Protein 4LCL (pdb70)

B-factor: mean 28.04, std 14.76, range [8.35, 123.68]

InterPro domains:
  IPR001466 Beta-lactamase-related [PF00144] (19-404)
  IPR012338 Beta-lactamase/transpeptidase-like [G3DSA:3.40.710.10] (1-413)
  IPR012338 Beta-lactamase/transpeptidase-like [SSF56601] (18-407)
  IPR050789 Diverse Enzymatic Activities [PTHR43283] (18-407)

Organism: Aspergillus terreus (NCBI:txid33178)

CATH classification: 3.40.710.10

Structure (mmCIF, N/CA/C/O backbone):
data_4LCL
#
_entry.id   4LCL
#
_cell.length_a   43.800
_cell.length_b   76.390
_cell.length_c   113.760
_cell.angle_alpha   90.000
_cell.angle_beta   93.910
_cell.angle_gamma   90.000
#
_symmetry.space_group_name_H-M   'P 1 21 1'
#
loop_
_entity.id
_entity.type
_entity.pdbx_description
1 polymer Transesterase
2 non-polymer 'ISOPROPYL ALCOHOL'
3 water water
#
loop_
_atom_site.group_PDB
_atom_site.id
_atom_site.type_symbol
_atom_site.label_atom_id
_atom_site.label_alt_id
_atom_site.label_comp_id
_atom_site.label_asym_id
_atom_site.label_entity_id
_atom_site.label_seq_id
_atom_site.pdbx_PDB_ins_code
_atom_site.Cartn_x
_atom_site.Cartn_y
_atom_site.Cartn_z
_atom_site.occupancy
_atom_site.B_iso_or_equiv
_atom_site.auth_seq_id
_atom_site.auth_comp_id
_atom_site.auth_asym_id
_atom_site.auth_atom_id
_atom_site.pdbx_PDB_model_num
ATOM 1 N N . HIS A 1 10 ? -8.419 4.409 45.845 1.00 60.60 -10 HIS A N 1
ATOM 2 C CA . HIS A 1 10 ? -8.737 5.111 47.087 1.00 60.31 -10 HIS A CA 1
ATOM 3 C C . HIS A 1 10 ? -10.144 5.772 47.028 1.00 59.72 -10 HIS A C 1
ATOM 4 O O . HIS A 1 10 ? -11.008 5.282 46.296 1.00 59.85 -10 HIS A O 1
ATOM 11 N N . SER A 1 11 ? -10.387 6.842 47.818 1.00 51.92 -9 SER A N 1
ATOM 12 C CA . SER A 1 11 ? -11.677 7.541 47.850 1.00 49.85 -9 SER A CA 1
ATOM 13 C C . SER A 1 11 ? -11.576 8.891 47.143 1.00 49.51 -9 SER A C 1
ATOM 14 O O . SER A 1 11 ? -10.681 9.685 47.444 1.00 47.01 -9 SER A O 1
ATOM 17 N N . SER A 1 12 ? -12.489 9.132 46.182 1.00 45.05 -8 SER A N 1
ATOM 18 C CA . SER A 1 12 ? -12.561 10.354 45.383 1.00 43.31 -8 SER A CA 1
ATOM 19 C C . SER A 1 12 ? -12.638 11.601 46.266 1.00 46.15 -8 SER A C 1
ATOM 20 O O . SER A 1 12 ? -13.429 11.630 47.216 1.00 45.63 -8 SER A O 1
ATOM 23 N N . GLY A 1 13 ? -11.777 12.577 45.969 1.00 41.81 -7 GLY A N 1
ATOM 24 C CA . GLY A 1 13 ? -11.674 13.850 46.678 1.00 41.84 -7 GLY A CA 1
ATOM 25 C C . GLY A 1 13 ? -11.016 13.784 48.048 1.00 45.45 -7 GLY A C 1
ATOM 26 O O . GLY A 1 13 ? -10.909 14.807 48.735 1.00 44.94 -7 GLY A O 1
ATOM 27 N N . LEU A 1 14 ? -10.578 12.582 48.464 1.00 40.95 -6 LEU A N 1
ATOM 28 C CA . LEU A 1 14 ? -9.946 12.363 49.769 1.00 40.00 -6 LEU A CA 1
ATOM 29 C C . LEU A 1 14 ? -8.482 11.954 49.625 1.00 45.49 -6 LEU A C 1
ATOM 30 O O . LEU A 1 14 ? -8.097 11.409 48.593 1.00 44.99 -6 LEU A O 1
ATOM 35 N N . VAL A 1 15 ? -7.664 12.235 50.649 1.00 42.98 -5 VAL A N 1
ATOM 36 C CA . VAL A 1 15 ? -6.231 11.922 50.643 1.00 61.72 -5 VAL A CA 1
ATOM 37 C C . VAL A 1 15 ? -5.974 10.427 50.884 1.00 80.72 -5 VAL A C 1
ATOM 38 O O . VAL A 1 15 ? -6.503 9.851 51.828 1.00 46.30 -5 VAL A O 1
ATOM 42 N N . ALA A 1 31 ? 3.218 2.788 33.025 1.00 37.56 11 ALA A N 1
ATOM 43 C CA . ALA A 1 31 ? 2.667 2.647 31.673 1.00 37.16 11 ALA A CA 1
ATOM 44 C C . ALA A 1 31 ? 2.274 3.997 31.060 1.00 37.79 11 ALA A C 1
ATOM 45 O O . ALA A 1 31 ? 1.612 4.037 30.018 1.00 40.02 11 ALA A O 1
ATOM 47 N N . ASP A 1 32 ? 2.650 5.087 31.731 1.00 29.42 12 ASP A N 1
ATOM 48 C CA . ASP A 1 32 ? 2.350 6.427 31.244 1.00 26.36 12 ASP A CA 1
ATOM 49 C C . ASP A 1 32 ? 3.356 6.756 30.117 1.00 25.49 12 ASP A C 1
ATOM 50 O O . ASP A 1 32 ? 4.562 6.718 30.363 1.00 21.83 12 ASP A O 1
ATOM 55 N N . PRO A 1 33 ? 2.884 7.014 28.879 1.00 23.11 13 PRO A N 1
ATOM 56 C CA . PRO A 1 33 ? 3.821 7.296 27.767 1.00 22.20 13 PRO A CA 1
ATOM 57 C C . PRO A 1 33 ? 4.819 8.391 28.081 1.00 22.77 13 PRO A C 1
ATOM 58 O O . PRO A 1 33 ? 5.999 8.215 27.784 1.00 19.72 13 PRO A O 1
ATOM 62 N N . VAL A 1 34 ? 4.370 9.491 28.715 1.00 18.70 14 VAL A N 1
ATOM 63 C CA . VAL A 1 34 ? 5.296 10.590 29.048 1.00 18.97 14 VAL A CA 1
ATOM 64 C C . VAL A 1 34 ? 6.345 10.148 30.080 1.00 21.01 14 VAL A C 1
ATOM 65 O O . VAL A 1 34 ? 7.539 10.418 29.898 1.00 18.05 14 VAL A O 1
ATOM 69 N N . VAL A 1 35 ? 5.916 9.447 31.138 1.00 19.75 15 VAL A N 1
ATOM 70 C CA . VAL A 1 35 ? 6.875 8.961 32.151 1.00 19.49 15 VAL A CA 1
ATOM 71 C C . VAL A 1 35 ? 7.878 7.988 31.504 1.00 21.05 15 VAL A C 1
ATOM 72 O O . VAL A 1 35 ? 9.079 8.102 31.747 1.00 18.46 15 VAL A O 1
ATOM 76 N N . LEU A 1 36 ? 7.388 7.063 30.657 1.00 17.85 16 LEU A N 1
ATOM 77 C CA . LEU A 1 36 ? 8.263 6.102 29.983 1.00 17.09 16 LEU A CA 1
ATOM 78 C C . LEU A 1 36 ? 9.258 6.811 29.055 1.00 19.35 16 LEU A C 1
ATOM 79 O O . LEU A 1 36 ? 10.453 6.491 29.039 1.00 17.56 16 LEU A O 1
ATOM 84 N N . MET A 1 37 ? 8.772 7.824 28.318 1.00 16.33 17 MET A N 1
ATOM 85 C CA . MET A 1 37 ? 9.628 8.614 27.433 1.00 13.87 17 MET A CA 1
ATOM 86 C C . MET A 1 37 ? 10.743 9.345 28.236 1.00 18.27 17 MET A C 1
ATOM 87 O O . MET A 1 37 ? 11.915 9.350 27.831 1.00 16.02 17 MET A O 1
ATOM 92 N N . GLU A 1 38 ? 10.380 9.947 29.385 1.00 16.46 18 GLU A N 1
ATOM 93 C CA . GLU A 1 38 ? 11.367 10.653 30.201 1.00 15.86 18 GLU A CA 1
ATOM 94 C C . GLU A 1 38 ? 12.420 9.696 30.727 1.00 19.67 18 GLU A C 1
ATOM 95 O O . GLU A 1 38 ? 13.605 10.021 30.686 1.00 19.03 18 GLU A O 1
ATOM 101 N N . THR A 1 39 ? 12.004 8.481 31.115 1.00 17.04 19 THR A N 1
ATOM 102 C CA . THR A 1 39 ? 12.913 7.421 31.559 1.00 16.23 19 THR A CA 1
ATOM 103 C C . THR A 1 39 ? 13.877 7.064 30.423 1.00 18.43 19 THR A C 1
ATOM 104 O O . THR A 1 39 ? 15.077 6.940 30.675 1.00 17.85 19 THR A O 1
ATOM 108 N N . ALA A 1 40 ? 13.371 6.967 29.172 1.00 16.69 20 ALA A N 1
ATOM 109 C CA . ALA A 1 40 ? 14.208 6.667 28.003 1.00 16.62 20 ALA A CA 1
ATOM 110 C C . ALA A 1 40 ? 15.318 7.728 27.829 1.00 17.40 20 ALA A C 1
ATOM 111 O O . ALA A 1 40 ? 16.472 7.360 27.590 1.00 15.77 20 ALA A O 1
ATOM 113 N N . PHE A 1 41 ? 14.981 9.037 27.992 1.00 14.80 21 PHE A N 1
ATOM 114 C CA . PHE A 1 41 ? 15.990 10.091 27.904 1.00 13.64 21 PHE A CA 1
ATOM 115 C C . PHE A 1 41 ? 17.014 9.941 29.018 1.00 15.88 21 PHE A C 1
ATOM 116 O O . PHE A 1 41 ? 18.212 10.041 28.765 1.00 14.66 21 PHE A O 1
ATOM 124 N N . ARG A 1 42 ? 16.539 9.682 30.242 1.00 14.10 22 ARG A N 1
ATOM 125 C CA . ARG A 1 42 ? 17.440 9.532 31.399 1.00 15.83 22 ARG A CA 1
ATOM 126 C C . ARG A 1 42 ? 18.392 8.351 31.222 1.00 19.77 22 ARG A C 1
ATOM 127 O O . ARG A 1 42 ? 19.596 8.478 31.507 1.00 18.39 22 ARG A O 1
ATOM 135 N N . LYS A 1 43 ? 17.871 7.231 30.692 1.00 16.96 23 LYS A N 1
ATOM 136 C CA . LYS A 1 43 ? 18.711 6.046 30.442 1.00 16.76 23 LYS A CA 1
ATOM 137 C C . LYS A 1 43 ? 19.725 6.326 29.339 1.00 17.77 23 LYS A C 1
ATOM 138 O O . LYS A 1 43 ? 20.856 5.858 29.425 1.00 17.40 23 LYS A O 1
ATOM 144 N N . ALA A 1 44 ? 19.339 7.112 28.309 1.00 15.97 24 ALA A N 1
ATOM 145 C CA . ALA A 1 44 ? 20.257 7.443 27.217 1.00 14.81 24 ALA A CA 1
ATOM 146 C C . ALA A 1 44 ? 21.440 8.284 27.737 1.00 15.52 24 ALA A C 1
ATOM 147 O O . ALA A 1 44 ? 22.553 8.124 27.267 1.00 14.94 24 ALA A O 1
ATOM 149 N N . VAL A 1 45 ? 21.187 9.160 28.715 1.00 14.06 25 VAL A N 1
ATOM 150 C CA . VAL A 1 45 ? 22.231 9.964 29.350 1.00 12.75 25 VAL A CA 1
ATOM 151 C C . VAL A 1 45 ? 23.114 9.029 30.215 1.00 16.92 25 VAL A C 1
ATOM 152 O O . VAL A 1 45 ? 24.340 9.012 30.055 1.00 15.73 25 VAL A O 1
ATOM 156 N N . GLU A 1 46 ? 22.485 8.255 31.111 1.00 15.23 26 GLU A N 1
ATOM 157 C CA . GLU A 1 46 ? 23.195 7.334 32.022 1.00 17.20 26 GLU A CA 1
ATOM 158 C C . GLU A 1 46 ? 24.074 6.331 31.280 1.00 22.42 26 GLU A C 1
ATOM 159 O O . GLU A 1 46 ? 25.192 6.060 31.710 1.00 22.96 26 GLU A O 1
ATOM 165 N N . SER A 1 47 ? 23.606 5.833 30.137 1.00 19.66 27 SER A N 1
ATOM 166 C CA . SER A 1 47 ? 24.368 4.864 29.345 1.00 20.65 27 SER A CA 1
ATOM 167 C C . SER A 1 47 ? 25.366 5.531 28.392 1.00 21.52 27 SER A C 1
ATOM 168 O O . SER A 1 47 ? 26.036 4.832 27.632 1.00 21.66 27 SER A O 1
ATOM 171 N N . ARG A 1 48 ? 25.479 6.882 28.448 1.00 16.69 28 ARG A N 1
ATOM 172 C CA . ARG A 1 48 ? 26.417 7.664 27.631 1.00 16.45 28 ARG A CA 1
ATOM 173 C C . ARG A 1 48 ? 26.148 7.556 26.125 1.00 18.32 28 ARG A C 1
ATOM 174 O O . ARG A 1 48 ? 27.069 7.683 25.315 1.00 18.18 28 ARG A O 1
ATOM 182 N N . GLN A 1 49 ? 24.873 7.346 25.753 1.00 15.99 29 GLN A N 1
ATOM 183 C CA . GLN A 1 49 ? 24.465 7.354 24.338 1.00 15.64 29 GLN A CA 1
ATOM 184 C C . GLN A 1 49 ? 24.317 8.826 23.915 1.00 15.67 29 GLN A C 1
ATOM 185 O O . GLN A 1 49 ? 24.488 9.133 22.737 1.00 15.58 29 GLN A O 1
ATOM 191 N N . ILE A 1 50 ? 23.885 9.700 24.838 1.00 11.79 30 ILE A N 1
ATOM 192 C CA . ILE A 1 50 ? 23.750 11.142 24.557 1.00 10.40 30 ILE A CA 1
ATOM 193 C C . ILE A 1 50 ? 24.370 11.951 25.707 1.00 14.07 30 ILE A C 1
ATOM 194 O O . ILE A 1 50 ? 24.348 11.493 26.859 1.00 14.90 30 ILE A O 1
ATOM 199 N N . PRO A 1 51 ? 24.849 13.180 25.462 1.00 12.64 31 PRO A N 1
ATOM 200 C CA . PRO A 1 51 ? 25.359 13.984 26.603 1.00 13.04 31 PRO A CA 1
ATOM 201 C C . PRO A 1 51 ? 24.197 14.542 27.424 1.00 16.31 31 PRO A C 1
ATOM 202 O O . PRO A 1 51 ? 24.258 14.562 28.653 1.00 14.25 31 PRO A O 1
ATOM 206 N N . GLY A 1 52 ? 23.132 14.920 26.735 1.00 12.97 32 GLY A N 1
ATOM 207 C CA . GLY A 1 52 ? 21.941 15.494 27.342 1.00 12.70 32 GLY A CA 1
ATOM 208 C C . GLY A 1 52 ? 20.970 15.942 26.286 1.00 14.99 32 GLY A C 1
ATOM 209 O O . GLY A 1 52 ? 21.237 15.782 25.093 1.00 15.14 32 GLY A O 1
ATOM 210 N N . ALA A 1 53 ? 19.830 16.513 26.719 1.00 10.99 33 ALA A N 1
ATOM 211 C CA . ALA A 1 53 ? 18.806 17.003 25.777 1.00 10.11 33 ALA A CA 1
ATOM 212 C C . ALA A 1 53 ? 17.863 17.919 26.503 1.00 13.63 33 ALA A C 1
ATOM 213 O O . ALA A 1 53 ? 17.687 17.814 27.727 1.00 12.66 33 ALA A O 1
ATOM 215 N N . VAL A 1 54 ? 17.202 18.793 25.745 1.00 10.52 34 VAL A N 1
ATOM 216 C CA . VAL A 1 54 ? 16.107 19.598 26.273 1.00 10.23 34 VAL A CA 1
ATOM 217 C C . VAL A 1 54 ? 14.933 19.322 25.371 1.00 11.09 34 VAL A C 1
ATOM 218 O O . VAL A 1 54 ? 15.088 19.391 24.144 1.00 11.89 34 VAL A O 1
ATOM 222 N N . ILE A 1 55 ? 13.774 19.027 25.951 1.00 10.55 35 ILE A N 1
ATOM 223 C CA . ILE A 1 55 ? 12.570 18.771 25.178 1.00 9.90 35 ILE A CA 1
ATOM 224 C C . ILE A 1 55 ? 11.502 19.732 25.645 1.00 11.90 35 ILE A C 1
ATOM 225 O O . ILE A 1 55 ? 11.407 20.007 26.836 1.00 10.89 35 ILE A O 1
ATOM 230 N N . MET A 1 56 ? 10.759 20.308 24.699 1.00 9.03 36 MET A N 1
ATOM 231 C CA . MET A 1 56 ? 9.718 21.291 25.027 1.00 9.62 36 MET A CA 1
ATOM 232 C C . MET A 1 56 ? 8.515 21.133 24.142 1.00 12.52 36 MET A C 1
ATOM 233 O O . MET A 1 56 ? 8.658 20.853 22.949 1.00 12.05 36 MET A O 1
ATOM 238 N N . ALA A 1 57 ? 7.325 21.356 24.729 1.00 10.90 37 ALA A N 1
ATOM 239 C CA . ALA A 1 57 ? 6.072 21.317 23.974 1.00 11.48 37 ALA A CA 1
ATOM 240 C C . ALA A 1 57 ? 5.195 22.414 24.496 1.00 15.68 37 ALA A C 1
ATOM 241 O O . ALA A 1 57 ? 5.143 22.648 25.719 1.00 13.54 37 ALA A O 1
ATOM 243 N N . ARG A 1 58 ? 4.514 23.092 23.584 1.00 14.22 38 ARG A N 1
ATOM 244 C CA . ARG A 1 58 ? 3.557 24.136 23.948 1.00 15.30 38 ARG A CA 1
ATOM 245 C C . ARG A 1 58 ? 2.355 24.040 23.074 1.00 18.86 38 ARG A C 1
ATOM 246 O O . ARG A 1 58 ? 2.467 23.695 21.900 1.00 18.05 38 ARG A O 1
ATOM 254 N N . ASP A 1 59 ? 1.179 24.348 23.625 1.00 17.24 39 ASP A N 1
ATOM 255 C CA . ASP A 1 59 ? 0.017 24.366 22.782 1.00 18.16 39 ASP A CA 1
ATOM 256 C C . ASP A 1 59 ? -0.385 25.831 22.576 1.00 25.62 39 ASP A C 1
ATOM 257 O O . ASP A 1 59 ? 0.170 26.725 23.223 1.00 24.49 39 ASP A O 1
ATOM 262 N N . ALA A 1 60 ? -1.331 26.062 21.692 1.00 26.11 40 ALA A N 1
ATOM 263 C CA . ALA A 1 60 ? -1.810 27.398 21.369 1.00 30.10 40 ALA A CA 1
ATOM 264 C C . ALA A 1 60 ? -2.498 28.071 22.555 1.00 39.68 40 ALA A C 1
ATOM 265 O O . ALA A 1 60 ? -2.271 29.249 22.766 1.00 41.99 40 ALA A O 1
ATOM 267 N N . SER A 1 61 ? -3.261 27.302 23.366 1.00 38.79 41 SER A N 1
ATOM 268 C CA . SER A 1 61 ? -4.027 27.808 24.516 1.00 39.99 41 SER A CA 1
ATOM 269 C C . SER A 1 61 ? -3.208 28.274 25.702 1.00 43.85 41 SER A C 1
ATOM 270 O O . SER A 1 61 ? -3.722 29.048 26.510 1.00 45.55 41 SER A O 1
ATOM 273 N N . GLY A 1 62 ? -1.979 27.767 25.833 1.00 37.56 42 GLY A N 1
ATOM 274 C CA . GLY A 1 62 ? -1.113 28.049 26.971 1.00 35.41 42 GLY A CA 1
ATOM 275 C C . GLY A 1 62 ? -1.210 27.003 28.061 1.00 36.69 42 GLY A C 1
ATOM 276 O O . GLY A 1 62 ? -0.353 26.954 28.944 1.00 37.47 42 GLY A O 1
ATOM 277 N N . ARG A 1 63 ? -2.246 26.147 28.001 1.00 29.59 43 ARG A N 1
ATOM 278 C CA . ARG A 1 63 ? -2.509 25.078 28.972 1.00 29.66 43 ARG A CA 1
ATOM 279 C C . ARG A 1 63 ? -1.393 24.037 29.003 1.00 31.72 43 ARG A C 1
ATOM 280 O O . ARG A 1 63 ? -1.131 23.465 30.059 1.00 31.16 43 ARG A O 1
ATOM 288 N N . LEU A 1 64 ? -0.777 23.756 27.840 1.00 25.51 44 LEU A N 1
ATOM 289 C CA . LEU A 1 64 ? 0.319 22.792 27.798 1.00 23.54 44 LEU A CA 1
ATOM 290 C C . LEU A 1 64 ? 1.624 23.556 27.803 1.00 23.34 44 LEU A C 1
ATOM 291 O O . LEU A 1 64 ? 1.879 24.335 26.891 1.00 22.26 44 LEU A O 1
ATOM 296 N N . ASN A 1 65 ? 2.411 23.394 28.870 1.00 17.91 45 ASN A N 1
ATOM 297 C CA . ASN A 1 65 ? 3.698 24.070 29.011 1.00 18.26 45 ASN A CA 1
ATOM 298 C C . ASN A 1 65 ? 4.646 23.032 29.581 1.00 22.20 45 ASN A C 1
ATOM 299 O O . ASN A 1 65 ? 4.828 22.934 30.797 1.00 22.71 45 ASN A O 1
ATOM 304 N N . TYR A 1 66 ? 5.207 22.217 28.694 1.00 16.77 46 TYR A N 1
ATOM 305 C CA . TYR A 1 66 ? 6.037 21.093 29.077 1.00 13.36 46 TYR A CA 1
ATOM 306 C C . TYR A 1 66 ? 7.490 21.336 28.697 1.00 15.39 46 TYR A C 1
ATOM 307 O O . TYR A 1 66 ? 7.808 21.528 27.518 1.00 13.85 46 TYR A O 1
ATOM 316 N N . THR A 1 67 ? 8.362 21.338 29.703 1.00 12.16 47 THR A N 1
ATOM 317 C CA . THR A 1 67 ? 9.802 21.501 29.473 1.00 10.95 47 THR A CA 1
ATOM 318 C C . THR A 1 67 ? 10.529 20.489 30.333 1.00 14.24 47 THR A C 1
ATOM 319 O O . THR A 1 67 ? 10.292 20.433 31.541 1.00 14.41 47 THR A O 1
ATOM 323 N N . ARG A 1 68 ? 11.472 19.732 29.752 1.00 13.91 48 ARG A N 1
ATOM 324 C CA . ARG A 1 68 ? 12.291 18.824 30.554 1.00 13.64 48 ARG A CA 1
ATOM 325 C C . ARG A 1 68 ? 13.715 18.905 30.052 1.00 15.61 48 ARG A C 1
ATOM 326 O O . ARG A 1 68 ? 13.948 18.933 28.843 1.00 14.66 48 ARG A O 1
ATOM 334 N N . CYS A 1 69 ? 14.650 18.888 30.979 1.00 12.84 49 CYS A N 1
ATOM 335 C CA . CYS A 1 69 ? 16.091 18.892 30.668 1.00 13.18 49 CYS A CA 1
ATOM 336 C C . CYS A 1 69 ? 16.730 17.625 31.201 1.00 15.89 49 CYS A C 1
ATOM 337 O O . CYS A 1 69 ? 16.440 17.212 32.328 1.00 15.28 49 CYS A O 1
ATOM 340 N N . PHE A 1 70 ? 17.685 17.066 30.444 1.00 11.69 50 PHE A N 1
ATOM 341 C CA . PHE A 1 70 ? 18.375 15.857 30.857 1.00 10.60 50 PHE A CA 1
ATOM 342 C C . PHE A 1 70 ? 19.850 16.038 30.633 1.00 12.67 50 PHE A C 1
ATOM 343 O O . PHE A 1 70 ? 20.243 16.574 29.616 1.00 11.41 50 PHE A O 1
ATOM 351 N N . GLY A 1 71 ? 20.631 15.516 31.559 1.00 12.52 51 GLY A N 1
ATOM 352 C CA . GLY A 1 71 ? 22.082 15.457 31.431 1.00 12.22 51 GLY A CA 1
ATOM 353 C C . GLY A 1 71 ? 22.829 16.766 31.301 1.00 15.09 51 GLY A C 1
ATOM 354 O O . GLY A 1 71 ? 22.453 17.783 31.892 1.00 14.40 51 GLY A O 1
ATOM 355 N N . ALA A 1 72 ? 23.964 16.675 30.590 1.00 11.91 52 ALA A N 1
ATOM 356 C CA . ALA A 1 72 ? 24.976 17.709 30.481 1.00 11.66 52 ALA A CA 1
ATOM 357 C C . ALA A 1 72 ? 25.066 18.426 29.160 1.00 13.69 52 ALA A C 1
ATOM 358 O O . ALA A 1 72 ? 24.683 17.894 28.111 1.00 12.72 52 ALA A O 1
ATOM 360 N N . ARG A 1 73 ? 25.614 19.651 29.219 1.00 11.37 53 ARG A N 1
ATOM 361 C CA . ARG A 1 73 ? 25.755 20.496 28.027 1.00 10.46 53 ARG A CA 1
ATOM 362 C C . ARG A 1 73 ? 27.122 20.254 27.358 1.00 14.05 53 ARG A C 1
ATOM 363 O O . ARG A 1 73 ? 27.497 20.966 26.433 1.00 14.59 53 ARG A O 1
ATOM 371 N N . THR A 1 74 ? 27.847 19.256 27.834 1.00 12.42 54 THR A N 1
ATOM 372 C CA . THR A 1 74 ? 29.189 18.937 27.337 1.00 12.07 54 THR A CA 1
ATOM 373 C C . THR A 1 74 ? 29.602 17.554 27.826 1.00 16.45 54 THR A C 1
ATOM 374 O O . THR A 1 74 ? 28.953 17.012 28.717 1.00 17.51 54 THR A O 1
ATOM 378 N N . VAL A 1 75 ? 30.755 17.039 27.328 1.00 13.43 55 VAL A N 1
ATOM 379 C CA . VAL A 1 75 ? 31.370 15.840 27.880 1.00 15.17 55 VAL A CA 1
ATOM 380 C C . VAL A 1 75 ? 32.696 16.291 28.552 1.00 19.65 55 VAL A C 1
ATOM 381 O O . VAL A 1 75 ? 33.382 15.456 29.151 1.00 18.44 55 VAL A O 1
ATOM 385 N N . ARG A 1 76 ? 33.035 17.603 28.476 1.00 16.00 56 ARG A N 1
ATOM 386 C CA . ARG A 1 76 ? 34.260 18.122 29.125 1.00 17.03 56 ARG A CA 1
ATOM 387 C C . ARG A 1 76 ? 33.994 18.348 30.627 1.00 21.82 56 ARG A C 1
ATOM 388 O O . ARG A 1 76 ? 33.116 19.134 30.990 1.00 21.35 56 ARG A O 1
ATOM 396 N N . ARG A 1 77 ? 34.749 17.675 31.495 1.00 20.50 57 ARG A N 1
ATOM 397 C CA . ARG A 1 77 ? 34.568 17.844 32.932 1.00 22.64 57 ARG A CA 1
ATOM 398 C C . ARG A 1 77 ? 35.126 19.168 33.433 1.00 26.59 57 ARG A C 1
ATOM 399 O O . ARG A 1 77 ? 36.161 19.635 32.949 1.00 25.29 57 ARG A O 1
ATOM 407 N N . ASP A 1 78 ? 34.424 19.801 34.368 1.00 24.19 58 ASP A N 1
ATOM 408 C CA . ASP A 1 78 ? 34.912 21.051 34.936 1.00 26.05 58 ASP A CA 1
ATOM 409 C C . ASP A 1 78 ? 36.037 20.795 35.972 1.00 33.09 58 ASP A C 1
ATOM 410 O O . ASP A 1 78 ? 36.450 19.638 36.168 1.00 30.97 58 ASP A O 1
ATOM 415 N N . GLU A 1 79 ? 36.510 21.862 36.652 1.00 35.22 59 GLU A N 1
ATOM 416 C CA . GLU A 1 79 ? 37.560 21.778 37.686 1.00 36.75 59 GLU A CA 1
ATOM 417 C C . GLU A 1 79 ? 37.258 20.783 38.832 1.00 40.01 59 GLU A C 1
ATOM 418 O O . GLU A 1 79 ? 38.194 20.236 39.430 1.00 38.96 59 GLU A O 1
ATOM 424 N N . ASN A 1 80 ? 35.949 20.541 39.116 1.00 35.16 60 ASN A N 1
ATOM 425 C CA . ASN A 1 80 ? 35.516 19.621 40.171 1.00 34.14 60 ASN A CA 1
ATOM 426 C C . ASN A 1 80 ? 35.185 18.238 39.643 1.00 35.80 60 ASN A C 1
ATOM 427 O O . ASN A 1 80 ? 34.595 17.431 40.370 1.00 34.32 60 ASN A O 1
ATOM 432 N N . ASN A 1 81 ? 35.557 17.951 38.365 1.00 29.91 61 ASN A N 1
ATOM 433 C CA . ASN A 1 81 ? 35.303 16.666 37.715 1.00 28.11 61 ASN A CA 1
ATOM 434 C C . ASN A 1 81 ? 33.790 16.432 37.500 1.00 26.77 61 ASN A C 1
ATOM 435 O O . ASN A 1 81 ? 33.335 15.305 37.320 1.00 26.96 61 ASN A O 1
ATOM 440 N N . GLN A 1 82 ? 33.035 17.521 37.442 1.00 21.92 62 GLN A N 1
ATOM 441 C CA . GLN A 1 82 ? 31.575 17.505 37.214 1.00 19.32 62 GLN A CA 1
ATOM 442 C C . GLN A 1 82 ? 31.254 17.911 35.773 1.00 22.31 62 GLN A C 1
ATOM 443 O O . GLN A 1 82 ? 31.984 18.695 35.152 1.00 20.88 62 GLN A O 1
ATOM 449 N N . LEU A 1 83 ? 30.099 17.479 35.304 1.00 18.26 63 LEU A N 1
ATOM 450 C CA . LEU A 1 83 ? 29.630 17.828 33.976 1.00 16.97 63 LEU A CA 1
ATOM 451 C C . LEU A 1 83 ? 28.526 18.894 34.118 1.00 19.80 63 LEU A C 1
ATOM 452 O O . LEU A 1 83 ? 27.453 18.588 34.683 1.00 17.57 63 LEU A O 1
ATOM 457 N N . PRO A 1 84 ? 28.742 20.153 33.641 1.00 17.29 64 PRO A N 1
ATOM 458 C CA . PRO A 1 84 ? 27.674 21.165 33.790 1.00 17.36 64 PRO A CA 1
ATOM 459 C C . PRO A 1 84 ? 26.371 20.751 33.089 1.00 18.53 64 PRO A C 1
ATOM 460 O O . PRO A 1 84 ? 26.406 20.194 31.991 1.00 16.13 64 PRO A O 1
ATOM 464 N N . PRO A 1 85 ? 25.215 21.004 33.726 1.00 17.06 65 PRO A N 1
ATOM 465 C CA . PRO A 1 85 ? 23.955 20.554 33.136 1.00 16.48 65 PRO A CA 1
ATOM 466 C C . PRO A 1 85 ? 23.512 21.322 31.913 1.00 18.34 65 PRO A C 1
ATOM 467 O O . PRO A 1 85 ? 23.845 22.493 31.711 1.00 16.82 65 PRO A O 1
ATOM 471 N N . LEU A 1 86 ? 22.720 20.633 31.097 1.00 12.80 66 LEU A N 1
ATOM 472 C CA . LEU A 1 86 ? 22.099 21.273 29.948 1.00 10.98 66 LEU A CA 1
ATOM 473 C C . LEU A 1 86 ? 20.750 21.771 30.465 1.00 17.14 66 LEU A C 1
ATOM 474 O O . LEU A 1 86 ? 20.002 21.011 31.086 1.00 18.06 66 LEU A O 1
ATOM 479 N N . GLN A 1 87 ? 20.500 23.069 30.304 1.00 13.51 67 GLN A N 1
ATOM 480 C CA . GLN A 1 87 ? 19.307 23.702 30.857 1.00 12.56 67 GLN A CA 1
ATOM 481 C C . GLN A 1 87 ? 18.474 24.365 29.792 1.00 14.73 67 GLN A C 1
ATOM 482 O O . GLN A 1 87 ? 18.953 24.600 28.690 1.00 13.06 67 GLN A O 1
ATOM 488 N N . VAL A 1 88 ? 17.232 24.762 30.162 1.00 11.18 68 VAL A N 1
ATOM 489 C CA . VAL A 1 88 ? 16.369 25.455 29.197 1.00 12.69 68 VAL A CA 1
ATOM 490 C C . VAL A 1 88 ? 16.990 26.781 28.720 1.00 14.69 68 VAL A C 1
ATOM 491 O O . VAL A 1 88 ? 16.660 27.241 27.631 1.00 14.89 68 VAL A O 1
ATOM 495 N N . ASP A 1 89 ? 17.880 27.397 29.529 1.00 12.20 69 ASP A N 1
ATOM 496 C CA . ASP A 1 89 ? 18.504 28.680 29.159 1.00 11.55 69 ASP A CA 1
ATOM 497 C C . ASP A 1 89 ? 19.961 28.520 28.697 1.00 13.81 69 ASP A C 1
ATOM 498 O O . ASP A 1 89 ? 20.698 29.504 28.624 1.00 13.67 69 ASP A O 1
ATOM 503 N N . THR A 1 90 ? 20.379 27.291 28.377 1.00 11.76 70 THR A N 1
ATOM 504 C CA . THR A 1 90 ? 21.749 27.070 27.932 1.00 10.29 70 THR A CA 1
ATOM 505 C C . THR A 1 90 ? 21.950 27.604 26.522 1.00 12.35 70 THR A C 1
ATOM 506 O O . THR A 1 90 ? 21.270 27.123 25.619 1.00 11.95 70 THR A O 1
ATOM 510 N N . PRO A 1 91 ? 22.986 28.449 26.286 1.00 11.32 71 PRO A N 1
ATOM 511 C CA . PRO A 1 91 ? 23.227 28.901 24.907 1.00 10.59 71 PRO A CA 1
ATOM 512 C C . PRO A 1 91 ? 23.697 27.721 24.054 1.00 14.06 71 PRO A C 1
ATOM 513 O O . PRO A 1 91 ? 24.647 27.015 24.416 1.00 14.45 71 PRO A O 1
ATOM 517 N N . CYS A 1 92 ? 23.057 27.548 22.890 1.00 12.27 72 CYS A N 1
ATOM 518 C CA . CYS A 1 92 ? 23.360 26.470 21.949 1.00 10.31 72 CYS A CA 1
ATOM 519 C C . CYS A 1 92 ? 23.625 27.006 20.566 1.00 14.80 72 CYS A C 1
ATOM 520 O O . CYS A 1 92 ? 23.147 28.069 20.226 1.00 14.11 72 CYS A O 1
ATOM 523 N N . ARG A 1 93 ? 24.336 26.228 19.751 1.00 10.68 73 ARG A N 1
ATOM 524 C CA . ARG A 1 93 ? 24.510 26.562 18.334 1.00 12.26 73 ARG A CA 1
ATOM 525 C C . ARG A 1 93 ? 23.223 26.073 17.641 1.00 14.32 73 ARG A C 1
ATOM 526 O O . ARG A 1 93 ? 22.923 24.875 17.682 1.00 12.97 73 ARG A O 1
ATOM 534 N N . LEU A 1 94 ? 22.460 26.986 17.015 1.00 11.72 74 LEU A N 1
ATOM 535 C CA . LEU A 1 94 ? 21.206 26.552 16.360 1.00 11.85 74 LEU A CA 1
ATOM 536 C C . LEU A 1 94 ? 21.453 25.936 14.987 1.00 13.46 74 LEU A C 1
ATOM 537 O O . LEU A 1 94 ? 20.608 25.210 14.475 1.00 12.34 74 LEU A O 1
ATOM 542 N N . ALA A 1 95 ? 22.596 26.290 14.369 1.00 10.63 75 ALA A N 1
ATOM 543 C CA . ALA A 1 95 ? 22.935 25.830 13.013 1.00 11.69 75 ALA A CA 1
ATOM 544 C C . ALA A 1 95 ? 21.716 26.128 12.098 1.00 14.19 75 ALA A C 1
ATOM 545 O O . ALA A 1 95 ? 21.190 27.243 12.163 1.00 13.28 75 ALA A O 1
ATOM 547 N N . SER A 1 96 ? 21.247 25.172 11.290 1.00 11.06 76 SER A N 1
ATOM 548 C CA . SER A 1 96 ? 20.129 25.392 10.374 1.00 11.21 76 SER A CA 1
ATOM 549 C C . SER A 1 96 ? 18.780 25.731 11.018 1.00 13.99 76 SER A C 1
ATOM 550 O O . SER A 1 96 ? 17.872 26.163 10.319 1.00 13.48 76 SER A O 1
ATOM 553 N N . ALA A 1 97 ? 18.658 25.632 12.367 1.00 10.68 77 ALA A N 1
ATOM 554 C CA . ALA A 1 97 ? 17.401 26.094 12.979 1.00 10.59 77 ALA A CA 1
ATOM 555 C C . ALA A 1 97 ? 17.375 27.631 12.883 1.00 12.84 77 ALA A C 1
ATOM 556 O O . ALA A 1 97 ? 16.338 28.228 13.067 1.00 12.46 77 ALA A O 1
ATOM 558 N N . THR A 1 98 ? 18.504 28.254 12.495 1.00 10.58 78 THR A N 1
ATOM 559 C CA . THR A 1 98 ? 18.533 29.716 12.273 1.00 9.02 78 THR A CA 1
ATOM 560 C C . THR A 1 98 ? 17.655 30.067 11.052 1.00 12.63 78 THR A C 1
ATOM 561 O O . THR A 1 98 ? 17.202 31.207 10.929 1.00 12.35 78 THR A O 1
ATOM 565 N N . LYS A 1 99 ? 17.466 29.107 10.118 1.00 10.00 79 LYS A N 1
ATOM 566 C CA . LYS A 1 99 ? 16.766 29.395 8.871 1.00 10.71 79 LYS A CA 1
ATOM 567 C C . LYS A 1 99 ? 15.347 29.873 9.085 1.00 13.24 79 LYS A C 1
ATOM 568 O O . LYS A 1 99 ? 14.885 30.731 8.334 1.00 13.27 79 LYS A O 1
ATOM 574 N N . LEU A 1 100 ? 14.676 29.359 10.098 1.00 10.57 80 LEU A N 1
ATOM 575 C CA . LEU A 1 100 ? 13.294 29.781 10.370 1.00 10.43 80 LEU A CA 1
ATOM 576 C C . LEU A 1 100 ? 13.323 31.253 10.818 1.00 14.11 80 LEU A C 1
ATOM 577 O O . LEU A 1 100 ? 12.474 32.032 10.392 1.00 13.65 80 LEU A O 1
ATOM 582 N N . LEU A 1 101 ? 14.319 31.637 11.642 1.00 11.45 81 LEU A N 1
ATOM 583 C CA . LEU A 1 101 ? 14.446 33.039 12.116 1.00 11.32 81 LEU A CA 1
ATOM 584 C C . LEU A 1 101 ? 14.640 33.986 10.926 1.00 14.12 81 LEU A C 1
ATOM 585 O O . LEU A 1 101 ? 14.010 35.045 10.876 1.00 13.78 81 LEU A O 1
ATOM 590 N N . THR A 1 102 ? 15.515 33.617 9.989 1.00 14.03 82 THR A N 1
ATOM 591 C CA . THR A 1 102 ? 15.789 34.458 8.813 1.00 14.06 82 THR A CA 1
ATOM 592 C C . THR A 1 102 ? 14.603 34.550 7.889 1.00 16.43 82 THR A C 1
ATOM 593 O O . THR A 1 102 ? 14.365 35.619 7.291 1.00 14.99 82 THR A O 1
ATOM 597 N N . THR A 1 103 ? 13.851 33.435 7.763 1.00 13.78 83 THR A N 1
ATOM 598 C CA . THR A 1 103 ? 12.619 33.432 6.963 1.00 14.74 83 THR A CA 1
ATOM 599 C C . THR A 1 103 ? 11.659 34.471 7.552 1.00 17.16 83 THR A C 1
ATOM 600 O O . THR A 1 103 ? 11.066 35.248 6.801 1.00 16.92 83 THR A O 1
ATOM 604 N N . ILE A 1 104 ? 11.480 34.468 8.905 1.00 11.04 84 ILE A N 1
ATOM 605 C CA . ILE A 1 104 ? 10.568 35.431 9.543 1.00 12.21 84 ILE A CA 1
ATOM 606 C C . ILE A 1 104 ? 11.048 36.876 9.244 1.00 15.92 84 ILE A C 1
ATOM 607 O O . ILE A 1 104 ? 10.253 37.714 8.863 1.00 14.67 84 ILE A O 1
ATOM 612 N N . MET A 1 105 ? 12.351 37.151 9.417 1.00 13.91 85 MET A N 1
ATOM 613 C CA . MET A 1 105 ? 12.904 38.488 9.127 1.00 12.85 85 MET A CA 1
ATOM 614 C C . MET A 1 105 ? 12.644 38.928 7.684 1.00 17.32 85 MET A C 1
ATOM 615 O O . MET A 1 105 ? 12.285 40.086 7.450 1.00 16.73 85 MET A O 1
ATOM 620 N N . ALA A 1 106 ? 12.786 38.001 6.712 1.00 15.07 86 ALA A N 1
ATOM 621 C CA . ALA A 1 106 ? 12.541 38.329 5.296 1.00 15.85 86 ALA A CA 1
ATOM 622 C C . ALA A 1 106 ? 11.046 38.614 5.110 1.00 20.08 86 ALA A C 1
ATOM 623 O O . ALA A 1 106 ? 10.684 39.586 4.433 1.00 21.73 86 ALA A O 1
ATOM 625 N N . LEU A 1 107 ? 10.189 37.828 5.778 1.00 16.46 87 LEU A N 1
ATOM 626 C CA . LEU A 1 107 ? 8.730 38.030 5.697 1.00 16.47 87 LEU A CA 1
ATOM 627 C C . LEU A 1 107 ? 8.245 39.320 6.342 1.00 21.11 87 LEU A C 1
ATOM 628 O O . LEU A 1 107 ? 7.313 39.948 5.821 1.00 20.46 87 LEU A O 1
ATOM 633 N N . GLN A 1 108 ? 8.954 39.792 7.390 1.00 19.11 88 GLN A N 1
ATOM 634 C CA . GLN A 1 108 ? 8.676 41.097 7.997 1.00 18.41 88 GLN A CA 1
ATOM 635 C C . GLN A 1 108 ? 8.990 42.191 6.964 1.00 22.48 88 GLN A C 1
ATOM 636 O O . GLN A 1 108 ? 8.187 43.100 6.802 1.00 22.26 88 GLN A O 1
ATOM 642 N N . CYS A 1 109 ? 10.109 42.065 6.214 1.00 19.04 89 CYS A N 1
ATOM 643 C CA . CYS A 1 109 ? 10.455 43.020 5.139 1.00 20.05 89 CYS A CA 1
ATOM 644 C C . CYS A 1 109 ? 9.355 43.132 4.087 1.00 24.37 89 CYS A C 1
ATOM 645 O O . CYS A 1 109 ? 9.048 44.234 3.613 1.00 24.03 89 CYS A O 1
ATOM 648 N N . MET A 1 110 ? 8.765 41.991 3.729 1.00 22.22 90 MET A N 1
ATOM 649 C CA . MET A 1 110 ? 7.669 41.889 2.772 1.00 24.31 90 MET A CA 1
ATOM 650 C C . MET A 1 110 ? 6.430 42.616 3.339 1.00 27.73 90 MET A C 1
ATOM 651 O O . MET A 1 110 ? 5.801 43.407 2.625 1.00 25.39 90 MET A O 1
ATOM 656 N N . GLU A 1 111 ? 6.096 42.363 4.622 1.00 23.21 91 GLU A N 1
ATOM 657 C CA . GLU A 1 111 ? 4.946 43.003 5.290 1.00 23.84 91 GLU A CA 1
ATOM 658 C C . GLU A 1 111 ? 5.078 44.522 5.330 1.00 28.15 91 GLU A C 1
ATOM 659 O O . GLU A 1 111 ? 4.074 45.236 5.275 1.00 28.08 91 GLU A O 1
ATOM 665 N N . ARG A 1 112 ? 6.321 45.008 5.459 1.00 23.99 92 ARG A N 1
ATOM 666 C CA . ARG A 1 112 ? 6.605 46.441 5.552 1.00 25.00 92 ARG A CA 1
ATOM 667 C C . ARG A 1 112 ? 6.789 47.111 4.194 1.00 28.58 92 ARG A C 1
ATOM 668 O O . ARG A 1 112 ? 7.109 48.293 4.135 1.00 31.10 92 ARG A O 1
ATOM 676 N N . GLY A 1 113 ? 6.567 46.356 3.120 1.00 24.99 93 GLY A N 1
ATOM 677 C CA . GLY A 1 113 ? 6.636 46.858 1.746 1.00 25.71 93 GLY A CA 1
ATOM 678 C C . GLY A 1 113 ? 8.031 47.135 1.238 1.00 28.71 93 GLY A C 1
ATOM 679 O O . GLY A 1 113 ? 8.186 47.851 0.250 1.00 29.97 93 GLY A O 1
ATOM 680 N N . LEU A 1 114 ? 9.053 46.538 1.877 1.00 21.94 94 LEU A N 1
ATOM 681 C CA . LEU A 1 114 ? 10.455 46.699 1.480 1.00 22.42 94 LEU A CA 1
ATOM 682 C C . LEU A 1 114 ? 10.852 45.724 0.352 1.00 26.95 94 LEU A C 1
ATOM 683 O O . LEU A 1 114 ? 11.845 45.942 -0.346 1.00 27.39 94 LEU A O 1
ATOM 688 N N . VAL A 1 115 ? 10.076 44.657 0.181 1.00 23.85 95 VAL A N 1
ATOM 689 C CA . VAL A 1 115 ? 10.344 43.629 -0.830 1.00 24.17 95 VAL A CA 1
ATOM 690 C C . VAL A 1 115 ? 9.045 42.940 -1.220 1.00 27.62 95 VAL A C 1
ATOM 691 O O . VAL A 1 115 ? 8.125 42.835 -0.404 1.00 27.33 95 VAL A O 1
ATOM 695 N N . ASP A 1 116 ? 8.974 42.470 -2.466 1.00 24.93 96 ASP A N 1
ATOM 696 C CA . ASP A 1 116 ? 7.854 41.683 -2.962 1.00 25.08 96 ASP A CA 1
ATOM 697 C C . ASP A 1 116 ? 8.430 40.283 -3.105 1.00 27.05 96 ASP A C 1
ATOM 698 O O . ASP A 1 116 ? 9.548 40.137 -3.603 1.00 26.01 96 ASP A O 1
ATOM 703 N N . LEU A 1 117 ? 7.700 39.258 -2.663 1.00 23.60 97 LEU A N 1
ATOM 704 C CA . LEU A 1 117 ? 8.192 37.870 -2.719 1.00 22.57 97 LEU A CA 1
ATOM 705 C C . LEU A 1 117 ? 8.458 37.374 -4.141 1.00 28.15 97 LEU A C 1
ATOM 706 O O . LEU A 1 117 ? 9.240 36.449 -4.308 1.00 28.10 97 LEU A O 1
ATOM 711 N N . ASP A 1 118 ? 7.789 37.966 -5.154 1.00 25.56 98 ASP A N 1
ATOM 712 C CA . ASP A 1 118 ? 7.899 37.514 -6.539 1.00 27.07 98 ASP A CA 1
ATOM 713 C C . ASP A 1 118 ? 8.673 38.438 -7.487 1.00 32.01 98 ASP A C 1
ATOM 714 O O . ASP A 1 118 ? 8.774 38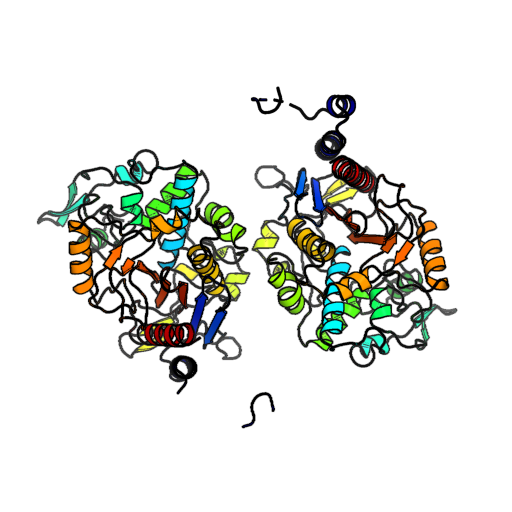.144 -8.672 1.00 32.31 98 ASP A O 1
ATOM 719 N N . GLU A 1 119 ? 9.243 39.528 -6.975 1.00 28.75 99 GLU A N 1
ATOM 720 C CA . GLU A 1 119 ? 10.025 40.417 -7.823 1.00 28.87 99 GLU A CA 1
ATOM 721 C C . GLU A 1 119 ? 11.448 39.863 -7.912 1.00 30.42 99 GLU A C 1
ATOM 722 O O . GLU A 1 119 ? 11.870 39.109 -7.031 1.00 27.12 99 GLU A O 1
ATOM 728 N N . THR A 1 120 ? 12.185 40.239 -8.955 1.00 28.21 100 THR A N 1
ATOM 729 C CA . THR A 1 120 ? 13.571 39.799 -9.088 1.00 26.72 100 THR A CA 1
ATOM 730 C C . THR A 1 120 ? 14.401 40.357 -7.921 1.00 28.96 100 THR A C 1
ATOM 731 O O . THR A 1 120 ? 14.144 41.478 -7.449 1.00 27.72 100 THR A O 1
ATOM 735 N N . VAL A 1 121 ? 15.398 39.588 -7.478 1.00 23.05 101 VAL A N 1
ATOM 736 C CA . VAL A 1 121 ? 16.281 40.034 -6.398 1.00 23.72 101 VAL A CA 1
ATOM 737 C C . VAL A 1 121 ? 17.362 41.015 -6.915 1.00 28.10 101 VAL A C 1
ATOM 738 O O . VAL A 1 121 ? 18.146 41.516 -6.106 1.00 27.60 101 VAL A O 1
ATOM 742 N N . ASP A 1 122 ? 17.416 41.258 -8.255 1.00 25.96 102 ASP A N 1
ATOM 743 C CA . ASP A 1 122 ? 18.395 42.134 -8.911 1.00 25.64 102 ASP A CA 1
ATOM 744 C C . ASP A 1 122 ? 18.607 43.463 -8.171 1.00 28.79 102 ASP A C 1
ATOM 745 O O . ASP A 1 122 ? 19.752 43.870 -7.960 1.00 27.80 102 ASP A O 1
ATOM 750 N N . ARG A 1 123 ? 17.506 44.130 -7.808 1.00 24.99 103 ARG A N 1
ATOM 751 C CA . ARG A 1 123 ? 17.464 45.431 -7.110 1.00 25.94 103 ARG A CA 1
ATOM 752 C C . ARG A 1 123 ? 18.250 45.410 -5.782 1.00 28.04 103 ARG A C 1
ATOM 753 O O . ARG A 1 123 ? 18.927 46.383 -5.479 1.00 30.80 103 ARG A O 1
ATOM 761 N N . LEU A 1 124 ? 18.154 44.331 -5.003 1.00 21.19 104 LEU A N 1
ATOM 762 C CA . LEU A 1 124 ? 18.836 44.279 -3.704 1.00 20.92 104 LEU A CA 1
ATOM 763 C C . LEU A 1 124 ? 20.047 43.353 -3.642 1.00 22.40 104 LEU A C 1
ATOM 764 O O . LEU A 1 124 ? 20.915 43.542 -2.803 1.00 20.64 104 LEU A O 1
ATOM 769 N N . LEU A 1 125 ? 20.100 42.356 -4.523 1.00 20.43 105 LEU A N 1
ATOM 770 C CA . LEU A 1 125 ? 21.196 41.378 -4.578 1.00 18.90 105 LEU A CA 1
ATOM 771 C C . LEU A 1 125 ? 21.806 41.340 -5.991 1.00 22.76 105 LEU A C 1
ATOM 772 O O . LEU A 1 125 ? 21.784 40.295 -6.651 1.00 22.10 105 LEU A O 1
ATOM 777 N N . PRO A 1 126 ? 22.340 42.478 -6.505 1.00 21.11 106 PRO A N 1
ATOM 778 C CA . PRO A 1 126 ? 22.952 42.445 -7.850 1.00 21.28 106 PRO A CA 1
ATOM 779 C C . PRO A 1 126 ? 24.154 41.495 -7.904 1.00 25.91 106 PRO A C 1
ATOM 780 O O . PRO A 1 126 ? 24.469 40.961 -8.961 1.00 25.69 106 PRO A O 1
ATOM 784 N N . ASP A 1 127 ? 24.800 41.274 -6.747 1.00 24.24 107 ASP A N 1
ATOM 785 C CA . ASP A 1 127 ? 25.936 40.360 -6.606 1.00 23.68 107 ASP A CA 1
ATOM 786 C C . ASP A 1 127 ? 25.490 38.913 -6.759 1.00 24.46 107 ASP A C 1
ATOM 787 O O . ASP A 1 127 ? 26.147 38.164 -7.471 1.00 25.86 107 ASP A O 1
ATOM 792 N N . LEU A 1 128 ? 24.319 38.535 -6.190 1.00 19.71 108 LEU A N 1
ATOM 793 C CA . LEU A 1 128 ? 23.806 37.186 -6.408 1.00 19.26 108 LEU A CA 1
ATOM 794 C C . LEU A 1 128 ? 23.352 37.066 -7.860 1.00 21.56 108 LEU A C 1
ATOM 795 O O . LEU A 1 128 ? 23.625 36.045 -8.491 1.00 20.85 108 LEU A O 1
ATOM 800 N N . SER A 1 129 ? 22.646 38.097 -8.385 1.00 20.46 109 SER A N 1
ATOM 801 C CA . SER A 1 129 ? 22.147 38.089 -9.766 1.00 22.62 109 SER A CA 1
ATOM 802 C C . SER A 1 129 ? 23.258 37.959 -10.788 1.00 27.18 109 SER A C 1
ATOM 803 O O . SER A 1 129 ? 23.007 37.463 -11.882 1.00 26.47 109 SER A O 1
ATOM 806 N N . ALA A 1 130 ? 24.482 38.387 -10.444 1.00 25.40 110 ALA A N 1
ATOM 807 C CA . ALA A 1 130 ? 25.617 38.279 -11.375 1.00 26.74 110 ALA A CA 1
ATOM 808 C C . ALA A 1 130 ? 26.287 36.892 -11.340 1.00 30.28 110 ALA A C 1
ATOM 809 O O . ALA A 1 130 ? 27.119 36.595 -12.198 1.00 29.61 110 ALA A O 1
ATOM 811 N N . MET A 1 131 ? 25.901 36.032 -10.377 1.00 27.80 111 MET A N 1
ATOM 812 C CA . MET A 1 131 ? 26.496 34.696 -10.232 1.00 28.54 111 MET A CA 1
ATOM 813 C C . MET A 1 131 ? 26.211 33.749 -11.393 1.00 30.03 111 MET A C 1
ATOM 814 O O . MET A 1 131 ? 25.064 33.623 -11.824 1.00 28.16 111 MET A O 1
ATOM 819 N N . PRO A 1 132 ? 27.251 33.073 -11.926 1.00 26.76 112 PRO A N 1
ATOM 820 C CA . PRO A 1 132 ? 27.003 32.115 -13.014 1.00 26.78 112 PRO A CA 1
ATOM 821 C C . PRO A 1 132 ? 26.542 30.759 -12.462 1.00 28.28 112 PRO A C 1
ATOM 822 O O . PRO A 1 132 ? 26.555 30.540 -11.251 1.00 25.89 112 PRO A O 1
ATOM 826 N N . VAL A 1 133 ? 26.144 29.855 -13.359 1.00 25.52 113 VAL A N 1
ATOM 827 C CA . VAL A 1 133 ? 25.766 28.486 -13.008 1.00 23.53 113 VAL A CA 1
ATOM 828 C C . VAL A 1 133 ? 26.964 27.598 -13.408 1.00 27.52 113 VAL A C 1
ATOM 829 O O . VAL A 1 133 ? 27.443 27.686 -14.545 1.00 27.69 113 VAL A O 1
ATOM 833 N N . LEU A 1 134 ? 27.421 26.729 -12.481 1.00 25.54 114 LEU A N 1
ATOM 834 C CA . LEU A 1 134 ? 28.489 25.762 -12.751 1.00 26.21 114 LEU A CA 1
ATOM 835 C C . LEU A 1 134 ? 27.799 24.541 -13.362 1.00 31.82 114 LEU A C 1
ATOM 836 O O . LEU A 1 134 ? 26.988 23.912 -12.691 1.00 31.57 114 LEU A O 1
ATOM 841 N N . GLU A 1 135 ? 28.072 24.257 -14.645 1.00 33.40 115 GLU A N 1
ATOM 842 C CA . GLU A 1 135 ? 27.473 23.160 -15.409 1.00 35.07 115 GLU A CA 1
ATOM 843 C C . GLU A 1 135 ? 28.230 21.838 -15.204 1.00 38.85 115 GLU A C 1
ATOM 844 O O . GLU A 1 135 ? 27.650 20.756 -15.302 1.00 38.00 115 GLU A O 1
ATOM 850 N N . GLY A 1 136 ? 29.534 21.956 -15.045 1.00 35.22 116 GLY A N 1
ATOM 851 C CA . GLY A 1 136 ? 30.428 20.824 -14.921 1.00 34.09 116 GLY A CA 1
ATOM 852 C C . GLY A 1 136 ? 31.833 21.256 -15.238 1.00 35.03 116 GLY A C 1
ATOM 853 O O . GLY A 1 136 ? 32.201 22.409 -14.999 1.00 32.58 116 GLY A O 1
ATOM 854 N N . PHE A 1 137 ? 32.618 20.329 -15.771 1.00 32.41 117 PHE A N 1
ATOM 855 C CA . PHE A 1 137 ? 34.019 20.541 -16.091 1.00 33.94 117 PHE A CA 1
ATOM 856 C C . PHE A 1 137 ? 34.333 19.940 -17.442 1.00 38.55 117 PHE A C 1
ATOM 857 O O . PHE A 1 137 ? 33.805 18.869 -17.766 1.00 39.45 117 PHE A O 1
ATOM 865 N N . ASP A 1 138 ? 35.184 20.612 -18.243 1.00 35.07 118 ASP A N 1
ATOM 866 C CA . ASP A 1 138 ? 35.600 20.046 -19.517 1.00 35.10 118 ASP A CA 1
ATOM 867 C C . ASP A 1 138 ? 36.600 18.904 -19.216 1.00 39.88 118 ASP A C 1
ATOM 868 O O . ASP A 1 138 ? 37.057 18.773 -18.075 1.00 37.87 118 ASP A O 1
ATOM 873 N N . ASP A 1 139 ? 36.923 18.090 -20.216 1.00 39.11 119 ASP A N 1
ATOM 874 C CA . ASP A 1 139 ? 37.834 16.948 -20.068 1.00 40.43 119 ASP A CA 1
ATOM 875 C C . ASP A 1 139 ? 39.269 17.298 -19.559 1.00 47.83 119 ASP A C 1
ATOM 876 O O . ASP A 1 139 ? 40.047 16.386 -19.260 1.00 48.50 119 ASP A O 1
ATOM 881 N N . ALA A 1 140 ? 39.615 18.607 -19.512 1.00 44.47 120 ALA A N 1
ATOM 882 C CA . ALA A 1 140 ? 40.912 19.099 -19.032 1.00 44.83 120 ALA A CA 1
ATOM 883 C C . ALA A 1 140 ? 40.819 19.569 -17.560 1.00 49.12 120 ALA A C 1
ATOM 884 O O . ALA A 1 140 ? 41.844 19.847 -16.939 1.00 50.67 120 ALA A O 1
ATOM 886 N N . GLY A 1 141 ? 39.600 19.636 -17.027 1.00 43.26 121 GLY A N 1
ATOM 887 C CA . GLY A 1 141 ? 39.341 20.015 -15.641 1.00 42.42 121 GLY A CA 1
ATOM 888 C C . GLY A 1 141 ? 38.894 21.447 -15.417 1.00 44.85 121 GLY A C 1
ATOM 889 O O . GLY A 1 141 ? 38.634 21.833 -14.277 1.00 44.40 121 GLY A O 1
ATOM 890 N N . ASN A 1 142 ? 38.809 22.246 -16.493 1.00 41.90 122 ASN A N 1
ATOM 891 C CA . ASN A 1 142 ? 38.381 23.644 -16.421 1.00 40.14 122 ASN A CA 1
ATOM 892 C C . ASN A 1 142 ? 36.890 23.713 -16.110 1.00 42.08 122 ASN A C 1
ATOM 893 O O . ASN A 1 142 ? 36.118 22.972 -16.719 1.00 41.31 122 ASN A O 1
ATOM 898 N N . PRO A 1 143 ? 36.459 24.557 -15.148 1.00 38.66 123 PRO A N 1
ATOM 899 C CA . PRO A 1 143 ? 35.018 24.643 -14.857 1.00 37.42 123 PRO A CA 1
ATOM 900 C C . PRO A 1 143 ? 34.242 25.224 -16.027 1.00 38.63 123 PRO A C 1
ATOM 901 O O . PRO A 1 143 ? 34.757 26.071 -16.765 1.00 38.51 123 PRO A O 1
ATOM 905 N N . ARG A 1 144 ? 33.032 24.711 -16.233 1.00 34.38 124 ARG A N 1
ATOM 906 C CA . ARG A 1 144 ? 32.166 25.187 -17.297 1.00 34.69 124 ARG A CA 1
ATOM 907 C C . ARG A 1 144 ? 31.090 26.025 -16.662 1.00 37.76 124 ARG A C 1
ATOM 908 O O . ARG A 1 144 ? 30.207 25.503 -15.997 1.00 36.29 124 ARG A O 1
ATOM 916 N N . LEU A 1 145 ? 31.221 27.342 -16.803 1.00 36.13 125 LEU A N 1
ATOM 917 C CA . LEU A 1 145 ? 30.272 28.292 -16.230 1.00 35.10 125 LEU A CA 1
ATOM 918 C C . LEU A 1 145 ? 29.419 28.889 -17.334 1.00 38.09 125 LEU A C 1
ATOM 919 O O . LEU A 1 145 ? 29.924 29.167 -18.427 1.00 37.91 125 LEU A O 1
ATOM 924 N N . ARG A 1 146 ? 28.122 29.064 -17.052 1.00 33.67 126 ARG A N 1
ATOM 925 C CA . ARG A 1 146 ? 27.157 29.666 -17.980 1.00 33.96 126 ARG A CA 1
ATOM 926 C C . ARG A 1 146 ? 26.305 30.707 -17.244 1.00 35.48 126 ARG A C 1
ATOM 927 O O . ARG A 1 146 ? 26.277 30.742 -16.009 1.00 31.82 126 ARG A O 1
ATOM 935 N N . GLU A 1 147 ? 25.572 31.513 -18.008 1.00 32.79 127 GLU A N 1
ATOM 936 C CA . GLU A 1 147 ? 24.683 32.533 -17.455 1.00 31.25 127 GLU A CA 1
ATOM 937 C C . GLU A 1 147 ? 23.439 31.876 -16.885 1.00 32.63 127 GLU A C 1
ATOM 938 O O . GLU A 1 147 ? 22.945 30.916 -17.469 1.00 31.46 127 GLU A O 1
ATOM 944 N N . ARG A 1 148 ? 22.958 32.361 -15.718 1.00 27.49 128 ARG A N 1
ATOM 945 C CA . ARG A 1 148 ? 21.735 31.902 -15.069 1.00 26.83 128 ARG A CA 1
ATOM 946 C C . ARG A 1 148 ? 20.557 32.284 -15.991 1.00 31.90 128 ARG A C 1
ATOM 947 O O . ARG A 1 148 ? 20.590 33.350 -16.608 1.00 32.50 128 ARG A O 1
ATOM 955 N N . ARG A 1 149 ? 19.559 31.398 -16.118 1.00 30.73 129 ARG A N 1
ATOM 956 C CA . ARG A 1 149 ? 18.363 31.645 -16.930 1.00 32.34 129 ARG A CA 1
ATOM 957 C C . ARG A 1 149 ? 17.176 31.822 -15.987 1.00 33.60 129 ARG A C 1
ATOM 958 O O . ARG A 1 149 ? 16.976 30.989 -15.113 1.00 32.46 129 ARG A O 1
ATOM 966 N N . GLY A 1 150 ? 16.408 32.892 -16.184 1.00 30.65 130 GLY A N 1
ATOM 967 C CA . GLY A 1 150 ? 15.238 33.200 -15.359 1.00 29.45 130 GLY A CA 1
ATOM 968 C C . GLY A 1 150 ? 15.584 34.001 -14.114 1.00 31.37 130 GLY A C 1
ATOM 969 O O . GLY A 1 150 ? 16.708 33.921 -13.617 1.00 30.65 130 GLY A O 1
ATOM 970 N N . LYS A 1 151 ? 14.618 34.751 -13.578 1.00 27.24 131 LYS A N 1
ATOM 971 C CA . LYS A 1 151 ? 14.858 35.593 -12.410 1.00 26.42 131 LYS A CA 1
ATOM 972 C C . LYS A 1 151 ? 14.929 34.777 -11.121 1.00 26.12 131 LYS A C 1
ATOM 973 O O . LYS A 1 151 ? 14.231 33.771 -10.990 1.00 25.41 131 LYS A O 1
ATOM 979 N N . ILE A 1 152 ? 15.708 35.255 -10.156 1.00 21.86 132 ILE A N 1
ATOM 980 C CA . ILE A 1 152 ? 15.725 34.689 -8.805 1.00 20.20 132 ILE A CA 1
ATOM 981 C C . ILE A 1 152 ? 14.845 35.634 -7.998 1.00 23.25 132 ILE A C 1
ATOM 982 O O . ILE A 1 152 ? 15.068 36.844 -8.053 1.00 23.16 132 ILE A O 1
ATOM 987 N N . THR A 1 153 ? 13.849 35.094 -7.269 1.00 19.60 133 THR A N 1
ATOM 988 C CA . THR A 1 153 ? 12.968 35.892 -6.411 1.00 19.31 133 THR A CA 1
ATOM 989 C C . THR A 1 153 ? 13.225 35.526 -4.951 1.00 21.24 133 THR A C 1
ATOM 990 O O . THR A 1 153 ? 13.756 34.448 -4.651 1.00 19.88 133 THR A O 1
ATOM 994 N N . LEU A 1 154 ? 12.761 36.373 -4.031 1.00 17.83 134 LEU A N 1
ATOM 995 C CA . LEU A 1 154 ? 12.859 36.041 -2.608 1.00 16.46 134 LEU A CA 1
ATOM 996 C C . LEU A 1 154 ? 12.082 34.732 -2.321 1.00 20.02 134 LEU A C 1
ATOM 997 O O . LEU A 1 154 ? 12.545 33.942 -1.518 1.00 18.56 134 LEU A O 1
ATOM 1002 N N . ARG A 1 155 ? 10.930 34.473 -3.006 1.00 18.73 135 ARG A N 1
ATOM 1003 C CA . ARG A 1 155 ? 10.208 33.212 -2.807 1.00 18.89 135 ARG A CA 1
ATOM 1004 C C . ARG A 1 155 ? 11.109 31.999 -3.183 1.00 20.94 135 ARG A C 1
ATOM 1005 O O . ARG A 1 155 ? 11.105 31.009 -2.451 1.00 18.15 135 ARG A O 1
ATOM 1013 N N . HIS A 1 156 ? 11.917 32.100 -4.274 1.00 19.52 136 HIS A N 1
ATOM 1014 C CA . HIS A 1 156 ? 12.889 31.056 -4.647 1.00 18.26 136 HIS A CA 1
ATOM 1015 C C . HIS A 1 156 ? 13.920 30.870 -3.540 1.00 20.42 136 HIS A C 1
ATOM 1016 O O . HIS A 1 156 ? 14.268 29.729 -3.181 1.00 17.36 136 HIS A O 1
ATOM 1023 N N . LEU A 1 157 ? 14.432 31.997 -2.986 1.00 17.15 137 LEU A N 1
ATOM 1024 C CA . LEU A 1 157 ? 15.445 31.929 -1.936 1.00 16.23 137 LEU A CA 1
ATOM 1025 C C . LEU A 1 157 ? 14.917 31.199 -0.704 1.00 19.54 137 LEU A C 1
ATOM 1026 O O . LEU A 1 157 ? 15.578 30.283 -0.209 1.00 19.14 137 LEU A O 1
ATOM 1031 N N . LEU A 1 158 ? 13.683 31.542 -0.270 1.00 15.23 138 LEU A N 1
ATOM 1032 C CA . LEU A 1 158 ? 13.099 30.937 0.953 1.00 14.77 138 LEU A CA 1
ATOM 1033 C C . LEU A 1 158 ? 12.636 29.483 0.846 1.00 18.44 138 LEU A C 1
ATOM 1034 O O . LEU A 1 158 ? 12.402 28.842 1.871 1.00 16.59 138 LEU A O 1
ATOM 1039 N N . THR A 1 159 ? 12.462 28.990 -0.402 1.00 17.44 139 THR A N 1
ATOM 1040 C CA . THR A 1 159 ? 11.961 27.647 -0.684 1.00 17.31 139 THR A CA 1
ATOM 1041 C C . THR A 1 159 ? 13.034 26.700 -1.159 1.00 17.65 139 THR A C 1
ATOM 1042 O O . THR A 1 159 ? 12.705 25.566 -1.477 1.00 18.28 139 THR A O 1
ATOM 1046 N N . HIS A 1 160 ? 14.309 27.141 -1.221 1.00 15.39 140 HIS A N 1
ATOM 1047 C CA . HIS A 1 160 ? 15.431 26.339 -1.701 1.00 14.76 140 HIS A CA 1
ATOM 1048 C C . HIS A 1 160 ? 15.199 25.917 -3.156 1.00 18.32 140 HIS A C 1
ATOM 1049 O O . HIS A 1 160 ? 15.459 24.773 -3.544 1.00 17.54 140 HIS A O 1
ATOM 1056 N N . THR A 1 161 ? 14.688 26.858 -3.964 1.00 17.12 141 THR A N 1
ATOM 1057 C CA . THR A 1 161 ? 14.466 26.588 -5.398 1.00 18.12 141 THR A CA 1
ATOM 1058 C C . THR A 1 161 ? 15.197 27.592 -6.295 1.00 22.10 141 THR A C 1
ATOM 1059 O O . THR A 1 161 ? 14.897 27.685 -7.487 1.00 22.87 141 THR A O 1
ATOM 1063 N N . SER A 1 162 ? 16.170 28.339 -5.736 1.00 19.40 142 SER A N 1
ATOM 1064 C CA . SER A 1 162 ? 16.892 29.363 -6.493 1.00 20.17 142 SER A CA 1
ATOM 1065 C C . SER A 1 162 ? 17.990 28.823 -7.396 1.00 23.26 142 SER A C 1
ATOM 1066 O O . SER A 1 162 ? 18.483 29.566 -8.241 1.00 22.40 142 SER A O 1
ATOM 1069 N N . GLY A 1 163 ? 18.424 27.587 -7.139 1.00 19.50 143 GLY A N 1
ATOM 1070 C CA . GLY A 1 163 ? 19.559 26.982 -7.834 1.00 19.68 143 GLY A CA 1
ATOM 1071 C C . GLY A 1 163 ? 20.807 27.003 -6.982 1.00 23.82 143 GLY A C 1
ATOM 1072 O O . GLY A 1 163 ? 21.847 26.499 -7.396 1.00 25.07 143 GLY A O 1
ATOM 1073 N N . LEU A 1 164 ? 20.718 27.616 -5.784 1.00 18.67 144 LEU A N 1
ATOM 1074 C CA . LEU A 1 164 ? 21.836 27.678 -4.839 1.00 17.91 144 LEU A CA 1
ATOM 1075 C C . LEU A 1 164 ? 21.950 26.365 -4.091 1.00 22.92 144 LEU A C 1
ATOM 1076 O O . LEU A 1 164 ? 20.948 25.776 -3.709 1.00 23.50 144 LEU A O 1
ATOM 1081 N N . SER A 1 165 ? 23.176 25.917 -3.876 1.00 19.79 145 SER A N 1
ATOM 1082 C CA . SER A 1 165 ? 23.432 24.690 -3.118 1.00 19.15 145 SER A CA 1
ATOM 1083 C C . SER A 1 165 ? 24.382 25.034 -1.964 1.00 22.54 145 SER A C 1
ATOM 1084 O O . SER A 1 165 ? 24.432 26.192 -1.504 1.00 22.04 145 SER A O 1
ATOM 1087 N N . TYR A 1 166 ? 25.073 24.028 -1.456 1.00 20.57 146 TYR A N 1
ATOM 1088 C CA . TYR A 1 166 ? 26.100 24.131 -0.429 1.00 20.03 146 TYR A CA 1
ATOM 1089 C C . TYR A 1 166 ? 27.311 23.368 -0.946 1.00 24.56 146 TYR A C 1
ATOM 1090 O O . TYR A 1 166 ? 27.139 22.326 -1.578 1.00 25.47 146 TYR A O 1
ATOM 1099 N N . VAL A 1 167 ? 28.509 23.858 -0.658 1.00 23.18 147 VAL A N 1
ATOM 1100 C CA . VAL A 1 167 ? 29.762 23.213 -1.102 1.00 26.55 147 VAL A CA 1
ATOM 1101 C C . VAL A 1 167 ? 29.843 21.744 -0.637 1.00 35.03 147 VAL A C 1
ATOM 1102 O O . VAL A 1 167 ? 30.106 20.859 -1.463 1.00 35.95 147 VAL A O 1
ATOM 1106 N N . PHE A 1 168 ? 29.552 21.491 0.660 1.00 32.03 148 PHE A N 1
ATOM 1107 C CA . PHE A 1 168 ? 29.621 20.153 1.266 1.00 33.72 148 PHE A CA 1
ATOM 1108 C C . PHE A 1 168 ? 28.589 19.142 0.736 1.00 39.34 148 PHE A C 1
ATOM 1109 O O . PHE A 1 168 ? 28.739 17.943 0.981 1.00 39.59 148 PHE A O 1
ATOM 1117 N N . LEU A 1 169 ? 27.523 19.622 0.069 1.00 35.19 149 LEU A N 1
ATOM 1118 C CA . LEU A 1 169 ? 26.452 18.757 -0.407 1.00 35.16 149 LEU A CA 1
ATOM 1119 C C . LEU A 1 169 ? 26.534 18.372 -1.861 1.00 37.37 149 LEU A C 1
ATOM 1120 O O . LEU A 1 169 ? 26.256 17.218 -2.191 1.00 37.59 149 LEU A O 1
ATOM 1125 N N . HIS A 1 170 ? 26.897 19.327 -2.732 1.00 32.75 150 HIS A N 1
ATOM 1126 C CA . HIS A 1 170 ? 26.911 19.138 -4.172 1.00 33.41 150 HIS A CA 1
ATOM 1127 C C . HIS A 1 170 ? 28.230 18.624 -4.755 1.00 39.04 150 HIS A C 1
ATOM 1128 O O . HIS A 1 170 ? 29.274 19.253 -4.537 1.00 39.44 150 HIS A O 1
ATOM 1135 N N . PRO A 1 171 ? 28.194 17.523 -5.557 1.00 36.65 151 PRO A N 1
ATOM 1136 C CA . PRO A 1 171 ? 29.442 16.980 -6.129 1.00 37.04 151 PRO A CA 1
ATOM 1137 C C . PRO A 1 171 ? 30.221 17.940 -7.022 1.00 41.03 151 PRO A C 1
ATOM 1138 O O . PRO A 1 171 ? 31.456 17.927 -6.975 1.00 40.57 151 PRO A O 1
ATOM 1142 N N . LEU A 1 172 ? 29.513 18.817 -7.778 1.00 36.82 152 LEU A N 1
ATOM 1143 C CA . LEU A 1 172 ? 30.165 19.808 -8.637 1.00 36.78 152 LEU A CA 1
ATOM 1144 C C . LEU A 1 172 ? 30.854 20.890 -7.823 1.00 36.56 152 LEU A C 1
ATOM 1145 O O . LEU A 1 172 ? 31.975 21.277 -8.154 1.00 35.59 152 LEU A O 1
ATOM 1150 N N . LEU A 1 173 ? 30.196 21.367 -6.749 1.00 30.85 153 LEU A N 1
ATOM 1151 C CA . LEU A 1 173 ? 30.788 22.366 -5.863 1.00 29.38 153 LEU A CA 1
ATOM 1152 C C . LEU A 1 173 ? 31.943 21.738 -5.068 1.00 35.09 153 LEU A C 1
ATOM 1153 O O . LEU A 1 173 ? 32.952 22.400 -4.846 1.00 34.12 153 LEU A O 1
ATOM 1158 N N . ARG A 1 174 ? 31.790 20.462 -4.669 1.00 35.47 154 ARG A N 1
ATOM 1159 C CA . ARG A 1 174 ? 32.834 19.689 -3.978 1.00 38.09 154 ARG A CA 1
ATOM 1160 C C . ARG A 1 174 ? 34.093 19.659 -4.872 1.00 44.11 154 ARG A C 1
ATOM 1161 O O . ARG A 1 174 ? 35.169 20.015 -4.399 1.00 44.34 154 ARG A O 1
ATOM 1169 N N . GLU A 1 175 ? 33.925 19.331 -6.177 1.00 40.71 155 GLU A N 1
ATOM 1170 C CA . GLU A 1 175 ? 35.003 19.288 -7.174 1.00 41.71 155 GLU A CA 1
ATOM 1171 C C . GLU A 1 175 ? 35.582 20.690 -7.415 1.00 43.94 155 GLU A C 1
ATOM 1172 O O . GLU A 1 175 ? 36.793 20.850 -7.397 1.00 43.56 155 GLU A O 1
ATOM 1178 N N . TYR A 1 176 ? 34.709 21.710 -7.562 1.00 40.46 156 TYR A N 1
ATOM 1179 C CA . TYR A 1 176 ? 35.068 23.116 -7.780 1.00 39.61 156 TYR A CA 1
ATOM 1180 C C . TYR A 1 176 ? 35.967 23.649 -6.657 1.00 47.70 156 TYR A C 1
ATOM 1181 O O . TYR A 1 176 ? 36.924 24.367 -6.947 1.00 47.92 156 TYR A O 1
ATOM 1190 N N . VAL A 1 177 ? 35.675 23.287 -5.384 1.00 45.99 157 VAL A N 1
ATOM 1191 C CA . VAL A 1 177 ? 36.486 23.728 -4.248 1.00 47.87 157 VAL A CA 1
ATOM 1192 C C . VAL A 1 177 ? 37.805 22.929 -4.134 1.00 55.17 157 VAL A C 1
ATOM 1193 O O . VAL A 1 177 ? 38.856 23.534 -3.893 1.00 55.57 157 VAL A O 1
ATOM 1197 N N . ALA A 1 178 ? 37.743 21.589 -4.366 1.00 53.75 158 ALA A N 1
ATOM 1198 C CA . ALA A 1 178 ? 38.876 20.653 -4.314 1.00 55.34 158 ALA A CA 1
ATOM 1199 C C . ALA A 1 178 ? 39.970 20.998 -5.320 1.00 62.41 158 ALA A C 1
ATOM 1200 O O . ALA A 1 178 ? 41.148 20.762 -5.040 1.00 63.02 158 ALA A O 1
ATOM 1202 N N . GLN A 1 179 ? 39.580 21.539 -6.491 1.00 60.01 159 GLN A N 1
ATOM 1203 C CA . GLN A 1 179 ? 40.493 21.967 -7.550 1.00 61.29 159 GLN A CA 1
ATOM 1204 C C . GLN A 1 179 ? 41.213 23.257 -7.148 1.00 66.85 159 GLN A C 1
ATOM 1205 O O . GLN A 1 179 ? 42.322 23.503 -7.620 1.00 68.39 159 GLN A O 1
ATOM 1211 N N . GLY A 1 180 ? 40.566 24.068 -6.303 1.00 62.55 160 GLY A N 1
ATOM 1212 C CA . GLY A 1 180 ? 41.099 25.340 -5.821 1.00 62.61 160 GLY A CA 1
ATOM 1213 C C . GLY A 1 180 ? 40.550 26.565 -6.528 1.00 67.62 160 GLY A C 1
ATOM 1214 O O . GLY A 1 180 ? 41.302 27.510 -6.785 1.00 67.78 160 GLY A O 1
ATOM 1215 N N . HIS A 1 181 ? 39.228 26.574 -6.829 1.00 64.47 161 HIS A N 1
ATOM 1216 C CA . HIS A 1 181 ? 38.550 27.686 -7.513 1.00 64.59 161 HIS A CA 1
ATOM 1217 C C . HIS A 1 181 ? 37.905 28.728 -6.586 1.00 68.99 161 HIS A C 1
ATOM 1218 O O . HIS A 1 181 ? 37.573 29.821 -7.055 1.00 69.94 161 HIS A O 1
ATOM 1225 N N . LEU A 1 182 ? 37.738 28.403 -5.286 1.00 64.02 162 LEU A N 1
ATOM 1226 C CA . LEU A 1 182 ? 37.175 29.311 -4.279 1.00 89.44 162 LEU A CA 1
ATOM 1227 C C . LEU A 1 182 ? 38.159 29.554 -3.135 1.00 123.68 162 LEU A C 1
ATOM 1228 O O . LEU A 1 182 ? 38.737 28.609 -2.601 1.00 88.15 162 LEU A O 1
ATOM 1233 N N . ASN A 1 192 ? 32.469 30.438 3.336 1.00 34.13 172 ASN A N 1
ATOM 1234 C CA . ASN A 1 192 ? 31.695 31.580 2.858 1.00 33.77 172 ASN A CA 1
ATOM 1235 C C . ASN A 1 192 ? 30.484 31.104 2.040 1.00 34.86 172 ASN A C 1
ATOM 1236 O O . ASN A 1 192 ? 30.640 30.618 0.918 1.00 34.49 172 ASN A O 1
ATOM 1241 N N . ARG A 1 193 ? 29.279 31.237 2.619 1.00 29.01 173 ARG A N 1
ATOM 1242 C CA . ARG A 1 193 ? 28.035 30.827 1.967 1.00 27.11 173 ARG A CA 1
ATOM 1243 C C . ARG A 1 193 ? 27.663 31.642 0.718 1.00 28.83 173 ARG A C 1
ATOM 1244 O O . ARG A 1 193 ? 26.917 31.145 -0.124 1.00 30.15 173 ARG A O 1
ATOM 1252 N N . PHE A 1 194 ? 28.208 32.858 0.584 1.00 23.34 174 PHE A N 1
ATOM 1253 C CA . PHE A 1 194 ? 27.946 33.759 -0.556 1.00 23.19 174 PHE A CA 1
ATOM 1254 C C . PHE A 1 194 ? 28.831 33.569 -1.784 1.00 30.39 174 PHE A C 1
ATOM 1255 O O . PHE A 1 194 ? 28.523 34.117 -2.847 1.00 29.75 174 PHE A O 1
ATOM 1263 N N . ALA A 1 195 ? 29.957 32.862 -1.634 1.00 29.77 175 ALA A N 1
ATOM 1264 C CA . ALA A 1 195 ? 30.933 32.698 -2.713 1.00 31.01 175 ALA A CA 1
ATOM 1265 C C . ALA A 1 195 ? 30.606 31.676 -3.823 1.00 32.53 175 ALA A C 1
ATOM 1266 O O . ALA A 1 195 ? 30.933 31.979 -4.964 1.00 33.58 175 ALA A O 1
ATOM 1268 N N . PRO A 1 196 ? 30.030 30.468 -3.552 1.00 27.90 176 PRO A N 1
ATOM 1269 C CA . PRO A 1 196 ? 29.871 29.483 -4.634 1.00 28.29 176 PRO A CA 1
ATOM 1270 C C . PRO A 1 196 ? 28.927 29.845 -5.776 1.00 32.52 176 PRO A C 1
ATOM 1271 O O . PRO A 1 196 ? 27.905 30.495 -5.550 1.00 31.97 176 PRO A O 1
ATOM 1275 N N . PRO A 1 197 ? 29.238 29.397 -7.021 1.00 28.33 177 PRO A N 1
ATOM 1276 C CA . PRO A 1 197 ? 28.306 29.645 -8.122 1.00 27.81 177 PRO A CA 1
ATOM 1277 C C . PRO A 1 197 ? 27.044 28.813 -7.907 1.00 29.57 177 PRO A C 1
ATOM 1278 O O . PRO A 1 197 ? 27.024 27.892 -7.078 1.00 29.19 177 PRO A O 1
ATOM 1282 N N . LEU A 1 198 ? 25.991 29.123 -8.659 1.00 25.65 178 LEU A N 1
ATOM 1283 C CA . LEU A 1 198 ? 24.764 28.339 -8.599 1.00 24.60 178 LEU A CA 1
ATOM 1284 C C . LEU A 1 198 ? 25.053 26.978 -9.268 1.00 26.21 178 LEU A C 1
ATOM 1285 O O . LEU A 1 198 ? 26.066 26.826 -9.977 1.00 24.69 178 LEU A O 1
ATOM 1290 N N . VAL A 1 199 ? 24.177 26.002 -9.034 1.00 21.04 179 VAL A N 1
ATOM 1291 C CA . VAL A 1 199 ? 24.288 24.679 -9.655 1.00 21.90 179 VAL A CA 1
ATOM 1292 C C . VAL A 1 199 ? 23.097 24.393 -10.566 1.00 24.23 179 VAL A C 1
ATOM 1293 O O . VAL A 1 199 ? 23.076 23.368 -11.246 1.00 23.56 179 VAL A O 1
ATOM 1297 N N . ASN A 1 200 ? 22.093 25.276 -10.531 1.00 22.42 180 ASN A N 1
ATOM 1298 C CA . ASN A 1 200 ? 20.896 25.224 -11.388 1.00 23.62 180 ASN A CA 1
ATOM 1299 C C . ASN A 1 200 ? 20.257 26.588 -11.522 1.00 26.85 180 ASN A C 1
ATOM 1300 O O . ASN A 1 200 ? 20.658 27.531 -10.841 1.00 24.54 180 ASN A O 1
ATOM 1305 N N . ASP A 1 201 ? 19.285 26.691 -12.436 1.00 24.49 181 ASP A N 1
ATOM 1306 C CA . ASP A 1 201 ? 18.498 27.892 -12.686 1.00 23.31 181 ASP A CA 1
ATOM 1307 C C . ASP A 1 201 ? 17.368 27.948 -11.653 1.00 24.58 181 ASP A C 1
ATOM 1308 O O . ASP A 1 201 ? 16.884 26.896 -11.226 1.00 22.38 181 ASP A O 1
ATOM 1313 N N . PRO A 1 202 ? 16.937 29.167 -11.247 1.00 23.20 182 PRO A N 1
ATOM 1314 C CA . PRO A 1 202 ? 15.815 29.273 -10.301 1.00 21.41 182 PRO A CA 1
ATOM 1315 C C . PRO A 1 202 ? 14.545 28.628 -10.848 1.00 25.72 182 PRO A C 1
ATOM 1316 O O . PRO A 1 202 ? 14.203 28.803 -12.021 1.00 24.58 182 PRO A O 1
ATOM 1320 N N . GLY A 1 203 ? 13.899 27.839 -10.003 1.00 23.09 183 GLY A N 1
ATOM 1321 C CA . GLY A 1 203 ? 12.663 27.139 -10.329 1.00 23.22 183 GLY A CA 1
ATOM 1322 C C . GLY A 1 203 ? 12.857 25.780 -10.958 1.00 26.81 183 GLY A C 1
ATOM 1323 O O . GLY A 1 203 ? 11.877 25.054 -11.115 1.00 27.21 183 GLY A O 1
ATOM 1324 N N . ALA A 1 204 ? 14.106 25.420 -11.327 1.00 24.44 184 ALA A N 1
ATOM 1325 C CA . ALA A 1 204 ? 14.382 24.132 -11.978 1.00 24.62 184 ALA A CA 1
ATOM 1326 C C . ALA A 1 204 ? 14.230 22.956 -11.030 1.00 28.39 184 ALA A C 1
ATOM 1327 O O . ALA A 1 204 ? 13.682 21.925 -11.416 1.00 28.00 184 ALA A O 1
ATOM 1329 N N . GLU A 1 205 ? 14.696 23.107 -9.783 1.00 25.14 185 GLU A N 1
ATOM 1330 C CA . GLU A 1 205 ? 14.589 22.042 -8.791 1.00 25.06 185 GLU A CA 1
ATOM 1331 C C . GLU A 1 205 ? 14.761 22.509 -7.384 1.00 25.77 185 GLU A C 1
ATOM 1332 O O . GLU A 1 205 ? 15.297 23.595 -7.148 1.00 22.93 185 GLU A O 1
ATOM 1338 N N . TRP A 1 206 ? 14.295 21.679 -6.447 1.00 21.39 186 TRP A N 1
ATOM 1339 C CA . TRP A 1 206 ? 14.468 21.927 -5.019 1.00 19.58 186 TRP A CA 1
ATOM 1340 C C . TRP A 1 206 ? 15.869 21.438 -4.679 1.00 20.26 186 TRP A C 1
ATOM 1341 O O . TRP A 1 206 ? 16.188 20.270 -4.911 1.00 19.92 186 TRP A O 1
ATOM 1352 N N . ILE A 1 207 ? 16.722 22.341 -4.198 1.00 15.74 187 ILE A N 1
ATOM 1353 C CA . ILE A 1 207 ? 18.112 22.050 -3.839 1.00 14.18 187 ILE A CA 1
ATOM 1354 C C . ILE A 1 207 ? 18.379 22.731 -2.524 1.00 16.85 187 ILE A C 1
ATOM 1355 O O . ILE A 1 207 ? 18.293 23.963 -2.434 1.00 17.28 187 ILE A O 1
ATOM 1360 N N . TYR A 1 208 ? 18.774 21.957 -1.517 1.00 15.60 188 TYR A N 1
ATOM 1361 C CA . TYR A 1 208 ? 19.082 22.554 -0.212 1.00 15.05 188 TYR A CA 1
ATOM 1362 C C . TYR A 1 208 ? 20.365 23.390 -0.335 1.00 17.62 188 TYR A C 1
ATOM 1363 O O . TYR A 1 208 ? 21.378 22.920 -0.838 1.00 15.88 188 TYR A O 1
ATOM 1372 N N . GLY A 1 209 ? 20.314 24.639 0.103 1.00 16.16 189 GLY A N 1
ATOM 1373 C CA . GLY A 1 209 ? 21.497 25.473 -0.079 1.00 15.35 189 GLY A CA 1
ATOM 1374 C C . GLY A 1 209 ? 21.456 26.806 0.617 1.00 19.12 189 GLY A C 1
ATOM 1375 O O . GLY A 1 209 ? 20.635 27.023 1.503 1.00 17.70 189 GLY A O 1
ATOM 1376 N N . ALA A 1 210 ? 22.328 27.713 0.143 1.00 16.79 190 ALA A N 1
ATOM 1377 C CA . ALA A 1 210 ? 22.587 29.053 0.658 1.00 16.90 190 ALA A CA 1
ATOM 1378 C C . ALA A 1 210 ? 21.518 30.113 0.431 1.00 19.07 190 ALA A C 1
ATOM 1379 O O . ALA A 1 210 ? 21.767 31.282 0.758 1.00 17.32 190 ALA A O 1
ATOM 1381 N N . GLY A 1 211 ? 20.346 29.734 -0.108 1.00 15.69 191 GLY A N 1
ATOM 1382 C CA . GLY A 1 211 ? 19.250 30.680 -0.339 1.00 14.39 191 GLY A CA 1
ATOM 1383 C C . GLY A 1 211 ? 18.831 31.501 0.883 1.00 18.28 191 GLY A C 1
ATO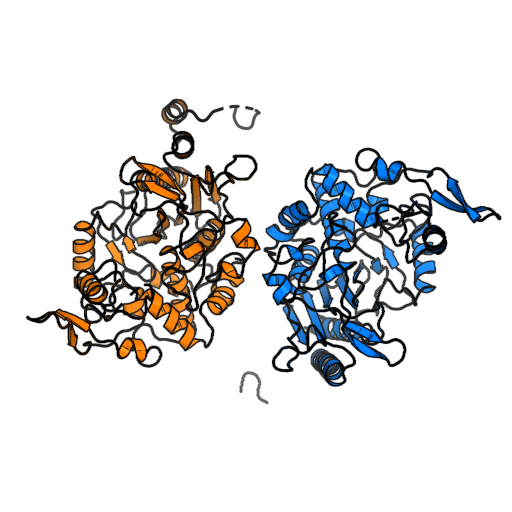M 1384 O O . GLY A 1 211 ? 18.427 32.659 0.756 1.00 17.54 191 GLY A O 1
ATOM 1385 N N . ILE A 1 212 ? 18.902 30.911 2.082 1.00 13.81 192 ILE A N 1
ATOM 1386 C CA . ILE A 1 212 ? 18.508 31.617 3.298 1.00 13.83 192 ILE A CA 1
ATOM 1387 C C . ILE A 1 212 ? 19.577 32.615 3.715 1.00 15.42 192 ILE A C 1
ATOM 1388 O O . ILE A 1 212 ? 19.239 33.692 4.246 1.00 15.55 192 ILE A O 1
ATOM 1393 N N . ASP A 1 213 ? 20.862 32.282 3.452 1.00 12.13 193 ASP A N 1
ATOM 1394 C CA . ASP A 1 213 ? 21.951 33.224 3.692 1.00 11.34 193 ASP A CA 1
ATOM 1395 C C . ASP A 1 213 ? 21.761 34.447 2.786 1.00 17.32 193 ASP A C 1
ATOM 1396 O O . ASP A 1 213 ? 21.873 35.590 3.246 1.00 16.81 193 ASP A O 1
ATOM 1401 N N . TRP A 1 214 ? 21.424 34.208 1.508 1.00 14.13 194 TRP A N 1
ATOM 1402 C CA . TRP A 1 214 ? 21.150 35.334 0.612 1.00 14.97 194 TRP A CA 1
ATOM 1403 C C . TRP A 1 214 ? 19.865 36.107 1.006 1.00 17.52 194 TRP A C 1
ATOM 1404 O O . TRP A 1 214 ? 19.844 37.337 0.850 1.00 18.07 194 TRP A O 1
ATOM 1415 N N . ALA A 1 215 ? 18.831 35.427 1.569 1.00 15.34 195 ALA A N 1
ATOM 1416 C CA . ALA A 1 215 ? 17.617 36.099 2.052 1.00 15.03 195 ALA A CA 1
ATOM 1417 C C . ALA A 1 215 ? 17.984 37.030 3.217 1.00 18.48 195 ALA A C 1
ATOM 1418 O O . ALA A 1 215 ? 17.469 38.148 3.282 1.00 17.65 195 ALA A O 1
ATOM 1420 N N . GLY A 1 216 ? 18.907 36.579 4.085 1.00 16.25 196 GLY A N 1
ATOM 1421 C CA . GLY A 1 216 ? 19.423 37.395 5.186 1.00 15.38 196 GLY A CA 1
ATOM 1422 C C . GLY A 1 216 ? 20.138 38.624 4.662 1.00 17.90 196 GLY A C 1
ATOM 1423 O O . GLY A 1 216 ? 19.933 39.731 5.165 1.00 14.76 196 GLY A O 1
ATOM 1424 N N . LYS A 1 217 ? 20.947 38.450 3.603 1.00 16.42 197 LYS A N 1
ATOM 1425 C CA . LYS A 1 217 ? 21.651 39.577 2.969 1.00 16.87 197 LYS A CA 1
ATOM 1426 C C . LYS A 1 217 ? 20.643 40.571 2.376 1.00 19.45 197 LYS A C 1
ATOM 1427 O O . LYS A 1 217 ? 20.854 41.790 2.459 1.00 19.05 197 LYS A O 1
ATOM 1433 N N . LEU A 1 218 ? 19.549 40.058 1.788 1.00 17.02 198 LEU A N 1
ATOM 1434 C CA . LEU A 1 218 ? 18.488 40.902 1.231 1.00 17.64 198 LEU A CA 1
ATOM 1435 C C . LEU A 1 218 ? 17.850 41.724 2.375 1.00 19.70 198 LEU A C 1
ATOM 1436 O O . LEU A 1 218 ? 17.608 42.910 2.210 1.00 17.75 198 LEU A O 1
ATOM 1441 N N . VAL A 1 219 ? 17.632 41.107 3.540 1.00 15.71 199 VAL A N 1
ATOM 1442 C CA . VAL A 1 219 ? 17.065 41.825 4.702 1.00 15.47 199 VAL A CA 1
ATOM 1443 C C . VAL A 1 219 ? 17.975 43.000 5.065 1.00 20.02 199 VAL A C 1
ATOM 1444 O O . VAL A 1 219 ? 17.491 44.115 5.287 1.00 19.13 199 VAL A O 1
ATOM 1448 N N . GLU A 1 220 ? 19.290 42.737 5.144 1.00 16.41 200 GLU A N 1
ATOM 1449 C CA . GLU A 1 220 ? 20.267 43.777 5.486 1.00 16.03 200 GLU A CA 1
ATOM 1450 C C . GLU A 1 220 ? 20.217 44.916 4.482 1.00 21.18 200 GLU A C 1
ATOM 1451 O O . GLU A 1 220 ? 20.211 46.071 4.894 1.00 22.13 200 GLU A O 1
ATOM 1457 N N . ARG A 1 221 ? 20.191 44.583 3.177 1.00 18.15 201 ARG A N 1
ATOM 1458 C CA . ARG A 1 221 ? 20.172 45.575 2.075 1.00 19.19 201 ARG A CA 1
ATOM 1459 C C . ARG A 1 221 ? 18.882 46.397 2.091 1.00 22.39 201 ARG A C 1
ATOM 1460 O O . ARG A 1 221 ? 18.922 47.619 1.902 1.00 21.22 201 ARG A O 1
ATOM 1468 N N . ALA A 1 222 ? 17.734 45.728 2.320 1.00 20.02 202 ALA A N 1
ATOM 1469 C CA . ALA A 1 222 ? 16.415 46.374 2.353 1.00 20.09 202 ALA A CA 1
ATOM 1470 C C . ALA A 1 222 ? 16.265 47.359 3.516 1.00 24.50 202 ALA A C 1
ATOM 1471 O O . ALA A 1 222 ? 15.630 48.396 3.353 1.00 24.89 202 ALA A O 1
ATOM 1473 N N . THR A 1 223 ? 16.871 47.043 4.668 1.00 19.37 203 THR A N 1
ATOM 1474 C CA . THR A 1 223 ? 16.740 47.838 5.892 1.00 19.45 203 THR A CA 1
ATOM 1475 C C . THR A 1 223 ? 17.904 48.786 6.220 1.00 24.42 203 THR A C 1
ATOM 1476 O O . THR A 1 223 ? 17.728 49.699 7.037 1.00 25.31 203 THR A O 1
ATOM 1480 N N . GLY A 1 224 ? 19.090 48.517 5.683 1.00 21.69 204 GLY A N 1
ATOM 1481 C CA . GLY A 1 224 ? 20.292 49.282 6.018 1.00 21.92 204 GLY A CA 1
ATOM 1482 C C . GLY A 1 224 ? 20.876 48.898 7.373 1.00 25.91 204 GLY A C 1
ATOM 1483 O O . GLY A 1 224 ? 21.733 49.601 7.915 1.00 26.06 204 GLY A O 1
ATOM 1484 N N . LEU A 1 225 ? 20.413 47.775 7.949 1.00 21.33 205 LEU A N 1
ATOM 1485 C CA . LEU A 1 225 ? 20.933 47.298 9.227 1.00 21.02 205 LEU A CA 1
ATOM 1486 C C . LEU A 1 225 ? 21.654 46.007 9.004 1.00 24.26 205 LEU A C 1
ATOM 1487 O O . LEU A 1 225 ? 21.260 45.258 8.108 1.00 24.05 205 LEU A O 1
ATOM 1492 N N . ASP A 1 226 ? 22.617 45.663 9.875 1.00 21.10 206 ASP A N 1
ATOM 1493 C CA . ASP A 1 226 ? 23.199 44.329 9.762 1.00 20.35 206 ASP A CA 1
ATOM 1494 C C . ASP A 1 226 ? 22.178 43.356 10.344 1.00 21.03 206 ASP A C 1
ATOM 1495 O O . ASP A 1 226 ? 21.255 43.784 11.060 1.00 18.70 206 ASP A O 1
ATOM 1500 N N . LEU A 1 227 ? 22.270 42.077 9.972 1.00 16.12 207 LEU A N 1
ATOM 1501 C CA . LEU A 1 227 ? 21.277 41.104 10.386 1.00 16.12 207 LEU A CA 1
ATOM 1502 C C . LEU A 1 227 ? 21.183 40.952 11.900 1.00 17.54 207 LEU A C 1
ATOM 1503 O O . LEU A 1 227 ? 20.105 40.692 12.411 1.00 17.28 207 LEU A O 1
ATOM 1508 N N . GLU A 1 228 ? 22.283 41.218 12.607 1.00 17.36 208 GLU A N 1
ATOM 1509 C CA . GLU A 1 228 ? 22.339 41.140 14.075 1.00 16.75 208 GLU A CA 1
ATOM 1510 C C . GLU A 1 228 ? 21.425 42.208 14.695 1.00 18.48 208 GLU A C 1
ATOM 1511 O O . GLU A 1 228 ? 20.573 41.867 15.507 1.00 17.71 208 GLU A O 1
ATOM 1517 N N . GLN A 1 229 ? 21.563 43.481 14.275 1.00 16.05 209 GLN A N 1
ATOM 1518 C CA . GLN A 1 229 ? 20.724 44.545 14.798 1.00 16.71 209 GLN A CA 1
ATOM 1519 C C . GLN A 1 229 ? 19.286 44.298 14.397 1.00 19.23 209 GLN A C 1
ATOM 1520 O O . GLN A 1 229 ? 18.386 44.500 15.209 1.00 17.35 209 GLN A O 1
ATOM 1526 N N . TYR A 1 230 ? 19.063 43.844 13.150 1.00 17.03 210 TYR A N 1
ATOM 1527 C CA . TYR A 1 230 ? 17.704 43.567 12.701 1.00 15.72 210 TYR A CA 1
ATOM 1528 C C . TYR A 1 230 ? 17.058 42.485 13.594 1.00 17.75 210 TYR A C 1
ATOM 1529 O O . TYR A 1 230 ? 15.915 42.631 14.048 1.00 16.00 210 TYR A O 1
ATOM 1538 N N . LEU A 1 231 ? 17.782 41.403 13.815 1.00 15.35 211 LEU A N 1
ATOM 1539 C CA . LEU A 1 231 ? 17.332 40.297 14.669 1.00 13.38 211 LEU A CA 1
ATOM 1540 C C . LEU A 1 231 ? 16.945 40.836 16.048 1.00 17.76 211 LEU A C 1
ATOM 1541 O O . LEU A 1 231 ? 15.852 40.551 16.522 1.00 17.06 211 LEU A O 1
ATOM 1546 N N . GLN A 1 232 ? 17.820 41.613 16.674 1.00 16.63 212 GLN A N 1
ATOM 1547 C CA . GLN A 1 232 ? 17.541 42.149 18.015 1.00 15.86 212 GLN A CA 1
ATOM 1548 C C . GLN A 1 232 ? 16.261 42.982 18.049 1.00 18.99 212 GLN A C 1
ATOM 1549 O O . GLN A 1 232 ? 15.428 42.794 18.927 1.00 16.78 212 GLN A O 1
ATOM 1555 N N . GLU A 1 233 ? 16.097 43.907 17.093 1.00 16.02 213 GLU A N 1
ATOM 1556 C CA . GLU A 1 233 ? 14.967 44.820 17.111 1.00 16.34 213 GLU A CA 1
ATOM 1557 C C . GLU A 1 233 ? 13.647 44.191 16.709 1.00 19.56 213 GLU A C 1
ATOM 1558 O O . GLU A 1 233 ? 12.609 44.633 17.179 1.00 19.15 213 GLU A O 1
ATOM 1564 N N . ASN A 1 234 ? 13.685 43.146 15.853 1.00 16.36 214 ASN A N 1
ATOM 1565 C CA . ASN A 1 234 ? 12.493 42.588 15.245 1.00 15.06 214 ASN A CA 1
ATOM 1566 C C . ASN A 1 234 ? 12.080 41.186 15.625 1.00 19.00 214 ASN A C 1
ATOM 1567 O O . ASN A 1 234 ? 10.911 40.828 15.430 1.00 16.82 214 ASN A O 1
ATOM 1572 N N . ILE A 1 235 ? 13.001 40.417 16.194 1.00 15.73 215 ILE A N 1
ATOM 1573 C CA . ILE A 1 235 ? 12.655 39.082 16.684 1.00 15.88 215 ILE A CA 1
ATOM 1574 C C . ILE A 1 235 ? 12.829 39.059 18.207 1.00 17.35 215 ILE A C 1
ATOM 1575 O O . ILE A 1 235 ? 11.885 38.747 18.925 1.00 16.66 215 ILE A O 1
ATOM 1580 N N . CYS A 1 236 ? 14.009 39.444 18.693 1.00 15.20 216 CYS A N 1
ATOM 1581 C CA . CYS A 1 236 ? 14.314 39.359 20.116 1.00 14.82 216 CYS A CA 1
ATOM 1582 C C . CYS A 1 236 ? 13.520 40.273 21.017 1.00 19.02 216 CYS A C 1
ATOM 1583 O O . CYS A 1 236 ? 12.889 39.786 21.962 1.00 17.05 216 CYS A O 1
ATOM 1586 N N . ALA A 1 237 ? 13.561 41.590 20.742 1.00 17.68 217 ALA A N 1
ATOM 1587 C CA . ALA A 1 237 ? 12.887 42.586 21.575 1.00 18.83 217 ALA A CA 1
ATOM 1588 C C . ALA A 1 237 ? 11.368 42.321 21.691 1.00 21.86 217 ALA A C 1
ATOM 1589 O O . ALA A 1 237 ? 10.877 42.278 22.817 1.00 20.81 217 ALA A O 1
ATOM 1591 N N . PRO A 1 238 ? 10.627 42.023 20.599 1.00 19.38 218 PRO A N 1
ATOM 1592 C CA . PRO A 1 238 ? 9.176 41.779 20.759 1.00 19.33 218 PRO A CA 1
ATOM 1593 C C . PRO A 1 238 ? 8.833 40.574 21.640 1.00 21.26 218 PRO A C 1
ATOM 1594 O O . PRO A 1 238 ? 7.757 40.540 22.229 1.00 22.23 218 PRO A O 1
ATOM 1598 N N . LEU A 1 239 ? 9.744 39.595 21.735 1.00 14.95 219 LEU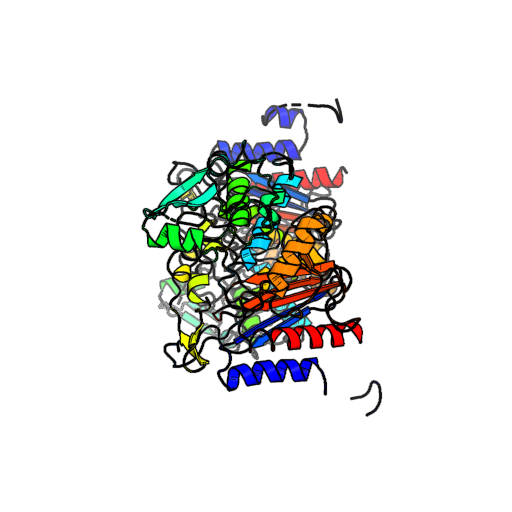 A N 1
ATOM 1599 C CA . LEU A 1 239 ? 9.535 38.376 22.526 1.00 14.78 219 LEU A CA 1
ATOM 1600 C C . LEU A 1 239 ? 10.228 38.369 23.873 1.00 20.36 219 LEU A C 1
ATOM 1601 O O . LEU A 1 239 ? 10.151 37.359 24.586 1.00 18.97 219 LEU A O 1
ATOM 1606 N N . GLY A 1 240 ? 10.887 39.472 24.220 1.00 20.33 220 GLY A N 1
ATOM 1607 C CA . GLY A 1 240 ? 11.639 39.576 25.470 1.00 21.34 220 GLY A CA 1
ATOM 1608 C C . GLY A 1 240 ? 12.824 38.626 25.505 1.00 22.66 220 GLY A C 1
ATOM 1609 O O . GLY A 1 240 ? 13.133 38.062 26.550 1.00 23.14 220 GLY A O 1
ATOM 1610 N N . ILE A 1 241 ? 13.500 38.425 24.359 1.00 17.36 221 ILE A N 1
ATOM 1611 C CA . ILE A 1 241 ? 14.643 37.503 24.287 1.00 14.07 221 ILE A CA 1
ATOM 1612 C C . ILE A 1 241 ? 15.957 38.264 24.480 1.00 18.43 221 ILE A C 1
ATOM 1613 O O . ILE A 1 241 ? 16.227 39.197 23.730 1.00 19.23 221 ILE A O 1
ATOM 1618 N N . THR A 1 242 ? 16.789 37.837 25.449 1.00 15.60 222 THR A N 1
ATOM 1619 C CA . THR A 1 242 ? 18.062 38.537 25.683 1.00 15.88 222 THR A CA 1
ATOM 1620 C C . THR A 1 242 ? 19.280 37.669 25.386 1.00 18.56 222 THR A C 1
ATOM 1621 O O . THR A 1 242 ? 20.411 38.110 25.643 1.00 18.62 222 THR A O 1
ATOM 1625 N N . ASP A 1 243 ? 19.064 36.454 24.828 1.00 14.69 223 ASP A N 1
ATOM 1626 C CA . ASP A 1 243 ? 20.167 35.520 24.592 1.00 13.22 223 ASP A CA 1
ATOM 1627 C C . ASP A 1 243 ? 20.140 34.907 23.196 1.00 16.28 223 ASP A C 1
ATOM 1628 O O . ASP A 1 243 ? 20.413 33.726 23.045 1.00 15.10 223 ASP A O 1
ATOM 1633 N N . MET A 1 244 ? 19.832 35.705 22.180 1.00 14.49 224 MET A N 1
ATOM 1634 C CA . MET A 1 244 ? 19.772 35.182 20.811 1.00 13.36 224 MET A CA 1
ATOM 1635 C C . MET A 1 244 ? 20.588 36.141 19.973 1.00 16.62 224 MET A C 1
ATOM 1636 O O . MET A 1 244 ? 20.273 37.340 19.918 1.00 19.40 224 MET A O 1
ATOM 1641 N N . THR A 1 245 ? 21.690 35.645 19.402 1.00 15.00 225 THR A N 1
ATOM 1642 C CA . THR A 1 245 ? 22.632 36.511 18.693 1.00 15.19 225 THR A CA 1
ATOM 1643 C C . THR A 1 245 ? 23.475 35.746 17.677 1.00 16.65 225 THR A C 1
ATOM 1644 O O . THR A 1 245 ? 23.683 34.531 17.798 1.00 14.09 225 THR A O 1
ATOM 1648 N N . PHE A 1 246 ? 24.005 36.489 16.707 1.00 12.52 226 PHE A N 1
ATOM 1649 C CA . PHE A 1 246 ? 24.977 35.937 15.770 1.00 13.35 226 PHE A CA 1
ATOM 1650 C C . PHE A 1 246 ? 26.343 36.167 16.392 1.00 17.69 226 PHE A C 1
ATOM 1651 O O . PHE A 1 246 ? 27.318 35.591 15.931 1.00 18.29 226 PHE A O 1
ATOM 1659 N N . LYS A 1 247 ? 26.433 37.083 17.381 1.00 14.70 227 LYS A N 1
ATOM 1660 C CA . LYS A 1 247 ? 27.704 37.560 17.935 1.00 14.81 227 LYS A CA 1
ATOM 1661 C C . LYS A 1 247 ? 28.015 37.042 19.326 1.00 17.51 227 LYS A C 1
ATOM 1662 O O . LYS A 1 247 ? 28.126 37.816 20.274 1.00 18.97 227 LYS A O 1
ATOM 1668 N N . LEU A 1 248 ? 28.173 35.731 19.431 1.00 15.75 228 LEU A N 1
ATOM 1669 C CA . LEU A 1 248 ? 28.423 35.046 20.695 1.00 15.33 228 LEU A CA 1
ATOM 1670 C C . LEU A 1 248 ? 29.706 35.551 21.409 1.00 19.60 228 LEU A C 1
ATOM 1671 O O . LEU A 1 248 ? 29.721 35.626 22.627 1.00 17.94 228 LEU A O 1
ATOM 1676 N N . GLN A 1 249 ? 30.746 35.917 20.652 1.00 20.79 229 GLN A N 1
ATOM 1677 C CA . GLN A 1 249 ? 32.004 36.432 21.245 1.00 21.74 229 GLN A CA 1
ATOM 1678 C C . GLN A 1 249 ? 31.824 37.789 21.961 1.00 26.78 229 GLN A C 1
ATOM 1679 O O . GLN A 1 249 ? 32.661 38.187 22.777 1.00 26.88 229 GLN A O 1
ATOM 1685 N N . GLN A 1 250 ? 30.712 38.483 21.684 1.00 22.14 230 GLN A N 1
ATOM 1686 C CA . GLN A 1 250 ? 30.404 39.760 22.343 1.00 22.24 230 GLN A CA 1
ATOM 1687 C C . GLN A 1 250 ? 29.582 39.492 23.644 1.00 22.41 230 GLN A C 1
ATOM 1688 O O . GLN A 1 250 ? 29.236 40.421 24.386 1.00 19.89 230 GLN A O 1
ATOM 1694 N N . ARG A 1 251 ? 29.345 38.195 23.964 1.00 17.14 231 ARG A N 1
ATOM 1695 C CA . ARG A 1 251 ? 28.554 37.794 25.127 1.00 16.12 231 ARG A CA 1
ATOM 1696 C C . ARG A 1 251 ? 29.321 36.875 26.094 1.00 18.82 231 ARG A C 1
ATOM 1697 O O . ARG A 1 251 ? 29.028 35.680 26.143 1.00 17.52 231 ARG A O 1
ATOM 1705 N N . PRO A 1 252 ? 30.260 37.408 26.909 1.00 18.40 232 PRO A N 1
ATOM 1706 C CA . PRO A 1 252 ? 30.989 36.547 27.868 1.00 17.64 232 PRO A CA 1
ATOM 1707 C C . PRO A 1 252 ? 30.101 35.799 28.861 1.00 20.01 232 PRO A C 1
ATOM 1708 O O . PRO A 1 252 ? 30.502 34.720 29.306 1.00 18.82 232 PRO A O 1
ATOM 1712 N N . ASP A 1 253 ? 28.883 36.333 29.177 1.00 15.81 233 ASP A N 1
ATOM 1713 C CA . ASP A 1 253 ? 27.907 35.640 30.029 1.00 16.16 233 ASP A CA 1
ATOM 1714 C C . ASP A 1 253 ? 27.417 34.372 29.308 1.00 18.74 233 ASP A C 1
ATOM 1715 O O . ASP A 1 253 ? 27.314 33.326 29.936 1.00 18.80 233 ASP A O 1
ATOM 1720 N N . MET A 1 254 ? 27.141 34.463 27.986 1.00 15.27 234 MET A N 1
ATOM 1721 C CA . MET A 1 254 ? 26.669 33.303 27.216 1.00 14.55 234 MET A CA 1
ATOM 1722 C C . MET A 1 254 ? 27.843 32.322 27.016 1.00 19.80 234 MET A C 1
ATOM 1723 O O . MET A 1 254 ? 27.664 31.106 27.165 1.00 19.07 234 MET A O 1
ATOM 1728 N N . LEU A 1 255 ? 29.053 32.863 26.770 1.00 16.51 235 LEU A N 1
ATOM 1729 C CA . LEU A 1 255 ? 30.248 32.031 26.639 1.00 17.28 235 LEU A CA 1
ATOM 1730 C C . LEU A 1 255 ? 30.512 31.196 27.896 1.00 20.65 235 LEU A C 1
ATOM 1731 O O . LEU A 1 255 ? 30.849 30.013 27.792 1.00 18.17 235 LEU A O 1
ATOM 1736 N N . ALA A 1 256 ? 30.316 31.788 29.083 1.00 17.96 236 ALA A N 1
ATOM 1737 C CA . ALA A 1 256 ? 30.536 31.086 30.343 1.00 19.11 236 ALA A CA 1
ATOM 1738 C C . ALA A 1 256 ? 29.592 29.921 30.613 1.00 22.87 236 ALA A C 1
ATOM 1739 O O . ALA A 1 256 ? 29.960 29.015 31.359 1.00 24.47 236 ALA A O 1
ATOM 1741 N N . ARG A 1 257 ? 28.374 29.946 30.018 1.00 15.16 237 ARG A N 1
ATOM 1742 C CA . ARG A 1 257 ? 27.295 29.016 30.240 1.00 15.98 237 ARG A CA 1
ATOM 1743 C C . ARG A 1 257 ? 26.993 28.152 28.994 1.00 17.93 237 ARG A C 1
ATOM 1744 O O . ARG A 1 257 ? 26.103 27.321 29.068 1.00 15.72 237 ARG A O 1
ATOM 1752 N N . ARG A 1 258 ? 27.652 28.400 27.852 1.00 15.02 238 A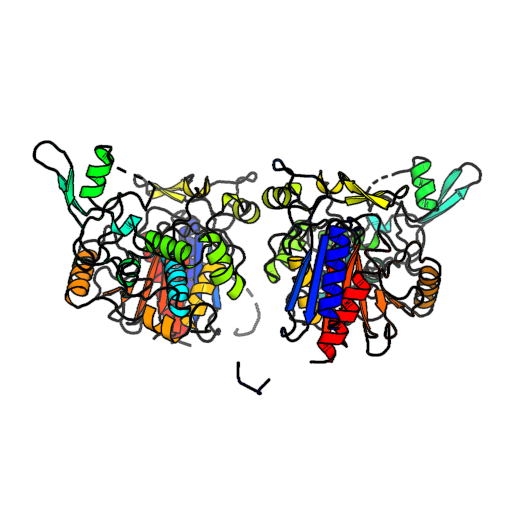RG A N 1
ATOM 1753 C CA . ARG A 1 258 ? 27.298 27.686 26.614 1.00 13.72 238 ARG A CA 1
ATOM 1754 C C . ARG A 1 258 ? 27.530 26.171 26.653 1.00 15.29 238 ARG A C 1
ATOM 1755 O O . ARG A 1 258 ? 28.398 25.687 27.365 1.00 12.40 238 ARG A O 1
ATOM 1763 N N . ALA A 1 259 ? 26.795 25.451 25.809 1.00 11.82 239 ALA A N 1
ATOM 1764 C CA . ALA A 1 259 ? 27.061 24.042 25.586 1.00 12.64 239 ALA A CA 1
ATOM 1765 C C . ALA A 1 259 ? 28.390 23.983 24.822 1.00 15.59 239 ALA A C 1
ATOM 1766 O O . ALA A 1 259 ? 28.777 24.937 24.136 1.00 14.32 239 ALA A O 1
ATOM 1768 N N . ASP A 1 260 ? 29.014 22.815 24.847 1.00 14.25 240 ASP A N 1
ATOM 1769 C CA . ASP A 1 260 ? 30.121 22.504 23.960 1.00 13.05 240 ASP A CA 1
ATOM 1770 C C . ASP A 1 260 ? 29.465 21.581 22.965 1.00 15.35 240 ASP A C 1
ATOM 1771 O O . ASP A 1 260 ? 28.463 20.950 23.283 1.00 14.97 240 ASP A O 1
ATOM 1776 N N . MET A 1 261 ? 30.013 21.488 21.776 1.00 11.51 241 MET A N 1
ATOM 1777 C CA . MET A 1 261 ? 29.516 20.499 20.832 1.00 9.51 241 MET A CA 1
ATOM 1778 C C . MET A 1 261 ? 30.064 19.126 21.234 1.00 14.54 241 MET A C 1
ATOM 1779 O O . MET A 1 261 ? 31.207 19.018 21.723 1.00 14.69 241 MET A O 1
ATOM 1784 N N . THR A 1 262 ? 29.232 18.087 21.067 1.00 12.49 242 THR A N 1
ATOM 1785 C CA . THR A 1 262 ? 29.664 16.706 21.285 1.00 12.34 242 THR A CA 1
ATOM 1786 C C . THR A 1 262 ? 29.591 16.026 19.926 1.00 15.72 242 THR A C 1
ATOM 1787 O O . THR A 1 262 ? 28.660 16.321 19.176 1.00 13.66 242 THR A O 1
ATOM 1791 N N . HIS A 1 263 ? 30.569 15.137 19.620 1.00 14.47 243 HIS A N 1
ATOM 1792 C CA . HIS A 1 263 ? 30.587 14.357 18.379 1.00 15.31 243 HIS A CA 1
ATOM 1793 C C . HIS A 1 263 ? 30.471 12.882 18.707 1.00 18.47 243 HIS A C 1
ATOM 1794 O O . HIS A 1 263 ? 31.143 12.393 19.621 1.00 16.61 243 HIS A O 1
ATOM 1801 N N . ARG A 1 264 ? 29.630 12.154 17.951 1.00 16.37 244 ARG A N 1
ATOM 1802 C CA . ARG A 1 264 ? 29.612 10.707 18.126 1.00 16.00 244 ARG A CA 1
ATOM 1803 C C . ARG A 1 264 ? 30.667 10.109 17.184 1.00 19.63 244 ARG A C 1
ATOM 1804 O O . ARG A 1 264 ? 30.567 10.261 15.963 1.00 18.36 244 ARG A O 1
ATOM 1812 N N . ASN A 1 265 ? 31.684 9.445 17.740 1.00 18.83 245 ASN A N 1
ATOM 1813 C CA . ASN A 1 265 ? 32.720 8.821 16.919 1.00 21.70 245 ASN A CA 1
ATOM 1814 C C . ASN A 1 265 ? 32.089 7.746 16.015 1.00 28.45 245 ASN A C 1
ATOM 1815 O O . ASN A 1 265 ? 31.323 6.924 16.515 1.00 28.12 245 ASN A O 1
ATOM 1820 N N . SER A 1 266 ? 32.359 7.788 14.690 1.00 26.73 246 SER A N 1
ATOM 1821 C CA . SER A 1 266 ? 31.810 6.793 13.747 1.00 28.07 246 SER A CA 1
ATOM 1822 C C . SER A 1 266 ? 32.421 5.412 13.949 1.00 34.61 246 SER A C 1
ATOM 1823 O O . SER A 1 266 ? 31.776 4.415 13.639 1.00 35.00 246 SER A O 1
ATOM 1826 N N . SER A 1 267 ? 33.654 5.348 14.469 1.00 31.30 247 SER A N 1
ATOM 1827 C CA . SER A 1 267 ? 34.329 4.069 14.703 1.00 32.54 247 SER A CA 1
ATOM 1828 C C . SER A 1 267 ? 33.731 3.245 15.857 1.00 36.08 247 SER A C 1
ATOM 1829 O O . SER A 1 267 ? 33.504 2.049 15.680 1.00 35.65 247 SER A O 1
ATOM 1832 N N . ASP A 1 268 ? 33.496 3.860 17.039 1.00 30.52 248 ASP A N 1
ATOM 1833 C CA . ASP A 1 268 ? 32.990 3.124 18.214 1.00 28.91 248 ASP A CA 1
ATOM 1834 C C . ASP A 1 268 ? 31.638 3.602 18.783 1.00 29.69 248 ASP A C 1
ATOM 1835 O O . ASP A 1 268 ? 31.155 3.044 19.779 1.00 28.37 248 ASP A O 1
ATOM 1840 N N . GLY A 1 269 ? 31.066 4.660 18.201 1.00 24.55 249 GLY A N 1
ATOM 1841 C CA . GLY A 1 269 ? 29.795 5.207 18.670 1.00 22.71 249 GLY A CA 1
ATOM 1842 C C . GLY A 1 269 ? 29.902 5.967 19.982 1.00 24.93 249 GLY A C 1
ATOM 1843 O O . GLY A 1 269 ? 28.880 6.389 20.539 1.00 23.98 249 GLY A O 1
ATOM 1844 N N . LYS A 1 270 ? 31.133 6.169 20.490 1.00 19.71 250 LYS A N 1
ATOM 1845 C CA . LYS A 1 270 ? 31.307 6.883 21.770 1.00 19.20 250 LYS A CA 1
ATOM 1846 C C . LYS A 1 270 ? 31.251 8.397 21.600 1.00 19.44 250 LYS A C 1
ATOM 1847 O O . LYS A 1 270 ? 31.544 8.914 20.516 1.00 19.30 250 LYS A O 1
ATOM 1853 N N . LEU A 1 271 ? 30.899 9.102 22.684 1.00 15.26 251 LEU A N 1
ATOM 1854 C CA . LEU A 1 271 ? 30.759 10.567 22.669 1.00 14.90 251 LEU A CA 1
ATOM 1855 C C . LEU A 1 271 ? 32.090 11.218 22.928 1.00 19.64 251 LEU A C 1
ATOM 1856 O O . LEU A 1 271 ? 32.788 10.829 23.864 1.00 20.21 251 LEU A O 1
ATOM 1861 N N . ARG A 1 272 ? 32.454 12.189 22.087 1.00 14.97 252 ARG A N 1
ATOM 1862 C CA . ARG A 1 272 ? 33.711 12.917 22.245 1.00 13.54 252 ARG A CA 1
ATOM 1863 C C . ARG A 1 272 ? 33.475 14.415 22.211 1.00 18.40 252 ARG A C 1
ATOM 1864 O O . ARG A 1 272 ? 32.553 14.893 21.552 1.00 16.37 252 ARG A O 1
ATOM 1872 N N . TYR A 1 273 ? 34.379 15.161 22.861 1.00 15.27 253 TYR A N 1
ATOM 1873 C CA . TYR A 1 273 ? 34.335 16.609 22.828 1.00 14.37 253 TYR A CA 1
ATOM 1874 C C . TYR A 1 273 ? 34.766 17.066 21.443 1.00 20.01 253 TYR A C 1
ATOM 1875 O O . TYR A 1 273 ? 35.750 16.561 20.882 1.00 20.76 253 TYR A O 1
ATOM 1884 N N . ASP A 1 274 ? 34.028 18.013 20.891 1.00 15.60 254 ASP A N 1
ATOM 1885 C CA . ASP A 1 274 ? 34.350 18.605 19.612 1.00 16.43 254 ASP A CA 1
ATOM 1886 C C . ASP A 1 274 ? 34.531 20.107 19.831 1.00 19.16 254 ASP A C 1
ATOM 1887 O O . ASP A 1 274 ? 33.577 20.779 20.187 1.00 17.57 254 ASP A O 1
ATOM 1892 N N . ASP A 1 275 ? 35.752 20.636 19.588 1.00 16.54 255 ASP A N 1
ATOM 1893 C CA . ASP A 1 275 ? 36.015 22.082 19.693 1.00 18.10 255 ASP A CA 1
ATOM 1894 C C . ASP A 1 275 ? 35.491 22.684 18.384 1.00 21.65 255 ASP A C 1
ATOM 1895 O O . ASP A 1 275 ? 36.176 22.680 17.359 1.00 22.48 255 ASP A O 1
ATOM 1900 N N . SER A 1 276 ? 34.226 23.075 18.379 1.00 17.88 256 SER A N 1
ATOM 1901 C CA . SER A 1 276 ? 33.624 23.608 17.172 1.00 17.70 256 SER A CA 1
ATOM 1902 C C . SER A 1 276 ? 34.158 24.995 16.837 1.00 22.21 256 SER A C 1
ATOM 1903 O O . SER A 1 276 ? 34.163 25.895 17.692 1.00 22.21 256 SER A O 1
ATOM 1906 N N . VAL A 1 277 ? 34.582 25.182 15.574 1.00 20.30 257 VAL A N 1
ATOM 1907 C CA . VAL A 1 277 ? 35.084 26.480 15.106 1.00 21.91 257 VAL A CA 1
ATOM 1908 C C . VAL A 1 277 ? 34.028 27.600 15.319 1.00 25.11 257 VAL A C 1
ATOM 1909 O O . VAL A 1 277 ? 34.384 28.749 15.592 1.00 22.99 257 VAL A O 1
ATOM 1913 N N . TYR A 1 278 ? 32.728 27.226 15.268 1.00 22.46 258 TYR A N 1
ATOM 1914 C CA . TYR A 1 278 ? 31.618 28.170 15.428 1.00 22.61 258 TYR A CA 1
ATOM 1915 C C . TYR A 1 278 ? 31.524 28.756 16.831 1.00 25.25 258 TYR A C 1
ATOM 1916 O O . TYR A 1 278 ? 30.965 29.837 16.991 1.00 25.99 258 TYR A O 1
ATOM 1925 N N . PHE A 1 279 ? 32.066 28.061 17.843 1.00 19.64 259 PHE A N 1
ATOM 1926 C CA . PHE A 1 279 ? 32.092 28.575 19.214 1.00 18.84 259 PHE A CA 1
ATOM 1927 C C . PHE A 1 279 ? 33.352 29.408 19.509 1.00 26.64 259 PHE A C 1
ATOM 1928 O O . PHE A 1 279 ? 33.490 29.953 20.608 1.00 28.38 259 PHE A O 1
ATOM 1936 N N . ARG A 1 280 ? 34.272 29.492 18.547 1.00 23.85 260 ARG A N 1
ATOM 1937 C CA . ARG A 1 280 ? 35.537 30.218 18.729 1.00 24.66 260 ARG A CA 1
ATOM 1938 C C . ARG A 1 280 ? 35.521 31.644 18.201 1.00 31.86 260 ARG A C 1
ATOM 1939 O O . ARG A 1 280 ? 36.186 32.511 18.762 1.00 33.36 260 ARG A O 1
ATOM 1947 N N . ALA A 1 281 ? 34.813 31.876 17.089 1.00 29.91 261 ALA A N 1
ATOM 1948 C CA . ALA A 1 281 ? 34.721 33.192 16.459 1.00 30.10 261 ALA A CA 1
ATOM 1949 C C . ALA A 1 281 ? 33.390 33.292 15.755 1.00 30.56 261 ALA A C 1
ATOM 1950 O O . ALA A 1 281 ? 32.869 32.284 15.283 1.00 27.84 261 ALA A O 1
ATOM 1952 N N . ASP A 1 282 ? 32.867 34.516 15.649 1.00 29.55 262 ASP A N 1
ATOM 1953 C CA . ASP A 1 282 ? 31.583 34.780 15.009 1.00 29.80 262 ASP A CA 1
ATOM 1954 C C . ASP A 1 282 ? 31.698 35.051 13.529 1.00 35.91 262 ASP A C 1
ATOM 1955 O O . ASP A 1 282 ? 30.723 34.865 12.796 1.00 36.04 262 ASP A O 1
ATOM 1960 N N . GLY A 1 283 ? 32.855 35.565 13.119 1.00 31.98 263 GLY A N 1
ATOM 1961 C CA . GLY A 1 283 ? 33.088 35.999 11.749 1.00 32.78 263 GLY A CA 1
ATOM 1962 C C . GLY A 1 283 ? 32.532 37.402 11.569 1.00 36.36 263 GLY A C 1
ATOM 1963 O O . GLY A 1 283 ? 31.930 37.958 12.497 1.00 35.39 263 GLY A O 1
ATOM 1964 N N . GLU A 1 284 ? 32.742 38.007 10.392 1.00 33.96 264 GLU A N 1
ATOM 1965 C CA . GLU A 1 284 ? 32.221 39.350 10.156 1.00 33.82 264 GLU A CA 1
ATOM 1966 C C . GLU A 1 284 ? 30.755 39.286 9.709 1.00 34.61 264 GLU A C 1
ATOM 1967 O O . GLU A 1 284 ? 29.901 39.978 10.276 1.00 33.68 264 GLU A O 1
ATOM 1973 N N . GLU A 1 285 ? 30.463 38.403 8.732 1.00 28.64 265 GLU A N 1
ATOM 1974 C CA . GLU A 1 285 ? 29.124 38.229 8.190 1.00 27.44 265 GLU A CA 1
ATOM 1975 C C . GLU A 1 285 ? 28.194 37.494 9.135 1.00 27.36 265 GLU A C 1
ATOM 1976 O O . GLU A 1 285 ? 28.592 36.521 9.773 1.00 26.74 265 GLU A O 1
ATOM 1982 N N . CYS A 1 286 ? 26.934 37.934 9.172 1.00 22.02 266 CYS A N 1
ATOM 1983 C CA . CYS A 1 286 ? 25.878 37.223 9.889 1.00 19.89 266 CYS A CA 1
ATOM 1984 C C . CYS A 1 286 ? 25.319 36.280 8.832 1.00 23.11 266 CYS A C 1
ATOM 1985 O O . CYS A 1 286 ? 24.773 36.768 7.836 1.00 23.98 266 CYS A O 1
ATOM 1988 N N . PHE A 1 287 ? 25.541 34.958 8.965 1.00 17.21 267 PHE A N 1
ATOM 1989 C CA . PHE A 1 287 ? 25.036 34.003 7.962 1.00 16.09 267 PHE A CA 1
ATOM 1990 C C . PHE A 1 287 ? 23.643 33.539 8.382 1.00 17.76 267 PHE A C 1
ATOM 1991 O O . PHE A 1 287 ? 23.514 32.716 9.306 1.00 16.16 267 PHE A O 1
ATOM 1999 N N . GLY A 1 288 ? 22.628 34.121 7.736 1.00 14.98 268 GLY A N 1
ATOM 2000 C CA . GLY A 1 288 ? 21.213 33.862 8.001 1.00 14.55 268 GLY A CA 1
ATOM 2001 C C . GLY A 1 288 ? 20.763 32.407 7.933 1.00 17.10 268 GLY A C 1
ATOM 2002 O O . GLY A 1 288 ? 19.693 32.052 8.423 1.00 15.98 268 GLY A O 1
ATOM 2003 N N . GLY A 1 289 ? 21.519 31.573 7.250 1.00 15.06 269 GLY A N 1
ATOM 2004 C CA . GLY A 1 289 ? 21.139 30.169 7.128 1.00 14.21 269 GLY A CA 1
ATOM 2005 C C . GLY A 1 289 ? 21.664 29.289 8.252 1.00 16.07 269 GLY A C 1
ATOM 2006 O O . GLY A 1 289 ? 21.329 28.107 8.281 1.00 14.77 269 GLY A O 1
ATOM 2007 N N . GLN A 1 290 ? 22.498 29.833 9.181 1.00 14.52 270 GLN A N 1
ATOM 2008 C CA . GLN A 1 290 ? 23.175 28.972 10.182 1.00 14.10 270 GLN A CA 1
ATOM 2009 C C . GLN A 1 290 ? 23.756 29.601 11.445 1.00 17.80 270 GLN A C 1
ATOM 2010 O O . GLN A 1 290 ? 24.206 28.847 12.308 1.00 16.17 270 GLN A O 1
ATOM 2016 N N . GLY A 1 291 ? 23.879 30.924 11.497 1.00 13.80 271 GLY A N 1
ATOM 2017 C CA . GLY A 1 291 ? 24.717 31.575 12.494 1.00 14.63 271 GLY A CA 1
ATOM 2018 C C . GLY A 1 291 ? 24.236 31.997 13.857 1.00 15.49 271 GLY A C 1
ATOM 2019 O O . GLY A 1 291 ? 25.017 32.594 14.603 1.00 16.57 271 GLY A O 1
ATOM 2020 N N . VAL A 1 292 ? 22.971 31.737 14.191 1.00 10.75 272 VAL A N 1
ATOM 2021 C CA . VAL A 1 292 ? 22.461 32.242 15.474 1.00 10.48 272 VAL A CA 1
ATOM 2022 C C . VAL A 1 292 ? 22.684 31.247 16.601 1.00 13.45 272 VAL A C 1
ATOM 2023 O O . VAL A 1 292 ? 22.580 30.040 16.402 1.00 12.27 272 VAL A O 1
ATOM 2027 N N . PHE A 1 293 ? 22.995 31.781 17.778 1.00 10.99 273 PHE A N 1
ATOM 2028 C CA . PHE A 1 293 ? 23.157 31.028 19.002 1.00 11.49 273 PHE A CA 1
ATOM 2029 C C . PHE A 1 293 ? 22.043 31.473 19.909 1.00 13.42 273 PHE A C 1
ATOM 2030 O O . PHE A 1 293 ? 21.806 32.680 20.044 1.00 13.89 273 PHE A O 1
ATOM 2038 N N . SER A 1 294 ? 21.385 30.522 20.538 1.00 13.17 274 SER A N 1
ATOM 2039 C CA . SER A 1 294 ? 20.346 30.820 21.519 1.00 12.91 274 SER A CA 1
ATOM 2040 C C . SER A 1 294 ? 20.065 29.620 22.385 1.00 13.23 274 SER A C 1
ATOM 2041 O O . SER A 1 294 ? 20.556 28.529 22.119 1.00 13.27 274 SER A O 1
ATOM 2044 N N . SER A 1 295 ? 19.173 29.806 23.354 1.00 12.90 275 SER A N 1
ATOM 2045 C CA . SER A 1 295 ? 18.767 28.725 24.235 1.00 12.03 275 SER A CA 1
ATOM 2046 C C . SER A 1 295 ? 17.513 28.059 23.678 1.00 14.87 275 SER A C 1
ATOM 2047 O O . SER A 1 295 ? 16.761 28.693 22.909 1.00 12.69 275 SER A O 1
ATOM 2050 N N . PRO A 1 296 ? 17.231 26.802 24.101 1.00 13.84 276 PRO A N 1
ATOM 2051 C CA . PRO A 1 296 ? 15.958 26.175 23.715 1.00 14.25 276 PRO A CA 1
ATOM 2052 C C . PRO A 1 296 ? 14.766 27.028 24.158 1.00 14.72 276 PRO A C 1
ATOM 2053 O O . PRO A 1 296 ? 13.818 27.155 23.408 1.00 12.78 276 PRO A O 1
ATOM 2057 N N . GLY A 1 297 ? 14.823 27.622 25.365 1.00 11.24 277 GLY A N 1
ATOM 2058 C CA . GLY A 1 297 ? 13.716 28.433 25.869 1.00 10.69 277 GLY A CA 1
ATOM 2059 C C . GLY A 1 297 ? 13.356 29.594 24.965 1.00 13.43 277 GLY A C 1
ATOM 2060 O O . GLY A 1 297 ? 12.184 29.825 24.676 1.00 12.85 277 GLY A O 1
ATOM 2061 N N . SER A 1 298 ? 14.386 30.286 24.444 1.00 11.02 278 SER A N 1
ATOM 2062 C CA . SER A 1 298 ? 14.150 31.431 23.560 1.00 10.67 278 SER A CA 1
ATOM 2063 C C . SER A 1 298 ? 13.665 30.968 22.190 1.00 13.20 278 SER A C 1
ATOM 2064 O O . SER A 1 298 ? 12.847 31.642 21.568 1.00 12.19 278 SER A O 1
ATOM 2067 N N . TYR A 1 299 ? 14.161 29.824 21.730 1.00 10.54 279 TYR A N 1
ATOM 2068 C CA . TYR A 1 299 ? 13.719 29.299 20.438 1.00 9.45 279 TYR A CA 1
ATOM 2069 C C . TYR A 1 299 ? 12.251 28.908 20.511 1.00 12.17 279 TYR A C 1
ATOM 2070 O O . TYR A 1 299 ? 11.503 29.236 19.607 1.00 12.46 279 TYR A O 1
ATOM 2079 N N . MET A 1 300 ? 11.821 28.311 21.633 1.00 10.75 280 MET A N 1
ATOM 2080 C CA . MET A 1 300 ? 10.398 27.966 21.815 1.00 11.25 280 MET A CA 1
ATOM 2081 C C . MET A 1 300 ? 9.532 29.210 21.804 1.00 14.40 280 MET A C 1
ATOM 2082 O O . MET A 1 300 ? 8.395 29.138 21.332 1.00 14.63 280 MET A O 1
ATOM 2087 N N . LYS A 1 301 ? 10.027 30.355 22.346 1.00 11.84 281 LYS A N 1
ATOM 2088 C CA . LYS A 1 301 ? 9.229 31.582 22.310 1.00 12.22 281 LYS A CA 1
ATOM 2089 C C . LYS A 1 301 ? 8.875 31.946 20.857 1.00 14.69 281 LYS A C 1
ATOM 2090 O O . LYS A 1 301 ? 7.765 32.391 20.576 1.00 13.64 281 LYS A O 1
ATOM 2096 N N . VAL A 1 302 ? 9.815 31.737 19.928 1.00 11.23 282 VAL A N 1
ATOM 2097 C CA . VAL A 1 302 ? 9.572 32.018 18.499 1.00 12.19 282 VAL A CA 1
ATOM 2098 C C . VAL A 1 302 ? 8.501 31.072 17.959 1.00 14.34 282 VAL A C 1
ATOM 2099 O O . VAL A 1 302 ? 7.539 31.525 17.333 1.00 14.95 282 VAL A O 1
ATOM 2103 N N . LEU A 1 303 ? 8.675 29.755 18.190 1.00 13.79 283 LEU A N 1
ATOM 2104 C CA . LEU A 1 303 ? 7.719 28.758 17.721 1.00 13.22 283 LEU A CA 1
ATOM 2105 C C . LEU A 1 303 ? 6.340 29.015 18.263 1.00 16.76 283 LEU A C 1
ATOM 2106 O O . LEU A 1 303 ? 5.378 28.905 17.523 1.00 15.09 283 LEU A O 1
ATOM 2111 N N . HIS A 1 304 ? 6.247 29.298 19.582 1.00 14.85 284 HIS A N 1
ATOM 2112 C CA . HIS A 1 304 ? 4.981 29.508 20.268 1.00 15.23 284 HIS A CA 1
ATOM 2113 C C . HIS A 1 304 ? 4.272 30.732 19.736 1.00 18.44 284 HIS A C 1
ATOM 2114 O O . HIS A 1 304 ? 3.060 30.683 19.534 1.00 18.24 284 HIS A O 1
ATOM 2121 N N . SER A 1 305 ? 5.019 31.825 19.487 1.00 16.15 285 SER A N 1
ATOM 2122 C CA . SER A 1 305 ? 4.418 33.057 18.903 1.00 15.80 285 SER A CA 1
ATOM 2123 C C . SER A 1 305 ? 3.771 32.750 17.533 1.00 19.19 285 SER A C 1
ATOM 2124 O O . SER A 1 305 ? 2.661 33.206 17.253 1.00 20.46 285 SER A O 1
ATOM 2127 N N . LEU A 1 306 ? 4.441 31.947 16.706 1.00 16.10 286 LEU A N 1
ATOM 2128 C CA . LEU A 1 306 ? 3.932 31.561 15.377 1.00 15.60 286 LEU A CA 1
ATOM 2129 C C . LEU A 1 306 ? 2.687 30.681 15.502 1.00 19.90 286 LEU A C 1
ATOM 2130 O O . LEU A 1 306 ? 1.706 30.914 14.801 1.00 17.59 286 LEU A O 1
ATOM 2135 N N . LEU A 1 307 ? 2.716 29.704 16.431 1.00 17.10 287 LEU A N 1
ATOM 2136 C CA . LEU A 1 307 ? 1.584 28.803 16.630 1.00 16.95 287 LEU A CA 1
ATOM 2137 C C . LEU A 1 307 ? 0.361 29.578 17.116 1.00 21.49 287 LEU A C 1
ATOM 2138 O O . LEU A 1 307 ? -0.755 29.312 16.678 1.00 19.62 287 LEU A O 1
ATOM 2143 N N . LYS A 1 308 ? 0.578 30.534 18.023 1.00 17.71 288 LYS A N 1
ATOM 2144 C CA . LYS A 1 308 ? -0.500 31.335 18.591 1.00 19.07 288 LYS A CA 1
ATOM 2145 C C . LYS A 1 308 ? -1.003 32.392 17.636 1.00 25.77 288 LYS A C 1
ATOM 2146 O O . LYS A 1 308 ? -2.112 32.890 17.847 1.00 27.39 288 LYS A O 1
ATOM 2152 N N . ARG A 1 309 ? -0.204 32.728 16.594 1.00 24.44 289 ARG A N 1
ATOM 2153 C CA A ARG A 1 309 ? -0.479 33.798 15.628 0.50 25.33 289 ARG A CA 1
ATOM 2154 C CA B ARG A 1 309 ? -0.541 33.774 15.615 0.50 25.59 289 ARG A CA 1
ATOM 2155 C C . ARG A 1 309 ? -0.835 35.093 16.390 1.00 28.91 289 ARG A C 1
ATOM 2156 O O . ARG A 1 309 ? -1.798 35.792 16.077 1.00 29.58 289 ARG A O 1
ATOM 2171 N N . ASP A 1 310 ? -0.017 35.408 17.438 1.00 24.49 290 ASP A N 1
ATOM 2172 C CA . ASP A 1 310 ? -0.176 36.582 18.322 1.00 23.94 290 ASP A CA 1
ATOM 2173 C C . ASP A 1 310 ? 0.251 37.930 17.726 1.00 27.35 290 ASP A C 1
ATOM 2174 O O . ASP A 1 310 ? 0.149 38.961 18.406 1.00 26.20 290 ASP A O 1
ATOM 2179 N N . GLY A 1 311 ? 0.711 37.912 16.480 1.00 22.59 291 GLY A N 1
ATOM 2180 C CA . GLY A 1 311 ? 1.107 39.125 15.771 1.00 23.52 291 GLY A CA 1
ATOM 2181 C C . GLY A 1 311 ? 2.406 39.767 16.239 1.00 26.94 291 GLY A C 1
ATOM 2182 O O . GLY A 1 311 ? 2.760 40.828 15.720 1.00 27.25 291 GLY A O 1
ATOM 2183 N N . LEU A 1 312 ? 3.126 39.155 17.208 1.00 22.34 292 LEU A N 1
ATOM 2184 C CA . LEU A 1 312 ? 4.384 39.724 17.738 1.00 21.85 292 LEU A CA 1
ATOM 2185 C C . LEU A 1 312 ? 5.529 39.715 16.739 1.00 24.30 292 LEU A C 1
ATOM 2186 O O . LEU A 1 312 ? 6.349 40.638 16.761 1.00 25.67 292 LEU A O 1
ATOM 2191 N N . LEU A 1 313 ? 5.571 38.709 15.853 1.00 18.61 293 LEU A N 1
ATOM 2192 C CA . LEU A 1 313 ? 6.635 38.620 14.851 1.00 17.12 293 LEU A CA 1
ATOM 2193 C C . LEU A 1 313 ? 6.137 38.925 13.458 1.00 21.81 293 LEU A C 1
ATOM 2194 O O . LEU A 1 313 ? 6.853 39.515 12.665 1.00 22.33 293 LEU A O 1
ATOM 2199 N N . LEU A 1 314 ? 4.936 38.455 13.140 1.00 18.62 294 LEU A N 1
ATOM 2200 C CA . LEU A 1 314 ? 4.336 38.564 11.820 1.00 18.16 294 LEU A CA 1
ATOM 2201 C C . LEU A 1 314 ? 2.845 38.648 11.968 1.00 22.83 294 LEU A C 1
ATOM 2202 O O . LEU A 1 314 ? 2.279 38.133 12.943 1.00 23.46 294 LEU A O 1
ATOM 2207 N N . GLN A 1 315 ? 2.195 39.213 10.959 1.00 19.33 295 GLN A N 1
ATOM 2208 C CA . GLN A 1 315 ? 0.730 39.263 10.940 1.00 20.38 295 GLN A CA 1
ATOM 2209 C C . GLN A 1 315 ? 0.219 37.808 10.809 1.00 25.62 295 GLN A C 1
ATOM 2210 O O . GLN A 1 315 ? 0.865 37.014 10.124 1.00 22.48 295 GLN A O 1
ATOM 2216 N N . PRO A 1 316 ? -0.912 37.437 11.452 1.00 25.02 296 PRO A N 1
ATOM 2217 C CA . PRO A 1 316 ? -1.423 36.053 11.322 1.00 25.04 296 PRO A CA 1
ATOM 2218 C C . PRO A 1 316 ? -1.562 35.526 9.885 1.00 26.53 296 PRO A C 1
ATOM 2219 O O . PRO A 1 316 ? -1.296 34.344 9.661 1.00 25.77 296 PRO A O 1
ATOM 2223 N N . GLU A 1 317 ? -1.954 36.404 8.918 1.00 23.08 297 GLU A N 1
ATOM 2224 C CA A GLU A 1 317 ? -2.104 36.064 7.493 0.50 22.93 297 GLU A CA 1
ATOM 2225 C CA B GLU A 1 317 ? -2.101 36.048 7.500 0.50 22.93 297 GLU A CA 1
ATOM 2226 C C . GLU A 1 317 ? -0.742 35.659 6.900 1.00 24.76 297 GLU A C 1
ATOM 2227 O O . GLU A 1 317 ? -0.674 34.757 6.060 1.00 23.57 297 GLU A O 1
ATOM 2238 N N . THR A 1 318 ? 0.341 36.328 7.346 1.00 21.22 298 THR A N 1
ATOM 2239 C CA . THR A 1 318 ? 1.695 36.032 6.866 1.00 18.95 298 THR A CA 1
ATOM 2240 C C . THR A 1 318 ? 2.127 34.678 7.426 1.00 20.80 298 THR A C 1
ATOM 2241 O O . THR A 1 318 ? 2.755 33.898 6.719 1.00 20.23 298 THR A O 1
ATOM 2245 N N . VAL A 1 319 ? 1.806 34.401 8.699 1.00 18.27 299 VAL A N 1
ATOM 2246 C CA . VAL A 1 319 ? 2.134 33.083 9.272 1.00 18.62 299 VAL A CA 1
ATOM 2247 C C . VAL A 1 319 ? 1.406 31.989 8.492 1.00 23.16 299 VAL A C 1
ATOM 2248 O O . VAL A 1 319 ? 2.024 30.982 8.173 1.00 22.64 299 VAL A O 1
ATOM 2252 N N . ASP A 1 320 ? 0.113 32.217 8.111 1.00 21.33 300 ASP A N 1
ATOM 2253 C CA . ASP A 1 320 ? -0.664 31.254 7.322 1.00 21.61 300 ASP A CA 1
ATOM 2254 C C . ASP A 1 320 ? 0.036 30.969 6.001 1.00 25.06 300 ASP A C 1
ATOM 2255 O O . ASP A 1 320 ? 0.139 29.807 5.615 1.00 23.52 300 ASP A O 1
ATOM 2260 N N . LEU A 1 321 ? 0.564 32.026 5.355 1.00 23.61 301 LEU A N 1
ATOM 2261 C CA . LEU A 1 321 ? 1.336 31.934 4.103 1.00 23.84 301 LEU A CA 1
ATOM 2262 C C . LEU A 1 321 ? 2.555 31.014 4.259 1.00 23.05 301 LEU A C 1
ATOM 2263 O O . LEU A 1 321 ? 2.804 30.198 3.369 1.00 22.04 301 LEU A O 1
ATOM 2268 N N . MET A 1 322 ? 3.282 31.106 5.397 1.00 18.55 302 MET A N 1
ATOM 2269 C CA . MET A 1 322 ? 4.458 30.261 5.669 1.00 16.58 302 MET A CA 1
ATOM 2270 C C . MET A 1 322 ? 4.107 28.772 5.604 1.00 19.91 302 MET A C 1
ATOM 2271 O O . MET A 1 322 ? 4.918 27.977 5.152 1.00 20.51 302 MET A O 1
ATOM 2276 N N . PHE A 1 323 ? 2.886 28.398 6.051 1.00 16.54 303 PHE A N 1
ATOM 2277 C CA . PHE A 1 323 ? 2.480 26.993 6.102 1.00 17.10 303 PHE A CA 1
ATOM 2278 C C . PHE A 1 323 ? 1.841 26.505 4.816 1.00 23.01 303 PHE A C 1
ATOM 2279 O O . PHE A 1 323 ? 1.428 25.350 4.728 1.00 23.17 303 PHE A O 1
ATOM 2287 N N . GLN A 1 324 ? 1.763 27.364 3.820 1.00 20.24 304 GLN A N 1
ATOM 2288 C CA . GLN A 1 324 ? 1.178 26.917 2.565 1.00 20.14 304 GLN A CA 1
ATOM 2289 C C . GLN A 1 324 ? 2.223 26.206 1.675 1.00 23.54 304 GLN A C 1
ATOM 2290 O O . GLN A 1 324 ? 3.301 26.736 1.466 1.00 22.17 304 GLN A O 1
ATOM 2296 N N . PRO A 1 325 ? 1.926 25.004 1.142 1.00 22.11 305 PRO A N 1
ATOM 2297 C CA . PRO A 1 325 ? 2.874 24.344 0.212 1.00 21.69 305 PRO A CA 1
ATOM 2298 C C . PRO A 1 325 ? 3.207 25.293 -0.937 1.00 26.03 305 PRO A C 1
ATOM 2299 O O . PRO A 1 325 ? 2.297 25.786 -1.605 1.00 25.93 305 PRO A O 1
ATOM 2303 N N . ALA A 1 326 ? 4.492 25.641 -1.091 1.00 22.36 306 ALA A N 1
ATOM 2304 C CA . ALA A 1 326 ? 4.910 26.621 -2.091 1.00 23.07 306 ALA A CA 1
ATOM 2305 C C . ALA A 1 326 ? 5.295 26.028 -3.429 1.00 26.73 306 ALA A C 1
ATOM 2306 O O . ALA A 1 326 ? 5.415 26.770 -4.403 1.00 29.67 306 ALA A O 1
ATOM 2308 N N . LEU A 1 327 ? 5.451 24.705 -3.509 1.00 21.92 307 LEU A N 1
ATOM 2309 C CA . LEU A 1 327 ? 5.919 24.059 -4.731 1.00 22.66 307 LEU A CA 1
ATOM 2310 C C . LEU A 1 327 ? 4.851 23.662 -5.711 1.00 28.58 307 LEU A C 1
ATOM 2311 O O . LEU A 1 327 ? 3.841 23.058 -5.333 1.00 27.50 307 LEU A O 1
ATOM 2316 N N . GLU A 1 328 ? 5.126 23.915 -7.008 1.00 26.35 308 GLU A N 1
ATOM 2317 C CA . GLU A 1 328 ? 4.233 23.466 -8.077 1.00 26.93 308 GLU A CA 1
ATOM 2318 C C . GLU A 1 328 ? 4.364 21.937 -8.145 1.00 29.98 308 GLU A C 1
ATOM 2319 O O . GLU A 1 328 ? 5.395 21.425 -7.693 1.00 28.74 308 GLU A O 1
ATOM 2325 N N . PRO A 1 329 ? 3.365 21.197 -8.683 1.00 28.89 309 PRO A N 1
ATOM 2326 C CA . PRO A 1 329 ? 3.462 19.726 -8.736 1.00 29.24 309 PRO A CA 1
ATOM 2327 C C . PRO A 1 329 ? 4.792 19.136 -9.194 1.00 33.56 309 PRO A C 1
ATOM 2328 O O . PRO A 1 329 ? 5.252 18.190 -8.553 1.00 32.27 309 PRO A O 1
ATOM 2332 N N . ARG A 1 330 ? 5.425 19.705 -10.251 1.00 28.62 310 ARG A N 1
ATOM 2333 C CA . ARG A 1 330 ? 6.726 19.228 -10.756 1.00 27.98 310 ARG A CA 1
ATOM 2334 C C . ARG A 1 330 ? 7.800 19.289 -9.656 1.00 28.38 310 ARG A C 1
ATOM 2335 O O . ARG A 1 330 ? 8.475 18.289 -9.421 1.00 26.98 310 ARG A O 1
ATOM 2343 N N . LEU A 1 331 ? 7.939 20.442 -8.966 1.00 23.94 311 LEU A N 1
ATOM 2344 C CA . LEU A 1 331 ? 8.927 20.549 -7.885 1.00 23.18 311 LEU A CA 1
ATOM 2345 C C . LEU A 1 331 ? 8.578 19.720 -6.662 1.00 25.44 311 LEU A C 1
ATOM 2346 O O . LEU A 1 331 ? 9.481 19.215 -6.002 1.00 24.21 311 LEU A O 1
ATOM 2351 N N . GLU A 1 332 ? 7.292 19.602 -6.336 1.00 23.66 312 GLU A N 1
ATOM 2352 C CA . GLU A 1 332 ? 6.849 18.794 -5.196 1.00 22.96 312 GLU A CA 1
ATOM 2353 C C . GLU A 1 332 ? 7.235 17.327 -5.406 1.00 25.35 312 GLU A C 1
ATOM 2354 O O . GLU A 1 332 ? 7.743 16.672 -4.504 1.00 23.20 312 GLU A O 1
ATOM 2360 N N . GLU A 1 333 ? 6.991 16.819 -6.609 1.00 24.17 313 GLU A N 1
ATOM 2361 C CA . GLU A 1 333 ? 7.305 15.453 -6.971 1.00 23.09 313 GLU A CA 1
ATOM 2362 C C . GLU A 1 333 ? 8.816 15.219 -6.920 1.00 24.10 313 GLU A C 1
ATOM 2363 O O . GLU A 1 333 ? 9.237 14.203 -6.373 1.00 24.00 313 GLU A O 1
ATOM 2369 N N . GLN A 1 334 ? 9.619 16.144 -7.493 1.00 20.68 314 GLN A N 1
ATOM 2370 C CA . GLN A 1 334 ? 11.080 16.015 -7.523 1.00 20.29 314 GLN A CA 1
ATOM 2371 C C . GLN A 1 334 ? 11.615 16.103 -6.082 1.00 21.95 314 GLN A C 1
ATOM 2372 O O . GLN A 1 334 ? 12.480 15.302 -5.718 1.00 20.39 314 GLN A O 1
ATOM 2378 N N . MET A 1 335 ? 11.098 17.064 -5.270 1.00 17.77 315 MET A N 1
ATOM 2379 C CA . MET A 1 335 ? 11.575 17.167 -3.876 1.00 16.10 315 MET A CA 1
ATOM 2380 C C . MET A 1 335 ? 11.299 15.861 -3.127 1.00 19.81 315 MET A C 1
ATOM 2381 O O . MET A 1 335 ? 12.189 15.326 -2.476 1.00 19.42 315 MET A O 1
ATOM 2386 N N . ASN A 1 336 ? 10.083 15.318 -3.247 1.00 18.90 316 ASN A N 1
ATOM 2387 C CA . ASN A 1 336 ? 9.743 14.044 -2.599 1.00 19.17 316 ASN A CA 1
ATOM 2388 C C . ASN A 1 336 ? 10.597 12.878 -3.093 1.00 22.35 316 ASN A C 1
ATOM 2389 O O . ASN A 1 336 ? 11.039 12.072 -2.275 1.00 20.24 316 ASN A O 1
ATOM 2394 N N . GLN A 1 337 ? 10.871 12.809 -4.398 1.00 21.51 317 GLN A N 1
ATOM 2395 C CA . GLN A 1 337 ? 11.693 11.746 -4.967 1.00 22.19 317 GLN A CA 1
ATOM 2396 C C . GLN A 1 337 ? 13.112 11.849 -4.400 1.00 23.31 317 GLN A C 1
ATOM 2397 O O . GLN A 1 337 ? 13.643 10.857 -3.910 1.00 20.05 317 GLN A O 1
ATOM 2403 N N . HIS A 1 338 ? 13.661 13.079 -4.354 1.00 19.70 318 HIS A N 1
ATOM 2404 C CA . HIS A 1 338 ? 14.979 13.331 -3.794 1.00 18.94 318 HIS A CA 1
ATOM 2405 C C . HIS A 1 338 ? 15.040 12.928 -2.322 1.00 20.65 318 HIS A C 1
ATOM 2406 O O . HIS A 1 338 ? 15.995 12.277 -1.907 1.00 20.17 318 HIS A O 1
ATOM 2413 N N . MET A 1 339 ? 14.051 13.349 -1.525 1.00 16.20 319 MET A N 1
ATOM 2414 C CA . MET A 1 339 ? 14.078 13.058 -0.089 1.00 14.11 319 MET A CA 1
ATOM 2415 C C . MET A 1 339 ? 13.861 11.596 0.236 1.00 20.63 319 MET A C 1
ATOM 2416 O O . MET A 1 339 ? 14.569 11.067 1.084 1.00 19.91 319 MET A O 1
ATOM 2421 N N . ASP A 1 340 ? 12.903 10.938 -0.431 1.00 19.45 320 ASP A N 1
ATOM 2422 C CA . ASP A 1 340 ? 12.655 9.503 -0.233 1.00 20.70 320 ASP A CA 1
ATOM 2423 C C . ASP A 1 340 ? 13.908 8.685 -0.577 1.00 25.42 320 ASP A C 1
ATOM 2424 O O . ASP A 1 340 ? 14.151 7.652 0.043 1.00 24.66 320 ASP A O 1
ATOM 2429 N N . ALA A 1 341 ? 14.688 9.158 -1.567 1.00 23.13 321 ALA A N 1
ATOM 2430 C CA . ALA A 1 341 ? 15.926 8.518 -2.038 1.00 23.52 321 ALA A CA 1
ATOM 2431 C C . ALA A 1 341 ? 17.141 8.940 -1.237 1.00 23.52 321 ALA A C 1
ATOM 2432 O O . ALA A 1 341 ? 18.231 8.374 -1.422 1.00 21.11 321 ALA A O 1
ATOM 2434 N N . SER A 1 342 ? 16.969 9.919 -0.313 1.00 20.81 322 SER A N 1
ATOM 2435 C CA . SER A 1 342 ? 18.108 10.388 0.462 1.00 19.57 322 SER A CA 1
ATOM 2436 C C . SER A 1 342 ? 17.923 10.259 1.996 1.00 19.11 322 SER A C 1
ATOM 2437 O O . SER A 1 342 ? 18.011 11.273 2.691 1.00 19.18 322 SER A O 1
ATOM 2440 N N . PRO A 1 343 ? 17.728 9.044 2.548 1.00 15.33 323 PRO A N 1
ATOM 2441 C CA . PRO A 1 343 ? 17.603 8.914 4.010 1.00 14.36 323 PRO A CA 1
ATOM 2442 C C . PRO A 1 343 ? 18.925 9.174 4.730 1.00 18.30 323 PRO A C 1
ATOM 2443 O O . PRO A 1 343 ? 18.944 9.429 5.945 1.00 16.19 323 PRO A O 1
ATOM 2447 N N . HIS A 1 344 ? 20.036 9.130 3.961 1.00 16.26 324 HIS A N 1
ATOM 2448 C CA . HIS A 1 344 ? 21.364 9.451 4.461 1.00 16.06 324 HIS A CA 1
ATOM 2449 C C . HIS A 1 344 ? 21.480 10.975 4.698 1.00 20.09 324 HIS A C 1
ATOM 2450 O O . HIS A 1 344 ? 22.349 11.389 5.458 1.00 20.73 324 HIS A O 1
ATOM 2457 N N . ILE A 1 345 ? 20.636 11.791 4.043 1.00 16.01 325 ILE A N 1
ATOM 2458 C CA . ILE A 1 345 ? 20.643 13.255 4.270 1.00 13.93 325 ILE A CA 1
ATOM 2459 C C . ILE A 1 345 ? 19.563 13.545 5.282 1.00 17.83 325 ILE A C 1
ATOM 2460 O O . ILE A 1 345 ? 19.837 14.141 6.332 1.00 17.68 325 ILE A O 1
ATOM 2465 N N . ASN A 1 346 ? 18.341 13.059 4.996 1.00 15.08 326 ASN A N 1
ATOM 2466 C CA . ASN A 1 346 ? 17.180 13.125 5.884 1.00 14.42 326 ASN A CA 1
ATOM 2467 C C . ASN A 1 346 ? 16.904 14.505 6.443 1.00 16.14 326 ASN A C 1
ATOM 2468 O O . ASN A 1 346 ? 17.005 14.714 7.661 1.00 14.26 326 ASN A O 1
ATOM 2473 N N . TYR A 1 347 ? 16.490 15.440 5.579 1.00 13.49 327 TYR A N 1
ATOM 2474 C CA . TYR A 1 347 ? 16.176 16.787 6.051 1.00 13.55 327 TYR A CA 1
ATOM 2475 C C . TYR A 1 347 ? 15.057 16.758 7.106 1.00 16.95 327 TYR A C 1
ATOM 2476 O O . TYR A 1 347 ? 15.064 17.591 8.010 1.00 16.96 327 TYR A O 1
ATOM 2485 N N . GLY A 1 348 ? 14.137 15.799 6.959 1.00 13.17 328 GLY A N 1
ATOM 2486 C CA . GLY A 1 348 ? 12.951 15.635 7.796 1.00 11.05 328 GLY A CA 1
ATOM 2487 C C . GLY A 1 348 ? 13.209 15.099 9.200 1.00 15.01 328 GLY A C 1
ATOM 2488 O O . GLY A 1 348 ? 12.277 15.058 9.994 1.00 13.73 328 GLY A O 1
ATOM 2489 N N . GLY A 1 349 ? 14.432 14.654 9.495 1.00 13.72 329 GLY A N 1
ATOM 2490 C CA . GLY A 1 349 ? 14.784 14.141 10.842 1.00 12.38 329 GLY A CA 1
ATOM 2491 C C . GLY A 1 349 ? 13.909 12.979 11.308 1.00 16.90 329 GLY A C 1
ATOM 2492 O O . GLY A 1 349 ? 13.930 11.917 10.689 1.00 16.02 329 GLY A O 1
ATOM 2493 N N . PRO A 1 350 ? 13.078 13.140 12.370 1.00 15.25 330 PRO A N 1
ATOM 2494 C CA . PRO A 1 350 ? 12.276 12.005 12.859 1.00 16.16 330 PRO A CA 1
ATOM 2495 C C . PRO A 1 350 ? 11.058 11.653 12.018 1.00 18.77 330 PRO A C 1
ATOM 2496 O O . PRO A 1 350 ? 10.403 10.647 12.294 1.00 20.17 330 PRO A O 1
ATOM 2500 N N . MET A 1 351 ? 10.725 12.467 11.001 1.00 15.45 331 MET A N 1
ATOM 2501 C CA . MET A 1 351 ? 9.543 12.128 10.185 1.00 14.25 331 MET A CA 1
ATOM 2502 C C . MET A 1 351 ? 9.748 10.800 9.450 1.00 18.71 331 MET A C 1
ATOM 2503 O O . MET A 1 351 ? 10.891 10.438 9.139 1.00 18.65 331 MET A O 1
ATOM 2508 N N . PRO A 1 352 ? 8.658 10.059 9.142 1.00 16.33 332 PRO A N 1
ATOM 2509 C CA . PRO A 1 352 ? 8.821 8.811 8.363 1.00 17.45 332 PRO A CA 1
ATOM 2510 C C . PRO A 1 352 ? 9.655 9.073 7.102 1.00 21.88 332 PRO A C 1
ATOM 2511 O O . PRO A 1 352 ? 9.453 10.095 6.444 1.00 21.35 332 PRO A O 1
ATOM 2515 N N . MET A 1 353 ? 10.600 8.156 6.798 1.00 21.06 333 MET A N 1
ATOM 2516 C CA A MET A 1 353 ? 11.547 8.159 5.663 0.50 21.33 333 MET A CA 1
ATOM 2517 C CA B MET A 1 353 ? 11.522 8.302 5.678 0.50 21.05 333 MET A CA 1
ATOM 2518 C C . MET A 1 353 ? 10.834 8.414 4.324 1.00 25.93 333 MET A C 1
ATOM 2519 O O . MET A 1 353 ? 11.381 9.052 3.436 1.00 25.40 333 MET A O 1
ATOM 2528 N N . VAL A 1 354 ? 9.623 7.870 4.193 1.00 23.59 334 VAL A N 1
ATOM 2529 C CA . VAL A 1 354 ? 8.803 8.001 3.003 1.00 23.53 334 VAL A CA 1
ATOM 2530 C C . VAL A 1 354 ? 7.517 8.687 3.462 1.00 25.59 334 VAL A C 1
ATOM 2531 O O . VAL A 1 354 ? 6.806 8.182 4.339 1.00 24.34 334 VAL A O 1
ATOM 2535 N N . LEU A 1 355 ? 7.272 9.868 2.915 1.00 21.19 335 LEU A N 1
ATOM 2536 C CA . LEU A 1 355 ? 6.126 10.693 3.268 1.00 20.25 335 LEU A CA 1
ATOM 2537 C C . LEU A 1 355 ? 5.884 11.680 2.143 1.00 21.81 335 LEU A C 1
ATOM 2538 O O . LEU A 1 355 ? 6.854 12.134 1.517 1.00 20.61 335 LEU A O 1
ATOM 2543 N N . ARG A 1 356 ? 4.604 12.072 1.933 1.00 17.25 336 ARG A N 1
ATOM 2544 C CA . ARG A 1 356 ? 4.285 13.102 0.961 1.00 17.44 336 ARG A CA 1
ATOM 2545 C C . ARG A 1 356 ? 4.503 14.453 1.656 1.00 20.93 336 ARG A C 1
ATOM 2546 O O . ARG A 1 356 ? 3.866 14.745 2.666 1.00 18.76 336 ARG A O 1
ATOM 2554 N N . ARG A 1 357 ? 5.465 15.234 1.132 1.00 17.95 337 ARG A N 1
ATOM 2555 C CA . ARG A 1 357 ? 5.835 16.524 1.688 1.00 15.63 337 ARG A CA 1
ATOM 2556 C C . ARG A 1 357 ? 5.759 17.635 0.664 1.00 19.72 337 ARG A C 1
ATOM 2557 O O . ARG A 1 357 ? 5.684 17.397 -0.546 1.00 18.30 337 ARG A O 1
ATOM 2565 N N . SER A 1 358 ? 5.877 18.866 1.163 1.00 16.22 338 SER A N 1
ATOM 2566 C CA . SER A 1 358 ? 6.104 20.034 0.324 1.00 15.91 338 SER A CA 1
ATOM 2567 C C . SER A 1 358 ? 7.047 20.929 1.113 1.00 18.62 338 SER A C 1
ATOM 2568 O O . SER A 1 358 ? 7.573 20.505 2.143 1.00 16.44 338 SER A O 1
ATOM 2571 N N . PHE A 1 359 ? 7.306 22.128 0.617 1.00 16.61 339 PHE A N 1
ATOM 2572 C CA . PHE A 1 359 ? 8.144 23.078 1.319 1.00 15.99 339 PHE A CA 1
ATOM 2573 C C . PHE A 1 359 ? 7.356 24.371 1.365 1.00 20.73 339 PHE A C 1
ATOM 2574 O O . PHE A 1 359 ? 6.779 24.762 0.344 1.00 20.14 339 PHE A O 1
ATOM 2582 N N . GLY A 1 360 ? 7.301 25.006 2.526 1.00 16.81 340 GLY A N 1
ATOM 2583 C CA . GLY A 1 360 ? 6.600 26.288 2.648 1.00 16.89 340 GLY A CA 1
ATOM 2584 C C . GLY A 1 360 ? 7.610 27.401 2.735 1.00 21.71 340 GLY A C 1
ATOM 2585 O O . GLY A 1 360 ? 8.641 27.343 2.066 1.00 21.20 340 GLY A O 1
ATOM 2586 N N . LEU A 1 361 ? 7.337 28.411 3.564 1.00 17.70 341 LEU A N 1
ATOM 2587 C CA . LEU A 1 361 ? 8.337 29.445 3.779 1.00 16.91 341 LEU A CA 1
ATOM 2588 C C . LEU A 1 361 ? 8.785 29.215 5.226 1.00 20.73 341 LEU A C 1
ATOM 2589 O O . LEU A 1 361 ? 8.075 29.583 6.158 1.00 19.95 341 LEU A O 1
ATOM 2594 N N . GLY A 1 362 ? 9.904 28.512 5.403 1.00 14.84 342 GLY A N 1
ATOM 2595 C CA . GLY A 1 362 ? 10.404 28.256 6.752 1.00 14.08 342 GLY A CA 1
ATOM 2596 C C . GLY A 1 362 ? 10.727 26.805 7.025 1.00 16.63 342 GLY A C 1
ATOM 2597 O O . GLY A 1 362 ? 11.560 26.520 7.888 1.00 18.70 342 GLY A O 1
ATOM 2598 N N . GLY A 1 363 ? 10.145 25.898 6.248 1.00 13.12 343 GLY A N 1
ATOM 2599 C CA . GLY A 1 363 ? 10.436 24.482 6.466 1.00 12.50 343 GLY A CA 1
ATOM 2600 C C . GLY A 1 363 ? 9.644 23.517 5.620 1.00 15.48 343 GLY A C 1
ATOM 2601 O O . GLY A 1 363 ? 8.918 23.914 4.714 1.00 14.50 343 GLY A O 1
ATOM 2602 N N . ILE A 1 364 ? 9.786 22.220 5.928 1.00 12.56 344 ILE A N 1
ATOM 2603 C CA . ILE A 1 364 ? 9.116 21.157 5.176 1.00 12.48 344 ILE A CA 1
ATOM 2604 C C . ILE A 1 364 ? 7.718 21.036 5.721 1.00 16.83 344 ILE A C 1
ATOM 2605 O O . ILE A 1 364 ? 7.550 20.965 6.938 1.00 15.46 344 ILE A O 1
ATOM 2610 N N . ILE A 1 365 ? 6.754 20.912 4.829 1.00 13.58 345 ILE A N 1
ATOM 2611 C CA . ILE A 1 365 ? 5.358 20.733 5.237 1.00 13.91 345 ILE A CA 1
ATOM 2612 C C . ILE A 1 365 ? 4.936 19.290 5.002 1.00 19.08 345 ILE A C 1
ATOM 2613 O O . ILE A 1 365 ? 5.172 18.743 3.922 1.00 19.03 345 ILE A O 1
ATOM 2618 N N . ALA A 1 366 ? 4.273 18.676 6.002 1.00 16.52 346 ALA A N 1
ATOM 2619 C CA . ALA A 1 366 ? 3.750 17.325 5.819 1.00 17.21 346 ALA A CA 1
ATOM 2620 C C . ALA A 1 366 ? 2.425 17.436 5.045 1.00 20.92 346 ALA A C 1
ATOM 2621 O O . ALA A 1 366 ? 1.508 18.163 5.468 1.00 21.46 346 ALA A O 1
ATOM 2623 N N . LEU A 1 367 ? 2.329 16.754 3.893 1.00 17.25 347 LEU A N 1
ATOM 2624 C CA . LEU A 1 367 ? 1.084 16.785 3.103 1.00 18.74 347 LEU A CA 1
ATOM 2625 C C . LEU A 1 367 ? 0.114 15.670 3.518 1.00 26.16 347 LEU A C 1
ATOM 2626 O O . LEU A 1 367 ? -0.975 15.537 2.952 1.00 27.19 347 LEU A O 1
ATOM 2631 N N . GLU A 1 368 ? 0.491 14.890 4.529 1.00 22.42 348 GLU A N 1
ATOM 2632 C CA . GLU A 1 368 ? -0.379 13.835 5.058 1.00 23.22 348 GLU A CA 1
ATOM 2633 C C . GLU A 1 368 ? -0.092 13.707 6.551 1.00 23.87 348 GLU A C 1
ATOM 2634 O O . GLU A 1 368 ? 0.962 14.139 6.999 1.00 20.38 348 GLU A O 1
ATOM 2640 N N . ASP A 1 369 ? -1.003 13.099 7.312 1.00 20.25 349 ASP A N 1
ATOM 2641 C CA . ASP A 1 369 ? -0.761 12.868 8.739 1.00 19.96 349 ASP A CA 1
ATOM 2642 C C . ASP A 1 369 ? 0.404 11.897 8.835 1.00 24.41 349 ASP A C 1
ATOM 2643 O O . ASP A 1 369 ? 0.516 10.988 8.002 1.00 25.58 349 ASP A O 1
ATOM 2648 N N . LEU A 1 370 ? 1.288 12.098 9.813 1.00 19.09 350 LEU A N 1
ATOM 2649 C CA . LEU A 1 370 ? 2.467 11.242 9.950 1.00 18.91 350 LEU A CA 1
ATOM 2650 C C . LEU A 1 370 ? 2.092 9.845 10.399 1.00 25.11 350 LEU A C 1
ATOM 2651 O O . LEU A 1 370 ? 2.679 8.876 9.934 1.00 24.81 350 LEU A O 1
ATOM 2656 N N . ASP A 1 371 ? 1.092 9.746 11.294 1.00 21.99 351 ASP A N 1
ATOM 2657 C CA . ASP A 1 371 ? 0.579 8.477 11.800 1.00 21.89 351 ASP A CA 1
ATOM 2658 C C . ASP A 1 371 ? -0.873 8.644 12.277 1.00 27.45 351 ASP A C 1
ATOM 2659 O O . ASP A 1 371 ? -1.165 8.551 13.472 1.00 25.43 351 ASP A O 1
ATOM 2664 N N . GLY A 1 372 ? -1.759 8.876 11.318 1.00 26.70 352 GLY A N 1
ATOM 2665 C CA . GLY A 1 372 ? -3.186 9.065 11.571 1.00 27.96 352 GLY A CA 1
ATOM 2666 C C . GLY A 1 372 ? -3.407 10.120 12.634 1.00 30.24 352 GLY A C 1
ATOM 2667 O O . GLY A 1 372 ? -2.820 11.205 12.567 1.00 27.43 352 GLY A O 1
ATOM 2668 N N . GLU A 1 373 ? -4.176 9.769 13.675 1.00 27.57 353 GLU A N 1
ATOM 2669 C CA . GLU A 1 373 ? -4.480 10.695 14.780 1.00 27.55 353 GLU A CA 1
ATOM 2670 C C . GLU A 1 373 ? -3.484 10.630 15.951 1.00 30.80 353 GLU A C 1
ATOM 2671 O O . GLU A 1 373 ? -3.683 11.306 16.960 1.00 32.32 353 GLU A O 1
ATOM 2677 N N . ASN A 1 374 ? -2.370 9.886 15.794 1.00 24.02 354 ASN A N 1
ATOM 2678 C CA . ASN A 1 374 ? -1.389 9.681 16.858 1.00 22.46 354 ASN A CA 1
ATOM 2679 C C . ASN A 1 374 ? -0.221 10.647 16.928 1.00 24.36 354 ASN A C 1
ATOM 2680 O O . ASN A 1 374 ? 0.482 10.658 17.933 1.00 24.38 354 ASN A O 1
ATOM 2685 N N . TRP A 1 375 ? 0.046 11.405 15.858 1.00 19.41 355 TRP A N 1
ATOM 2686 C CA . TRP A 1 375 ? 1.267 12.212 15.847 1.00 17.58 355 TRP A CA 1
ATOM 2687 C C . TRP A 1 375 ? 1.014 13.474 15.021 1.00 19.48 355 TRP A C 1
ATOM 2688 O O . TRP A 1 375 ? -0.129 13.897 14.917 1.00 18.52 355 TRP A O 1
ATOM 2699 N N . ARG A 1 376 ? 2.052 14.062 14.419 1.00 15.11 356 ARG A N 1
ATOM 2700 C CA . ARG A 1 376 ? 1.879 15.300 13.648 1.00 15.21 356 ARG A CA 1
ATOM 2701 C C . ARG A 1 376 ? 0.842 15.161 12.549 1.00 20.14 356 ARG A C 1
ATOM 2702 O O . ARG A 1 376 ? 0.793 14.149 11.856 1.00 20.80 356 ARG A O 1
ATOM 2710 N N . ARG A 1 377 ? 0.045 16.211 12.366 1.00 17.59 357 ARG A N 1
ATOM 2711 C CA . ARG A 1 377 ? -0.993 16.229 11.354 1.00 17.60 357 ARG A CA 1
ATOM 2712 C C . ARG A 1 377 ? -0.505 16.863 10.068 1.00 20.10 357 ARG A C 1
ATOM 2713 O O . ARG A 1 377 ? 0.507 17.562 10.043 1.00 18.25 357 ARG A O 1
ATOM 2721 N N . LYS A 1 378 ? -1.244 16.595 8.988 1.00 19.79 358 LYS A N 1
ATOM 2722 C CA . LYS A 1 378 ? -1.072 17.205 7.680 1.00 18.57 358 LYS A CA 1
ATOM 2723 C C . LYS A 1 378 ? -1.076 18.735 7.943 1.00 22.66 358 LYS A C 1
ATOM 2724 O O . LYS A 1 378 ? -1.872 19.227 8.767 1.00 21.66 358 LYS A O 1
ATOM 2730 N N . GLY A 1 379 ? -0.162 19.438 7.281 1.00 19.28 359 GLY A N 1
ATOM 2731 C CA . GLY A 1 379 ? -0.025 20.885 7.394 1.00 18.13 359 GLY A CA 1
ATOM 2732 C C . GLY A 1 379 ? 1.020 21.330 8.405 1.00 19.63 359 GLY A C 1
ATOM 2733 O O . GLY A 1 379 ? 1.325 22.511 8.467 1.00 18.64 359 GLY A O 1
ATOM 2734 N N . SER A 1 380 ? 1.553 20.404 9.225 1.00 14.96 360 SER A N 1
ATOM 2735 C CA . SER A 1 380 ? 2.612 20.718 10.201 1.00 12.92 360 SER A CA 1
ATOM 2736 C C . SER A 1 380 ? 3.901 21.003 9.422 1.00 17.58 360 SER A C 1
ATOM 2737 O O . SER A 1 380 ? 4.078 20.494 8.309 1.00 17.67 360 SER A O 1
ATOM 2740 N N . MET A 1 381 ? 4.696 21.937 9.937 1.00 13.21 361 MET A N 1
ATOM 2741 C CA . MET A 1 381 ? 5.926 22.368 9.283 1.00 12.56 361 MET A CA 1
ATOM 2742 C C . MET A 1 381 ? 7.087 22.128 10.200 1.00 14.66 361 MET A C 1
ATOM 2743 O O . MET A 1 381 ? 6.964 22.309 11.415 1.00 13.81 361 MET A O 1
ATOM 2748 N N . THR A 1 382 ? 8.246 21.780 9.614 1.00 12.05 362 THR A N 1
ATOM 2749 C CA . THR A 1 382 ? 9.379 21.384 10.450 1.00 11.76 362 THR A CA 1
ATOM 2750 C C . THR A 1 382 ? 10.694 21.649 9.777 1.00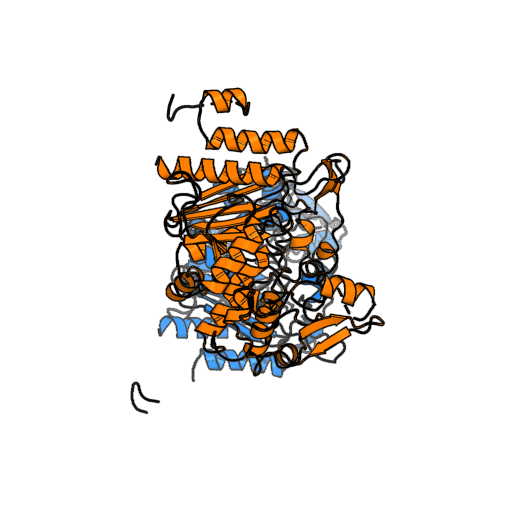 14.06 362 THR A C 1
ATOM 2751 O O . THR A 1 382 ? 10.777 21.693 8.543 1.00 12.49 362 THR A O 1
ATOM 2755 N N . PHE A 1 383 ? 11.737 21.757 10.592 1.00 10.26 363 PHE A N 1
ATOM 2756 C CA . PHE A 1 383 ? 13.109 21.778 10.083 1.00 10.08 363 PHE A CA 1
ATOM 2757 C C . PHE A 1 383 ? 14.037 21.450 11.237 1.00 14.61 363 PHE A C 1
ATOM 2758 O O . PHE A 1 383 ? 13.579 21.228 12.333 1.00 12.81 363 PHE A O 1
ATOM 2766 N N . GLY A 1 384 ? 15.321 21.338 10.957 1.00 14.90 364 GLY A N 1
ATOM 2767 C CA . GLY A 1 384 ? 16.250 20.990 12.007 1.00 13.85 364 GLY A CA 1
ATOM 2768 C C . GLY A 1 384 ? 17.510 21.805 11.932 1.00 14.04 364 GLY A C 1
ATOM 2769 O O . GLY A 1 384 ? 17.682 22.635 11.031 1.00 12.89 364 GLY A O 1
ATOM 2770 N N . GLY A 1 385 ? 18.359 21.580 12.915 1.00 11.13 365 GLY A N 1
ATOM 2771 C CA . GLY A 1 385 ? 19.699 22.167 12.970 1.00 12.34 365 GLY A CA 1
ATOM 2772 C C . GLY A 1 385 ? 20.655 21.004 13.048 1.00 14.78 365 GLY A C 1
ATOM 2773 O O . GLY A 1 385 ? 20.350 20.026 13.736 1.00 12.33 365 GLY A O 1
ATOM 2774 N N . GLY A 1 386 ? 21.806 21.124 12.365 1.00 11.57 366 GLY A N 1
ATOM 2775 C CA . GLY A 1 386 ? 22.872 20.120 12.307 1.00 11.53 366 GLY A CA 1
ATOM 2776 C C . GLY A 1 386 ? 23.092 19.320 13.581 1.00 12.84 366 GLY A C 1
ATOM 2777 O O . GLY A 1 386 ? 23.087 18.102 13.520 1.00 12.92 366 GLY A O 1
ATOM 2778 N N . PRO A 1 387 ? 23.209 19.962 14.781 1.00 10.16 367 PRO A N 1
ATOM 2779 C CA . PRO A 1 387 ? 23.432 19.183 16.025 1.00 10.89 367 PRO A CA 1
ATOM 2780 C C . PRO A 1 387 ? 22.196 18.443 16.577 1.00 13.07 367 PRO A C 1
ATOM 2781 O O . PRO A 1 387 ? 22.009 18.376 17.798 1.00 12.57 367 PRO A O 1
ATOM 2785 N N . ASN A 1 388 ? 21.408 17.828 15.685 1.00 11.14 368 ASN A N 1
ATOM 2786 C CA . ASN A 1 388 ? 20.202 17.061 16.008 1.00 11.12 368 ASN A CA 1
ATOM 2787 C C . ASN A 1 388 ? 19.092 17.881 16.684 1.00 14.92 368 ASN A C 1
ATOM 2788 O O . ASN A 1 388 ? 18.324 17.354 17.487 1.00 14.09 368 ASN A O 1
ATOM 2793 N N . ILE A 1 389 ? 18.982 19.150 16.314 1.00 10.33 369 ILE A N 1
ATOM 2794 C CA . ILE A 1 389 ? 17.906 20.023 16.818 1.00 8.35 369 ILE A CA 1
ATOM 2795 C C . ILE A 1 389 ? 16.727 19.789 15.892 1.00 11.73 369 ILE A C 1
ATOM 2796 O O . ILE A 1 389 ? 16.914 19.762 14.673 1.00 11.28 369 ILE A O 1
ATOM 2801 N N . ILE A 1 390 ? 15.524 19.670 16.442 1.00 11.00 370 ILE A N 1
ATOM 2802 C CA . ILE A 1 390 ? 14.329 19.477 15.620 1.00 10.96 370 ILE A CA 1
ATOM 2803 C C . ILE A 1 390 ? 13.258 20.405 16.137 1.00 14.51 370 ILE A C 1
ATOM 2804 O O . ILE A 1 390 ? 12.985 20.400 17.334 1.00 12.35 370 ILE A O 1
ATOM 2809 N N . TRP A 1 391 ? 12.611 21.165 15.248 1.00 11.38 371 TRP A N 1
ATOM 2810 C CA . TRP A 1 391 ? 11.450 21.963 15.663 1.00 11.25 371 TRP A CA 1
ATOM 2811 C C . TRP A 1 391 ? 10.302 21.587 14.749 1.00 13.76 371 TRP A C 1
ATOM 2812 O O . TRP A 1 391 ? 10.544 21.247 13.592 1.00 12.35 371 TRP A O 1
ATOM 2823 N N . GLN A 1 392 ? 9.064 21.688 15.229 1.00 11.99 372 GLN A N 1
ATOM 2824 C CA . GLN A 1 392 ? 7.905 21.468 14.384 1.00 12.04 372 GLN A CA 1
ATOM 2825 C C . GLN A 1 392 ? 6.738 22.282 14.923 1.00 14.51 372 GLN A C 1
ATOM 2826 O O . GLN A 1 392 ? 6.631 22.490 16.132 1.00 14.40 372 GLN A O 1
ATOM 2832 N N . ILE A 1 393 ? 5.939 22.819 14.020 1.00 11.15 373 ILE A N 1
ATOM 2833 C CA . ILE A 1 393 ? 4.729 23.552 14.408 1.00 10.90 373 ILE A CA 1
ATOM 2834 C C . ILE A 1 393 ? 3.607 22.843 13.718 1.00 14.39 373 ILE A C 1
ATOM 2835 O O . ILE A 1 393 ? 3.670 22.653 12.496 1.00 12.70 373 ILE A O 1
ATOM 2840 N N . ASP A 1 394 ? 2.541 22.510 14.475 1.00 13.94 374 ASP A N 1
ATOM 2841 C CA . ASP A 1 394 ? 1.424 21.779 13.936 1.00 13.84 374 ASP A CA 1
ATOM 2842 C C . ASP A 1 394 ? 0.120 22.583 14.160 1.00 16.96 374 ASP A C 1
ATOM 2843 O O . ASP A 1 394 ? -0.516 22.451 15.204 1.00 16.70 374 ASP A O 1
ATOM 2848 N N . PRO A 1 395 ? -0.240 23.460 13.198 1.00 15.39 375 PRO A N 1
ATOM 2849 C CA . PRO A 1 395 ? -1.438 24.298 13.371 1.00 15.93 375 PRO A CA 1
ATOM 2850 C C . PRO A 1 395 ? -2.733 23.533 13.571 1.00 19.39 375 PRO A C 1
ATOM 2851 O O . PRO A 1 395 ? -3.544 23.984 14.356 1.00 19.17 375 PRO A O 1
ATOM 2855 N N . LYS A 1 396 ? -2.929 22.396 12.877 1.00 17.78 376 LYS A N 1
ATOM 2856 C CA . LYS A 1 396 ? -4.152 21.612 13.038 1.00 19.41 376 LYS A CA 1
ATOM 2857 C C . LYS A 1 396 ? -4.261 21.087 14.486 1.00 20.97 376 LYS A C 1
ATOM 2858 O O . LYS A 1 396 ? -5.311 21.255 15.110 1.00 21.38 376 LYS A O 1
ATOM 2864 N N . ALA A 1 397 ? -3.204 20.435 14.999 1.00 16.45 377 ALA A N 1
ATOM 2865 C CA . ALA A 1 397 ? -3.209 19.879 16.360 1.00 16.08 377 ALA A CA 1
ATOM 2866 C C . ALA A 1 397 ? -3.182 20.970 17.427 1.00 18.54 377 ALA A C 1
ATOM 2867 O O . ALA A 1 397 ? -3.634 20.728 18.546 1.00 19.06 377 ALA A O 1
ATOM 2869 N N . GLY A 1 398 ? -2.654 22.141 17.077 1.00 16.36 378 GLY A N 1
ATOM 2870 C CA . GLY A 1 398 ? -2.502 23.252 18.006 1.00 16.27 378 GLY A CA 1
ATOM 2871 C C . GLY A 1 398 ? -1.293 23.044 18.889 1.00 18.47 378 GLY A C 1
ATOM 2872 O O . GLY A 1 398 ? -1.296 23.463 20.039 1.00 18.42 378 GLY A O 1
ATOM 2873 N N . LEU A 1 399 ? -0.236 22.391 18.363 1.00 15.20 379 LEU A N 1
ATOM 2874 C CA . LEU A 1 399 ? 0.941 22.092 19.164 1.00 15.11 379 LEU A CA 1
ATOM 2875 C C . LEU A 1 399 ? 2.205 22.518 18.462 1.00 15.95 379 LEU A C 1
ATOM 2876 O O . LEU A 1 399 ? 2.288 22.456 17.239 1.00 16.12 379 LEU A O 1
ATOM 2881 N N . CYS A 1 400 ? 3.228 22.822 19.239 1.00 11.44 380 CYS A N 1
ATOM 2882 C CA . CYS A 1 400 ? 4.572 23.008 18.685 1.00 11.75 380 CYS A CA 1
ATOM 2883 C C . CYS A 1 400 ? 5.540 22.350 19.628 1.00 15.43 380 CYS A C 1
ATOM 2884 O O . CYS A 1 400 ? 5.293 22.300 20.840 1.00 14.48 380 CYS A O 1
ATOM 2887 N N . THR A 1 401 ? 6.604 21.746 19.072 1.00 13.79 381 THR A N 1
ATOM 2888 C CA . THR A 1 401 ? 7.544 21.018 19.917 1.00 11.66 381 THR A CA 1
ATOM 2889 C C . THR A 1 401 ? 8.954 21.256 19.442 1.00 13.07 381 THR A C 1
ATOM 2890 O O . THR A 1 401 ? 9.193 21.526 18.251 1.00 13.61 381 THR A O 1
ATOM 2894 N N . LEU A 1 402 ? 9.880 21.089 20.356 1.00 10.71 382 LEU A N 1
ATOM 2895 C CA . LEU A 1 402 ? 11.284 21.199 20.012 1.00 11.26 382 LEU A CA 1
ATOM 2896 C C . LEU A 1 402 ? 12.086 20.232 20.780 1.00 12.37 382 LEU A C 1
ATOM 2897 O O . LEU A 1 402 ? 11.747 19.924 21.929 1.00 10.89 382 LEU A O 1
ATOM 2902 N N . VAL A 1 403 ? 13.201 19.806 20.188 1.00 11.02 383 VAL A N 1
ATOM 2903 C CA . VAL A 1 403 ? 14.154 18.963 20.873 1.00 11.59 383 VAL A CA 1
ATOM 2904 C C . VAL A 1 403 ? 15.489 19.589 20.554 1.00 13.80 383 VAL A C 1
ATOM 2905 O O . VAL A 1 403 ? 15.804 19.814 19.377 1.00 14.61 383 VAL A O 1
ATOM 2909 N N . PHE A 1 404 ? 16.246 19.923 21.592 1.00 11.75 384 PHE A N 1
ATOM 2910 C CA . PHE A 1 404 ? 17.607 20.405 21.401 1.00 10.62 384 PHE A CA 1
ATOM 2911 C C . PHE A 1 404 ? 18.572 19.395 21.916 1.00 14.93 384 PHE A C 1
ATOM 2912 O O . PHE A 1 404 ? 18.486 18.942 23.063 1.00 12.51 384 PHE A O 1
ATOM 2920 N N . PHE A 1 405 ? 19.528 19.069 21.058 1.00 12.76 385 PHE A N 1
ATOM 2921 C CA . PHE A 1 405 ? 20.711 18.329 21.375 1.00 12.51 385 PHE A CA 1
ATOM 2922 C C . PHE A 1 405 ? 21.824 19.253 20.937 1.00 11.33 385 PHE A C 1
ATOM 2923 O O . PHE A 1 405 ? 21.589 20.195 20.170 1.00 11.12 385 PHE A O 1
ATOM 2931 N N . GLN A 1 406 ? 23.035 18.966 21.387 1.00 11.78 386 GLN A N 1
ATOM 2932 C CA . GLN A 1 406 ? 24.259 19.582 20.885 1.00 11.92 386 GLN A CA 1
ATOM 2933 C C . GLN A 1 406 ? 25.157 18.375 20.593 1.00 12.36 386 GLN A C 1
ATOM 2934 O O . GLN A 1 406 ? 26.166 18.127 21.242 1.00 12.26 386 GLN A O 1
ATOM 2940 N N . LEU A 1 407 ? 24.727 17.591 19.583 1.00 11.72 387 LEU A N 1
ATOM 2941 C CA . LEU A 1 407 ? 25.402 16.365 19.229 1.00 12.27 387 LEU A CA 1
ATOM 2942 C C . LEU A 1 407 ? 25.468 16.228 17.726 1.00 14.02 387 LEU A C 1
ATOM 2943 O O . LEU A 1 407 ? 24.444 16.334 17.068 1.00 12.76 387 LEU A O 1
ATOM 2948 N N . GLU A 1 408 ? 26.672 16.065 17.202 1.00 11.47 388 GLU A N 1
ATOM 2949 C CA . GLU A 1 408 ? 26.906 15.865 15.769 1.00 13.45 388 GLU A CA 1
ATOM 2950 C C . GLU A 1 408 ? 27.413 14.435 15.525 1.00 16.13 388 GLU A C 1
ATOM 2951 O O . GLU A 1 408 ? 27.954 13.811 16.431 1.00 18.17 388 GLU A O 1
ATOM 2957 N N . PRO A 1 409 ? 27.227 13.860 14.332 1.00 12.59 389 PRO A N 1
ATOM 2958 C CA . PRO A 1 409 ? 26.609 14.450 13.141 1.00 12.83 389 PRO A CA 1
ATOM 2959 C C . PRO A 1 409 ? 25.090 14.422 13.184 1.00 13.45 389 PRO A C 1
ATOM 2960 O O . PRO A 1 409 ? 24.487 13.656 13.927 1.00 13.23 389 PRO A O 1
ATOM 2964 N N . TRP A 1 410 ? 24.497 15.215 12.316 1.00 11.05 390 TRP A N 1
ATOM 2965 C CA . TRP A 1 410 ? 23.069 15.270 12.016 1.00 11.63 390 TRP A CA 1
ATOM 2966 C C . TRP A 1 410 ? 22.561 13.858 11.707 1.00 14.86 390 TRP A C 1
ATOM 2967 O O . TRP A 1 410 ? 23.330 13.014 11.234 1.00 16.22 390 TRP A O 1
ATOM 2978 N N . ASN A 1 411 ? 21.263 13.596 11.977 1.00 13.93 391 ASN A N 1
ATOM 2979 C CA . ASN A 1 411 ? 20.622 12.331 11.610 1.00 14.75 391 ASN A CA 1
ATOM 2980 C C . ASN A 1 411 ? 21.117 11.170 12.470 1.00 17.27 391 ASN A C 1
ATOM 2981 O O . ASN A 1 411 ? 21.166 10.023 12.030 1.00 17.61 391 ASN A O 1
ATOM 2986 N N . ASP A 1 412 ? 21.459 11.477 13.717 1.00 11.87 392 ASP A N 1
ATOM 2987 C CA . ASP A 1 412 ? 21.917 10.480 14.662 1.00 12.60 392 ASP A CA 1
ATOM 2988 C C . ASP A 1 412 ? 20.731 9.560 15.025 1.00 15.27 392 ASP A C 1
ATOM 2989 O O . ASP A 1 412 ? 19.680 10.060 15.421 1.00 15.77 392 ASP A O 1
ATOM 2994 N N . PRO A 1 413 ? 20.852 8.223 14.851 1.00 15.28 393 PRO A N 1
ATOM 2995 C CA . PRO A 1 413 ? 19.708 7.318 15.130 1.00 16.82 393 PRO A CA 1
ATOM 2996 C C . PRO A 1 413 ? 19.141 7.398 16.535 1.00 17.65 393 PRO A C 1
ATOM 2997 O O . PRO A 1 413 ? 17.919 7.348 16.696 1.00 16.44 393 PRO A O 1
ATOM 3001 N N . VAL A 1 414 ? 20.007 7.537 17.548 1.00 14.21 394 VAL A N 1
ATOM 3002 C CA . VAL A 1 414 ? 19.584 7.655 18.954 1.00 13.37 394 VAL A CA 1
ATOM 3003 C C . VAL A 1 414 ? 18.775 8.944 19.142 1.00 15.76 394 VAL A C 1
ATOM 3004 O O . VAL A 1 414 ? 17.674 8.896 19.709 1.00 16.29 394 VAL A O 1
ATOM 3008 N N . CYS A 1 415 ? 19.272 10.069 18.607 1.00 11.02 395 CYS A N 1
ATOM 3009 C CA . CYS A 1 415 ? 18.548 11.343 18.711 1.00 12.73 395 CYS A CA 1
ATOM 3010 C C . CYS A 1 415 ? 17.206 11.241 17.984 1.00 17.38 395 CYS A C 1
ATOM 3011 O O . CYS A 1 415 ? 16.201 11.673 18.526 1.00 15.51 395 CYS A O 1
ATOM 3014 N N . ARG A 1 416 ? 17.209 10.661 16.773 1.00 14.62 396 ARG A N 1
ATOM 3015 C CA A ARG A 1 416 ? 16.008 10.487 15.956 0.50 15.36 396 ARG A CA 1
ATOM 3016 C CA B ARG A 1 416 ? 15.974 10.546 16.005 0.50 14.85 396 ARG A CA 1
ATOM 3017 C C . ARG A 1 416 ? 14.925 9.703 16.734 1.00 17.97 396 ARG A C 1
ATOM 3018 O O . ARG A 1 416 ? 13.740 10.110 16.794 1.00 16.42 396 ARG A O 1
ATOM 3033 N N . ASP A 1 417 ? 15.328 8.559 17.308 1.00 16.06 397 ASP A N 1
ATOM 3034 C CA A ASP A 1 417 ? 14.405 7.698 18.030 0.50 16.61 397 ASP A CA 1
ATOM 3035 C CA B ASP A 1 417 ? 14.421 7.677 18.040 0.50 16.24 397 ASP A CA 1
ATOM 3036 C C . ASP A 1 417 ? 13.887 8.389 19.286 1.00 18.08 397 ASP A C 1
ATOM 3037 O O . ASP A 1 417 ? 12.674 8.360 19.538 1.00 16.16 397 ASP A O 1
ATOM 3046 N N . LEU A 1 418 ? 14.780 9.055 20.044 1.00 15.12 398 LEU A N 1
ATOM 3047 C CA . LEU A 1 418 ? 14.353 9.800 21.245 1.00 13.79 398 LEU A CA 1
ATOM 3048 C C . LEU A 1 418 ? 13.381 10.949 20.895 1.00 14.25 398 LEU A C 1
ATOM 3049 O O . LEU A 1 418 ? 12.396 11.169 21.615 1.00 12.13 398 LEU A O 1
ATOM 3054 N N . THR A 1 419 ? 13.612 11.623 19.744 1.00 12.62 399 THR A N 1
ATOM 3055 C CA . THR A 1 419 ? 12.756 12.733 19.301 1.00 12.52 399 THR A CA 1
ATOM 3056 C C . THR A 1 419 ? 11.372 12.202 18.950 1.00 14.84 399 THR A C 1
ATOM 3057 O O . THR A 1 419 ? 10.396 12.782 19.394 1.00 12.21 399 THR A O 1
ATOM 3061 N N . ARG A 1 420 ? 11.296 11.082 18.188 1.00 13.78 400 ARG A N 1
ATOM 3062 C CA . ARG A 1 420 ? 10.013 10.425 17.848 1.00 14.43 400 ARG A CA 1
ATOM 3063 C C . ARG A 1 420 ? 9.290 10.003 19.120 1.00 17.68 400 ARG A C 1
ATOM 3064 O O . ARG A 1 420 ? 8.084 10.194 19.234 1.00 15.65 400 ARG A O 1
ATOM 3072 N N . THR A 1 421 ? 10.025 9.422 20.075 1.00 16.06 401 THR A N 1
ATOM 3073 C CA . THR A 1 421 ? 9.445 8.974 21.343 1.00 15.22 401 THR A CA 1
ATOM 3074 C C . THR A 1 421 ? 8.844 10.154 22.105 1.00 15.46 401 THR A C 1
ATOM 3075 O O . THR A 1 421 ? 7.704 10.073 22.567 1.00 14.82 401 THR A O 1
ATOM 3079 N N . PHE A 1 422 ? 9.600 11.254 22.202 1.00 12.71 402 PHE A N 1
ATOM 3080 C CA . PHE A 1 422 ? 9.114 12.473 22.858 1.00 12.11 402 PHE A CA 1
ATOM 3081 C C . PHE A 1 422 ? 7.824 12.963 22.202 1.00 15.21 402 PHE A C 1
ATOM 3082 O O . PHE A 1 422 ? 6.808 13.157 22.881 1.00 13.88 402 PHE A O 1
ATOM 3090 N N . GLU A 1 423 ? 7.867 13.212 20.880 1.00 13.24 403 GLU A N 1
ATOM 3091 C CA . GLU A 1 423 ? 6.682 13.730 20.196 1.00 13.36 403 GLU A CA 1
ATOM 3092 C C . GLU A 1 423 ? 5.472 12.829 20.311 1.00 16.67 403 GLU A C 1
ATOM 3093 O O . GLU A 1 423 ? 4.364 13.312 20.585 1.00 13.81 403 GLU A O 1
ATOM 3099 N N . LYS A 1 424 ? 5.656 11.515 20.104 1.00 13.97 404 LYS A N 1
ATOM 3100 C CA . LYS A 1 424 ? 4.536 10.589 20.184 1.00 13.74 404 LYS A CA 1
ATOM 3101 C C . LYS A 1 424 ? 3.911 10.567 21.578 1.00 17.78 404 LYS A C 1
ATOM 3102 O O . LYS A 1 424 ? 2.679 10.569 21.695 1.00 15.22 404 LYS A O 1
ATOM 3108 N N . ALA A 1 425 ? 4.743 10.605 22.630 1.00 16.57 405 ALA A N 1
ATOM 3109 C CA . ALA A 1 425 ? 4.253 10.593 24.019 1.00 16.83 405 ALA A CA 1
ATOM 3110 C C . ALA A 1 425 ? 3.472 11.869 24.323 1.00 18.94 405 ALA A C 1
ATOM 3111 O O . ALA A 1 425 ? 2.393 11.789 24.935 1.00 19.37 405 ALA A O 1
ATOM 3113 N N . ILE A 1 426 ? 4.005 13.037 23.871 1.00 16.39 406 ILE A N 1
ATOM 3114 C CA . ILE A 1 426 ? 3.335 14.327 24.085 1.00 16.91 406 ILE A CA 1
ATOM 3115 C C . ILE A 1 426 ? 2.028 14.392 23.328 1.00 17.31 406 ILE A C 1
ATOM 3116 O O . ILE A 1 426 ? 1.027 14.811 23.901 1.00 15.94 406 ILE A O 1
ATOM 3121 N N . TYR A 1 427 ? 2.007 13.971 22.035 1.00 14.21 407 TYR A N 1
ATOM 3122 C CA . TYR A 1 427 ? 0.710 13.960 21.325 1.00 14.48 407 TYR A CA 1
ATOM 3123 C C . TYR A 1 427 ? -0.327 13.084 22.023 1.00 18.37 407 TYR A C 1
ATOM 3124 O O . TYR A 1 427 ? -1.494 13.478 22.124 1.00 16.77 407 TYR A O 1
ATOM 3133 N N . ALA A 1 428 ? 0.091 11.911 22.511 1.00 16.90 408 ALA A N 1
ATOM 3134 C CA . ALA A 1 428 ? -0.817 11.015 23.207 1.00 18.17 408 ALA A CA 1
ATOM 3135 C C . ALA A 1 428 ? -1.425 11.678 24.440 1.00 21.25 408 ALA A C 1
ATOM 3136 O O . ALA A 1 428 ? -2.641 11.617 24.616 1.00 21.77 408 ALA A O 1
ATOM 3138 N N . GLN A 1 429 ? -0.587 12.291 25.288 1.00 18.74 409 GLN A N 1
ATOM 3139 C CA . GLN A 1 429 ? -1.023 12.933 26.532 1.00 20.80 409 GLN A CA 1
ATOM 3140 C C . GLN A 1 429 ? -1.953 14.125 26.225 1.00 21.97 409 GLN A C 1
ATOM 3141 O O . GLN A 1 429 ? -2.994 14.281 26.861 1.00 21.26 409 GLN A O 1
ATOM 3147 N N . TYR A 1 430 ? -1.548 14.954 25.261 1.00 18.47 410 TYR A N 1
ATOM 3148 C CA . TYR A 1 430 ? -2.311 16.129 24.847 1.00 18.80 410 TYR A CA 1
ATOM 3149 C C . TYR A 1 430 ? -3.723 15.793 24.355 1.00 22.27 410 TYR A C 1
ATOM 3150 O O . TYR A 1 430 ? -4.695 16.436 24.768 1.00 22.51 410 TYR A O 1
ATOM 3159 N N . GLN A 1 431 ? -3.850 14.743 23.532 1.00 17.25 411 GLN A N 1
ATOM 3160 C CA . GLN A 1 431 ? -5.156 14.346 22.995 1.00 18.88 411 GLN A CA 1
ATOM 3161 C C . GLN A 1 431 ? -6.051 13.648 24.010 1.00 21.35 411 GLN A C 1
ATOM 3162 O O . GLN A 1 431 ? -7.278 13.710 23.907 1.00 18.54 411 GLN A O 1
ATOM 3168 N N . GLN A 1 432 ? -5.441 13.005 25.015 1.00 21.99 412 GLN A N 1
ATOM 3169 C CA . GLN A 1 432 ? -6.179 12.261 26.039 1.00 24.79 412 GLN A CA 1
ATOM 3170 C C . GLN A 1 432 ? -6.955 13.234 26.967 1.00 29.15 412 GLN A C 1
ATOM 3171 O O . GLN A 1 432 ? -8.059 12.914 27.392 1.00 30.02 412 GLN A O 1
ATOM 3177 N N . GLY A 1 433 ? -6.378 14.416 27.194 1.00 25.52 413 GLY A N 1
ATOM 3178 C CA . GLY A 1 433 ? -6.903 15.482 28.053 1.00 27.28 413 GLY A CA 1
ATOM 3179 C C . GLY A 1 433 ? -6.568 15.223 29.545 1.00 38.84 413 GLY A C 1
ATOM 3180 O O . GLY A 1 433 ? -6.849 16.100 30.398 1.00 31.89 413 GLY A O 1
ATOM 3182 N N . SER B 1 11 ? -6.552 71.618 9.293 1.00 42.64 -9 SER B N 1
ATOM 3183 C CA . SER B 1 11 ? -7.847 70.946 9.243 1.00 41.95 -9 SER B CA 1
ATOM 3184 C C . SER B 1 11 ? -7.747 69.576 9.907 1.00 46.20 -9 SER B C 1
ATOM 3185 O O . SER B 1 11 ? -6.875 68.776 9.552 1.00 44.62 -9 SER B O 1
ATOM 3188 N N . SER B 1 12 ? -8.628 69.324 10.898 1.00 43.93 -8 SER B N 1
ATOM 3189 C CA . SER B 1 12 ? -8.689 68.080 11.672 1.00 43.42 -8 SER B CA 1
ATOM 3190 C C . SER B 1 12 ? -8.841 66.863 10.746 1.00 46.28 -8 SER B C 1
ATOM 3191 O O . SER B 1 12 ? -9.659 66.888 9.813 1.00 45.42 -8 SER B O 1
ATOM 3194 N N . GLY B 1 13 ? -8.001 65.859 10.986 1.00 41.99 -7 GLY B N 1
ATOM 3195 C CA . GLY B 1 13 ? -7.952 64.607 10.238 1.00 42.43 -7 GLY B CA 1
ATOM 3196 C C . GLY B 1 13 ? -7.332 64.695 8.856 1.00 46.24 -7 GLY B C 1
ATOM 3197 O O . GLY B 1 13 ? -7.281 63.692 8.137 1.00 45.52 -7 GLY B O 1
ATOM 3198 N N . LEU B 1 14 ? -6.854 65.894 8.473 1.00 42.44 -6 LEU B N 1
ATOM 3199 C CA . LEU B 1 14 ? -6.236 66.137 7.175 1.00 42.60 -6 LEU B CA 1
ATOM 3200 C C . LEU B 1 14 ? -4.753 66.503 7.301 1.00 48.15 -6 LEU B C 1
ATOM 3201 O O . LEU B 1 14 ? -4.333 67.035 8.327 1.00 46.55 -6 LEU B O 1
ATOM 3206 N N . VAL B 1 15 ? -3.961 66.187 6.266 1.00 46.53 -5 VAL B N 1
ATOM 3207 C CA . VAL B 1 15 ? -2.522 66.459 6.222 1.00 70.69 -5 VAL B CA 1
ATOM 3208 C C . VAL B 1 15 ? -2.294 67.905 5.773 1.00 101.61 -5 VAL B C 1
ATOM 3209 O O . VAL B 1 15 ? -2.837 68.330 4.754 1.00 67.08 -5 VAL B O 1
ATOM 3213 N N . MET B 1 21 ? 8.187 72.338 14.639 1.00 65.83 1 MET B N 1
ATOM 3214 C CA . MET B 1 21 ? 7.785 73.249 15.709 1.00 65.30 1 MET B CA 1
ATOM 3215 C C . MET B 1 21 ? 8.629 73.036 16.987 1.00 66.13 1 MET B C 1
ATOM 3216 O O . MET B 1 21 ? 9.815 72.715 16.882 1.00 65.65 1 MET B O 1
ATOM 3218 N N . GLY B 1 22 ? 8.029 73.255 18.160 1.00 60.26 2 GLY B N 1
ATOM 3219 C CA . GLY B 1 22 ? 8.690 73.106 19.451 1.00 58.14 2 GLY B CA 1
ATOM 3220 C C . GLY B 1 22 ? 9.263 74.390 20.024 1.00 59.43 2 GLY B C 1
ATOM 3221 O O . GLY B 1 22 ? 10.393 74.390 20.522 1.00 60.00 2 GLY B O 1
ATOM 3222 N N . SER B 1 23 ? 8.493 75.496 19.957 1.00 52.98 3 SER B N 1
ATOM 3223 C CA . SER B 1 23 ? 8.881 76.795 20.521 1.00 51.19 3 SER B CA 1
ATOM 3224 C C . SER B 1 23 ? 8.044 77.053 21.778 1.00 48.94 3 SER B C 1
ATOM 3225 O O . SER B 1 23 ? 6.808 77.039 21.705 1.00 47.41 3 SER B O 1
ATOM 3228 N N . ILE B 1 24 ? 8.716 77.276 22.927 1.00 41.65 4 ILE B N 1
ATOM 3229 C CA . ILE B 1 24 ? 8.074 77.499 24.234 1.00 40.62 4 ILE B CA 1
ATOM 3230 C C . ILE B 1 24 ? 6.903 78.505 24.219 1.00 40.35 4 ILE B C 1
ATOM 3231 O O . ILE B 1 24 ? 5.820 78.183 24.717 1.00 37.97 4 ILE B O 1
ATOM 3236 N N . ILE B 1 25 ? 7.096 79.667 23.577 1.00 35.43 5 ILE B N 1
ATOM 3237 C CA . ILE B 1 25 ? 6.056 80.686 23.491 1.00 34.89 5 ILE B CA 1
ATOM 3238 C C . ILE B 1 25 ? 4.866 80.259 22.656 1.00 37.06 5 ILE B C 1
ATOM 3239 O O . ILE B 1 25 ? 3.741 80.526 23.068 1.00 35.27 5 ILE B O 1
ATOM 3244 N N . ASP B 1 26 ? 5.102 79.578 21.510 1.00 34.86 6 ASP B N 1
ATOM 3245 C CA . ASP B 1 26 ? 4.012 79.072 20.659 1.00 35.58 6 ASP B CA 1
ATOM 3246 C C . ASP B 1 26 ? 3.189 78.053 21.453 1.00 37.18 6 ASP B C 1
ATOM 3247 O O . ASP B 1 26 ? 1.961 78.117 21.439 1.00 37.69 6 ASP B O 1
ATOM 3252 N N . ALA B 1 27 ? 3.879 77.181 22.219 1.00 32.83 7 ALA B N 1
ATOM 3253 C CA . ALA B 1 27 ? 3.275 76.164 23.079 1.00 30.48 7 ALA B CA 1
ATOM 3254 C C . ALA B 1 27 ? 2.493 76.809 24.219 1.00 33.20 7 ALA B C 1
ATOM 3255 O O . ALA B 1 27 ? 1.388 76.365 24.527 1.00 31.09 7 ALA B O 1
ATOM 3257 N N . ALA B 1 28 ? 3.049 77.880 24.831 1.00 30.77 8 ALA B N 1
ATOM 3258 C CA . ALA B 1 28 ? 2.386 78.614 25.914 1.00 31.51 8 ALA B CA 1
ATOM 3259 C C . ALA B 1 28 ? 1.151 79.316 25.382 1.00 36.73 8 ALA B C 1
ATOM 3260 O O . ALA B 1 28 ? 0.095 79.247 26.015 1.00 35.53 8 ALA B O 1
ATOM 3262 N N . VAL B 1 29 ? 1.276 79.981 24.203 1.00 34.99 9 VAL B N 1
ATOM 3263 C CA . VAL B 1 29 ? 0.158 80.698 23.576 1.00 36.46 9 VAL B CA 1
ATOM 3264 C C . VAL B 1 29 ? -0.951 79.713 23.171 1.00 42.93 9 VAL B C 1
ATOM 3265 O O . VAL B 1 29 ? -2.111 79.981 23.471 1.00 44.57 9 VAL B O 1
ATOM 3269 N N . ALA B 1 30 ? -0.589 78.556 22.560 1.00 40.89 10 ALA B N 1
ATOM 3270 C CA . ALA B 1 30 ? -1.547 77.499 22.170 1.00 41.89 10 ALA B CA 1
ATOM 3271 C C . ALA B 1 30 ? -2.270 76.901 23.393 1.00 46.40 10 ALA B C 1
ATOM 3272 O O . ALA B 1 30 ? -3.364 76.347 23.257 1.00 47.10 10 ALA B O 1
ATOM 3274 N N . ALA B 1 31 ? -1.640 77.015 24.583 1.00 41.71 11 ALA B N 1
ATOM 3275 C CA . ALA B 1 31 ? -2.123 76.561 25.888 1.00 40.61 11 ALA B CA 1
ATOM 3276 C C . ALA B 1 31 ? -2.437 75.044 26.043 1.00 42.14 11 ALA B C 1
ATOM 3277 O O . ALA B 1 31 ? -3.285 74.682 26.859 1.00 43.14 11 ALA B O 1
ATOM 3279 N N . ASP B 1 32 ? -1.715 74.155 25.329 1.00 35.05 12 ASP B N 1
ATOM 3280 C CA . ASP B 1 32 ? -1.854 72.698 25.507 1.00 33.53 12 ASP B CA 1
ATOM 3281 C C . ASP B 1 32 ? -0.802 72.356 26.588 1.00 33.19 12 ASP B C 1
ATOM 3282 O O . ASP B 1 32 ? 0.395 72.527 26.323 1.00 30.34 12 ASP B O 1
ATOM 3287 N N . PRO B 1 33 ? -1.211 71.962 27.820 1.00 28.21 13 PRO B N 1
ATOM 3288 C CA . PRO B 1 33 ? -0.219 71.726 28.882 1.00 26.84 13 PRO B CA 1
ATOM 3289 C C . PRO B 1 33 ? 0.792 70.640 28.563 1.00 26.39 13 PRO B C 1
ATOM 3290 O O . PRO B 1 33 ? 1.972 70.804 28.883 1.00 24.87 13 PRO B O 1
ATOM 3294 N N . VAL B 1 34 ? 0.349 69.540 27.912 1.00 22.70 14 VAL B N 1
ATOM 3295 C CA . VAL B 1 34 ? 1.275 68.441 27.570 1.00 21.86 14 VAL B CA 1
ATOM 3296 C C . VAL B 1 34 ? 2.313 68.908 26.537 1.00 24.36 14 VAL B C 1
ATOM 3297 O O . VAL B 1 34 ? 3.505 68.661 26.718 1.00 22.41 14 VAL B O 1
ATOM 3301 N N . VAL B 1 35 ? 1.877 69.615 25.485 1.00 22.22 15 VAL B N 1
ATOM 3302 C CA . VAL B 1 35 ? 2.818 70.117 24.468 1.00 23.24 15 VAL B CA 1
ATOM 3303 C C . VAL B 1 35 ? 3.814 71.098 25.129 1.00 25.53 15 VAL B C 1
ATOM 3304 O O . VAL B 1 35 ? 5.014 70.990 24.896 1.00 23.05 15 VAL B O 1
ATOM 3308 N N . LEU B 1 36 ? 3.319 72.017 25.983 1.00 22.19 16 LEU B N 1
ATOM 3309 C CA . LEU B 1 36 ? 4.189 72.979 26.661 1.00 22.18 16 LEU B CA 1
ATOM 3310 C C . LEU B 1 36 ? 5.214 72.253 27.558 1.00 25.00 16 LEU B C 1
ATOM 3311 O O . LEU B 1 36 ? 6.408 72.590 27.560 1.00 25.92 16 LEU B O 1
ATOM 3316 N N . MET B 1 37 ? 4.737 71.247 28.305 1.00 20.84 17 MET B N 1
ATOM 3317 C CA . MET B 1 37 ? 5.610 70.442 29.187 1.00 18.81 17 MET B CA 1
ATOM 3318 C C . MET B 1 37 ? 6.711 69.728 28.373 1.00 21.60 17 MET B C 1
ATOM 3319 O O . MET B 1 37 ? 7.878 69.707 28.779 1.00 19.79 17 MET B O 1
ATOM 3324 N N . GLU B 1 38 ? 6.346 69.148 27.209 1.00 19.86 18 GLU B N 1
ATOM 3325 C CA . GLU B 1 38 ? 7.326 68.423 26.393 1.00 18.86 18 GLU B CA 1
ATOM 3326 C C . GLU B 1 38 ? 8.378 69.380 25.879 1.00 22.53 18 GLU B C 1
ATOM 3327 O O . GLU B 1 38 ? 9.558 69.056 25.906 1.00 22.04 18 GLU B O 1
ATOM 3333 N N . THR B 1 39 ? 7.949 70.595 25.476 1.00 21.69 19 THR B N 1
ATOM 3334 C CA . THR B 1 39 ? 8.855 71.655 25.037 1.00 21.21 19 THR B CA 1
ATOM 3335 C C . THR B 1 39 ? 9.838 72.011 26.156 1.00 22.98 19 THR B C 1
ATOM 3336 O O . THR B 1 39 ? 11.039 72.129 25.882 1.00 22.35 19 THR B O 1
ATOM 3340 N N . ALA B 1 40 ? 9.347 72.092 27.414 1.00 21.14 20 ALA B N 1
ATOM 3341 C CA . ALA B 1 40 ? 10.189 72.402 28.575 1.00 21.42 20 ALA B CA 1
ATOM 3342 C C . ALA B 1 40 ? 11.290 71.331 28.743 1.00 22.34 20 ALA B C 1
ATOM 3343 O O . ALA B 1 40 ? 12.447 71.679 28.971 1.00 22.89 20 ALA B O 1
ATOM 3345 N N . PHE B 1 41 ? 10.941 70.029 28.588 1.00 17.59 21 PHE B N 1
ATOM 3346 C CA . PHE B 1 41 ? 11.966 68.974 28.675 1.00 15.37 21 PHE B CA 1
ATOM 3347 C C . PHE B 1 41 ? 12.985 69.113 27.555 1.00 19.87 21 PHE B C 1
ATOM 3348 O O . PHE B 1 41 ? 14.195 69.018 27.793 1.00 18.57 21 PHE B O 1
ATOM 3356 N N . ARG B 1 42 ? 12.495 69.352 26.330 1.00 19.92 22 ARG B N 1
ATOM 3357 C CA . ARG B 1 42 ? 13.362 69.501 25.161 1.00 21.50 22 ARG B CA 1
ATOM 3358 C C . ARG B 1 42 ? 14.352 70.653 25.368 1.00 24.45 22 ARG B C 1
ATOM 3359 O O . ARG B 1 42 ? 15.548 70.486 25.122 1.00 23.97 22 ARG B O 1
ATOM 3367 N N . LYS B 1 43 ? 13.855 71.808 25.863 1.00 21.75 23 LYS B N 1
ATOM 3368 C CA . LYS B 1 43 ? 14.694 72.984 26.113 1.00 22.41 23 LYS B CA 1
ATOM 3369 C C . LYS B 1 43 ? 15.695 72.727 27.234 1.00 23.53 23 LYS B C 1
ATOM 3370 O O . LYS B 1 43 ? 16.825 73.203 27.169 1.00 22.44 23 LYS B O 1
ATOM 3376 N N . ALA B 1 44 ? 15.305 71.928 28.241 1.00 17.94 24 ALA B N 1
ATOM 3377 C CA . ALA B 1 44 ? 16.215 71.601 29.350 1.00 19.12 24 ALA B CA 1
ATOM 3378 C C . ALA B 1 44 ? 17.414 70.779 28.833 1.00 21.51 24 ALA B C 1
ATOM 3379 O O . ALA B 1 44 ? 18.527 70.958 29.311 1.00 19.85 24 ALA B O 1
ATOM 3381 N N . VAL B 1 45 ? 17.176 69.895 27.851 1.00 17.61 25 VAL B N 1
ATOM 3382 C CA . VAL B 1 45 ? 18.239 69.105 27.221 1.00 17.48 25 VAL B CA 1
ATOM 3383 C C . VAL B 1 45 ? 19.127 70.053 26.373 1.00 23.91 25 VAL B C 1
ATOM 3384 O O . VAL B 1 45 ? 20.349 70.087 26.546 1.00 22.47 25 VAL B O 1
ATOM 3388 N N . GLU B 1 46 ? 18.494 70.831 25.470 1.00 23.12 26 GLU B N 1
ATOM 3389 C CA . GLU B 1 46 ? 19.207 71.757 24.571 1.00 25.05 26 GLU B CA 1
ATOM 3390 C C . GLU B 1 46 ? 20.060 72.773 25.322 1.00 29.62 26 GLU B C 1
ATOM 3391 O O . GLU B 1 46 ? 21.177 73.058 24.899 1.00 30.82 26 GLU B O 1
ATOM 3397 N N . SER B 1 47 ? 19.570 73.269 26.468 1.00 26.71 27 SER B N 1
ATOM 3398 C CA . SER B 1 47 ? 20.318 74.248 27.258 1.00 26.16 27 SER B CA 1
ATOM 3399 C C . SER B 1 47 ? 21.329 73.583 28.211 1.00 26.59 27 SER B C 1
ATOM 3400 O O . SER B 1 47 ? 21.972 74.275 28.998 1.00 25.79 27 SER B O 1
ATOM 3403 N N . ARG B 1 48 ? 21.466 72.226 28.142 1.00 22.96 28 ARG B N 1
ATOM 3404 C CA . ARG B 1 48 ? 22.397 71.453 28.969 1.00 22.09 28 ARG B CA 1
ATOM 3405 C C . ARG B 1 48 ? 22.110 71.545 30.482 1.00 24.57 28 ARG B C 1
ATOM 3406 O O . ARG B 1 48 ? 23.022 71.392 31.299 1.00 23.54 28 ARG B O 1
ATOM 3414 N N . GLN B 1 49 ? 20.825 71.728 30.844 1.00 19.43 29 GLN B N 1
ATOM 3415 C CA . GLN B 1 49 ? 20.405 71.701 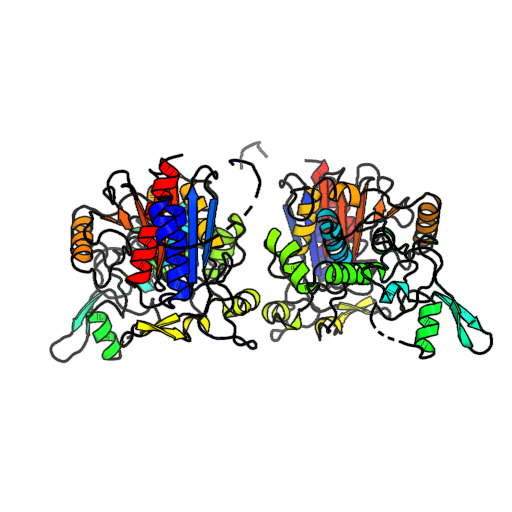32.247 1.00 19.59 29 GLN B CA 1
ATOM 3416 C C . GLN B 1 49 ? 20.258 70.235 32.672 1.00 19.38 29 GLN B C 1
ATOM 3417 O O . GLN B 1 49 ? 20.419 69.925 33.846 1.00 20.44 29 GLN B O 1
ATOM 3423 N N . ILE B 1 50 ? 19.840 69.372 31.748 1.00 14.72 30 ILE B N 1
ATOM 3424 C CA . ILE B 1 50 ? 19.700 67.920 32.010 1.00 14.23 30 ILE B CA 1
ATOM 3425 C C . ILE B 1 50 ? 20.334 67.118 30.871 1.00 18.39 30 ILE B C 1
ATOM 3426 O O . ILE B 1 50 ? 20.344 67.592 29.735 1.00 18.05 30 ILE B O 1
ATOM 3431 N N . PRO B 1 51 ? 20.818 65.880 31.113 1.00 17.25 31 PRO B N 1
ATOM 3432 C CA . PRO B 1 51 ? 21.338 65.086 29.980 1.00 17.39 31 PRO B CA 1
ATOM 3433 C C . PRO B 1 51 ? 20.198 64.517 29.140 1.00 19.85 31 PRO B C 1
ATOM 3434 O O . PRO B 1 51 ? 20.264 64.468 27.924 1.00 17.20 31 PRO B O 1
ATOM 3438 N N . GLY B 1 52 ? 19.132 64.139 29.811 1.00 18.66 32 GLY B N 1
ATOM 3439 C CA . GLY B 1 52 ? 17.953 63.559 29.200 1.00 17.51 32 GLY B CA 1
ATOM 3440 C C . GLY B 1 52 ? 16.966 63.121 30.265 1.00 17.71 32 GLY B C 1
ATOM 3441 O O . GLY B 1 52 ? 17.219 63.278 31.465 1.00 16.84 32 GLY B O 1
ATOM 3442 N N . ALA B 1 53 ? 15.836 62.569 29.833 1.00 13.97 33 ALA B N 1
ATOM 3443 C CA . ALA B 1 53 ? 14.804 62.080 30.769 1.00 13.66 33 ALA B CA 1
ATOM 3444 C C . ALA B 1 53 ? 13.867 61.159 30.047 1.00 14.53 33 ALA B C 1
ATOM 3445 O O . ALA B 1 53 ? 13.699 61.274 28.834 1.00 12.01 33 ALA B O 1
ATOM 3447 N N . VAL B 1 54 ? 13.217 60.262 30.817 1.00 11.47 34 VAL B N 1
ATOM 3448 C CA . VAL B 1 54 ? 12.129 59.468 30.270 1.00 11.65 34 VAL B CA 1
ATOM 3449 C C . VAL B 1 54 ? 10.951 59.747 31.183 1.00 12.65 34 VAL B C 1
ATOM 3450 O O . VAL B 1 54 ? 11.088 59.654 32.408 1.00 10.83 34 VAL B O 1
ATOM 3454 N N . ILE B 1 55 ? 9.792 60.064 30.586 1.00 11.87 35 ILE B N 1
ATOM 3455 C CA . ILE B 1 55 ? 8.582 60.316 31.369 1.00 10.43 35 ILE B CA 1
ATOM 3456 C C . ILE B 1 55 ? 7.517 59.340 30.898 1.00 14.75 35 ILE B C 1
ATOM 3457 O O . ILE B 1 55 ? 7.414 59.074 29.695 1.00 13.72 35 ILE B O 1
ATOM 3462 N N . MET B 1 56 ? 6.770 58.753 31.846 1.00 11.03 36 MET B N 1
ATOM 3463 C CA . MET B 1 56 ? 5.741 57.781 31.506 1.00 10.16 36 MET B CA 1
ATOM 3464 C C . MET B 1 56 ? 4.528 57.940 32.389 1.00 14.01 36 MET B C 1
ATOM 3465 O O . MET B 1 56 ? 4.654 58.234 33.597 1.00 12.66 36 MET B O 1
ATOM 3470 N N . ALA B 1 57 ? 3.352 57.706 31.799 1.00 10.95 37 ALA B N 1
ATOM 3471 C CA . ALA B 1 57 ? 2.099 57.721 32.535 1.00 11.26 37 ALA B CA 1
ATOM 3472 C C . ALA B 1 57 ? 1.233 56.611 32.007 1.00 15.52 37 ALA B C 1
ATOM 3473 O O . ALA B 1 57 ? 1.185 56.361 30.788 1.00 14.64 37 ALA B O 1
ATOM 3475 N N . ARG B 1 58 ? 0.526 55.939 32.927 1.00 13.07 38 ARG B N 1
ATOM 3476 C CA . ARG B 1 58 ? -0.418 54.896 32.539 1.00 15.40 38 ARG B CA 1
ATOM 3477 C C . ARG B 1 58 ? -1.615 55.041 33.418 1.00 19.66 38 ARG B C 1
ATOM 3478 O O . ARG B 1 58 ? -1.471 55.404 34.578 1.00 20.02 38 ARG B O 1
ATOM 3486 N N . ASP B 1 59 ? -2.788 54.686 32.900 1.00 18.22 39 ASP B N 1
ATOM 3487 C CA . ASP B 1 59 ? -3.963 54.649 33.724 1.00 17.61 39 ASP B CA 1
ATOM 3488 C C . ASP B 1 59 ? -4.344 53.181 33.927 1.00 27.10 39 ASP B C 1
ATOM 3489 O O . ASP B 1 59 ? -3.754 52.303 33.298 1.00 25.11 39 ASP B O 1
ATOM 3494 N N . ALA B 1 60 ? -5.312 52.931 34.793 1.00 28.08 40 ALA B N 1
ATOM 3495 C CA . ALA B 1 60 ? -5.764 51.588 35.116 1.00 31.80 40 ALA B CA 1
ATOM 3496 C C . ALA B 1 60 ? -6.420 50.898 33.926 1.00 40.60 40 ALA B C 1
ATOM 3497 O O . ALA B 1 60 ? -6.175 49.717 33.723 1.00 43.33 40 ALA B O 1
ATOM 3499 N N . SER B 1 61 ? -7.186 51.647 33.106 1.00 37.32 41 SER B N 1
ATOM 3500 C CA . SER B 1 61 ? -7.916 51.117 31.949 1.00 38.37 41 SER B CA 1
ATOM 3501 C C . SER B 1 61 ? -7.060 50.668 30.771 1.00 42.84 41 SER B C 1
ATOM 3502 O O . SER B 1 61 ? -7.532 49.877 29.956 1.00 44.63 41 SER B O 1
ATOM 3505 N N . GLY B 1 62 ? -5.849 51.209 30.657 1.00 35.87 42 GLY B N 1
ATOM 3506 C CA . GLY B 1 62 ? -4.965 50.948 29.529 1.00 35.14 42 GLY B CA 1
ATOM 3507 C C . GLY B 1 62 ? -5.091 51.990 28.431 1.00 38.52 42 GLY B C 1
ATOM 3508 O O . GLY B 1 62 ? -4.248 52.043 27.534 1.00 40.92 42 GLY B O 1
ATOM 3509 N N . ARG B 1 63 ? -6.131 52.840 28.496 1.00 30.82 43 ARG B N 1
ATOM 3510 C CA . ARG B 1 63 ? -6.407 53.906 27.529 1.00 30.67 43 ARG B CA 1
ATOM 3511 C C . ARG B 1 63 ? -5.304 54.959 27.499 1.00 32.53 43 ARG B C 1
ATOM 3512 O O . ARG B 1 63 ? -5.047 55.554 26.449 1.00 32.55 43 ARG B O 1
ATOM 3520 N N . LEU B 1 64 ? -4.694 55.241 28.661 1.00 24.02 44 LEU B N 1
ATOM 3521 C CA . LEU B 1 64 ? -3.619 56.206 28.710 1.00 21.43 44 LEU B CA 1
ATOM 3522 C C . LEU B 1 64 ? -2.300 55.444 28.701 1.00 21.43 44 LEU B C 1
ATOM 3523 O O . LEU B 1 64 ? -2.042 54.653 29.595 1.00 19.27 44 LEU B O 1
ATOM 3528 N N . ASN B 1 65 ? -1.526 55.608 27.637 1.00 19.76 45 ASN B N 1
ATOM 3529 C CA . ASN B 1 65 ? -0.234 54.949 27.468 1.00 19.73 45 ASN B CA 1
ATOM 3530 C C . ASN B 1 65 ? 0.708 55.990 26.918 1.00 21.03 45 ASN B C 1
ATOM 3531 O O . ASN B 1 65 ? 0.865 56.122 25.708 1.00 21.66 45 ASN B O 1
ATOM 3536 N N . TYR B 1 66 ? 1.266 56.796 27.814 1.00 15.02 46 TYR B N 1
ATOM 3537 C CA . TYR B 1 66 ? 2.085 57.938 27.452 1.00 13.52 46 TYR B CA 1
ATOM 3538 C C . TYR B 1 66 ? 3.526 57.706 27.825 1.00 15.63 46 TYR B C 1
ATOM 3539 O O . TYR B 1 66 ? 3.839 57.525 29.009 1.00 13.95 46 TYR B O 1
ATOM 3548 N N . THR B 1 67 ? 4.408 57.717 26.824 1.00 12.81 47 THR B N 1
ATOM 3549 C CA . THR B 1 67 ? 5.840 57.560 27.064 1.00 10.96 47 THR B CA 1
ATOM 3550 C C . THR B 1 67 ? 6.582 58.568 26.196 1.00 14.80 47 THR B C 1
ATOM 3551 O O . THR B 1 67 ? 6.367 58.610 24.987 1.00 14.64 47 THR B O 1
ATOM 3555 N N . ARG B 1 68 ? 7.494 59.332 26.780 1.00 12.24 48 ARG B N 1
ATOM 3556 C CA . ARG B 1 68 ? 8.316 60.255 26.011 1.00 13.45 48 ARG B CA 1
ATOM 3557 C C . ARG B 1 68 ? 9.742 60.179 26.502 1.00 17.30 48 ARG B C 1
ATOM 3558 O O . ARG B 1 68 ? 9.974 60.149 27.708 1.00 17.24 48 ARG B O 1
ATOM 3566 N N . CYS B 1 69 ? 10.688 60.203 25.565 1.00 14.24 49 CYS B N 1
ATOM 3567 C CA . CYS B 1 69 ? 12.127 60.190 25.874 1.00 14.37 49 CYS B CA 1
ATOM 3568 C C . CYS B 1 69 ? 12.771 61.452 25.335 1.00 18.14 49 CYS B C 1
ATOM 3569 O O . CYS B 1 69 ? 12.469 61.863 24.212 1.00 17.75 49 CYS B O 1
ATOM 3572 N N . PHE B 1 70 ? 13.708 62.018 26.097 1.00 13.16 50 PHE B N 1
ATOM 3573 C CA . PHE B 1 70 ? 14.415 63.230 25.685 1.00 12.81 50 PHE B CA 1
ATOM 3574 C C . PHE B 1 70 ? 15.875 63.025 25.918 1.00 15.67 50 PHE B C 1
ATOM 3575 O O . PHE B 1 70 ? 16.258 62.471 26.945 1.00 12.82 50 PHE B O 1
ATOM 3583 N N . GLY B 1 71 ? 16.669 63.532 25.001 1.00 14.53 51 GLY B N 1
ATOM 3584 C CA . GLY B 1 71 ? 18.119 63.562 25.113 1.00 14.08 51 GLY B CA 1
ATOM 3585 C C . GLY B 1 71 ? 18.870 62.260 25.257 1.00 16.99 51 GLY B C 1
ATOM 3586 O O . GLY B 1 71 ? 18.523 61.232 24.651 1.00 16.20 51 GLY B O 1
ATOM 3587 N N . ALA B 1 72 ? 19.999 62.363 25.986 1.00 13.42 52 ALA B N 1
ATOM 3588 C CA . ALA B 1 72 ? 21.019 61.329 26.090 1.00 13.41 52 ALA B CA 1
ATOM 3589 C C . ALA B 1 72 ? 21.102 60.616 27.434 1.00 15.62 52 ALA B C 1
ATOM 3590 O O . ALA B 1 72 ? 20.710 61.154 28.481 1.00 14.50 52 ALA B O 1
ATOM 3592 N N . ARG B 1 73 ? 21.627 59.392 27.392 1.00 13.63 53 ARG B N 1
ATOM 3593 C CA . ARG B 1 73 ? 21.790 58.537 28.582 1.00 12.29 53 ARG B CA 1
ATOM 3594 C C . ARG B 1 73 ? 23.171 58.770 29.256 1.00 14.91 53 ARG B C 1
ATOM 3595 O O . ARG B 1 73 ? 23.556 58.065 30.205 1.00 14.40 53 ARG B O 1
ATOM 3603 N N . THR B 1 74 ? 23.882 59.796 28.791 1.00 13.44 54 THR B N 1
ATOM 3604 C CA . THR B 1 74 ? 25.213 60.140 29.294 1.00 13.93 54 THR B CA 1
ATOM 3605 C C . THR B 1 74 ? 25.639 61.517 28.802 1.00 19.32 54 THR B C 1
ATOM 3606 O O . THR B 1 74 ? 24.996 62.055 27.910 1.00 19.56 54 THR B O 1
ATOM 3610 N N . VAL B 1 75 ? 26.778 62.030 29.327 1.00 17.02 55 VAL B N 1
ATOM 3611 C CA . VAL B 1 75 ? 27.433 63.229 28.788 1.00 18.86 55 VAL B CA 1
ATOM 3612 C C . VAL B 1 75 ? 28.758 62.777 28.124 1.00 22.85 55 VAL B C 1
ATOM 3613 O O . VAL B 1 75 ? 29.470 63.602 27.549 1.00 22.90 55 VAL B O 1
ATOM 3617 N N . ARG B 1 76 ? 29.083 61.462 28.188 1.00 18.99 56 ARG B N 1
ATOM 3618 C CA . ARG B 1 76 ? 30.307 60.936 27.563 1.00 20.72 56 ARG B CA 1
ATOM 3619 C C . ARG B 1 76 ? 30.094 60.719 26.090 1.00 23.31 56 ARG B C 1
ATOM 3620 O O . ARG B 1 76 ? 29.222 59.944 25.698 1.00 22.51 56 ARG B O 1
ATOM 3628 N N . ARG B 1 77 ? 30.925 61.361 25.273 1.00 22.66 57 ARG B N 1
ATOM 3629 C CA . ARG B 1 77 ? 30.817 61.218 23.827 1.00 23.14 57 ARG B CA 1
ATOM 3630 C C . ARG B 1 77 ? 31.383 59.880 23.366 1.00 28.35 57 ARG B C 1
ATOM 3631 O O . ARG B 1 77 ? 32.340 59.358 23.964 1.00 27.00 57 ARG B O 1
ATOM 3639 N N . ASP B 1 78 ? 30.741 59.284 22.349 1.00 26.06 58 ASP B N 1
ATOM 3640 C CA . ASP B 1 78 ? 31.181 58.010 21.788 1.00 27.35 58 ASP B CA 1
ATOM 3641 C C . ASP B 1 78 ? 32.287 58.292 20.761 1.00 33.50 58 ASP B C 1
ATOM 3642 O O . ASP B 1 78 ? 32.686 59.449 20.610 1.00 33.10 58 ASP B O 1
ATOM 3647 N N . GLU B 1 79 ? 32.729 57.255 20.005 1.00 33.76 59 GLU B N 1
ATOM 3648 C CA . GLU B 1 79 ? 33.742 57.341 18.929 1.00 34.92 59 GLU B CA 1
ATOM 3649 C C . GLU B 1 79 ? 33.437 58.385 17.828 1.00 38.94 59 GLU B C 1
ATOM 3650 O O . GLU B 1 79 ? 34.366 58.881 17.180 1.00 38.82 59 GLU B O 1
ATOM 3656 N N . ASN B 1 80 ? 32.143 58.708 17.617 1.00 32.50 60 ASN B N 1
ATOM 3657 C CA . ASN B 1 80 ? 31.713 59.684 16.608 1.00 31.80 60 ASN B CA 1
ATOM 3658 C C . ASN B 1 80 ? 31.501 61.065 17.213 1.00 33.82 60 ASN B C 1
ATOM 3659 O O . ASN B 1 80 ? 30.913 61.933 16.563 1.00 31.75 60 ASN B O 1
ATOM 3664 N N . ASN B 1 81 ? 31.947 61.256 18.486 1.00 31.14 61 ASN B N 1
ATOM 3665 C CA . ASN B 1 81 ? 31.785 62.492 19.265 1.00 30.06 61 ASN B CA 1
ATOM 3666 C C . ASN B 1 81 ? 30.287 62.810 19.478 1.00 29.87 61 ASN B C 1
ATOM 3667 O O . ASN B 1 81 ? 29.882 63.973 19.561 1.00 29.54 61 ASN B O 1
ATOM 3672 N N . GLN B 1 82 ? 29.472 61.755 19.584 1.00 25.75 62 GLN B N 1
ATOM 3673 C CA . GLN B 1 82 ? 28.018 61.879 19.799 1.00 24.06 62 GLN B CA 1
ATOM 3674 C C . GLN B 1 82 ? 27.562 61.245 21.090 1.00 26.74 62 GLN B C 1
ATOM 3675 O O . GLN B 1 82 ? 28.267 60.421 21.678 1.00 26.31 62 GLN B O 1
ATOM 3681 N N . LEU B 1 83 ? 26.370 61.632 21.524 1.00 23.30 63 LEU B N 1
ATOM 3682 C CA . LEU B 1 83 ? 25.808 61.167 22.784 1.00 21.21 63 LEU B CA 1
ATOM 3683 C C . LEU B 1 83 ? 24.698 60.149 22.571 1.00 23.65 63 LEU B C 1
ATOM 3684 O O . LEU B 1 83 ? 23.651 60.509 22.041 1.00 23.67 63 LEU B O 1
ATOM 3689 N N . PRO B 1 84 ? 24.887 58.885 23.023 1.00 19.26 64 PRO B N 1
ATOM 3690 C CA . PRO B 1 84 ? 23.835 57.863 22.818 1.00 19.51 64 PRO B CA 1
ATOM 3691 C C . PRO B 1 84 ? 22.508 58.249 23.521 1.00 21.52 64 PRO B C 1
ATOM 3692 O O . PRO B 1 84 ? 22.549 58.869 24.587 1.00 17.88 64 PRO B O 1
ATOM 3696 N N . PRO B 1 85 ? 21.347 57.980 22.898 1.00 19.41 65 PRO B N 1
ATOM 3697 C CA . PRO B 1 85 ? 20.078 58.424 23.472 1.00 18.37 65 PRO B CA 1
ATOM 3698 C C . PRO B 1 85 ? 19.595 57.682 24.693 1.00 18.92 65 PRO B C 1
ATOM 3699 O O . PRO B 1 85 ? 19.910 56.494 24.902 1.00 16.86 65 PRO B O 1
ATOM 3703 N N . LEU B 1 86 ? 18.785 58.386 25.476 1.00 16.63 66 LEU B N 1
ATOM 3704 C CA . LEU B 1 86 ? 18.128 57.781 26.629 1.00 14.98 66 LEU B CA 1
ATOM 3705 C C . LEU B 1 86 ? 16.796 57.281 26.098 1.00 18.14 66 LEU B C 1
ATOM 3706 O O . LEU B 1 86 ? 16.043 58.048 25.482 1.00 17.29 66 LEU B O 1
ATOM 3711 N N . GLN B 1 87 ? 16.543 55.982 26.261 1.00 14.09 67 GLN B N 1
ATOM 3712 C CA . GLN B 1 87 ? 15.353 55.353 25.723 1.00 13.25 67 GLN B CA 1
ATOM 3713 C C . GLN B 1 87 ? 14.510 54.700 26.793 1.00 13.82 67 GLN B C 1
ATOM 3714 O O . GLN B 1 87 ? 14.986 54.464 27.906 1.00 13.29 67 GLN B O 1
ATOM 3720 N N . VAL B 1 88 ? 13.281 54.288 26.418 1.00 11.98 68 VAL B N 1
ATOM 3721 C CA . VAL B 1 88 ? 12.403 53.605 27.368 1.00 12.67 68 VAL B CA 1
ATOM 3722 C C . VAL B 1 88 ? 13.023 52.279 27.868 1.00 15.07 68 VAL B C 1
ATOM 3723 O O . VAL B 1 88 ? 12.703 51.857 28.965 1.00 14.63 68 VAL B O 1
ATOM 3727 N N . ASP B 1 89 ? 13.928 51.662 27.083 1.00 13.14 69 ASP B N 1
ATOM 3728 C CA . ASP B 1 89 ? 14.532 50.376 27.474 1.00 14.21 69 ASP B CA 1
ATOM 3729 C C . ASP B 1 89 ? 15.980 50.537 27.942 1.00 16.48 69 ASP B C 1
ATOM 3730 O O . ASP B 1 89 ? 16.705 49.550 28.023 1.00 14.40 69 ASP B O 1
ATOM 3735 N N . THR B 1 90 ? 16.400 51.765 28.282 1.00 13.35 70 THR B N 1
ATOM 3736 C CA . THR B 1 90 ? 17.769 51.974 28.703 1.00 11.87 70 THR B CA 1
ATOM 3737 C C . THR B 1 90 ? 17.966 51.446 30.126 1.00 14.56 70 THR B C 1
ATOM 3738 O O . THR B 1 90 ? 17.292 51.948 31.022 1.00 13.39 70 THR B O 1
ATOM 3742 N N . PRO B 1 91 ? 18.951 50.555 30.393 1.00 13.03 71 PRO B N 1
ATOM 3743 C CA . PRO B 1 91 ? 19.219 50.165 31.790 1.00 12.64 71 PRO B CA 1
ATOM 3744 C C . PRO B 1 91 ? 19.686 51.366 32.625 1.00 14.99 71 PRO B C 1
ATOM 3745 O O . PRO B 1 91 ? 20.623 52.073 32.259 1.00 14.16 71 PRO B O 1
ATOM 3749 N N . CYS B 1 92 ? 19.041 51.567 33.762 1.00 13.02 72 CYS B N 1
ATOM 3750 C CA . CYS B 1 92 ? 19.350 52.658 34.680 1.00 11.38 72 CYS B CA 1
ATOM 3751 C C . CYS B 1 92 ? 19.616 52.125 36.077 1.00 16.41 72 CYS B C 1
ATOM 3752 O O . CYS B 1 92 ? 19.123 51.073 36.429 1.00 15.12 72 CYS B O 1
ATOM 3755 N N . ARG B 1 93 ? 20.329 52.902 36.878 1.00 11.95 73 ARG B N 1
ATOM 3756 C CA . ARG B 1 93 ? 20.512 52.571 38.304 1.00 12.44 73 ARG B CA 1
ATOM 3757 C C . ARG B 1 93 ? 19.228 53.054 39.001 1.00 15.28 73 ARG B C 1
ATOM 3758 O O . ARG B 1 93 ? 18.933 54.258 38.951 1.00 14.53 73 ARG B O 1
ATOM 3766 N N . LEU B 1 94 ? 18.457 52.137 39.621 1.00 11.63 74 LEU B N 1
ATOM 3767 C CA . LEU B 1 94 ? 17.212 52.549 40.280 1.00 11.14 74 LEU B CA 1
ATOM 3768 C C . LEU B 1 94 ? 17.449 53.157 41.657 1.00 16.45 74 LEU B C 1
ATOM 3769 O O . LEU B 1 94 ? 16.577 53.879 42.172 1.00 15.98 74 LEU B O 1
ATOM 3774 N N . ALA B 1 95 ? 18.574 52.820 42.278 1.00 12.57 75 ALA B N 1
ATOM 3775 C CA . ALA B 1 95 ? 18.917 53.250 43.634 1.00 13.71 75 ALA B CA 1
ATOM 3776 C C . ALA B 1 95 ? 17.693 52.931 44.535 1.00 15.46 75 ALA B C 1
ATOM 3777 O O . ALA B 1 95 ? 17.180 51.818 44.441 1.00 15.53 75 ALA B O 1
ATOM 3779 N N . SER B 1 96 ? 17.224 53.874 45.353 1.00 15.78 76 SER B N 1
ATOM 3780 C CA . SER B 1 96 ? 16.092 53.636 46.255 1.00 16.02 76 SER B CA 1
ATOM 3781 C C . SER B 1 96 ? 14.766 53.282 45.611 1.00 20.13 76 SER B C 1
ATOM 3782 O O . SER B 1 96 ? 13.865 52.826 46.320 1.00 20.85 76 SER B O 1
ATOM 3785 N N . ALA B 1 97 ? 14.633 53.399 44.255 1.00 16.46 77 ALA B N 1
ATOM 3786 C CA . ALA B 1 97 ? 13.383 52.927 43.644 1.00 15.21 77 ALA B CA 1
ATOM 3787 C C . ALA B 1 97 ? 13.365 51.392 43.727 1.00 16.84 77 ALA B C 1
ATOM 3788 O O . ALA B 1 97 ? 12.325 50.790 43.532 1.00 15.93 77 ALA B O 1
ATOM 3790 N N . THR B 1 98 ? 14.507 50.764 44.112 1.00 14.31 78 THR B N 1
ATOM 3791 C CA . THR B 1 98 ? 14.541 49.312 44.321 1.00 13.57 78 THR B CA 1
ATOM 3792 C C . THR B 1 98 ? 13.647 48.927 45.519 1.00 16.44 78 THR B C 1
ATOM 3793 O O . THR B 1 98 ? 13.211 47.775 45.629 1.00 17.97 78 THR B O 1
ATOM 3797 N N . LYS B 1 99 ? 13.458 49.857 46.456 1.00 13.48 79 LYS B N 1
ATOM 3798 C CA . LYS B 1 99 ? 12.748 49.556 47.701 1.00 15.00 79 LYS B CA 1
ATOM 3799 C C . LYS B 1 99 ? 11.339 49.063 47.479 1.00 18.54 79 LYS B C 1
ATOM 3800 O O . LYS B 1 99 ? 10.893 48.183 48.188 1.00 17.67 79 LYS B O 1
ATOM 3806 N N . LEU B 1 100 ? 10.661 49.595 46.455 1.00 14.70 80 LEU B N 1
ATOM 3807 C CA . LEU B 1 100 ? 9.290 49.151 46.180 1.00 13.19 80 LEU B CA 1
ATOM 3808 C C . LEU B 1 100 ? 9.332 47.686 45.711 1.00 16.84 80 LEU B C 1
ATOM 3809 O O . LEU B 1 100 ? 8.476 46.896 46.102 1.00 16.52 80 LEU B O 1
ATOM 3814 N N . LEU B 1 101 ? 10.330 47.322 44.897 1.00 12.51 81 LEU B N 1
ATOM 3815 C CA . LEU B 1 101 ? 10.476 45.929 44.402 1.00 13.24 81 LEU B CA 1
ATOM 3816 C C . LEU B 1 101 ? 10.673 44.960 45.565 1.00 18.46 81 LEU B C 1
ATOM 3817 O O . LEU B 1 101 ? 10.062 43.898 45.582 1.00 18.01 81 LEU B O 1
ATOM 3822 N N . THR B 1 102 ? 11.550 45.311 46.509 1.00 16.81 82 THR B N 1
ATOM 3823 C CA . THR B 1 102 ? 11.829 44.451 47.661 1.00 16.55 82 THR B CA 1
ATOM 3824 C C . THR B 1 102 ? 10.633 44.330 48.579 1.00 22.28 82 THR B C 1
ATOM 3825 O O . THR B 1 102 ? 10.395 43.247 49.144 1.00 22.67 82 THR B O 1
ATOM 3829 N N . THR B 1 103 ? 9.875 45.438 48.734 1.00 19.26 83 THR B N 1
ATOM 3830 C CA . THR B 1 103 ? 8.640 45.414 49.532 1.00 19.77 83 THR B CA 1
ATOM 3831 C C . THR B 1 103 ? 7.699 44.368 48.925 1.00 24.47 83 THR B C 1
ATOM 3832 O O . THR B 1 103 ? 7.125 43.568 49.664 1.00 23.66 83 THR B O 1
ATOM 3836 N N . ILE B 1 104 ? 7.521 44.392 47.581 1.00 18.52 84 ILE B N 1
ATOM 3837 C CA . ILE B 1 104 ? 6.629 43.427 46.904 1.00 18.38 84 ILE B CA 1
ATOM 3838 C C . ILE B 1 104 ? 7.117 41.988 47.184 1.00 21.59 84 ILE B C 1
ATOM 3839 O O . ILE B 1 104 ? 6.326 41.140 47.562 1.00 21.41 84 ILE B O 1
ATOM 3844 N N . MET B 1 105 ? 8.420 41.734 47.023 1.00 18.67 85 MET B N 1
ATOM 3845 C CA . MET B 1 105 ? 8.985 40.390 47.286 1.00 18.87 85 MET B CA 1
ATOM 3846 C C . MET B 1 105 ? 8.719 39.917 48.720 1.00 24.38 85 MET B C 1
ATOM 3847 O O . MET B 1 105 ? 8.370 38.748 48.923 1.00 24.22 85 MET B O 1
ATOM 3852 N N . ALA B 1 106 ? 8.843 40.832 49.709 1.00 20.44 86 ALA B N 1
ATOM 3853 C CA . ALA B 1 106 ? 8.593 40.469 51.104 1.00 21.07 86 ALA B CA 1
ATOM 3854 C C . ALA B 1 106 ? 7.108 40.169 51.282 1.00 25.53 86 ALA B C 1
ATOM 3855 O O . ALA B 1 106 ? 6.742 39.170 51.920 1.00 23.34 86 ALA B O 1
ATOM 3857 N N . LEU B 1 107 ? 6.249 40.963 50.624 1.00 21.03 87 LEU B N 1
ATOM 3858 C CA . LEU B 1 107 ? 4.790 40.754 50.710 1.00 20.78 87 LEU B CA 1
ATOM 3859 C C . LEU B 1 107 ? 4.322 39.468 50.036 1.00 26.00 87 LEU B C 1
ATOM 3860 O O . LEU B 1 107 ? 3.384 38.832 50.535 1.00 26.61 87 LEU B O 1
ATOM 3865 N N . GLN B 1 108 ? 5.033 39.028 48.976 1.00 22.53 88 GLN B N 1
ATOM 3866 C CA . GLN B 1 108 ? 4.766 37.723 48.347 1.00 24.21 88 GLN B CA 1
ATOM 3867 C C . GLN B 1 108 ? 5.072 36.616 49.360 1.00 28.57 88 GLN B C 1
ATOM 3868 O O . GLN B 1 108 ? 4.271 35.693 49.497 1.00 29.85 88 GLN B O 1
ATOM 3874 N N . CYS B 1 109 ? 6.194 36.731 50.115 1.00 26.07 89 CYS B N 1
ATOM 3875 C CA . CYS B 1 109 ? 6.547 35.753 51.168 1.00 27.09 89 CYS B CA 1
ATOM 3876 C C . CYS B 1 109 ? 5.448 35.611 52.213 1.00 32.43 89 CYS B C 1
ATOM 3877 O O . CYS B 1 109 ? 5.151 34.499 52.668 1.00 31.45 89 CYS B O 1
ATOM 3880 N N . MET B 1 110 ? 4.844 36.749 52.591 1.00 30.06 90 MET B N 1
ATOM 3881 C CA . MET B 1 110 ? 3.739 36.830 53.544 1.00 31.40 90 MET B CA 1
ATOM 3882 C C . MET B 1 110 ? 2.512 36.097 52.966 1.00 34.27 90 MET B C 1
ATOM 3883 O O . MET B 1 110 ? 1.890 35.302 53.674 1.00 34.35 90 MET B O 1
ATOM 3888 N N . GLU B 1 111 ? 2.178 36.360 51.689 1.00 29.96 91 GLU B N 1
ATOM 3889 C CA . GLU B 1 111 ? 1.039 35.728 51.002 1.00 30.39 91 GLU B CA 1
ATOM 3890 C C . GLU B 1 111 ? 1.184 34.212 50.936 1.00 35.24 91 GLU B C 1
ATOM 3891 O O . GLU B 1 111 ? 0.182 33.489 50.971 1.00 35.16 91 GLU B O 1
ATOM 3897 N N . ARG B 1 112 ? 2.434 33.738 50.812 1.00 31.63 92 ARG B N 1
ATOM 3898 C CA . ARG B 1 112 ? 2.743 32.310 50.700 1.00 31.68 92 ARG B CA 1
ATOM 3899 C C . ARG B 1 112 ? 2.921 31.618 52.045 1.00 34.85 92 ARG B C 1
ATOM 3900 O O . ARG B 1 112 ? 3.233 30.429 52.082 1.00 35.50 92 ARG B O 1
ATOM 3908 N N . GLY B 1 113 ? 2.686 32.352 53.130 1.00 30.93 93 GLY B N 1
ATOM 3909 C CA . GLY B 1 113 ? 2.754 31.822 54.492 1.00 32.59 93 GLY B CA 1
ATOM 3910 C C . GLY B 1 113 ? 4.153 31.552 54.999 1.00 37.24 93 GLY B C 1
ATOM 3911 O O . GLY B 1 113 ? 4.320 30.814 55.966 1.00 37.69 93 GLY B O 1
ATOM 3912 N N . LEU B 1 114 ? 5.170 32.172 54.379 1.00 32.94 94 LEU B N 1
ATOM 3913 C CA . LEU B 1 114 ? 6.564 32.008 54.784 1.00 32.59 94 LEU B CA 1
ATOM 3914 C C . LEU B 1 114 ? 6.948 32.969 55.924 1.00 37.06 94 LEU B C 1
ATOM 3915 O O . LEU B 1 114 ? 7.927 32.731 56.645 1.00 37.75 94 LEU B O 1
ATOM 3920 N N . VAL B 1 115 ? 6.162 34.041 56.101 1.00 31.31 95 VAL B N 1
ATOM 3921 C CA . VAL B 1 115 ? 6.416 35.052 57.125 1.00 30.36 95 VAL B CA 1
ATOM 3922 C C . VAL B 1 115 ? 5.110 35.727 57.515 1.00 34.72 95 VAL B C 1
ATOM 3923 O O . VAL B 1 115 ? 4.196 35.840 56.697 1.00 34.34 95 VAL B O 1
ATOM 3927 N N . ASP B 1 116 ? 5.028 36.179 58.760 1.00 33.68 96 ASP B N 1
ATOM 3928 C CA . ASP B 1 116 ? 3.888 36.938 59.268 1.00 33.66 96 ASP B CA 1
ATOM 3929 C C . ASP B 1 116 ? 4.445 38.342 59.439 1.00 34.79 96 ASP B C 1
ATOM 3930 O O . ASP B 1 116 ? 5.545 38.489 59.954 1.00 33.99 96 ASP B O 1
ATOM 3935 N N . LEU B 1 117 ? 3.698 39.369 59.013 1.00 32.13 97 LEU B N 1
ATOM 3936 C CA . LEU B 1 117 ? 4.157 40.761 59.106 1.00 31.21 97 LEU B CA 1
ATOM 3937 C C . LEU B 1 117 ? 4.416 41.233 60.536 1.00 36.38 97 LEU B C 1
ATOM 3938 O O . LEU B 1 117 ? 5.195 42.163 60.729 1.00 35.39 97 LEU B O 1
ATOM 3943 N N . ASP B 1 118 ? 3.764 40.612 61.527 1.00 34.46 98 ASP B N 1
ATOM 3944 C CA . ASP B 1 118 ? 3.860 41.030 62.925 1.00 34.39 98 ASP B CA 1
ATOM 3945 C C . ASP B 1 118 ? 4.650 40.104 63.857 1.00 39.94 98 ASP B C 1
ATOM 3946 O O . ASP B 1 118 ? 4.755 40.381 65.057 1.00 40.92 98 ASP B O 1
ATOM 3951 N N . GLU B 1 119 ? 5.237 39.034 63.319 1.00 35.84 99 GLU B N 1
ATOM 3952 C CA . GLU B 1 119 ? 6.030 38.136 64.164 1.00 37.62 99 GLU B CA 1
ATOM 3953 C C . GLU B 1 119 ? 7.438 38.704 64.269 1.00 39.79 99 GLU B C 1
ATOM 3954 O O . GLU B 1 119 ? 7.860 39.466 63.380 1.00 36.34 99 GLU B O 1
ATOM 3960 N N . THR B 1 120 ? 8.161 38.353 65.347 1.00 36.48 100 THR B N 1
ATOM 3961 C CA . THR B 1 120 ? 9.554 38.799 65.511 1.00 35.39 100 THR B CA 1
ATOM 3962 C C . THR B 1 120 ? 10.410 38.226 64.372 1.00 37.78 100 THR B C 1
ATOM 3963 O O . THR B 1 120 ? 10.153 37.106 63.918 1.00 36.55 100 THR B O 1
ATOM 3967 N N . VAL B 1 121 ? 11.381 39.011 63.876 1.00 32.95 101 VAL B N 1
ATOM 3968 C CA . VAL B 1 121 ? 12.272 38.585 62.787 1.00 30.90 101 VAL B CA 1
ATOM 3969 C C . VAL B 1 121 ? 13.357 37.607 63.298 1.00 35.54 101 VAL B C 1
ATOM 3970 O O . VAL B 1 121 ? 14.156 37.122 62.489 1.00 34.26 101 VAL B O 1
ATOM 3974 N N . ASP B 1 122 ? 13.399 37.343 64.635 1.00 33.99 102 ASP B N 1
ATOM 3975 C CA . ASP B 1 122 ? 14.379 36.468 65.291 1.00 35.50 102 ASP B CA 1
ATOM 3976 C C . ASP B 1 122 ? 14.619 35.159 64.530 1.00 39.07 102 ASP B C 1
ATOM 3977 O O . ASP B 1 122 ? 15.771 34.780 64.315 1.00 38.69 102 ASP B O 1
ATOM 3982 N N . ARG B 1 123 ? 13.524 34.478 64.142 1.00 34.60 103 ARG B N 1
ATOM 3983 C CA . ARG B 1 123 ? 13.510 33.195 63.431 1.00 34.88 103 ARG B CA 1
ATOM 3984 C C . ARG B 1 123 ? 14.316 33.232 62.112 1.00 36.25 103 ARG B C 1
ATOM 3985 O O . ARG B 1 123 ? 15.004 32.269 61.796 1.00 37.00 103 ARG B O 1
ATOM 3993 N N . LEU B 1 124 ? 14.233 34.321 61.358 1.00 31.01 104 LEU B N 1
ATOM 3994 C CA . LEU B 1 124 ? 14.916 34.400 60.060 1.00 29.18 104 LEU B CA 1
ATOM 3995 C C . LEU B 1 124 ? 16.117 35.340 60.033 1.00 31.69 104 LEU B C 1
ATOM 3996 O O . LEU B 1 124 ? 17.002 35.181 59.188 1.00 29.93 104 LEU B O 1
ATOM 4001 N N . LEU B 1 125 ? 16.144 36.334 60.938 1.00 27.75 105 LEU B N 1
ATOM 4002 C CA . LEU B 1 125 ? 17.219 37.317 60.998 1.00 25.51 105 LEU B CA 1
ATOM 4003 C C . LEU B 1 125 ? 17.819 37.346 62.416 1.00 31.37 105 LEU B C 1
ATOM 4004 O O . LEU B 1 125 ? 17.781 38.386 63.080 1.00 30.17 105 LEU B O 1
ATOM 4009 N N . PRO B 1 126 ? 18.370 36.209 62.928 1.00 30.90 106 PRO B N 1
ATOM 4010 C CA . PRO B 1 126 ? 18.972 36.242 64.275 1.00 32.11 106 PRO B CA 1
ATOM 4011 C C . PRO B 1 126 ? 20.159 37.209 64.346 1.00 34.54 106 PRO B C 1
ATOM 4012 O O . PRO B 1 126 ? 20.461 37.739 65.412 1.00 32.79 106 PRO B O 1
ATOM 4016 N N . ASP B 1 127 ? 20.800 37.460 63.192 1.00 31.89 107 ASP B N 1
ATOM 4017 C CA . ASP B 1 127 ? 21.917 38.391 63.061 1.00 31.96 107 ASP B CA 1
ATOM 4018 C C . ASP B 1 127 ? 21.441 39.830 63.238 1.00 35.01 107 ASP B C 1
ATOM 4019 O O . ASP B 1 127 ? 22.080 40.578 63.975 1.00 36.18 107 ASP B O 1
ATOM 4024 N N . LEU B 1 128 ? 20.280 40.199 62.651 1.00 30.38 108 LEU B N 1
ATOM 4025 C CA . LEU B 1 128 ? 19.734 41.536 62.889 1.00 29.44 108 LEU B CA 1
ATOM 4026 C C . LEU B 1 128 ? 19.260 41.627 64.346 1.00 34.01 108 LEU B C 1
ATOM 4027 O O . LEU B 1 128 ? 19.509 42.636 65.002 1.00 32.54 108 LEU B O 1
ATOM 4032 N N . SER B 1 129 ? 18.566 40.579 64.845 1.00 32.51 109 SER B N 1
ATOM 4033 C CA . SER B 1 129 ? 18.060 40.553 66.224 1.00 33.24 109 SER B CA 1
ATOM 4034 C C . SER B 1 129 ? 19.149 40.690 67.258 1.00 37.92 109 SER B C 1
ATOM 4035 O O . SER B 1 129 ? 18.868 41.152 68.366 1.00 36.50 109 SER B O 1
ATOM 4038 N N . ALA B 1 130 ? 20.396 40.294 66.911 1.00 35.72 110 ALA B N 1
ATOM 4039 C CA . ALA B 1 130 ? 21.512 40.386 67.865 1.00 37.87 110 ALA B CA 1
ATOM 4040 C C . ALA B 1 130 ? 22.160 41.766 67.856 1.00 39.87 110 ALA B C 1
ATOM 4041 O O . ALA B 1 130 ? 22.949 42.069 68.745 1.00 39.24 110 ALA B O 1
ATOM 4043 N N . MET B 1 131 ? 21.804 42.614 66.875 1.00 37.06 111 MET B N 1
ATOM 4044 C CA . MET B 1 131 ? 22.374 43.954 66.737 1.00 37.15 111 MET B CA 1
ATOM 4045 C C . MET B 1 131 ? 22.037 44.879 67.901 1.00 41.21 111 MET B C 1
ATOM 4046 O O . MET B 1 131 ? 20.876 44.963 68.303 1.00 39.17 111 MET B O 1
ATOM 4051 N N . PRO B 1 132 ? 23.042 45.576 68.463 1.00 40.50 112 PRO B N 1
ATOM 4052 C CA . PRO B 1 132 ? 22.746 46.488 69.577 1.00 41.06 112 PRO B CA 1
ATOM 4053 C C . PRO B 1 132 ? 22.249 47.837 69.045 1.00 41.95 112 PRO B C 1
ATOM 4054 O O . PRO B 1 132 ? 22.280 48.084 67.845 1.00 37.69 112 PRO B O 1
ATOM 4058 N N . VAL B 1 133 ? 21.823 48.706 69.961 1.00 41.16 113 VAL B N 1
ATOM 4059 C CA . VAL B 1 133 ? 21.390 50.064 69.679 1.00 40.29 113 VAL B CA 1
ATOM 4060 C C . VAL B 1 133 ? 22.541 50.975 70.090 1.00 45.34 113 VAL B C 1
ATOM 4061 O O . VAL B 1 133 ? 23.059 50.867 71.209 1.00 46.81 113 VAL B O 1
ATOM 4065 N N . LEU B 1 134 ? 22.973 51.833 69.160 1.00 41.69 114 LEU B N 1
ATOM 4066 C CA . LEU B 1 134 ? 24.011 52.818 69.429 1.00 41.82 114 LEU B CA 1
ATOM 4067 C C . LEU B 1 134 ? 23.310 54.033 70.018 1.00 46.33 114 LEU B C 1
ATOM 4068 O O . LEU B 1 134 ? 22.502 54.678 69.347 1.00 43.22 114 LEU B O 1
ATOM 4073 N N . GLU B 1 135 ? 23.592 54.307 71.287 1.00 47.33 115 GLU B N 1
ATOM 4074 C CA . GLU B 1 135 ? 23.004 55.413 72.041 1.00 49.85 115 GLU B CA 1
ATOM 4075 C C . GLU B 1 135 ? 23.775 56.701 71.884 1.00 58.40 115 GLU B C 1
ATOM 4076 O O . GLU B 1 135 ? 23.178 57.773 71.753 1.00 58.93 115 GLU B O 1
ATOM 4082 N N . GLY B 1 136 ? 25.098 56.580 71.884 1.00 57.23 116 GLY B N 1
ATOM 4083 C CA . GLY B 1 136 ? 26.028 57.692 71.764 1.00 58.06 116 GLY B CA 1
ATOM 4084 C C . GLY B 1 136 ? 27.456 57.279 72.042 1.00 62.82 116 GLY B C 1
ATOM 4085 O O . GLY B 1 136 ? 27.836 56.132 71.789 1.00 61.89 116 GLY B O 1
ATOM 4086 N N . PHE B 1 137 ? 28.257 58.220 72.558 1.00 60.95 117 PHE B N 1
ATOM 4087 C CA . PHE B 1 137 ? 29.665 57.998 72.865 1.00 62.73 117 PHE B CA 1
ATOM 4088 C C . PHE B 1 137 ? 29.982 58.543 74.253 1.00 71.39 117 PHE B C 1
ATOM 4089 O O . PHE B 1 137 ? 29.421 59.569 74.651 1.00 71.70 117 PHE B O 1
ATOM 4097 N N . ASP B 1 138 ? 30.857 57.851 75.000 1.00 71.55 118 ASP B N 1
ATOM 4098 C CA . ASP B 1 138 ? 31.223 58.259 76.358 1.00 74.88 118 ASP B CA 1
ATOM 4099 C C . ASP B 1 138 ? 32.157 59.487 76.422 1.00 82.08 118 ASP B C 1
ATOM 4100 O O . ASP B 1 138 ? 32.386 60.140 75.399 1.00 80.02 118 ASP B O 1
ATOM 4105 N N . ASP B 1 139 ? 32.679 59.799 77.631 1.00 83.17 119 ASP B N 1
ATOM 4106 C CA . ASP B 1 139 ? 33.577 60.926 77.898 1.00 85.40 119 ASP B CA 1
ATOM 4107 C C . ASP B 1 139 ? 34.886 60.898 77.104 1.00 90.93 119 ASP B C 1
ATOM 4108 O O . ASP B 1 139 ? 35.406 61.960 76.748 1.00 91.49 119 ASP B O 1
ATOM 4113 N N . ALA B 1 140 ? 35.418 59.688 76.826 1.00 87.60 120 ALA B N 1
ATOM 4114 C CA . ALA B 1 140 ? 36.669 59.493 76.085 1.00 87.63 120 ALA B CA 1
ATOM 4115 C C . ALA B 1 140 ? 36.460 59.400 74.568 1.00 88.70 120 ALA B C 1
ATOM 4116 O O . ALA B 1 140 ? 37.263 59.943 73.805 1.00 88.02 120 ALA B O 1
ATOM 4118 N N . GLY B 1 141 ? 35.394 58.714 74.158 1.00 83.30 121 GLY B N 1
ATOM 4119 C CA . GLY B 1 141 ? 35.044 58.523 72.755 1.00 80.44 121 GLY B CA 1
ATOM 4120 C C . GLY B 1 141 ? 34.589 57.121 72.399 1.00 82.09 121 GLY B C 1
ATOM 4121 O O . GLY B 1 141 ? 34.218 56.877 71.251 1.00 79.56 121 GLY B O 1
ATOM 4122 N N . ASN B 1 142 ? 34.612 56.191 73.378 1.00 79.19 122 ASN B N 1
ATOM 4123 C CA . ASN B 1 142 ? 34.200 54.791 73.212 1.00 77.51 122 ASN B CA 1
ATOM 4124 C C . ASN B 1 142 ? 32.686 54.702 72.943 1.00 77.99 122 ASN B C 1
ATOM 4125 O O . ASN B 1 142 ? 31.933 55.514 73.495 1.00 78.60 122 ASN B O 1
ATOM 4130 N N . PRO B 1 143 ? 32.207 53.768 72.085 1.00 70.02 123 PRO B N 1
ATOM 4131 C CA . PRO B 1 143 ? 30.761 53.720 71.821 1.00 66.90 123 PRO B CA 1
ATOM 4132 C C . PRO B 1 143 ? 29.932 53.125 72.956 1.00 67.20 123 PRO B C 1
ATOM 4133 O O . PRO B 1 143 ? 30.354 52.169 73.617 1.00 66.81 123 PRO B O 1
ATOM 4137 N N . ARG B 1 144 ? 28.744 53.711 73.170 1.00 61.10 124 ARG B N 1
ATOM 4138 C CA . ARG B 1 144 ? 27.764 53.267 74.157 1.00 60.33 124 ARG B CA 1
ATOM 4139 C C . ARG B 1 144 ? 26.770 52.380 73.396 1.00 58.12 124 ARG B C 1
ATOM 4140 O O . ARG B 1 144 ? 26.017 52.880 72.569 1.00 54.60 124 ARG B O 1
ATOM 4148 N N . LEU B 1 145 ? 26.822 51.058 73.640 1.00 54.15 125 LEU B N 1
ATOM 4149 C CA . LEU B 1 145 ? 25.970 50.061 72.989 1.00 52.02 125 LEU B CA 1
ATOM 4150 C C . LEU B 1 145 ? 25.097 49.350 74.020 1.00 54.99 125 LEU B C 1
ATOM 4151 O O . LEU B 1 145 ? 25.579 48.979 75.088 1.00 55.82 125 LEU B O 1
ATOM 4156 N N . ARG B 1 146 ? 23.812 49.168 73.707 1.00 49.21 126 ARG B N 1
ATOM 4157 C CA . ARG B 1 146 ? 22.874 48.501 74.617 1.00 50.01 126 ARG B CA 1
ATOM 4158 C C . ARG B 1 146 ? 21.971 47.537 73.867 1.00 51.28 126 ARG B C 1
ATOM 4159 O O . ARG B 1 146 ? 21.834 47.641 72.651 1.00 48.11 126 ARG B O 1
ATOM 4167 N N . GLU B 1 147 ? 21.298 46.651 74.611 1.00 48.39 127 GLU B N 1
ATOM 4168 C CA . GLU B 1 147 ? 20.362 45.710 74.022 1.00 46.56 127 GLU B CA 1
ATOM 4169 C C . GLU B 1 147 ? 19.136 46.460 73.488 1.00 46.54 127 GLU B C 1
ATOM 4170 O O . GLU B 1 147 ? 18.647 47.402 74.120 1.00 46.45 127 GLU B O 1
ATOM 4176 N N . ARG B 1 148 ? 18.675 46.058 72.293 1.00 40.14 128 ARG B N 1
ATOM 4177 C CA . ARG B 1 148 ? 17.477 46.579 71.642 1.00 38.00 128 ARG B CA 1
ATOM 4178 C C . ARG B 1 148 ? 16.274 46.194 72.526 1.00 42.43 128 ARG B C 1
ATOM 4179 O O . ARG B 1 148 ? 16.277 45.115 73.123 1.00 42.34 128 ARG B O 1
ATOM 4187 N N . ARG B 1 149 ? 15.271 47.079 72.640 1.00 39.29 129 ARG B N 1
ATOM 4188 C CA . ARG B 1 149 ? 14.062 46.801 73.430 1.00 40.74 129 ARG B CA 1
ATOM 4189 C C . ARG B 1 149 ? 12.892 46.620 72.479 1.00 43.84 129 ARG B C 1
ATOM 4190 O O . ARG B 1 149 ? 12.679 47.468 71.606 1.00 43.42 129 ARG B O 1
ATOM 4198 N N . GLY B 1 150 ? 12.153 45.517 72.652 1.00 39.62 130 GLY B N 1
ATOM 4199 C CA . GLY B 1 150 ? 11.000 45.163 71.826 1.00 37.92 130 GLY B CA 1
ATOM 4200 C C . GLY B 1 150 ? 11.385 44.422 70.561 1.00 40.25 130 GLY B C 1
ATOM 4201 O O . GLY B 1 150 ? 12.499 44.579 70.073 1.00 40.72 130 GLY B O 1
ATOM 4202 N N . LYS B 1 151 ? 10.475 43.618 70.006 1.00 35.47 131 LYS B N 1
ATOM 4203 C CA . LYS B 1 151 ? 10.743 42.846 68.783 1.00 34.01 131 LYS B CA 1
ATOM 4204 C C . LYS B 1 151 ? 10.746 43.691 67.512 1.00 35.30 131 LYS B C 1
ATOM 4205 O O . LYS B 1 151 ? 9.954 44.628 67.381 1.00 35.02 131 LYS B O 1
ATOM 4211 N N . ILE B 1 152 ? 11.614 43.319 66.557 1.00 28.74 132 ILE B N 1
ATOM 4212 C CA . ILE B 1 152 ? 11.624 43.920 65.231 1.00 26.72 132 ILE B CA 1
ATOM 4213 C C . ILE B 1 152 ? 10.764 42.962 64.425 1.00 32.24 132 ILE B C 1
ATOM 4214 O O . ILE B 1 152 ? 11.004 41.743 64.479 1.00 32.00 132 ILE B O 1
ATOM 4219 N N . THR B 1 153 ? 9.772 43.502 63.689 1.00 27.77 133 THR B N 1
ATOM 4220 C CA . THR B 1 153 ? 8.911 42.712 62.809 1.00 27.17 133 THR B CA 1
ATOM 4221 C C . THR B 1 153 ? 9.167 43.101 61.371 1.00 30.12 133 THR B C 1
ATOM 4222 O O . THR B 1 153 ? 9.700 44.189 61.104 1.00 28.29 133 THR B O 1
ATOM 4226 N N . LEU B 1 154 ? 8.712 42.262 60.424 1.00 26.31 134 LEU B N 1
ATOM 4227 C CA . LEU B 1 154 ? 8.823 42.618 59.023 1.00 24.38 134 LEU B CA 1
ATOM 4228 C C . LEU B 1 154 ? 8.037 43.925 58.748 1.00 26.30 134 LEU B C 1
ATOM 4229 O O . LEU B 1 154 ? 8.493 44.719 57.929 1.00 25.37 134 LEU B O 1
ATOM 4234 N N . ARG B 1 155 ? 6.875 44.163 59.437 1.00 24.22 135 ARG B N 1
ATOM 4235 C CA . ARG B 1 155 ? 6.137 45.432 59.250 1.00 23.54 135 ARG B CA 1
ATOM 4236 C C . ARG B 1 155 ? 7.027 46.645 59.638 1.00 26.24 135 ARG B C 1
ATOM 4237 O O . ARG B 1 155 ? 7.015 47.646 58.927 1.00 24.64 135 ARG B O 1
ATOM 4245 N N . HIS B 1 156 ? 7.819 46.530 60.727 1.00 25.11 136 HIS B N 1
ATOM 4246 C CA . HIS B 1 156 ? 8.783 47.579 61.134 1.00 24.51 136 HIS B CA 1
ATOM 4247 C C . HIS B 1 156 ? 9.820 47.798 60.046 1.00 26.47 136 HIS B C 1
ATOM 4248 O O . HIS B 1 156 ? 10.160 48.950 59.718 1.00 23.76 136 HIS B O 1
ATOM 4255 N N . LEU B 1 157 ? 10.345 46.686 59.482 1.00 24.43 137 LEU B N 1
ATOM 4256 C CA . LEU B 1 157 ? 11.361 46.776 58.427 1.00 22.69 137 LEU B CA 1
ATOM 4257 C C . LEU B 1 157 ? 10.849 47.535 57.214 1.00 24.64 137 LEU B C 1
ATOM 4258 O O . LEU B 1 157 ? 11.515 48.467 56.734 1.00 24.07 137 LEU B O 1
ATOM 4263 N N . LEU B 1 158 ? 9.648 47.182 56.750 1.00 20.62 138 LEU B N 1
ATOM 4264 C CA . LEU B 1 158 ? 9.043 47.790 55.540 1.00 18.91 138 LEU B CA 1
ATOM 4265 C C . LEU B 1 158 ? 8.573 49.240 55.661 1.00 23.67 138 LEU B C 1
ATOM 4266 O O . LEU B 1 158 ? 8.342 49.892 54.630 1.00 23.09 138 LEU B O 1
ATOM 4271 N N . THR B 1 159 ? 8.397 49.720 56.898 1.00 24.14 139 THR B N 1
ATOM 4272 C CA . THR B 1 159 ? 7.872 51.054 57.200 1.00 22.80 139 THR B CA 1
ATOM 4273 C C . THR B 1 159 ? 8.934 52.005 57.704 1.00 23.69 139 THR B C 1
ATOM 4274 O O . THR B 1 159 ? 8.604 53.140 58.020 1.00 22.56 139 THR B O 1
ATOM 4278 N N . HIS B 1 160 ? 10.217 51.566 57.762 1.00 22.73 140 HIS B N 1
ATOM 4279 C CA . HIS B 1 160 ? 11.338 52.373 58.271 1.00 22.00 140 HIS B CA 1
ATOM 4280 C C . HIS B 1 160 ? 11.081 52.766 59.733 1.00 27.56 140 HIS B C 1
ATOM 4281 O O . HIS B 1 160 ? 11.326 53.912 60.131 1.00 26.10 140 HIS B O 1
ATOM 4288 N N . THR B 1 161 ? 10.541 51.810 60.524 1.00 25.12 141 THR B N 1
ATOM 4289 C CA . THR B 1 161 ? 10.297 52.055 61.956 1.00 26.14 141 THR B CA 1
ATOM 4290 C C . THR B 1 161 ? 11.020 51.034 62.849 1.00 31.18 141 THR B C 1
ATOM 4291 O O . THR B 1 161 ? 10.711 50.933 64.030 1.00 32.80 141 THR B O 1
ATOM 4295 N N . SER B 1 162 ? 12.005 50.307 62.296 1.00 27.57 142 SER B N 1
ATOM 4296 C CA . SER B 1 162 ? 12.727 49.281 63.062 1.00 27.56 142 SER B CA 1
ATOM 4297 C C . SER B 1 162 ? 13.806 49.828 63.991 1.00 31.30 142 SER B C 1
ATOM 4298 O O . SER B 1 162 ? 14.302 49.094 64.844 1.00 29.70 142 SER B O 1
ATOM 4301 N N . GLY B 1 163 ? 14.237 51.064 63.748 1.00 29.32 143 GLY B N 1
ATOM 4302 C CA . GLY B 1 163 ? 15.353 51.672 64.459 1.00 30.24 143 GLY B CA 1
ATOM 4303 C C . GLY B 1 163 ? 16.620 51.667 63.619 1.00 32.90 143 GLY B C 1
ATOM 4304 O O . GLY B 1 163 ? 17.663 52.169 64.049 1.00 34.15 143 GLY B O 1
ATOM 4305 N N . LEU B 1 164 ? 16.541 51.080 62.411 1.00 26.21 144 LEU B N 1
ATOM 4306 C CA . LEU B 1 164 ? 17.654 51.035 61.459 1.00 24.67 144 LEU B CA 1
ATOM 4307 C C . LEU B 1 164 ? 17.793 52.361 60.753 1.00 29.10 144 LEU B C 1
ATOM 4308 O O . LEU B 1 164 ? 16.798 52.957 60.374 1.00 30.62 144 LEU B O 1
ATOM 4313 N N . SER B 1 165 ? 19.026 52.815 60.556 1.00 28.47 145 SER B N 1
ATOM 4314 C CA . SER B 1 165 ? 19.282 54.058 59.836 1.00 28.05 145 SER B CA 1
ATOM 4315 C C . SER B 1 165 ? 20.243 53.748 58.672 1.00 32.68 145 SER B C 1
ATOM 4316 O O . SER B 1 165 ? 20.296 52.605 58.188 1.00 32.16 145 SER B O 1
ATOM 4319 N N . TYR B 1 166 ? 20.934 54.773 58.192 1.00 28.44 146 TYR B N 1
ATOM 4320 C CA . TYR B 1 166 ? 21.980 54.701 57.178 1.00 27.06 146 TYR B CA 1
ATOM 4321 C C . TYR B 1 166 ? 23.176 55.464 57.726 1.00 33.78 146 TYR B C 1
ATOM 4322 O O . TYR B 1 166 ? 22.979 56.483 58.376 1.00 34.92 146 TYR B O 1
ATOM 4331 N N . VAL B 1 167 ? 24.395 55.003 57.437 1.00 33.94 147 VAL B N 1
ATOM 4332 C CA . VAL B 1 167 ? 25.639 55.642 57.910 1.00 37.37 147 VAL B CA 1
ATOM 4333 C C . VAL B 1 167 ? 25.694 57.122 57.488 1.00 46.01 147 VAL B C 1
ATOM 4334 O O . VAL B 1 167 ? 25.927 57.978 58.340 1.00 48.24 147 VAL B O 1
ATOM 4338 N N . PHE B 1 168 ? 25.429 57.415 56.199 1.00 41.89 148 PHE B N 1
ATOM 4339 C CA . PHE B 1 168 ? 25.483 58.765 55.628 1.00 42.49 148 PHE B CA 1
ATOM 4340 C C . PHE B 1 168 ? 24.444 59.748 56.172 1.00 48.75 148 PHE B C 1
ATOM 4341 O O . PHE B 1 168 ? 24.597 60.956 55.975 1.00 50.02 148 PHE B O 1
ATOM 4349 N N . LEU B 1 169 ? 23.372 59.241 56.813 1.00 44.23 149 LEU B N 1
ATOM 4350 C CA . LEU B 1 169 ? 22.286 60.081 57.299 1.00 44.32 149 LEU B CA 1
ATOM 4351 C C . LEU B 1 169 ? 22.354 60.434 58.771 1.00 50.90 149 LEU B C 1
ATOM 4352 O O . LEU B 1 169 ? 22.063 61.578 59.131 1.00 51.26 149 LEU B O 1
ATOM 4357 N N . HIS B 1 170 ? 22.716 59.455 59.618 1.00 48.62 150 HIS B N 1
ATOM 4358 C CA . HIS B 1 170 ? 22.732 59.602 61.065 1.00 50.01 150 HIS B CA 1
ATOM 4359 C C . HIS B 1 170 ? 24.051 60.112 61.662 1.00 55.72 150 HIS B C 1
ATOM 4360 O O . HIS B 1 170 ? 25.102 59.506 61.421 1.00 55.52 150 HIS B O 1
ATOM 4367 N N . PRO B 1 171 ? 24.007 61.191 62.489 1.00 53.69 151 PRO B N 1
ATOM 4368 C CA . PRO B 1 171 ? 25.251 61.715 63.091 1.00 54.66 151 PRO B CA 1
ATOM 4369 C C . PRO B 1 171 ? 26.021 60.731 63.977 1.00 57.35 151 PRO B C 1
ATOM 4370 O O . PRO B 1 171 ? 27.256 60.749 63.968 1.00 56.45 151 PRO B O 1
ATOM 4374 N N . LEU B 1 172 ? 25.299 59.856 64.716 1.00 52.94 152 LEU B N 1
ATOM 4375 C CA . LEU B 1 172 ? 25.922 58.846 65.579 1.00 53.10 152 LEU B CA 1
ATOM 4376 C C . LEU B 1 172 ? 26.635 57.768 64.766 1.00 52.95 152 LEU B C 1
ATOM 4377 O O . LEU B 1 172 ? 27.737 57.362 65.139 1.00 52.75 152 LEU B O 1
ATOM 4382 N N . LEU B 1 173 ? 26.025 57.332 63.639 1.00 46.21 153 LEU B N 1
ATOM 4383 C CA . LEU B 1 173 ? 26.624 56.343 62.743 1.00 44.95 153 LEU B CA 1
ATOM 4384 C C . LEU B 1 173 ? 27.803 56.970 61.972 1.00 51.41 153 LEU B C 1
ATOM 4385 O O . LEU B 1 173 ? 28.772 56.266 61.673 1.00 49.94 153 LEU B O 1
ATOM 4390 N N . ARG B 1 174 ? 27.702 58.288 61.645 1.00 50.56 154 ARG B N 1
ATOM 4391 C CA . ARG B 1 174 ? 28.754 59.056 60.965 1.00 52.05 154 ARG B CA 1
ATOM 4392 C C . ARG B 1 174 ? 30.005 59.090 61.868 1.00 59.59 154 ARG B C 1
ATOM 4393 O O . ARG B 1 174 ? 31.106 58.818 61.396 1.00 59.47 154 ARG B O 1
ATOM 4401 N N . GLU B 1 175 ? 29.806 59.348 63.176 1.00 58.61 155 GLU B N 1
ATOM 4402 C CA . GLU B 1 175 ? 30.856 59.376 64.194 1.00 60.86 155 GLU B CA 1
ATOM 4403 C C . GLU B 1 175 ? 31.420 57.965 64.438 1.00 66.16 155 GLU B C 1
ATOM 4404 O O . GLU B 1 175 ? 32.633 57.817 64.586 1.00 67.72 155 GLU B O 1
ATOM 4410 N N . TYR B 1 176 ? 30.540 56.938 64.467 1.00 61.82 156 TYR B N 1
ATOM 4411 C CA . TYR B 1 176 ? 30.877 55.517 64.648 1.00 61.52 156 TYR B CA 1
ATOM 4412 C C . TYR B 1 176 ? 31.793 55.003 63.521 1.00 67.27 156 TYR B C 1
ATOM 4413 O O . TYR B 1 176 ? 32.727 54.239 63.787 1.00 67.73 156 TYR B O 1
ATOM 4422 N N . VAL B 1 177 ? 31.530 55.435 62.267 1.00 63.91 157 VAL B N 1
ATOM 4423 C CA . VAL B 1 177 ? 32.342 55.043 61.113 1.00 64.17 157 VAL B CA 1
ATOM 4424 C C . VAL B 1 177 ? 33.680 55.816 61.057 1.00 70.50 157 VAL B C 1
ATOM 4425 O O . VAL B 1 177 ? 34.714 55.211 60.772 1.00 71.02 157 VAL B O 1
ATOM 4429 N N . ALA B 1 178 ? 33.658 57.132 61.382 1.00 68.16 158 ALA B N 1
ATOM 4430 C CA . ALA B 1 178 ? 34.825 58.025 61.402 1.00 69.53 158 ALA B CA 1
ATOM 4431 C C . ALA B 1 178 ? 35.882 57.578 62.422 1.00 75.69 158 ALA B C 1
ATOM 4432 O O . ALA B 1 178 ? 37.072 57.807 62.210 1.00 76.15 158 ALA B O 1
ATOM 4434 N N . GLN B 1 179 ? 35.433 56.926 63.516 1.00 72.82 159 GLN B N 1
ATOM 4435 C CA . GLN B 1 179 ? 36.261 56.384 64.592 1.00 74.08 159 GLN B CA 1
ATOM 4436 C C . GLN B 1 179 ? 36.861 55.009 64.231 1.00 77.33 159 GLN B C 1
ATOM 4437 O O . GLN B 1 179 ? 37.716 54.501 64.964 1.00 79.14 159 GLN B O 1
ATOM 4443 N N . GLY B 1 180 ? 36.391 54.422 63.131 1.00 70.97 160 GLY B N 1
ATOM 4444 C CA . GLY B 1 180 ? 36.874 53.153 62.605 1.00 70.18 160 GLY B CA 1
ATOM 4445 C C . GLY B 1 180 ? 36.233 51.877 63.122 1.00 73.29 160 GLY B C 1
ATOM 4446 O O . GLY B 1 180 ? 36.826 50.802 62.983 1.00 73.58 160 GLY B O 1
ATOM 4447 N N . HIS B 1 181 ? 35.016 51.963 63.695 1.00 68.48 161 HIS B N 1
ATOM 4448 C CA . HIS B 1 181 ? 34.294 50.775 64.166 1.00 83.57 161 HIS B CA 1
ATOM 4449 C C . HIS B 1 181 ? 33.540 50.176 62.973 1.00 121.95 161 HIS B C 1
ATOM 4450 O O . HIS B 1 181 ? 33.627 48.978 62.705 1.00 86.60 161 HIS B O 1
ATOM 4457 N N . GLN B 1 191 ? 29.553 50.344 50.744 1.00 50.59 171 GLN B N 1
ATOM 4458 C CA . GLN B 1 191 ? 28.978 50.425 52.086 1.00 51.06 171 GLN B CA 1
ATOM 4459 C C . GLN B 1 191 ? 28.049 49.245 52.385 1.00 52.26 171 GLN B C 1
ATOM 4460 O O . GLN B 1 191 ? 27.039 49.063 51.693 1.00 51.31 171 GLN B O 1
ATOM 4466 N N . ASN B 1 192 ? 28.398 48.447 53.414 1.00 46.39 172 ASN B N 1
ATOM 4467 C CA . ASN B 1 192 ? 27.614 47.286 53.832 1.00 44.84 172 ASN B CA 1
ATOM 4468 C C . ASN B 1 192 ? 26.421 47.736 54.667 1.00 44.25 172 ASN B C 1
ATOM 4469 O O . ASN B 1 192 ? 26.575 48.115 55.825 1.00 43.91 172 ASN B O 1
ATOM 4474 N N . ARG B 1 193 ? 25.228 47.709 54.050 1.00 37.53 173 ARG B N 1
ATOM 4475 C CA . ARG B 1 193 ? 23.963 48.095 54.692 1.00 35.91 173 ARG B CA 1
ATOM 4476 C C . ARG B 1 193 ? 23.587 47.251 55.921 1.00 37.82 173 ARG B C 1
ATOM 4477 O O . ARG B 1 193 ? 22.831 47.733 56.764 1.00 37.79 173 ARG B O 1
ATOM 4485 N N . PHE B 1 194 ? 24.148 46.029 56.042 1.00 32.66 174 PHE B N 1
ATOM 4486 C CA . PHE B 1 194 ? 23.889 45.109 57.157 1.00 32.71 174 PHE B CA 1
ATOM 4487 C C . PHE B 1 194 ? 24.752 45.290 58.395 1.00 39.11 174 PHE B C 1
ATOM 4488 O O . PHE B 1 194 ? 24.399 44.764 59.455 1.00 38.69 174 PHE B O 1
ATOM 4496 N N . ALA B 1 195 ? 25.895 45.976 58.268 1.00 36.51 175 ALA B N 1
ATOM 4497 C CA . ALA B 1 195 ? 26.853 46.150 59.359 1.00 38.05 175 ALA B CA 1
ATOM 4498 C C . ALA B 1 195 ? 26.513 47.176 60.461 1.00 42.40 175 ALA B C 1
ATOM 4499 O O . ALA B 1 195 ? 26.826 46.879 61.609 1.00 44.04 175 ALA B O 1
ATOM 4501 N N . PRO B 1 196 ? 25.944 48.383 60.188 1.00 37.30 176 PRO B N 1
ATOM 4502 C CA . PRO B 1 196 ? 25.761 49.354 61.278 1.00 37.54 176 PRO B CA 1
ATOM 4503 C C . PRO B 1 196 ? 24.767 48.987 62.378 1.00 42.17 176 PRO B C 1
ATOM 4504 O O . PRO B 1 196 ? 23.727 48.381 62.096 1.00 42.03 176 PRO B O 1
ATOM 4508 N N . PRO B 1 197 ? 25.052 49.368 63.644 1.00 38.34 177 PRO B N 1
ATOM 4509 C CA . PRO B 1 197 ? 24.084 49.085 64.718 1.00 37.87 177 PRO B CA 1
ATOM 4510 C C . PRO B 1 197 ? 22.824 49.944 64.541 1.00 39.04 177 PRO B C 1
ATOM 4511 O O . PRO B 1 197 ? 22.807 50.874 63.723 1.00 38.39 177 PRO B O 1
ATOM 4515 N N . LEU B 1 198 ? 21.767 49.628 65.294 1.00 33.82 178 LEU B N 1
ATOM 4516 C CA . LEU B 1 198 ? 20.521 50.392 65.267 1.00 32.85 178 LEU B CA 1
ATOM 4517 C C . LEU B 1 198 ? 20.772 51.719 66.008 1.00 37.70 178 LEU B C 1
ATOM 4518 O O . LEU B 1 198 ? 21.681 51.799 66.841 1.00 39.71 178 LEU B O 1
ATOM 4523 N N . VAL B 1 199 ? 19.969 52.741 65.704 1.00 33.78 179 VAL B N 1
ATOM 4524 C CA . VAL B 1 199 ? 20.028 54.052 66.346 1.00 34.85 179 VAL B CA 1
ATOM 4525 C C . VAL B 1 199 ? 18.847 54.230 67.299 1.00 38.18 179 VAL B C 1
ATOM 4526 O O . VAL B 1 199 ? 18.804 55.225 68.012 1.00 38.19 179 VAL B O 1
ATOM 4530 N N . ASN B 1 200 ? 17.852 53.307 67.249 1.00 33.43 180 ASN B N 1
ATOM 4531 C CA . ASN B 1 200 ? 16.665 53.350 68.110 1.00 33.32 180 ASN B CA 1
ATOM 4532 C C . ASN B 1 200 ? 15.941 52.005 68.161 1.00 37.69 180 ASN B C 1
ATOM 4533 O O . ASN B 1 200 ? 16.283 51.083 67.420 1.00 36.13 180 ASN B O 1
ATOM 4538 N N . ASP B 1 201 ? 14.982 51.885 69.073 1.00 34.89 181 ASP B N 1
ATOM 4539 C CA . ASP B 1 201 ? 14.202 50.670 69.280 1.00 34.83 181 ASP B CA 1
ATOM 4540 C C . ASP B 1 201 ? 13.085 50.604 68.239 1.00 36.46 181 ASP B C 1
ATOM 4541 O O . ASP B 1 201 ? 12.596 51.656 67.819 1.00 32.62 181 ASP B O 1
ATOM 4546 N N . PRO B 1 202 ? 12.662 49.386 67.819 1.00 32.37 182 PRO B N 1
ATOM 4547 C CA . PRO B 1 202 ? 11.572 49.293 66.843 1.00 31.00 182 PRO B CA 1
ATOM 4548 C C . PRO B 1 202 ? 10.283 49.917 67.375 1.00 35.52 182 PRO B C 1
ATOM 4549 O O . PRO B 1 202 ? 9.924 49.721 68.526 1.00 36.99 182 PRO B O 1
ATOM 4553 N N . GLY B 1 203 ? 9.650 50.723 66.532 1.00 32.04 183 GLY B N 1
ATOM 4554 C CA . GLY B 1 203 ? 8.413 51.420 66.841 1.00 32.33 183 GLY B CA 1
ATOM 4555 C C . GLY B 1 203 ? 8.607 52.772 67.501 1.00 36.89 183 GLY B C 1
ATOM 4556 O O . GLY B 1 203 ? 7.630 53.503 67.668 1.00 36.53 183 GLY B O 1
ATOM 4557 N N . ALA B 1 204 ? 9.855 53.122 67.900 1.00 33.19 184 ALA B N 1
ATOM 4558 C CA . ALA B 1 204 ? 10.109 54.396 68.580 1.00 35.90 184 ALA B CA 1
ATOM 4559 C C . ALA B 1 204 ? 9.976 55.596 67.656 1.00 38.53 184 ALA B C 1
ATOM 4560 O O . ALA B 1 204 ? 9.432 56.617 68.061 1.00 37.96 184 ALA B O 1
ATOM 4562 N N . GLU B 1 205 ? 10.465 55.475 66.417 1.00 35.46 185 GLU B N 1
ATOM 4563 C CA . GLU B 1 205 ? 10.367 56.552 65.435 1.00 34.36 185 GLU B CA 1
ATOM 4564 C C . GLU B 1 205 ? 10.563 56.104 64.020 1.00 32.44 185 GLU B C 1
ATOM 4565 O O . GLU B 1 205 ? 11.100 55.018 63.778 1.00 29.02 185 GLU B O 1
ATOM 4571 N N . TRP B 1 206 ? 10.110 56.944 63.090 1.00 28.03 186 TRP B N 1
ATOM 4572 C CA . TRP B 1 206 ? 10.292 56.719 61.665 1.00 26.28 186 TRP B CA 1
ATOM 4573 C C . TRP B 1 206 ? 11.693 57.223 61.343 1.00 30.55 186 TRP B C 1
ATOM 4574 O O . TRP B 1 206 ? 12.013 58.393 61.587 1.00 30.15 186 TRP B O 1
ATOM 4585 N N . ILE B 1 207 ? 12.556 56.320 60.858 1.00 27.11 187 ILE B N 1
ATOM 4586 C CA . ILE B 1 207 ? 13.945 56.635 60.537 1.00 25.46 187 ILE B CA 1
ATOM 4587 C C . ILE B 1 207 ? 14.240 55.985 59.204 1.00 28.09 187 ILE B C 1
ATOM 4588 O O . ILE B 1 207 ? 14.163 54.758 59.095 1.00 27.43 187 ILE B O 1
ATOM 4593 N N . TYR B 1 208 ? 14.637 56.778 58.216 1.00 24.98 188 TYR B N 1
ATOM 4594 C CA . TYR B 1 208 ? 14.979 56.217 56.899 1.00 22.78 188 TYR B CA 1
ATOM 4595 C C . TYR B 1 208 ? 16.262 55.406 57.012 1.00 25.71 188 TYR B C 1
ATOM 4596 O O . TYR B 1 208 ? 17.262 55.872 57.552 1.00 24.37 188 TYR B O 1
ATOM 4605 N N . GLY B 1 209 ? 16.228 54.166 56.552 1.00 23.14 189 GLY B N 1
ATOM 4606 C CA . GLY B 1 209 ? 17.404 53.329 56.735 1.00 22.13 189 GLY B CA 1
ATOM 4607 C C . GLY B 1 209 ? 17.364 52.000 56.026 1.00 26.76 189 GLY B C 1
ATOM 4608 O O . GLY B 1 209 ? 16.566 51.792 55.111 1.00 25.13 189 GLY B O 1
ATOM 4609 N N . ALA B 1 210 ? 18.214 51.095 56.497 1.00 22.92 190 ALA B N 1
ATOM 4610 C CA . ALA B 1 210 ? 18.475 49.770 55.951 1.00 22.67 190 ALA B CA 1
ATOM 4611 C C . ALA B 1 210 ? 17.416 48.688 56.153 1.00 24.41 190 ALA B C 1
ATOM 4612 O O . ALA B 1 210 ? 17.684 47.520 55.835 1.00 22.72 190 ALA B O 1
ATOM 4614 N N . GLY B 1 211 ? 16.221 49.060 56.607 1.00 22.43 191 GLY B N 1
ATOM 4615 C CA . GLY B 1 211 ? 15.105 48.132 56.835 1.00 22.32 191 GLY B CA 1
ATOM 4616 C C . GLY B 1 211 ? 14.737 47.272 55.642 1.00 23.35 191 GLY B C 1
ATOM 4617 O O . GLY B 1 211 ? 14.477 46.075 55.790 1.00 20.89 191 GLY B O 1
ATOM 4618 N N . ILE B 1 212 ? 14.783 47.865 54.438 1.00 19.19 192 ILE B N 1
ATOM 4619 C CA . ILE B 1 212 ? 14.461 47.179 53.198 1.00 17.47 192 ILE B CA 1
ATOM 4620 C C . ILE B 1 212 ? 15.548 46.206 52.816 1.00 20.67 192 ILE B C 1
ATOM 4621 O O . ILE B 1 212 ? 15.240 45.131 52.279 1.00 21.74 192 ILE B O 1
ATOM 4626 N N . ASP B 1 213 ? 16.810 46.552 53.100 1.00 19.97 193 ASP B N 1
ATOM 4627 C CA . ASP B 1 213 ? 17.926 45.642 52.865 1.00 20.34 193 ASP B CA 1
ATOM 4628 C C . ASP B 1 213 ? 17.740 44.399 53.741 1.00 22.04 193 ASP B C 1
ATOM 4629 O O . ASP B 1 213 ? 17.868 43.266 53.263 1.00 20.56 193 ASP B O 1
ATOM 4634 N N . TRP B 1 214 ? 17.397 44.604 55.004 1.00 21.33 194 TRP B N 1
ATOM 4635 C CA . TRP B 1 214 ? 17.124 43.466 55.891 1.00 22.12 194 TRP B CA 1
ATOM 4636 C C . TRP B 1 214 ? 15.847 42.676 55.483 1.00 25.54 194 TRP B C 1
ATOM 4637 O O . TRP B 1 214 ? 15.837 41.441 55.630 1.00 23.25 194 TRP B O 1
ATOM 4648 N N . ALA B 1 215 ? 14.801 43.365 54.921 1.00 22.53 195 ALA B N 1
ATOM 4649 C CA . ALA B 1 215 ? 13.602 42.684 54.412 1.00 21.19 195 ALA B CA 1
ATOM 4650 C C . ALA B 1 215 ? 13.993 41.769 53.245 1.00 24.94 195 ALA B C 1
ATOM 4651 O O . ALA B 1 215 ? 13.507 40.641 53.167 1.00 22.64 195 ALA B O 1
ATOM 4653 N N . GLY B 1 216 ? 14.922 42.242 52.401 1.00 24.29 196 GLY B N 1
ATOM 4654 C CA . GLY B 1 216 ? 15.456 41.458 51.294 1.00 23.55 196 GLY B CA 1
ATOM 4655 C C . GLY B 1 216 ? 16.176 40.225 51.808 1.00 25.41 196 GLY B C 1
ATOM 4656 O O . GLY B 1 216 ? 15.982 39.125 51.277 1.00 24.15 196 GLY B O 1
ATOM 4657 N N . LYS B 1 217 ? 16.991 40.392 52.856 1.00 23.30 197 LYS B N 1
ATOM 4658 C CA . LYS B 1 217 ? 17.707 39.266 53.493 1.00 24.44 197 LYS B CA 1
ATOM 4659 C C . LYS B 1 217 ? 16.701 38.248 54.069 1.00 27.11 197 LYS B C 1
ATOM 4660 O O . LYS B 1 217 ? 16.926 37.027 54.003 1.00 27.04 197 LYS B O 1
ATOM 4666 N N . LEU B 1 218 ? 15.596 38.743 54.632 1.00 23.68 198 LEU B N 1
ATOM 4667 C CA . LEU B 1 218 ? 14.535 37.876 55.178 1.00 23.75 198 LEU B CA 1
ATOM 4668 C C . LEU B 1 218 ? 13.915 37.063 54.032 1.00 26.11 198 LEU B C 1
ATOM 4669 O O . LEU B 1 218 ? 13.695 35.868 54.187 1.00 25.89 198 LEU B O 1
ATOM 4674 N N . VAL B 1 219 ? 13.705 37.689 52.862 1.00 21.33 199 VAL B N 1
ATOM 4675 C CA . VAL B 1 219 ? 13.157 36.983 51.697 1.00 22.21 199 VAL B CA 1
ATOM 4676 C C . VAL B 1 219 ? 14.098 35.827 51.317 1.00 25.32 199 VAL B C 1
ATOM 4677 O O . VAL B 1 219 ? 13.644 34.703 51.072 1.00 23.81 199 VAL B O 1
ATOM 4681 N N . GLU B 1 220 ? 15.400 36.111 51.259 1.00 22.72 200 GLU B N 1
ATOM 4682 C CA . GLU B 1 220 ? 16.392 35.094 50.910 1.00 22.79 200 GLU B CA 1
ATOM 4683 C C . GLU B 1 220 ? 16.351 33.933 51.902 1.00 28.67 200 GLU B C 1
ATOM 4684 O O . GLU B 1 220 ? 16.351 32.779 51.475 1.00 31.01 200 GLU B O 1
ATOM 4690 N N . ARG B 1 221 ? 16.315 34.245 53.212 1.00 23.63 201 ARG B N 1
ATOM 4691 C CA . ARG B 1 221 ? 16.308 33.247 54.291 1.00 25.70 201 ARG B CA 1
ATOM 4692 C C . ARG B 1 221 ? 15.019 32.401 54.261 1.00 31.44 201 ARG B C 1
ATOM 4693 O O . ARG B 1 221 ? 15.073 31.175 54.459 1.00 31.56 201 ARG B O 1
ATOM 4701 N N . ALA B 1 222 ? 13.864 33.060 54.011 1.00 28.14 202 ALA B N 1
ATOM 4702 C CA . ALA B 1 222 ? 12.548 32.397 53.978 1.00 29.41 202 ALA B CA 1
ATOM 4703 C C . ALA B 1 222 ? 12.421 31.423 52.808 1.00 33.67 202 ALA B C 1
ATOM 4704 O O . ALA B 1 222 ? 11.810 30.367 52.967 1.00 33.58 202 ALA B O 1
ATOM 4706 N N . THR B 1 223 ? 13.044 31.760 51.667 1.00 27.53 203 THR B N 1
ATOM 4707 C CA . THR B 1 223 ? 12.925 30.979 50.429 1.00 28.19 203 THR B CA 1
ATOM 4708 C C . THR B 1 223 ? 14.098 30.055 50.096 1.00 33.31 203 THR B C 1
ATOM 4709 O O . THR B 1 223 ? 13.936 29.155 49.268 1.00 33.98 203 THR B O 1
ATOM 4713 N N . GLY B 1 224 ? 15.276 30.330 50.655 1.00 30.61 204 GLY B N 1
ATOM 4714 C CA . GLY B 1 224 ? 16.486 29.580 50.326 1.00 31.02 204 GLY B CA 1
ATOM 4715 C C . GLY B 1 224 ? 17.074 29.980 48.978 1.00 33.77 204 GLY B C 1
ATOM 4716 O O . GLY B 1 224 ? 17.931 29.277 48.446 1.00 33.61 204 GLY B O 1
ATOM 4717 N N . LEU B 1 225 ? 16.621 31.112 48.404 1.00 29.61 205 LEU B N 1
ATOM 4718 C CA . LEU B 1 225 ? 17.148 31.609 47.134 1.00 28.80 205 LEU B CA 1
ATOM 4719 C C . LEU B 1 225 ? 17.853 32.926 47.386 1.00 31.89 205 LEU B C 1
ATOM 4720 O O . LEU B 1 225 ? 17.455 33.637 48.306 1.00 30.27 205 LEU B O 1
ATOM 4725 N N . ASP B 1 226 ? 18.841 33.310 46.548 1.00 27.95 206 ASP B N 1
ATOM 4726 C CA . ASP B 1 226 ? 19.370 34.671 46.722 1.00 26.86 206 ASP B CA 1
ATOM 4727 C C . ASP B 1 226 ? 18.329 35.623 46.121 1.00 28.03 206 ASP B C 1
ATOM 4728 O O . ASP B 1 226 ? 17.469 35.187 45.350 1.00 25.98 206 ASP B O 1
ATOM 4733 N N . LEU B 1 227 ? 18.365 36.899 46.511 1.00 24.15 207 LEU B N 1
ATOM 4734 C CA . LEU B 1 227 ? 17.378 37.866 46.094 1.00 23.52 207 LEU B CA 1
ATOM 4735 C C . LEU B 1 227 ? 17.292 38.044 44.582 1.00 26.12 207 LEU B C 1
ATOM 4736 O O . LEU B 1 227 ? 16.211 38.315 44.060 1.00 24.74 207 LEU B O 1
ATOM 4741 N N . GLU B 1 228 ? 18.409 37.797 43.880 1.00 23.11 208 GLU B N 1
ATOM 4742 C CA . GLU B 1 228 ? 18.472 37.908 42.422 1.00 20.88 208 GLU B CA 1
ATOM 4743 C C . GLU B 1 228 ? 17.581 36.836 41.778 1.00 25.84 208 GLU B C 1
ATOM 4744 O O . GLU B 1 228 ? 16.734 37.173 40.959 1.00 24.78 208 GLU B O 1
ATOM 4750 N N . GLN B 1 229 ? 17.739 35.556 42.182 1.00 21.95 209 GLN B N 1
ATOM 4751 C CA . GLN B 1 229 ? 16.915 34.482 41.625 1.00 22.88 209 GLN B CA 1
ATOM 4752 C C . GLN B 1 229 ? 15.471 34.706 42.005 1.00 25.38 209 GLN B C 1
ATOM 4753 O O . GLN B 1 229 ? 14.585 34.500 41.175 1.00 23.98 209 GLN B O 1
ATOM 4759 N N . TYR B 1 230 ? 15.230 35.159 43.244 1.00 21.95 210 TYR B N 1
ATOM 4760 C CA . TYR B 1 230 ? 13.864 35.405 43.689 1.00 22.49 210 TYR B CA 1
ATOM 4761 C C . TYR B 1 230 ? 13.212 36.487 42.810 1.00 24.36 210 TYR B C 1
ATOM 4762 O O . TYR B 1 230 ? 12.083 36.330 42.338 1.00 24.25 210 TYR B O 1
ATOM 4771 N N . LEU B 1 231 ? 13.929 37.582 42.599 1.00 20.17 211 LEU B N 1
ATOM 4772 C CA . LEU B 1 231 ? 13.471 38.688 41.760 1.00 17.99 211 LEU B CA 1
ATOM 4773 C C . LEU B 1 231 ? 13.099 38.170 40.374 1.00 24.12 211 LEU B C 1
ATOM 4774 O O . LEU B 1 231 ? 12.001 38.448 39.892 1.00 23.49 211 LEU B O 1
ATOM 4779 N N . GLN B 1 232 ? 13.996 37.403 39.742 1.00 22.47 212 GLN B N 1
ATOM 4780 C CA . GLN B 1 232 ? 13.731 36.869 38.395 1.00 22.75 212 GLN B CA 1
ATOM 4781 C C . GLN B 1 232 ? 12.451 36.040 38.336 1.00 25.73 212 GLN B C 1
ATOM 4782 O O . GLN B 1 232 ? 11.630 36.249 37.457 1.00 22.86 212 GLN B O 1
ATOM 4788 N N . GLU B 1 233 ? 12.294 35.097 39.276 1.00 24.57 213 GLU B N 1
ATOM 4789 C CA . GLU B 1 233 ? 11.172 34.173 39.252 1.00 24.33 213 GLU B CA 1
ATOM 4790 C C . GLU B 1 233 ? 9.838 34.792 39.663 1.00 29.36 213 GLU B C 1
ATOM 4791 O O . GLU B 1 233 ? 8.800 34.335 39.197 1.00 30.62 213 GLU B O 1
ATOM 4797 N N . ASN B 1 234 ? 9.860 35.805 40.534 1.00 23.40 214 ASN B N 1
ATOM 4798 C CA . ASN B 1 234 ? 8.660 36.356 41.146 1.00 22.40 214 ASN B CA 1
ATOM 4799 C C . ASN B 1 234 ? 8.240 37.765 40.791 1.00 24.66 214 ASN B C 1
ATOM 4800 O O . ASN B 1 234 ? 7.079 38.132 40.999 1.00 23.72 214 ASN B O 1
ATOM 4805 N N . ILE B 1 235 ? 9.159 38.551 40.242 1.00 22.52 215 ILE B N 1
ATOM 4806 C CA . ILE B 1 235 ? 8.785 39.888 39.779 1.00 22.11 215 ILE B CA 1
ATOM 4807 C C . ILE B 1 235 ? 8.940 39.936 38.265 1.00 25.26 215 ILE B C 1
ATOM 4808 O O . ILE B 1 235 ? 7.983 40.255 37.555 1.00 24.32 215 ILE B O 1
ATOM 4813 N N . CYS B 1 236 ? 10.131 39.575 37.770 1.00 20.94 216 CYS B N 1
ATOM 4814 C CA . CYS B 1 236 ? 10.434 39.673 36.341 1.00 20.01 216 CYS B CA 1
ATOM 4815 C C . CYS B 1 236 ? 9.621 38.754 35.450 1.00 25.11 216 CYS B C 1
ATOM 4816 O O . CYS B 1 236 ? 8.952 39.244 34.547 1.00 22.63 216 CYS B O 1
ATOM 4819 N N . ALA B 1 237 ? 9.677 37.432 35.700 1.00 22.75 217 ALA B N 1
ATOM 4820 C CA . ALA B 1 237 ? 8.989 36.439 34.871 1.00 23.59 217 ALA B CA 1
ATOM 4821 C C . ALA B 1 237 ? 7.472 36.694 34.766 1.00 27.01 217 ALA B C 1
ATOM 4822 O O . ALA B 1 237 ? 6.969 36.720 33.640 1.00 28.27 217 ALA B O 1
ATOM 4824 N N . PRO B 1 238 ? 6.735 36.986 35.868 1.00 24.12 218 PRO B N 1
ATOM 4825 C CA . PRO B 1 238 ? 5.281 37.214 35.724 1.00 24.61 218 PRO B CA 1
ATOM 4826 C C . PRO B 1 238 ? 4.923 38.421 34.853 1.00 26.21 218 PRO B C 1
ATOM 4827 O O . PRO B 1 238 ? 3.835 38.444 34.281 1.00 24.39 218 PRO B O 1
ATOM 4831 N N . LEU B 1 239 ? 5.828 39.406 34.757 1.00 20.75 219 LEU B N 1
ATOM 4832 C CA . LEU B 1 239 ? 5.613 40.643 33.988 1.00 20.44 219 LEU B CA 1
ATOM 4833 C C . LEU B 1 239 ? 6.291 40.675 32.641 1.00 25.44 219 LEU B C 1
ATOM 4834 O O . LEU B 1 239 ? 6.229 41.701 31.943 1.00 23.82 219 LEU B O 1
ATOM 4839 N N . GLY B 1 240 ? 6.985 39.589 32.308 1.00 23.07 220 GLY B N 1
ATOM 4840 C CA . GLY B 1 240 ? 7.722 39.510 31.057 1.00 23.69 220 GLY B CA 1
ATOM 4841 C C . GLY B 1 240 ? 8.902 40.462 31.045 1.00 24.74 220 GLY B C 1
ATOM 4842 O O . GLY B 1 240 ? 9.356 40.887 29.979 1.00 26.01 220 GLY B O 1
ATOM 4843 N N . ILE B 1 241 ? 9.396 40.830 32.231 1.00 19.94 221 ILE B N 1
ATOM 4844 C CA . ILE B 1 241 ? 10.541 41.736 32.332 1.00 17.86 221 ILE B CA 1
ATOM 4845 C C . ILE B 1 241 ? 11.830 40.912 32.132 1.00 22.65 221 ILE B C 1
ATOM 4846 O O . ILE B 1 241 ? 12.025 39.943 32.839 1.00 24.20 221 ILE B O 1
ATOM 4851 N N . THR B 1 242 ? 12.733 41.351 31.242 1.00 20.00 222 THR B N 1
ATOM 4852 C CA . THR B 1 242 ? 13.971 40.609 30.987 1.00 21.51 222 THR B CA 1
ATOM 4853 C C . THR B 1 242 ? 15.227 41.442 31.259 1.00 23.62 222 THR B C 1
ATOM 4854 O O . THR B 1 242 ? 16.333 40.986 30.957 1.00 23.50 222 THR B O 1
ATOM 4858 N N . ASP B 1 243 ? 15.061 42.648 31.843 1.00 18.96 223 ASP B N 1
ATOM 4859 C CA . ASP B 1 243 ? 16.170 43.576 32.065 1.00 18.13 223 ASP B CA 1
ATOM 4860 C C . ASP B 1 243 ? 16.164 44.194 33.452 1.00 20.40 223 ASP B C 1
ATOM 4861 O O . ASP B 1 243 ? 16.424 45.380 33.608 1.00 19.98 223 ASP B O 1
ATOM 4866 N N . MET B 1 244 ? 15.881 43.398 34.466 1.00 18.01 224 MET B N 1
ATOM 4867 C CA . MET B 1 244 ? 15.818 43.909 35.830 1.00 16.51 224 MET B CA 1
ATOM 4868 C C . MET B 1 244 ? 16.658 42.957 36.655 1.00 21.16 224 MET B C 1
ATOM 4869 O O . MET B 1 244 ? 16.370 41.758 36.710 1.00 22.93 224 MET B O 1
ATOM 4874 N N . THR B 1 245 ? 17.756 43.470 37.228 1.00 17.07 225 THR B N 1
ATOM 4875 C CA . THR B 1 245 ? 18.718 42.615 37.914 1.00 17.32 225 THR B CA 1
ATOM 4876 C C . THR B 1 245 ? 19.531 43.375 38.945 1.00 19.24 225 THR B C 1
ATOM 4877 O O . THR B 1 245 ? 19.732 44.588 38.836 1.00 17.57 225 THR B O 1
ATOM 4881 N N . PHE B 1 246 ? 20.072 42.625 39.905 1.00 17.36 226 PHE B N 1
ATOM 4882 C CA . PHE B 1 246 ? 21.015 43.179 40.869 1.00 16.57 226 PHE B CA 1
ATOM 4883 C C . PHE B 1 246 ? 22.399 42.979 40.265 1.00 21.04 226 PHE B C 1
ATOM 4884 O O . PHE B 1 246 ? 23.361 43.561 40.749 1.00 23.52 226 PHE B O 1
ATOM 4892 N N . LYS B 1 247 ? 22.512 42.076 39.278 1.00 19.21 227 LYS B N 1
ATOM 4893 C CA . LYS B 1 247 ? 23.803 41.610 38.754 1.00 19.47 227 LYS B CA 1
ATOM 4894 C C . LYS B 1 247 ? 24.127 42.125 37.385 1.00 21.79 227 LYS B C 1
ATOM 4895 O O . LYS B 1 247 ? 24.277 41.347 36.446 1.00 22.07 227 LYS B O 1
ATOM 4901 N N . LEU B 1 248 ? 24.254 43.447 37.278 1.00 19.27 228 LEU B N 1
ATOM 4902 C CA . LEU B 1 248 ? 24.527 44.139 36.025 1.00 18.69 228 LEU B CA 1
ATOM 4903 C C . LEU B 1 248 ? 25.815 43.649 35.344 1.00 22.43 228 LEU B C 1
ATOM 4904 O O . LEU B 1 248 ? 25.830 43.549 34.127 1.00 23.02 228 LEU B O 1
ATOM 4909 N N . GLN B 1 249 ? 26.867 43.311 36.117 1.00 25.07 229 GLN B N 1
ATOM 4910 C CA . GLN B 1 249 ? 28.134 42.804 35.529 1.00 27.56 229 GLN B CA 1
ATOM 4911 C C . GLN B 1 249 ? 28.000 41.432 34.837 1.00 33.21 229 GLN B C 1
ATOM 4912 O O . GLN B 1 249 ? 28.835 41.069 34.001 1.00 35.03 229 GLN B O 1
ATOM 4918 N N . GLN B 1 250 ? 26.920 40.702 35.133 1.00 28.30 230 GLN B N 1
ATOM 4919 C CA . GLN B 1 250 ? 26.666 39.405 34.503 1.00 27.75 230 GLN B CA 1
ATOM 4920 C C . GLN B 1 250 ? 25.816 39.613 33.244 1.00 30.18 230 GLN B C 1
ATOM 4921 O O . GLN B 1 250 ? 25.448 38.662 32.544 1.00 30.35 230 GLN B O 1
ATOM 4927 N N . ARG B 1 251 ? 25.530 40.893 32.948 1.00 25.63 231 ARG B N 1
ATOM 4928 C CA . ARG B 1 251 ? 24.688 41.257 31.831 1.00 24.20 231 ARG B CA 1
ATOM 4929 C C . ARG B 1 251 ? 25.335 42.159 30.777 1.00 26.40 231 ARG B C 1
ATOM 4930 O O . ARG B 1 251 ? 24.978 43.337 30.695 1.00 23.98 231 ARG B O 1
ATOM 4938 N N . PRO B 1 252 ? 26.218 41.609 29.907 1.00 23.85 232 PRO B N 1
ATOM 4939 C CA . PRO B 1 252 ? 26.842 42.415 28.842 1.00 23.67 232 PRO B CA 1
ATOM 4940 C C . PRO B 1 252 ? 25.841 43.105 27.929 1.00 29.05 232 PRO B C 1
ATOM 4941 O O . PRO B 1 252 ? 26.147 44.175 27.405 1.00 27.37 232 PRO B O 1
ATOM 4945 N N . ASP B 1 253 ? 24.661 42.463 27.719 1.00 28.43 233 ASP B N 1
ATOM 4946 C CA . ASP B 1 253 ? 23.544 42.993 26.923 1.00 28.13 233 ASP B CA 1
ATOM 4947 C C . ASP B 1 253 ? 23.079 44.320 27.569 1.00 28.03 233 ASP B C 1
ATOM 4948 O O . ASP B 1 253 ? 22.958 45.329 26.865 1.00 28.25 233 ASP B O 1
ATOM 4953 N N . MET B 1 254 ? 22.943 44.337 28.915 1.00 21.62 234 MET B N 1
ATOM 4954 C CA . MET B 1 254 ? 22.553 45.572 29.624 1.00 19.52 234 MET B CA 1
ATOM 4955 C C . MET B 1 254 ? 23.711 46.589 29.704 1.00 24.24 234 MET B C 1
ATOM 4956 O O . MET B 1 254 ? 23.477 47.784 29.513 1.00 23.06 234 MET B O 1
ATOM 4961 N N . LEU B 1 255 ? 24.955 46.122 29.998 1.00 20.49 235 LEU B N 1
ATOM 4962 C CA . LEU B 1 255 ? 26.149 46.972 30.076 1.00 20.34 235 LEU B CA 1
ATOM 4963 C C . LEU B 1 255 ? 26.371 47.767 28.798 1.00 25.06 235 LEU B C 1
ATOM 4964 O O . LEU B 1 255 ? 26.730 48.948 28.851 1.00 22.49 235 LEU B O 1
ATOM 4969 N N . ALA B 1 256 ? 26.144 47.125 27.634 1.00 22.31 236 ALA B N 1
ATOM 4970 C CA . ALA B 1 256 ? 26.391 47.793 26.353 1.00 21.64 236 ALA B CA 1
ATOM 4971 C C . ALA B 1 256 ? 25.443 48.933 26.070 1.00 22.94 236 ALA B C 1
ATOM 4972 O O . ALA B 1 256 ? 25.751 49.791 25.247 1.00 23.56 236 ALA B O 1
ATOM 4974 N N . ARG B 1 257 ? 24.272 48.928 26.739 1.00 17.72 237 ARG B N 1
ATOM 4975 C CA . ARG B 1 257 ? 23.172 49.867 26.516 1.00 16.63 237 ARG B CA 1
ATOM 4976 C C . ARG B 1 257 ? 22.928 50.826 27.685 1.00 17.20 237 ARG B C 1
ATOM 4977 O O . ARG B 1 257 ? 22.087 51.712 27.562 1.00 15.98 237 ARG B O 1
ATOM 4985 N N . ARG B 1 258 ? 23.610 50.615 28.816 1.00 14.73 238 ARG B N 1
ATOM 4986 C CA . ARG B 1 258 ? 23.310 51.368 30.034 1.00 13.86 238 ARG B CA 1
ATOM 4987 C C . ARG B 1 258 ? 23.546 52.868 29.973 1.00 14.41 238 ARG B C 1
ATOM 4988 O O . ARG B 1 258 ? 24.438 53.330 29.267 1.00 14.45 238 ARG B O 1
ATOM 4996 N N . ALA B 1 259 ? 22.816 53.600 30.806 1.00 11.61 239 ALA B N 1
ATOM 4997 C CA . ALA B 1 259 ? 23.080 55.014 31.020 1.00 12.80 239 ALA B CA 1
ATOM 4998 C C . ALA B 1 259 ? 24.399 55.082 31.798 1.00 16.65 239 ALA B C 1
ATOM 4999 O O . ALA B 1 259 ? 24.792 54.123 32.480 1.00 17.04 239 ALA B O 1
ATOM 5001 N N . ASP B 1 260 ? 25.038 56.238 31.758 1.00 13.89 240 ASP B N 1
ATOM 5002 C CA . ASP B 1 260 ? 26.133 56.565 32.658 1.00 13.30 240 ASP B CA 1
ATOM 5003 C C . ASP B 1 260 ? 25.458 57.505 33.648 1.00 18.61 240 ASP B C 1
ATOM 5004 O O . ASP B 1 260 ? 24.445 58.111 33.324 1.00 17.16 240 ASP B O 1
ATOM 5009 N N . MET B 1 261 ? 26.021 57.643 34.827 1.00 15.37 241 MET B N 1
ATOM 5010 C CA . MET B 1 261 ? 25.524 58.633 35.763 1.00 13.93 241 MET B CA 1
ATOM 5011 C C . MET B 1 261 ? 26.067 59.991 35.357 1.00 16.72 241 MET B C 1
ATOM 5012 O O . MET B 1 261 ? 27.208 60.091 34.852 1.00 17.46 241 MET B O 1
ATOM 5017 N N . THR B 1 262 ? 25.240 61.035 35.521 1.00 14.84 242 THR B N 1
ATOM 5018 C CA . THR B 1 262 ? 25.660 62.418 35.306 1.00 15.87 242 THR B CA 1
ATOM 5019 C C . THR B 1 262 ? 25.575 63.096 36.678 1.00 19.94 242 THR B C 1
ATOM 5020 O O . THR B 1 262 ? 24.666 62.797 37.449 1.00 19.07 242 THR B O 1
ATOM 5024 N N . HIS B 1 263 ? 26.522 63.976 36.974 1.00 19.67 243 HIS B N 1
ATOM 5025 C CA . HIS B 1 263 ? 26.534 64.737 38.216 1.00 20.89 243 HIS B CA 1
ATOM 5026 C C . HIS B 1 263 ? 26.426 66.224 37.911 1.00 24.47 243 HIS B C 1
ATOM 5027 O O . HIS B 1 263 ? 27.094 66.723 37.010 1.00 23.48 243 HIS B O 1
ATOM 5034 N N . ARG B 1 264 ? 25.594 66.943 38.674 1.00 21.79 244 ARG B N 1
ATOM 5035 C CA . ARG B 1 264 ? 25.557 68.380 38.503 1.00 21.87 244 ARG B CA 1
ATOM 5036 C C . ARG B 1 264 ? 26.609 68.972 39.449 1.00 25.36 244 ARG B C 1
ATOM 5037 O O . ARG B 1 264 ? 26.521 68.794 40.664 1.00 25.29 244 ARG B O 1
ATOM 5045 N N . ASN B 1 265 ? 27.597 69.671 38.897 1.00 25.03 245 ASN B N 1
ATOM 5046 C CA . ASN B 1 265 ? 28.650 70.283 39.705 1.00 26.34 245 ASN B CA 1
ATOM 5047 C C . ASN B 1 265 ? 28.059 71.323 40.644 1.00 32.39 245 ASN B C 1
ATOM 5048 O O . ASN B 1 265 ? 27.319 72.187 40.187 1.00 32.01 245 ASN B O 1
ATOM 5053 N N . SER B 1 266 ? 28.330 71.199 41.961 1.00 31.23 246 SER B N 1
ATOM 5054 C CA . SER B 1 266 ? 27.822 72.123 42.973 1.00 32.91 246 SER B CA 1
ATOM 5055 C C . SER B 1 266 ? 28.379 73.532 42.820 1.00 39.90 246 SER B C 1
ATOM 5056 O O . SER B 1 266 ? 27.717 74.479 43.243 1.00 40.59 246 SER B O 1
ATOM 5059 N N . SER B 1 267 ? 29.564 73.679 42.182 1.00 37.53 247 SER B N 1
ATOM 5060 C CA . SER B 1 267 ? 30.211 74.977 41.967 1.00 40.02 247 SER B CA 1
ATOM 5061 C C . SER B 1 267 ? 29.634 75.790 40.806 1.00 43.58 247 SER B C 1
ATOM 5062 O O . SER B 1 267 ? 29.392 76.976 40.986 1.00 44.35 247 SER B O 1
ATOM 5065 N N . ASP B 1 268 ? 29.426 75.180 39.622 1.00 38.73 248 ASP B N 1
ATOM 5066 C CA . 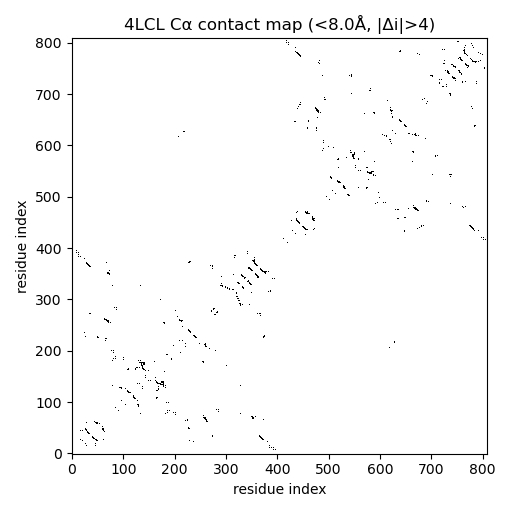ASP B 1 268 ? 28.943 75.919 38.438 1.00 37.76 248 ASP B CA 1
ATOM 5067 C C . ASP B 1 268 ? 27.596 75.445 37.846 1.00 38.00 248 ASP B C 1
ATOM 5068 O O . ASP B 1 268 ? 27.126 76.008 36.855 1.00 36.10 248 ASP B O 1
ATOM 5073 N N . GLY B 1 269 ? 27.007 74.399 38.426 1.00 33.90 249 GLY B N 1
ATOM 5074 C CA . GLY B 1 269 ? 25.742 73.845 37.950 1.00 31.82 249 GLY B CA 1
ATOM 5075 C C . GLY B 1 269 ? 25.852 73.097 36.632 1.00 33.46 249 GLY B C 1
ATOM 5076 O O . GLY B 1 269 ? 24.836 72.667 36.079 1.00 31.91 249 GLY B O 1
ATOM 5077 N N . LYS B 1 270 ? 27.081 72.906 36.120 1.00 29.35 250 LYS B N 1
ATOM 5078 C CA . LYS B 1 270 ? 27.281 72.190 34.852 1.00 27.98 250 LYS B CA 1
ATOM 5079 C C . LYS B 1 270 ? 27.222 70.673 35.024 1.00 27.32 250 LYS B C 1
ATOM 5080 O O . LYS B 1 270 ? 27.508 70.145 36.108 1.00 26.32 250 LYS B O 1
ATOM 5086 N N . LEU B 1 271 ? 26.863 69.985 33.944 1.00 22.02 251 LEU B N 1
ATOM 5087 C CA . LEU B 1 271 ? 26.730 68.523 33.934 1.00 20.46 251 LEU B CA 1
ATOM 5088 C C . LEU B 1 271 ? 28.078 67.901 33.664 1.00 24.20 251 LEU B C 1
ATOM 5089 O O . LEU B 1 271 ? 28.776 68.304 32.730 1.00 27.33 251 LEU B O 1
ATOM 5094 N N . ARG B 1 272 ? 28.437 66.914 34.468 1.00 18.95 252 ARG B N 1
ATOM 5095 C CA . ARG B 1 272 ? 29.703 66.206 34.325 1.00 19.30 252 ARG B CA 1
ATOM 5096 C C . ARG B 1 272 ? 29.449 64.709 34.353 1.00 21.78 252 ARG B C 1
ATOM 5097 O O . ARG B 1 272 ? 28.483 64.256 34.958 1.00 20.17 252 ARG B O 1
ATOM 5105 N N . TYR B 1 273 ? 30.368 63.947 33.754 1.00 20.76 253 TYR B N 1
ATOM 5106 C CA . TYR B 1 273 ? 30.326 62.485 33.755 1.00 18.57 253 TYR B CA 1
ATOM 5107 C C . TYR B 1 273 ? 30.760 62.040 35.136 1.00 23.61 253 TYR B C 1
ATOM 5108 O O . TYR B 1 273 ? 31.743 62.550 35.688 1.00 25.99 253 TYR B O 1
ATOM 5117 N N . ASP B 1 274 ? 30.034 61.102 35.686 1.00 19.22 254 ASP B N 1
ATOM 5118 C CA . ASP B 1 274 ? 30.340 60.528 36.974 1.00 20.50 254 ASP B CA 1
ATOM 5119 C C . ASP B 1 274 ? 30.515 59.032 36.769 1.00 23.32 254 ASP B C 1
ATOM 5120 O O . ASP B 1 274 ? 29.558 58.363 36.416 1.00 21.75 254 ASP B O 1
ATOM 5125 N N . ASP B 1 275 ? 31.738 58.514 36.963 1.00 21.13 255 ASP B N 1
ATOM 5126 C CA . ASP B 1 275 ? 31.964 57.071 36.840 1.00 21.36 255 ASP B CA 1
ATOM 5127 C C . ASP B 1 275 ? 31.495 56.465 38.154 1.00 24.69 255 ASP B C 1
ATOM 5128 O O . ASP B 1 275 ? 32.239 56.441 39.121 1.00 25.74 255 ASP B O 1
ATOM 5133 N N . SER B 1 276 ? 30.206 56.096 38.236 1.00 20.73 256 SER B N 1
ATOM 5134 C CA . SER B 1 276 ? 29.623 55.591 39.475 1.00 20.90 256 SER B CA 1
ATOM 5135 C C . SER B 1 276 ? 30.140 54.228 39.825 1.00 25.51 256 SER B C 1
ATOM 5136 O O . SER B 1 276 ? 30.122 53.333 38.980 1.00 25.37 256 SER B O 1
ATOM 5139 N N . VAL B 1 277 ? 30.586 54.049 41.087 1.00 24.30 257 VAL B N 1
ATOM 5140 C CA . VAL B 1 277 ? 31.091 52.755 41.556 1.00 25.92 257 VAL B CA 1
ATOM 5141 C C . VAL B 1 277 ? 30.041 51.634 41.359 1.00 28.87 257 VAL B C 1
ATOM 5142 O O . VAL B 1 277 ? 30.406 50.491 41.093 1.00 28.59 257 VAL B O 1
ATOM 5146 N N . TYR B 1 278 ? 28.743 51.989 41.421 1.00 26.30 258 TYR B N 1
ATOM 5147 C CA . TYR B 1 278 ? 27.631 51.049 41.259 1.00 26.38 258 TYR B CA 1
ATOM 5148 C C . TYR B 1 278 ? 27.524 50.458 39.857 1.00 28.79 258 TYR B C 1
ATOM 5149 O O . TYR B 1 278 ? 26.959 49.379 39.700 1.00 28.99 258 TYR B O 1
ATOM 5158 N N . PHE B 1 279 ? 28.064 51.151 38.845 1.00 22.95 259 PHE B N 1
ATOM 5159 C CA . PHE B 1 279 ? 28.076 50.626 37.480 1.00 22.82 259 PHE B CA 1
ATOM 5160 C C . PHE B 1 279 ? 29.333 49.797 37.196 1.00 30.36 259 PHE B C 1
ATOM 5161 O O . PHE B 1 279 ? 29.467 49.247 36.104 1.00 30.84 259 PHE B O 1
ATOM 5169 N N . ARG B 1 280 ? 30.264 49.727 38.161 1.00 28.78 260 ARG B N 1
ATOM 5170 C CA . ARG B 1 280 ? 31.539 49.015 37.975 1.00 30.69 260 ARG B CA 1
ATOM 5171 C C . ARG B 1 280 ? 31.559 47.599 38.541 1.00 38.22 260 ARG B C 1
ATOM 5172 O O . ARG B 1 280 ? 32.238 46.733 37.993 1.00 38.65 260 ARG B O 1
ATOM 5180 N N . ALA B 1 281 ? 30.852 47.373 39.650 1.00 36.39 261 ALA B N 1
ATOM 5181 C CA . ALA B 1 281 ? 30.766 46.069 40.298 1.00 36.74 261 ALA B CA 1
ATOM 5182 C C . ALA B 1 281 ? 29.430 45.957 41.007 1.00 39.67 261 ALA B C 1
ATOM 5183 O O . ALA B 1 281 ? 28.903 46.955 41.485 1.00 38.01 261 ALA B O 1
ATOM 5185 N N . ASP B 1 282 ? 28.907 44.736 41.104 1.00 37.99 262 ASP B N 1
ATOM 5186 C CA . ASP B 1 282 ? 27.619 44.459 41.740 1.00 37.57 262 ASP B CA 1
ATOM 5187 C C . ASP B 1 282 ? 27.763 44.130 43.206 1.00 42.00 262 ASP B C 1
ATOM 5188 O O . ASP B 1 282 ? 26.797 44.294 43.952 1.00 40.39 262 ASP B O 1
ATOM 5193 N N . GLY B 1 283 ? 28.924 43.595 43.578 1.00 39.04 263 GLY B N 1
ATOM 5194 C CA . GLY B 1 283 ? 29.194 43.106 44.925 1.00 40.59 263 GLY B CA 1
ATOM 5195 C C . GLY B 1 283 ? 28.625 41.710 45.080 1.00 44.61 263 GLY B C 1
ATOM 5196 O O . GLY B 1 283 ? 28.020 41.180 44.139 1.00 44.84 263 GLY B O 1
ATOM 5197 N N . GLU B 1 284 ? 28.827 41.080 46.245 1.00 40.69 264 GLU B N 1
ATOM 5198 C CA . GLU B 1 284 ? 28.299 39.735 46.452 1.00 40.45 264 GLU B CA 1
ATOM 5199 C C . GLU B 1 284 ? 26.838 39.790 46.895 1.00 40.65 264 GLU B C 1
ATOM 5200 O O . GLU B 1 284 ? 25.996 39.093 46.327 1.00 40.12 264 GLU B O 1
ATOM 5206 N N . GLU B 1 285 ? 26.533 40.656 47.872 1.00 34.88 265 GLU B N 1
ATOM 5207 C CA . GLU B 1 285 ? 25.182 40.812 48.406 1.00 32.74 265 GLU B CA 1
ATOM 5208 C C . GLU B 1 285 ? 24.257 41.555 47.461 1.00 33.30 265 GLU B C 1
ATOM 5209 O O . GLU B 1 285 ? 24.663 42.538 46.840 1.00 32.55 265 GLU B O 1
ATOM 5215 N N . CYS B 1 286 ? 22.998 41.115 47.402 1.00 25.73 266 CYS B N 1
ATOM 5216 C CA . CYS B 1 286 ? 21.937 41.805 46.687 1.00 24.46 266 CYS B CA 1
ATOM 5217 C C . CYS B 1 286 ? 21.365 42.730 47.751 1.00 28.15 266 CYS B C 1
ATOM 5218 O O . CYS B 1 286 ? 20.813 42.225 48.729 1.00 28.49 266 CYS B O 1
ATOM 5221 N N . PHE B 1 287 ? 21.583 44.055 47.636 1.00 22.11 267 PHE B N 1
ATOM 5222 C CA . PHE B 1 287 ? 21.052 44.997 48.631 1.00 21.62 267 PHE B CA 1
ATOM 5223 C C . PHE B 1 287 ? 19.653 45.437 48.202 1.00 22.42 267 PHE B C 1
ATOM 5224 O O . PHE B 1 287 ? 19.508 46.280 47.298 1.00 19.46 267 PHE B O 1
ATOM 5232 N N . GLY B 1 288 ? 18.639 44.836 48.843 1.00 19.89 268 GLY B N 1
ATOM 5233 C CA . GLY B 1 288 ? 17.227 45.097 48.554 1.00 19.16 268 GLY B CA 1
ATOM 5234 C C . GLY B 1 288 ? 16.757 46.548 48.635 1.00 21.19 268 GLY B C 1
ATOM 5235 O O . GLY B 1 288 ? 15.685 46.901 48.127 1.00 20.39 268 GLY B O 1
ATOM 5236 N N . GLY B 1 289 ? 17.498 47.375 49.338 1.00 19.32 269 GLY B N 1
ATOM 5237 C CA . GLY B 1 289 ? 17.119 48.778 49.467 1.00 18.96 269 GLY B CA 1
ATOM 5238 C C . GLY B 1 289 ? 17.644 49.690 48.362 1.00 19.89 269 GLY B C 1
ATOM 5239 O O . GLY B 1 289 ? 17.306 50.878 48.344 1.00 18.62 269 GLY B O 1
ATOM 5240 N N . GLN B 1 290 ? 18.487 49.174 47.449 1.00 18.02 270 GLN B N 1
ATOM 5241 C CA . GLN B 1 290 ? 19.155 50.064 46.471 1.00 18.81 270 GLN B CA 1
ATOM 5242 C C . GLN B 1 290 ? 19.754 49.461 45.208 1.00 19.83 270 GLN B C 1
ATOM 5243 O O . GLN B 1 290 ? 20.181 50.237 44.359 1.00 19.25 270 GLN B O 1
ATOM 5249 N N . GLY B 1 291 ? 19.906 48.136 45.152 1.00 15.87 271 GLY B N 1
ATOM 5250 C CA . GLY B 1 291 ? 20.730 47.480 44.155 1.00 18.12 271 GLY B CA 1
ATOM 5251 C C . GLY B 1 291 ? 20.239 47.085 42.789 1.00 18.46 271 GLY B C 1
ATOM 5252 O O . GLY B 1 291 ? 21.023 46.508 42.036 1.00 15.77 271 GLY B O 1
ATOM 5253 N N . VAL B 1 292 ? 18.974 47.329 42.459 1.00 14.42 272 VAL B N 1
ATOM 5254 C CA . VAL B 1 292 ? 18.474 46.858 41.169 1.00 13.84 272 VAL B CA 1
ATOM 5255 C C . VAL B 1 292 ? 18.700 47.864 40.047 1.00 15.83 272 VAL B C 1
ATOM 5256 O O . VAL B 1 292 ? 18.607 49.078 40.251 1.00 14.58 272 VAL B O 1
ATOM 5260 N N . PHE B 1 293 ? 19.019 47.340 38.877 1.00 13.78 273 PHE B N 1
ATOM 5261 C CA . PHE B 1 293 ? 19.168 48.107 37.654 1.00 13.53 273 PHE B CA 1
ATOM 5262 C C . PHE B 1 293 ? 18.041 47.648 36.758 1.00 14.38 273 PHE B C 1
ATOM 5263 O O . PHE B 1 293 ? 17.808 46.449 36.617 1.00 14.83 273 PHE B O 1
ATOM 5271 N N . SER B 1 294 ? 17.382 48.600 36.103 1.00 12.72 274 SER B N 1
ATOM 5272 C CA . SER B 1 294 ? 16.361 48.278 35.127 1.00 12.80 274 SER B CA 1
ATOM 5273 C C . SER B 1 294 ? 16.082 49.483 34.254 1.00 14.78 274 SER B C 1
ATOM 5274 O O . SER B 1 294 ? 16.566 50.590 34.522 1.00 12.63 274 SER B O 1
ATOM 5277 N N . SER B 1 295 ? 15.192 49.297 33.302 1.00 13.95 275 SER B N 1
ATOM 5278 C CA . SER B 1 295 ? 14.786 50.378 32.404 1.00 12.57 275 SER B CA 1
ATOM 5279 C C . SER B 1 295 ? 13.534 51.040 32.936 1.00 14.77 275 SER B C 1
ATOM 5280 O O . SER B 1 295 ? 12.780 50.414 33.703 1.00 14.29 275 SER B O 1
ATOM 5283 N N . PRO B 1 296 ? 13.247 52.296 32.497 1.00 12.47 276 PRO B N 1
ATOM 5284 C CA . PRO B 1 296 ? 11.966 52.924 32.866 1.00 12.23 276 PRO B CA 1
ATOM 5285 C C . PRO B 1 296 ? 10.781 52.073 32.420 1.00 14.73 276 PRO B C 1
ATOM 5286 O O . PRO B 1 296 ? 9.834 51.945 33.180 1.00 13.23 276 PRO B O 1
ATOM 5290 N N . GLY B 1 297 ? 10.843 51.480 31.215 1.00 11.99 277 GLY B N 1
ATOM 5291 C CA . GLY B 1 297 ? 9.768 50.637 30.698 1.00 12.19 277 GLY B CA 1
ATOM 5292 C C . GLY B 1 297 ? 9.410 49.496 31.624 1.00 17.24 277 GLY B C 1
ATOM 5293 O O . GLY B 1 297 ? 8.227 49.265 31.909 1.00 16.99 277 GLY B O 1
ATOM 5294 N N . SER B 1 298 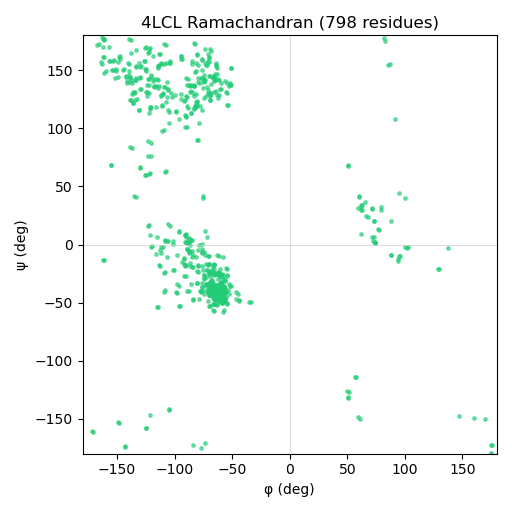? 10.439 48.816 32.150 1.00 12.81 278 SER B N 1
ATOM 5295 C CA . SER B 1 298 ? 10.190 47.674 33.043 1.00 13.69 278 SER B CA 1
ATOM 5296 C C . SER B 1 298 ? 9.695 48.135 34.399 1.00 14.52 278 SER B C 1
ATOM 5297 O O . SER B 1 298 ? 8.891 47.442 35.028 1.00 15.71 278 SER B O 1
ATOM 5300 N N . TYR B 1 299 ? 10.174 49.285 34.861 1.00 12.24 279 TYR B N 1
ATOM 5301 C CA . TYR B 1 299 ? 9.737 49.795 36.153 1.00 12.00 279 TYR B CA 1
ATOM 5302 C C . TYR B 1 299 ? 8.270 50.184 36.067 1.00 14.09 279 TYR B C 1
ATOM 5303 O O . TYR B 1 299 ? 7.510 49.866 36.966 1.00 13.65 279 TYR B O 1
ATOM 5312 N N . MET B 1 300 ? 7.843 50.789 34.936 1.00 13.16 280 MET B N 1
ATOM 5313 C CA . MET B 1 300 ? 6.418 51.115 34.746 1.00 11.33 280 MET B CA 1
ATOM 5314 C C . MET B 1 300 ? 5.577 49.861 34.756 1.00 15.06 280 MET B C 1
ATOM 5315 O O . MET B 1 300 ? 4.425 49.925 35.218 1.00 15.72 280 MET B O 1
ATOM 5320 N N . LYS B 1 301 ? 6.083 48.721 34.203 1.00 13.59 281 LYS B N 1
ATOM 5321 C CA . LYS B 1 301 ? 5.300 47.473 34.229 1.00 14.50 281 LYS B CA 1
ATOM 5322 C C . LYS B 1 301 ? 4.924 47.089 35.661 1.00 19.45 281 LYS B C 1
ATOM 5323 O O . LYS B 1 301 ? 3.801 46.645 35.914 1.00 20.15 281 LYS B O 1
ATOM 5329 N N . VAL B 1 302 ? 5.849 47.302 36.600 1.00 14.51 282 VAL B N 1
ATOM 5330 C CA . VAL B 1 302 ? 5.609 47.010 38.027 1.00 14.71 282 VAL B CA 1
ATOM 5331 C C . VAL B 1 302 ? 4.537 47.947 38.563 1.00 17.82 282 VAL B C 1
ATOM 5332 O O . VAL B 1 302 ? 3.564 47.470 39.152 1.00 18.22 282 VAL B O 1
ATOM 5336 N N . LEU B 1 303 ? 4.706 49.282 38.342 1.00 15.11 283 LEU B N 1
ATOM 5337 C CA . LEU B 1 303 ? 3.741 50.268 38.803 1.00 14.22 283 LEU B CA 1
ATOM 5338 C C . LEU B 1 303 ? 2.364 50.000 38.259 1.00 17.84 283 LEU B C 1
ATOM 5339 O O . LEU B 1 303 ? 1.393 50.104 38.992 1.00 17.71 283 LEU B O 1
ATOM 5344 N N . HIS B 1 304 ? 2.275 49.746 36.930 1.00 15.80 284 HIS B N 1
ATOM 5345 C CA . HIS B 1 304 ? 1.011 49.530 36.242 1.00 16.26 284 HIS B CA 1
ATOM 5346 C C . HIS B 1 304 ? 0.289 48.287 36.754 1.00 20.20 284 HIS B C 1
ATOM 5347 O O . HIS B 1 304 ? -0.922 48.333 36.962 1.00 21.81 284 HIS B O 1
ATOM 5354 N N . SER B 1 305 ? 1.019 47.196 37.012 1.00 18.19 285 SER B N 1
ATOM 5355 C CA . SER B 1 305 ? 0.452 45.946 37.568 1.00 18.59 285 SER B CA 1
ATOM 5356 C C . SER B 1 305 ? -0.227 46.241 38.921 1.00 21.51 285 SER B C 1
ATOM 5357 O O . SER B 1 305 ? -1.364 45.789 39.163 1.00 22.92 285 SER B O 1
ATOM 5360 N N . LEU B 1 306 ? 0.458 47.029 39.777 1.00 18.44 286 LEU B N 1
ATOM 5361 C CA . LEU B 1 306 ? -0.055 47.417 41.096 1.00 19.42 286 LEU B CA 1
ATOM 5362 C C . LEU B 1 306 ? -1.292 48.300 40.984 1.00 23.97 286 LEU B C 1
ATOM 5363 O O . LEU B 1 306 ? -2.289 48.052 41.667 1.00 24.40 286 LEU B O 1
ATOM 5368 N N . LEU B 1 307 ? -1.250 49.304 40.081 1.00 19.06 287 LEU B N 1
ATOM 5369 C CA . LEU B 1 307 ? -2.399 50.191 39.866 1.00 20.12 287 LEU B CA 1
ATOM 5370 C C . LEU B 1 307 ? -3.619 49.410 39.381 1.00 24.09 287 LEU B C 1
ATOM 5371 O O . LEU B 1 307 ? -4.740 49.669 39.824 1.00 25.42 287 LEU B O 1
ATOM 5376 N N . LYS B 1 308 ? -3.400 48.446 38.483 1.00 22.12 288 LYS B N 1
ATOM 5377 C CA . LYS B 1 308 ? -4.464 47.641 37.920 1.00 23.66 288 LYS B CA 1
ATOM 5378 C C . LYS B 1 308 ? -4.997 46.579 38.882 1.00 32.25 288 LYS B C 1
ATOM 5379 O O . LYS B 1 308 ? -6.122 46.119 38.674 1.00 33.35 288 LYS B O 1
ATOM 5385 N N . ARG B 1 309 ? -4.188 46.180 39.910 1.00 30.22 289 ARG B N 1
ATOM 5386 C CA A ARG B 1 309 ? -4.531 45.120 40.872 0.50 31.15 289 ARG B CA 1
ATOM 5387 C CA B ARG B 1 309 ? -4.491 45.102 40.866 0.50 31.07 289 ARG B CA 1
ATOM 5388 C C . ARG B 1 309 ? -4.836 43.838 40.054 1.00 35.28 289 ARG B C 1
ATOM 5389 O O . ARG B 1 309 ? -5.853 43.173 40.281 1.00 36.01 289 ARG B O 1
ATOM 5404 N N . ASP B 1 310 ? -3.984 43.539 39.049 1.00 30.04 290 ASP B N 1
ATOM 5405 C CA . ASP B 1 310 ? -4.127 42.413 38.115 1.00 29.75 290 ASP B CA 1
ATOM 5406 C C . ASP B 1 310 ? -3.707 41.038 38.669 1.00 31.56 290 ASP B C 1
ATOM 5407 O O . ASP B 1 310 ? -3.792 40.045 37.946 1.00 30.90 290 ASP B O 1
ATOM 5412 N N . GLY B 1 311 ? -3.250 41.003 39.916 1.00 28.59 291 GLY B N 1
ATOM 5413 C CA . GLY B 1 311 ? -2.849 39.766 40.594 1.00 29.12 291 GLY B CA 1
ATOM 5414 C C . GLY B 1 311 ? -1.524 39.151 40.168 1.00 33.24 291 GLY B C 1
ATOM 5415 O O . GLY B 1 311 ? -1.162 38.092 40.685 1.00 34.35 291 GLY B O 1
ATOM 5416 N N . LEU B 1 312 ? -0.791 39.784 39.218 1.00 29.41 292 LEU B N 1
ATOM 5417 C CA . LEU B 1 312 ? 0.471 39.245 38.697 1.00 28.07 292 LEU B CA 1
ATOM 5418 C C . LEU B 1 312 ? 1.613 39.233 39.691 1.00 30.01 292 LEU B C 1
ATOM 5419 O O . LEU B 1 312 ? 2.427 38.305 39.665 1.00 29.05 292 LEU B O 1
ATOM 5424 N N . LEU B 1 313 ? 1.656 40.214 40.589 1.00 25.39 293 LEU B N 1
ATOM 5425 C CA . LEU B 1 313 ? 2.725 40.303 41.590 1.00 24.64 293 LEU B CA 1
ATOM 5426 C C . LEU B 1 313 ? 2.226 39.982 42.970 1.00 28.08 293 LEU B C 1
ATOM 5427 O O . LEU B 1 313 ? 2.938 39.366 43.745 1.00 26.06 293 LEU B O 1
ATOM 5432 N N . LEU B 1 314 ? 1.018 40.468 43.302 1.00 25.40 294 LEU B N 1
ATOM 5433 C CA . LEU B 1 314 ? 0.431 40.290 44.617 1.00 24.37 294 LEU B CA 1
ATOM 5434 C C . LEU B 1 314 ? -1.058 40.189 44.430 1.00 28.05 294 LEU B C 1
ATOM 5435 O O . LEU B 1 314 ? -1.593 40.722 43.459 1.00 25.79 294 LEU B O 1
ATOM 5440 N N . GLN B 1 315 ? -1.730 39.616 45.413 1.00 26.11 295 GLN B N 1
ATOM 5441 C CA . GLN B 1 315 ? -3.194 39.558 45.418 1.00 27.13 295 GLN B CA 1
ATOM 5442 C C . GLN B 1 315 ? -3.699 41.010 45.550 1.00 32.53 295 GLN B C 1
ATOM 5443 O O . GLN B 1 315 ? -3.063 41.797 46.257 1.00 29.70 295 GLN B O 1
ATOM 5449 N N . PRO B 1 316 ? -4.843 41.380 44.916 1.00 33.00 296 PRO B N 1
ATOM 5450 C CA . PRO B 1 316 ? -5.345 42.763 45.045 1.00 32.10 296 PRO B CA 1
ATOM 5451 C C . PRO B 1 316 ? -5.480 43.280 46.482 1.00 33.01 296 PRO B C 1
ATOM 5452 O O . PRO B 1 316 ? -5.234 44.461 46.718 1.00 30.69 296 PRO B O 1
ATOM 5456 N N . GLU B 1 317 ? -5.859 42.399 47.433 1.00 30.66 297 GLU B N 1
ATOM 5457 C CA . GLU B 1 317 ? -6.020 42.713 48.861 1.00 30.74 297 GLU B CA 1
ATOM 5458 C C . GLU B 1 317 ? -4.665 43.110 49.474 1.00 32.00 297 GLU B C 1
ATOM 5459 O O . GLU B 1 317 ? -4.599 44.002 50.322 1.00 30.33 297 GLU B O 1
ATOM 5465 N N . THR B 1 318 ? -3.585 42.442 49.040 1.00 27.59 298 THR B N 1
ATOM 5466 C CA . THR B 1 318 ? -2.228 42.746 49.510 1.00 25.33 298 THR B CA 1
ATOM 5467 C C . THR B 1 318 ? -1.797 44.106 48.969 1.00 27.42 298 THR B C 1
ATOM 5468 O O . THR B 1 318 ? -1.200 44.884 49.707 1.00 27.60 298 THR B O 1
ATOM 5472 N N . VAL B 1 319 ? -2.126 44.412 47.696 1.00 23.89 299 VAL B N 1
ATOM 5473 C CA . VAL B 1 319 ? -1.807 45.732 47.142 1.00 23.61 299 VAL B CA 1
ATOM 5474 C C . VAL B 1 319 ? -2.547 46.812 47.931 1.00 26.64 299 VAL B C 1
ATOM 5475 O O . VAL B 1 319 ? -1.945 47.826 48.255 1.00 24.46 299 VAL B O 1
ATOM 5479 N N . ASP B 1 320 ? -3.838 46.572 48.294 1.00 25.87 300 ASP B N 1
ATOM 5480 C CA . ASP B 1 320 ? -4.626 47.525 49.086 1.00 25.97 300 ASP B CA 1
ATOM 5481 C C . ASP B 1 320 ? -3.943 47.793 50.424 1.00 27.30 300 ASP B C 1
ATOM 5482 O O . ASP B 1 320 ? -3.861 48.948 50.841 1.00 24.82 300 ASP B O 1
ATOM 5487 N N . LEU B 1 321 ? -3.407 46.728 51.059 1.00 26.11 301 LEU B N 1
ATOM 5488 C CA . LEU B 1 321 ? -2.655 46.813 52.318 1.00 28.14 301 LEU B CA 1
ATOM 5489 C C . LEU B 1 321 ? -1.440 47.742 52.180 1.00 31.63 301 LEU B C 1
ATOM 5490 O O . LEU B 1 321 ? -1.203 48.551 53.078 1.00 32.91 301 LEU B O 1
ATOM 5495 N N . MET B 1 322 ? -0.711 47.666 51.039 1.00 26.09 302 MET B N 1
ATOM 5496 C CA . MET B 1 322 ? 0.458 48.528 50.778 1.00 24.30 302 MET B CA 1
ATOM 5497 C C . MET B 1 322 ? 0.091 50.010 50.859 1.00 26.09 302 MET B C 1
ATOM 5498 O O . MET B 1 322 ? 0.889 50.802 51.332 1.00 24.52 302 MET B O 1
ATOM 5503 N N . PHE B 1 323 ? -1.121 50.381 50.399 1.00 23.77 303 PHE B N 1
ATOM 5504 C CA . PHE B 1 323 ? -1.552 51.784 50.363 1.00 22.80 303 PHE B CA 1
ATOM 5505 C C . PHE B 1 323 ? -2.207 52.245 51.648 1.00 29.55 303 PHE B C 1
ATOM 5506 O O . PHE B 1 323 ? -2.613 53.402 51.750 1.00 29.57 303 PHE B O 1
ATOM 5514 N N . GLN B 1 324 ? -2.281 51.361 52.650 1.00 25.98 304 GLN B N 1
ATOM 5515 C CA . GLN B 1 324 ? -2.865 51.751 53.924 1.00 28.56 304 GLN B CA 1
ATOM 5516 C C . GLN B 1 324 ? -1.835 52.471 54.794 1.00 32.13 304 GLN B C 1
ATOM 5517 O O . GLN B 1 324 ? -0.726 51.946 54.977 1.00 31.64 304 GLN B O 1
ATOM 5523 N N . PRO B 1 325 ? -2.160 53.678 55.323 1.00 29.62 305 PRO B N 1
ATOM 5524 C CA . PRO B 1 325 ? -1.225 54.343 56.253 1.00 29.72 305 PRO B CA 1
ATOM 5525 C C . PRO B 1 325 ? -0.902 53.366 57.384 1.00 32.68 305 PRO B C 1
ATOM 5526 O O . PRO B 1 325 ? -1.817 52.850 58.042 1.00 33.23 305 PRO B O 1
ATOM 5530 N N . ALA B 1 326 ? 0.390 53.022 57.541 1.00 28.29 306 ALA B N 1
ATOM 5531 C CA . ALA B 1 326 ? 0.784 52.017 58.536 1.00 29.84 306 ALA B CA 1
ATOM 5532 C C . ALA B 1 326 ? 1.137 52.600 59.894 1.00 32.69 306 ALA B C 1
ATOM 5533 O O . ALA B 1 326 ? 1.230 51.844 60.865 1.00 34.00 306 ALA B O 1
ATOM 5535 N N . LEU B 1 327 ? 1.310 53.927 59.985 1.00 25.73 307 LEU B N 1
ATOM 5536 C CA . LEU B 1 327 ? 1.742 54.566 61.223 1.00 26.07 307 LEU B CA 1
ATOM 5537 C C . LEU B 1 327 ? 0.656 54.947 62.189 1.00 31.23 307 LEU B C 1
ATOM 5538 O O . LEU B 1 327 ? -0.344 55.549 61.801 1.00 29.88 307 LEU B O 1
ATOM 5543 N N . GLU B 1 328 ? 0.903 54.682 63.484 1.00 29.89 308 GLU B N 1
ATOM 5544 C CA . GLU B 1 328 ? -0.010 55.116 64.535 1.00 31.10 308 GLU B CA 1
ATOM 5545 C C . GLU B 1 328 ? 0.131 56.642 64.632 1.00 35.15 308 GLU B C 1
ATOM 5546 O O . GLU B 1 328 ? 1.162 57.167 64.189 1.00 32.41 308 GLU B O 1
ATOM 5552 N N . PRO B 1 329 ? -0.869 57.374 65.179 1.00 35.34 309 PRO B N 1
ATOM 5553 C CA . PRO B 1 329 ? -0.770 58.847 65.234 1.00 35.71 309 PRO B CA 1
ATOM 5554 C C . PRO B 1 329 ? 0.544 59.434 65.726 1.00 39.49 309 PRO B C 1
ATOM 5555 O O . PRO B 1 329 ? 1.014 60.392 65.120 1.00 40.21 309 PRO B O 1
ATOM 5559 N N . ARG B 1 330 ? 1.163 58.840 66.776 1.00 35.24 310 ARG B N 1
ATOM 5560 C CA . ARG B 1 330 ? 2.453 59.308 67.308 1.00 35.35 310 ARG B CA 1
ATOM 5561 C C . ARG B 1 330 ? 3.544 59.267 66.222 1.00 35.71 310 ARG B C 1
ATOM 5562 O O . ARG B 1 330 ? 4.239 60.266 66.016 1.00 35.54 310 ARG B O 1
ATOM 5570 N N . LEU B 1 331 ? 3.686 58.124 65.517 1.00 31.16 311 LEU B N 1
ATOM 5571 C CA . LEU B 1 331 ? 4.701 58.038 64.460 1.00 29.37 311 LEU B CA 1
ATOM 5572 C C . LEU B 1 331 ? 4.376 58.888 63.247 1.00 32.42 311 LEU B C 1
ATOM 5573 O O . LEU B 1 331 ? 5.291 59.413 62.618 1.00 30.01 311 LEU B O 1
ATOM 5578 N N . GLU B 1 332 ? 3.088 59.018 62.910 1.00 30.41 312 GLU B N 1
ATOM 5579 C CA . GLU B 1 332 ? 2.663 59.837 61.775 1.00 28.82 312 GLU B CA 1
ATOM 5580 C C . GLU B 1 332 ? 3.050 61.305 62.014 1.00 32.28 312 GLU B C 1
ATOM 5581 O O . GLU B 1 332 ? 3.568 61.966 61.118 1.00 32.21 312 GLU B O 1
ATOM 5587 N N . GLU B 1 333 ? 2.795 61.799 63.223 1.00 31.32 313 GLU B N 1
ATOM 5588 C CA . GLU B 1 333 ? 3.111 63.158 63.612 1.00 31.61 313 GLU B CA 1
ATOM 5589 C C . GLU B 1 333 ? 4.619 63.393 63.584 1.00 34.78 313 GLU B C 1
ATOM 5590 O O . GLU B 1 333 ? 5.051 64.416 63.051 1.00 32.20 313 GLU B O 1
ATOM 5596 N N . GLN B 1 334 ? 5.414 62.457 64.163 1.00 31.80 314 GLN B N 1
ATOM 5597 C CA . GLN B 1 334 ? 6.875 62.575 64.188 1.00 30.52 314 GLN B CA 1
ATOM 5598 C C . GLN B 1 334 ? 7.431 62.504 62.751 1.00 30.66 314 GLN B C 1
ATOM 5599 O O . GLN B 1 334 ? 8.304 63.306 62.396 1.00 28.59 314 GLN B O 1
ATOM 5605 N N . MET B 1 335 ? 6.925 61.564 61.924 1.00 26.16 315 MET B N 1
ATOM 5606 C CA . MET B 1 335 ? 7.409 61.477 60.543 1.00 22.76 315 MET B CA 1
ATOM 5607 C C . MET B 1 335 ? 7.150 62.791 59.795 1.00 28.29 315 MET B C 1
ATOM 5608 O O . MET B 1 335 ? 8.058 63.328 59.168 1.00 27.52 315 MET B O 1
ATOM 5613 N N . ASN B 1 336 ? 5.939 63.330 59.905 1.00 28.63 316 ASN B N 1
ATOM 5614 C CA . ASN B 1 336 ? 5.595 64.610 59.270 1.00 29.25 316 ASN B CA 1
ATOM 5615 C C . ASN B 1 336 ? 6.439 65.768 59.793 1.00 32.61 316 ASN B C 1
ATOM 5616 O O . ASN B 1 336 ? 6.872 66.592 59.002 1.00 34.08 316 ASN B O 1
ATOM 5621 N N . GLN B 1 337 ? 6.708 65.809 61.109 1.00 29.72 317 GLN B N 1
ATOM 5622 C CA . GLN B 1 337 ? 7.521 66.874 61.699 1.00 29.94 317 GLN B CA 1
ATOM 5623 C C . GLN B 1 337 ? 8.935 66.800 61.143 1.00 32.12 317 GLN B C 1
ATOM 5624 O O . GLN B 1 337 ? 9.467 67.815 60.682 1.00 28.58 317 GLN B O 1
ATOM 5630 N N . HIS B 1 338 ? 9.487 65.569 61.080 1.00 28.45 318 HIS B N 1
ATOM 5631 C CA . HIS B 1 338 ? 10.817 65.336 60.539 1.00 27.55 318 HIS B CA 1
ATOM 5632 C C . HIS B 1 338 ? 10.899 65.760 59.073 1.00 29.94 318 HIS B C 1
ATOM 5633 O O . HIS B 1 338 ? 11.861 66.423 58.681 1.00 29.22 318 HIS B O 1
ATOM 5640 N N . MET B 1 339 ? 9.916 65.349 58.257 1.00 24.36 319 MET B N 1
ATOM 5641 C CA . MET B 1 339 ? 9.958 65.669 56.835 1.00 23.05 319 MET B CA 1
ATOM 5642 C C . MET B 1 339 ? 9.746 67.140 56.528 1.00 27.92 319 MET B C 1
ATOM 5643 O O . MET B 1 339 ? 10.455 67.686 55.685 1.00 25.68 319 MET B O 1
ATOM 5648 N N . ASP B 1 340 ? 8.782 67.778 57.194 1.00 27.68 320 ASP B N 1
ATOM 5649 C CA . ASP B 1 340 ? 8.527 69.218 57.023 1.00 28.43 320 ASP B CA 1
ATOM 5650 C C . ASP B 1 340 ? 9.773 70.040 57.386 1.00 33.15 320 ASP B C 1
ATOM 5651 O O . ASP B 1 340 ? 10.023 71.087 56.782 1.00 31.89 320 ASP B O 1
ATOM 5656 N N . ALA B 1 341 ? 10.551 69.547 58.365 1.00 32.28 321 ALA B N 1
ATOM 5657 C CA . ALA B 1 341 ? 11.784 70.186 58.869 1.00 32.29 321 ALA B CA 1
ATOM 5658 C C . ALA B 1 341 ? 13.005 69.781 58.064 1.00 32.80 321 ALA B C 1
ATOM 5659 O O . ALA B 1 341 ? 14.087 70.344 58.261 1.00 30.72 321 ALA B O 1
ATOM 5661 N N . SER B 1 342 ? 12.846 68.816 57.143 1.00 26.06 322 SER B N 1
ATOM 5662 C CA . SER B 1 342 ? 13.987 68.353 56.354 1.00 25.28 322 SER B CA 1
ATOM 5663 C C . SER B 1 342 ? 13.831 68.501 54.829 1.00 26.85 322 SER B C 1
ATOM 5664 O O . SER B 1 342 ? 13.928 67.502 54.108 1.00 25.07 322 SER B O 1
ATOM 5667 N N . PRO B 1 343 ? 13.662 69.742 54.296 1.00 23.13 323 PRO B N 1
ATOM 5668 C CA . PRO B 1 343 ? 13.567 69.904 52.841 1.00 21.02 323 PRO B CA 1
ATOM 5669 C C . PRO B 1 343 ? 14.892 69.637 52.134 1.00 24.35 323 PRO B C 1
ATOM 5670 O O . PRO B 1 343 ? 14.938 69.403 50.920 1.00 23.52 323 PRO B O 1
ATOM 5674 N N . HIS B 1 344 ? 15.982 69.657 52.924 1.00 23.76 324 HIS B N 1
ATOM 5675 C CA . HIS B 1 344 ? 17.321 69.334 52.437 1.00 23.18 324 HIS B CA 1
ATOM 5676 C C . HIS B 1 344 ? 17.441 67.829 52.173 1.00 27.37 324 HIS B C 1
ATOM 5677 O O . HIS B 1 344 ? 18.328 67.421 51.431 1.00 27.76 324 HIS B O 1
ATOM 5684 N N . ILE B 1 345 ? 16.585 66.998 52.806 1.00 22.83 325 ILE B N 1
ATOM 5685 C CA . ILE B 1 345 ? 16.594 65.544 52.536 1.00 21.24 325 ILE B CA 1
ATOM 5686 C C . ILE B 1 345 ? 15.531 65.276 51.484 1.00 25.98 325 ILE B C 1
ATOM 5687 O O . ILE B 1 345 ? 15.824 64.720 50.413 1.00 25.85 325 ILE B O 1
ATOM 5692 N N . ASN B 1 346 ? 14.310 65.760 51.763 1.00 23.74 326 ASN B N 1
ATOM 5693 C CA . ASN B 1 346 ? 13.156 65.714 50.864 1.00 22.67 326 ASN B CA 1
ATOM 5694 C C . ASN B 1 346 ? 12.882 64.334 50.287 1.00 22.32 326 ASN B C 1
ATOM 5695 O O . ASN B 1 346 ? 12.981 64.140 49.074 1.00 20.42 326 ASN B O 1
ATOM 5700 N N . TYR B 1 347 ? 12.468 63.389 51.140 1.00 20.11 327 TYR B N 1
ATOM 5701 C CA . TYR B 1 347 ? 12.148 62.040 50.643 1.00 19.82 327 TYR B CA 1
ATOM 5702 C C . TYR B 1 347 ? 11.024 62.100 49.580 1.00 21.71 327 TYR B C 1
ATOM 5703 O O . TYR B 1 347 ? 11.023 61.292 48.667 1.00 21.21 327 TYR B O 1
ATOM 5712 N N . GLY B 1 348 ? 10.105 63.054 49.728 1.00 19.87 328 GLY B N 1
ATOM 5713 C CA . GLY B 1 348 ? 8.940 63.207 48.859 1.00 19.26 328 GLY B CA 1
ATOM 5714 C C . GLY B 1 348 ? 9.187 63.781 47.478 1.00 22.17 328 GLY B C 1
ATOM 5715 O O . GLY B 1 348 ? 8.260 63.816 46.667 1.00 22.02 328 GLY B O 1
ATOM 5716 N N . GLY B 1 349 ? 10.412 64.228 47.200 1.00 20.12 329 GLY B N 1
ATOM 5717 C CA . GLY B 1 349 ? 10.761 64.776 45.880 1.00 18.61 329 GLY B CA 1
ATOM 5718 C C . GLY B 1 349 ? 9.895 65.946 45.415 1.00 23.06 329 GLY B C 1
ATOM 5719 O O . GLY B 1 349 ? 9.920 66.993 46.058 1.00 25.03 329 GLY B O 1
ATOM 5720 N N . PRO B 1 350 ? 9.077 65.808 44.328 1.00 19.20 330 PRO B N 1
ATOM 5721 C CA . PRO B 1 350 ? 8.283 66.950 43.837 1.00 19.23 330 PRO B CA 1
ATOM 5722 C C . PRO B 1 350 ? 7.045 67.279 44.681 1.00 23.00 330 PRO B C 1
ATOM 5723 O O . PRO B 1 350 ? 6.367 68.262 44.393 1.00 22.07 330 PRO B O 1
ATOM 5727 N N . MET B 1 351 ? 6.711 66.443 45.690 1.00 20.63 331 MET B N 1
ATOM 5728 C CA . MET B 1 351 ? 5.523 66.747 46.504 1.00 21.91 331 MET B CA 1
ATOM 5729 C C . MET B 1 351 ? 5.715 68.068 47.262 1.00 26.11 331 MET B C 1
ATOM 5730 O O . MET B 1 351 ? 6.852 68.443 47.585 1.00 23.90 331 MET B O 1
ATOM 5735 N N . PRO B 1 352 ? 4.609 68.767 47.609 1.00 24.98 332 PRO B N 1
ATOM 5736 C CA . PRO B 1 352 ? 4.757 70.000 48.398 1.00 25.57 332 PRO B CA 1
ATOM 5737 C C . PRO B 1 352 ? 5.590 69.725 49.655 1.00 31.80 332 PRO B C 1
ATOM 5738 O O . PRO B 1 352 ? 5.400 68.681 50.303 1.00 32.24 332 PRO B O 1
ATOM 5742 N N . MET B 1 353 ? 6.535 70.640 49.967 1.00 29.31 333 MET B N 1
ATOM 5743 C CA A MET B 1 353 ? 7.440 70.501 51.104 0.50 28.84 333 MET B CA 1
ATOM 5744 C CA B MET B 1 353 ? 7.461 70.628 51.119 0.50 29.83 333 MET B CA 1
ATOM 5745 C C . MET B 1 353 ? 6.717 70.354 52.454 1.00 33.85 333 MET B C 1
ATOM 5746 O O . MET B 1 353 ? 7.257 69.728 53.366 1.00 33.00 333 MET B O 1
ATOM 5755 N N . VAL B 1 354 ? 5.493 70.865 52.568 1.00 31.75 334 VAL B N 1
ATOM 5756 C CA . VAL B 1 354 ? 4.658 70.719 53.768 1.00 32.95 334 VAL B CA 1
ATOM 5757 C C . VAL B 1 354 ? 3.405 70.031 53.279 1.00 34.25 334 VAL B C 1
ATOM 5758 O O . VAL B 1 354 ? 2.719 70.539 52.386 1.00 32.93 334 VAL B O 1
ATOM 5762 N N . LEU B 1 355 ? 3.150 68.837 53.819 1.00 29.27 335 LEU B N 1
ATOM 5763 C CA . LEU B 1 355 ? 2.029 68.004 53.432 1.00 28.30 335 LEU B CA 1
ATOM 5764 C C . LEU B 1 355 ? 1.778 66.987 54.533 1.00 30.42 335 LEU B C 1
ATOM 5765 O O . LEU B 1 355 ? 2.720 66.539 55.197 1.00 28.12 335 LEU B O 1
ATOM 5770 N N . ARG B 1 356 ? 0.510 66.621 54.722 1.00 26.22 336 ARG B N 1
ATOM 5771 C CA . ARG B 1 356 ? 0.186 65.600 55.698 1.00 26.33 336 ARG B CA 1
ATOM 5772 C C . ARG B 1 356 ? 0.398 64.277 54.997 1.00 27.58 336 ARG B C 1
ATOM 5773 O O . ARG B 1 356 ? -0.242 64.005 53.980 1.00 25.36 336 ARG B O 1
ATOM 5781 N N . ARG B 1 357 ? 1.355 63.487 55.513 1.00 23.91 337 ARG B N 1
ATOM 5782 C CA . ARG B 1 357 ? 1.739 62.204 54.935 1.00 21.49 337 ARG B CA 1
ATOM 5783 C C . ARG B 1 357 ? 1.663 61.076 55.938 1.00 27.31 337 ARG B C 1
ATOM 5784 O O . ARG B 1 357 ? 1.574 61.296 57.140 1.00 29.87 337 ARG B O 1
ATOM 5792 N N . SER B 1 358 ? 1.783 59.856 55.429 1.00 25.15 338 SER B N 1
ATOM 5793 C CA . SER B 1 358 ? 1.993 58.664 56.248 1.00 24.78 338 SER B CA 1
ATOM 5794 C C . SER B 1 358 ? 2.943 57.777 55.453 1.00 26.58 338 SER B C 1
ATOM 5795 O O . SER B 1 358 ? 3.496 58.214 54.438 1.00 24.67 338 SER B O 1
ATOM 5798 N N . PHE B 1 359 ? 3.189 56.570 55.937 1.00 23.81 339 PHE B N 1
ATOM 5799 C CA . PHE B 1 359 ? 4.056 55.644 55.222 1.00 21.87 339 PHE B CA 1
ATOM 5800 C C . PHE B 1 359 ? 3.274 54.349 55.146 1.00 26.18 339 PHE B C 1
ATOM 5801 O O . PHE B 1 359 ? 2.673 53.946 56.146 1.00 25.49 339 PHE B O 1
ATOM 5809 N N . GLY B 1 360 ? 3.247 53.733 53.971 1.00 22.14 340 GLY B N 1
ATOM 5810 C CA . GLY B 1 360 ? 2.553 52.456 53.829 1.00 23.77 340 GLY B CA 1
ATOM 5811 C C . GLY B 1 360 ? 3.574 51.352 53.741 1.00 27.46 340 GLY B C 1
ATOM 5812 O O . GLY B 1 360 ? 4.603 51.411 54.412 1.00 27.29 340 GLY B O 1
ATOM 5813 N N . LEU B 1 361 ? 3.312 50.349 52.913 1.00 23.84 341 LEU B N 1
ATOM 5814 C CA . LEU B 1 361 ? 4.316 49.326 52.687 1.00 22.52 341 LEU B CA 1
ATOM 5815 C C . LEU B 1 361 ? 4.779 49.590 51.250 1.00 24.27 341 LEU B C 1
ATOM 5816 O O . LEU B 1 361 ? 4.087 49.231 50.299 1.00 23.99 341 LEU B O 1
ATOM 5821 N N . GLY B 1 362 ? 5.894 50.288 51.098 1.00 20.69 342 GLY B N 1
ATOM 5822 C CA . GLY B 1 362 ? 6.413 50.583 49.759 1.00 19.90 342 GLY B CA 1
ATOM 5823 C C . GLY B 1 362 ? 6.726 52.045 49.492 1.00 23.90 342 GLY B C 1
ATOM 5824 O O . GLY B 1 362 ? 7.548 52.363 48.625 1.00 23.88 342 GLY B O 1
ATOM 5825 N N . GLY B 1 363 ? 6.133 52.937 50.265 1.00 19.72 343 GLY B N 1
ATOM 5826 C CA . GLY B 1 363 ? 6.417 54.355 50.063 1.00 18.14 343 GLY B CA 1
ATOM 5827 C C . GLY B 1 363 ? 5.608 55.292 50.923 1.00 21.89 343 GLY B C 1
ATOM 5828 O O . GLY B 1 363 ? 4.887 54.865 51.837 1.00 21.51 343 GLY B O 1
ATOM 5829 N N . ILE B 1 364 ? 5.736 56.587 50.641 1.00 18.17 344 ILE B N 1
ATOM 5830 C CA . ILE B 1 364 ? 5.054 57.631 51.400 1.00 16.75 344 ILE B CA 1
ATOM 5831 C C . ILE B 1 364 ? 3.661 57.757 50.853 1.00 21.23 344 ILE B C 1
ATOM 5832 O O . ILE B 1 364 ? 3.489 57.839 49.634 1.00 20.99 344 ILE B O 1
ATOM 5837 N N . ILE B 1 365 ? 2.687 57.871 51.742 1.00 18.16 345 ILE B N 1
ATOM 5838 C CA . ILE B 1 365 ? 1.294 58.046 51.334 1.00 18.95 345 ILE B CA 1
ATOM 5839 C C . ILE B 1 365 ? 0.870 59.483 51.583 1.00 24.88 345 ILE B C 1
ATOM 5840 O O . ILE B 1 365 ? 1.094 59.996 52.677 1.00 24.48 345 ILE B O 1
ATOM 5845 N N . ALA B 1 366 ? 0.212 60.118 50.597 1.00 23.40 346 ALA B N 1
ATOM 5846 C CA . ALA B 1 366 ? -0.310 61.470 50.791 1.00 22.69 346 ALA B CA 1
ATOM 5847 C C . ALA B 1 366 ? -1.639 61.345 51.547 1.00 26.37 346 ALA B C 1
ATOM 5848 O O . ALA B 1 366 ? -2.546 60.640 51.090 1.00 26.03 346 ALA B O 1
ATOM 5850 N N . LEU B 1 367 ? -1.753 62.003 52.721 1.00 22.08 347 LEU B N 1
ATOM 5851 C CA . LEU B 1 367 ? -2.996 61.966 53.488 1.00 23.03 347 LEU B CA 1
ATOM 5852 C C . LEU B 1 367 ? -3.968 63.079 53.082 1.00 30.74 347 LEU B C 1
ATOM 5853 O O . LEU B 1 367 ? -5.073 63.176 53.626 1.00 31.43 347 LEU B O 1
ATOM 5858 N N . GLU B 1 368 ? -3.587 63.884 52.098 1.00 28.23 348 GLU B N 1
ATOM 5859 C CA . GLU B 1 368 ? -4.455 64.935 51.569 1.00 28.82 348 GLU B CA 1
ATOM 5860 C C . GLU B 1 368 ? -4.159 65.098 50.085 1.00 30.31 348 GLU B C 1
ATOM 5861 O O . GLU B 1 368 ? -3.094 64.672 49.634 1.00 27.84 348 GLU B O 1
ATOM 5867 N N . ASP B 1 369 ? -5.072 65.725 49.326 1.00 28.16 349 ASP B N 1
ATOM 5868 C CA . ASP B 1 369 ? -4.822 65.984 47.901 1.00 27.24 349 ASP B CA 1
ATOM 5869 C C . ASP B 1 369 ? -3.645 66.945 47.830 1.00 29.74 349 ASP B C 1
ATOM 5870 O O . ASP B 1 369 ? -3.517 67.815 48.688 1.00 30.62 349 ASP B O 1
ATOM 5875 N N . LEU B 1 370 ? -2.759 66.758 46.857 1.00 24.64 350 LEU B N 1
ATOM 5876 C CA . LEU B 1 370 ? -1.575 67.612 46.739 1.00 24.20 350 LEU B CA 1
ATOM 5877 C C . LEU B 1 370 ? -1.945 69.016 46.309 1.00 29.18 350 LEU B C 1
ATOM 5878 O O . LEU B 1 370 ? -1.362 69.981 46.807 1.00 29.59 350 LEU B O 1
ATOM 5883 N N . ASP B 1 371 ? -2.938 69.128 45.412 1.00 26.48 351 ASP B N 1
ATOM 5884 C CA . ASP B 1 371 ? -3.440 70.404 44.911 1.00 27.32 351 ASP B CA 1
ATOM 5885 C C . ASP B 1 371 ? -4.884 70.259 44.423 1.00 34.98 351 ASP B C 1
ATOM 5886 O O . ASP B 1 371 ? -5.165 70.374 43.221 1.00 34.27 351 ASP B O 1
ATOM 5891 N N . GLY B 1 372 ? -5.780 70.031 45.377 1.00 33.09 352 GLY B N 1
ATOM 5892 C CA . GLY B 1 372 ? -7.205 69.843 45.121 1.00 34.77 352 GLY B CA 1
ATOM 5893 C C . GLY B 1 372 ? -7.429 68.812 44.030 1.00 36.45 352 GLY B C 1
ATOM 5894 O O . GLY B 1 372 ? -6.860 67.720 44.088 1.00 33.39 352 GLY B O 1
ATOM 5895 N N . GLU B 1 373 ? -8.194 69.186 42.992 1.00 33.02 353 GLU B N 1
ATOM 5896 C CA . GLU B 1 373 ? -8.515 68.288 41.873 1.00 32.16 353 GLU B CA 1
ATOM 5897 C C . GLU B 1 373 ? -7.511 68.349 40.707 1.00 35.32 353 GLU B C 1
ATOM 5898 O O . GLU B 1 373 ? -7.715 67.683 39.683 1.00 36.01 353 GLU B O 1
ATOM 5904 N N . ASN B 1 374 ? -6.399 69.084 40.881 1.00 29.22 354 ASN B N 1
ATOM 5905 C CA . ASN B 1 374 ? -5.404 69.292 39.819 1.00 28.28 354 ASN B CA 1
ATOM 5906 C C . ASN B 1 374 ? -4.249 68.312 39.731 1.00 29.88 354 ASN B C 1
ATOM 5907 O O . ASN B 1 374 ? -3.562 68.292 38.711 1.00 29.57 354 ASN B O 1
ATOM 5912 N N . TRP B 1 375 ? -3.983 67.548 40.796 1.00 25.55 355 TRP B N 1
ATOM 5913 C CA . TRP B 1 375 ? -2.773 66.728 40.810 1.00 23.24 355 TRP B CA 1
ATOM 5914 C C . TRP B 1 375 ? -3.035 65.470 41.613 1.00 25.11 355 TRP B C 1
ATOM 5915 O O . TRP B 1 375 ? -4.193 65.051 41.701 1.00 24.82 355 TRP B O 1
ATOM 5926 N N . ARG B 1 376 ? -2.000 64.860 42.200 1.00 20.23 356 ARG B N 1
ATOM 5927 C CA . ARG B 1 376 ? -2.164 63.629 42.965 1.00 19.77 356 ARG B CA 1
ATOM 5928 C C . ARG B 1 376 ? -3.203 63.748 44.063 1.00 25.09 356 ARG B C 1
ATOM 5929 O O . ARG B 1 376 ? -3.256 64.747 44.768 1.00 26.97 356 ARG B O 1
ATOM 5937 N N . ARG B 1 377 ? -4.000 62.698 44.224 1.00 22.61 357 ARG B N 1
ATOM 5938 C CA . ARG B 1 377 ? -5.048 62.666 45.227 1.00 23.36 357 ARG B CA 1
ATOM 5939 C C . ARG B 1 377 ? -4.556 62.012 46.507 1.00 26.53 357 ARG B C 1
ATOM 5940 O O . ARG B 1 377 ? -3.557 61.295 46.518 1.00 26.36 357 ARG B O 1
ATOM 5948 N N . LYS B 1 378 ? -5.295 62.263 47.592 1.00 23.49 358 LYS B N 1
ATOM 5949 C CA . LYS B 1 378 ? -5.109 61.633 48.881 1.00 22.74 358 LYS B CA 1
ATOM 5950 C C . LYS B 1 378 ? -5.110 60.112 48.595 1.00 25.67 358 LYS B C 1
ATOM 5951 O O . LYS B 1 378 ? -5.902 59.635 47.771 1.00 25.18 358 LYS B O 1
ATOM 5957 N N . GLY B 1 379 ? -4.215 59.392 49.260 1.00 22.20 359 GLY B N 1
ATOM 5958 C CA . GLY B 1 379 ? -4.081 57.945 49.135 1.00 22.84 359 GLY B CA 1
ATOM 5959 C C . GLY B 1 379 ? -3.030 57.510 48.131 1.00 23.67 359 GLY B C 1
ATOM 5960 O O . GLY B 1 379 ? -2.715 56.320 48.059 1.00 22.86 359 GLY B O 1
ATOM 5961 N N . SER B 1 380 ? -2.503 58.450 47.333 1.00 19.89 360 SER B N 1
ATOM 5962 C CA . SER B 1 380 ? -1.438 58.154 46.363 1.00 17.84 360 SER B CA 1
ATOM 5963 C C . SER B 1 380 ? -0.148 57.849 47.140 1.00 22.70 360 SER B C 1
ATOM 5964 O O . SER B 1 380 ? 0.043 58.360 48.257 1.00 23.10 360 SER B O 1
ATOM 5967 N N . MET B 1 381 ? 0.653 56.932 46.609 1.00 17.05 361 MET B N 1
ATOM 5968 C CA . MET B 1 381 ? 1.886 56.487 47.263 1.00 16.24 361 MET B CA 1
ATOM 5969 C C . MET B 1 381 ? 3.049 56.762 46.353 1.00 18.90 361 MET B C 1
ATOM 5970 O O . MET B 1 381 ? 2.930 56.615 45.135 1.00 17.41 361 MET B O 1
ATOM 5975 N N . THR B 1 382 ? 4.190 57.126 46.937 1.00 16.99 362 THR B N 1
ATOM 5976 C CA . THR B 1 382 ? 5.333 57.535 46.116 1.00 16.22 362 THR B CA 1
ATOM 5977 C C . THR B 1 382 ? 6.651 57.280 46.801 1.00 18.13 362 THR B C 1
ATOM 5978 O O . THR B 1 382 ? 6.731 57.220 48.034 1.00 17.66 362 THR B O 1
ATOM 5982 N N . PHE B 1 383 ? 7.707 57.197 45.993 1.00 13.03 363 PHE B N 1
ATOM 5983 C CA . PHE B 1 383 ? 9.072 57.182 46.509 1.00 13.81 363 PHE B CA 1
ATOM 5984 C C . PHE B 1 383 ? 10.005 57.540 45.364 1.00 19.15 363 PHE B C 1
ATOM 5985 O O . PHE B 1 383 ? 9.557 57.801 44.259 1.00 18.55 363 PHE B O 1
ATOM 5993 N N . GLY B 1 384 ? 11.287 57.638 45.654 1.00 17.74 364 GLY B N 1
ATOM 5994 C CA . GLY B 1 384 ? 12.207 58.002 44.590 1.00 17.79 364 GLY B CA 1
ATOM 5995 C C . GLY B 1 384 ? 13.479 57.214 44.668 1.00 19.11 364 GLY B C 1
ATOM 5996 O O . GLY B 1 384 ? 13.661 56.396 45.576 1.00 16.61 364 GLY B O 1
ATOM 5997 N N . GLY B 1 385 ? 14.330 57.449 43.679 1.00 15.62 365 GLY B N 1
ATOM 5998 C CA . GLY B 1 385 ? 15.673 56.885 43.647 1.00 15.19 365 GLY B CA 1
ATOM 5999 C C . GLY B 1 385 ? 16.633 58.049 43.541 1.00 18.82 365 GLY B C 1
ATOM 6000 O O . GLY B 1 385 ? 16.336 59.035 42.851 1.00 14.90 365 GLY B O 1
ATOM 6001 N N . GLY B 1 386 ? 17.780 57.936 44.239 1.00 18.61 366 GLY B N 1
ATOM 6002 C CA . GLY B 1 386 ? 18.842 58.943 44.286 1.00 18.27 366 GLY B CA 1
ATOM 6003 C C . GLY B 1 386 ? 19.056 59.751 43.010 1.00 18.97 366 GLY B C 1
ATOM 6004 O O . GLY B 1 386 ? 19.051 60.972 43.071 1.00 15.72 366 GLY B O 1
ATOM 6005 N N . PRO B 1 387 ? 19.176 59.124 41.822 1.00 15.17 367 PRO B N 1
ATOM 6006 C CA . PRO B 1 387 ? 19.400 59.911 40.578 1.00 15.01 367 PRO B CA 1
ATOM 6007 C C . PRO B 1 387 ? 18.181 60.650 40.018 1.00 19.07 367 PRO B C 1
ATOM 6008 O O . PRO B 1 387 ? 17.995 60.716 38.786 1.00 18.01 367 PRO B O 1
ATOM 6012 N N . ASN B 1 388 ? 17.372 61.241 40.912 1.00 16.22 368 ASN B N 1
ATOM 6013 C CA . ASN B 1 388 ? 16.169 62.001 40.575 1.00 16.67 368 ASN B CA 1
ATOM 6014 C C . ASN B 1 388 ? 15.075 61.174 39.890 1.00 19.28 368 ASN B C 1
ATOM 6015 O O . ASN B 1 388 ? 14.298 61.707 39.079 1.00 18.49 368 ASN B O 1
ATOM 6020 N N . ILE B 1 389 ? 14.964 59.901 40.264 1.00 15.34 369 ILE B N 1
ATOM 6021 C CA . ILE B 1 389 ? 13.894 59.024 39.772 1.00 12.97 369 ILE B CA 1
ATOM 6022 C C . ILE B 1 389 ? 12.711 59.245 40.706 1.00 15.61 369 ILE B C 1
ATOM 6023 O O . ILE B 1 389 ? 12.898 59.283 41.920 1.00 15.17 369 ILE B O 1
ATOM 6028 N N . ILE B 1 390 ? 11.509 59.369 40.163 1.00 12.89 370 ILE B N 1
ATOM 6029 C CA . ILE B 1 390 ? 10.310 59.557 40.979 1.00 11.68 370 ILE B CA 1
ATOM 6030 C C . ILE B 1 390 ? 9.237 58.634 40.441 1.00 16.18 370 ILE B C 1
ATOM 6031 O O . ILE B 1 390 ? 8.965 58.672 39.239 1.00 14.34 370 ILE B O 1
ATOM 6036 N N . TRP B 1 391 ? 8.591 57.852 41.320 1.00 14.05 371 TRP B N 1
ATOM 6037 C CA . TRP B 1 391 ? 7.441 57.054 40.907 1.00 14.28 371 TRP B CA 1
ATOM 6038 C C . TRP B 1 391 ? 6.291 57.419 41.821 1.00 16.93 371 TRP B C 1
ATOM 6039 O O . TRP B 1 391 ? 6.515 57.746 42.979 1.00 17.32 371 TRP B O 1
ATOM 6050 N N . GLN B 1 392 ? 5.066 57.350 41.314 1.00 13.83 372 GLN B N 1
ATOM 6051 C CA . GLN B 1 392 ? 3.890 57.557 42.157 1.00 14.03 372 GLN B CA 1
ATOM 6052 C C . GLN B 1 392 ? 2.756 56.719 41.610 1.00 17.72 372 GLN B C 1
ATOM 6053 O O . GLN B 1 392 ? 2.628 56.583 40.383 1.00 15.80 372 GLN B O 1
ATOM 6059 N N . ILE B 1 393 ? 1.926 56.170 42.512 1.00 16.21 373 ILE B N 1
ATOM 6060 C CA . ILE B 1 393 ? 0.727 55.416 42.114 1.00 15.76 373 ILE B CA 1
ATOM 6061 C C . ILE B 1 393 ? -0.425 56.092 42.817 1.00 19.40 373 ILE B C 1
ATOM 6062 O O . ILE B 1 393 ? -0.373 56.274 44.034 1.00 17.47 373 ILE B O 1
ATOM 6067 N N . ASP B 1 394 ? -1.466 56.460 42.052 1.00 17.10 374 ASP B N 1
ATOM 6068 C CA . ASP B 1 394 ? -2.605 57.173 42.596 1.00 16.73 374 ASP B CA 1
ATOM 6069 C C . ASP B 1 394 ? -3.901 56.364 42.369 1.00 22.60 374 ASP B C 1
ATOM 6070 O O . ASP B 1 394 ? -4.538 56.502 41.321 1.00 20.82 374 ASP B O 1
ATOM 6075 N N . PRO B 1 395 ? -4.242 55.450 43.313 1.00 21.11 375 PRO B N 1
ATOM 6076 C CA . PRO B 1 395 ? -5.438 54.606 43.130 1.00 21.97 375 PRO B CA 1
ATOM 6077 C C . PRO B 1 395 ? -6.735 55.373 42.930 1.00 26.41 375 PRO B C 1
ATOM 6078 O O . PRO B 1 395 ? -7.553 54.926 42.125 1.00 25.39 375 PRO B O 1
ATOM 6082 N N . LYS B 1 396 ? -6.926 56.504 43.633 1.00 23.75 376 LYS B N 1
ATOM 6083 C CA . LYS B 1 396 ? -8.167 57.291 43.500 1.00 24.38 376 LYS B CA 1
ATOM 6084 C C . LYS B 1 396 ? -8.292 57.828 42.063 1.00 25.55 376 LYS B C 1
ATOM 6085 O O . LYS B 1 396 ? -9.338 57.622 41.429 1.00 24.22 376 LYS B O 1
ATOM 6091 N N . ALA B 1 397 ? -7.242 58.505 41.552 1.00 21.56 377 ALA B N 1
ATOM 6092 C CA . ALA B 1 397 ? -7.249 59.069 40.186 1.00 20.97 377 ALA B CA 1
ATOM 6093 C C . ALA B 1 397 ? -7.201 57.991 39.108 1.00 21.23 377 ALA B C 1
ATOM 6094 O O . ALA B 1 397 ? -7.614 58.245 37.988 1.00 22.20 377 ALA B O 1
ATOM 6096 N N . GLY B 1 398 ? -6.672 56.823 39.448 1.00 19.67 378 GLY B N 1
ATOM 6097 C CA . GLY B 1 398 ? -6.512 55.714 38.514 1.00 19.37 378 GLY B CA 1
ATOM 6098 C C . GLY B 1 398 ? -5.297 55.933 37.631 1.00 21.50 378 GLY B C 1
ATOM 6099 O O . GLY B 1 398 ? -5.291 55.521 36.474 1.00 18.75 378 GLY B O 1
ATOM 6100 N N . LEU B 1 399 ? -4.278 56.635 38.163 1.00 19.11 379 LEU B N 1
ATOM 6101 C CA . LEU B 1 399 ? -3.056 56.947 37.424 1.00 19.17 379 LEU B CA 1
ATOM 6102 C C . LEU B 1 399 ? -1.803 56.511 38.102 1.00 19.90 379 LEU B C 1
ATOM 6103 O O . LEU B 1 399 ? -1.695 56.579 39.328 1.00 18.23 379 LEU B O 1
ATOM 6108 N N . CYS B 1 400 ? -0.779 56.213 37.295 1.00 14.25 380 CYS B N 1
ATOM 6109 C CA . CYS B 1 400 ? 0.573 56.023 37.849 1.00 14.12 380 CYS B CA 1
ATOM 6110 C C . CYS B 1 400 ? 1.546 56.687 36.903 1.00 16.15 380 CYS B C 1
ATOM 6111 O O . CYS B 1 400 ? 1.298 56.755 35.681 1.00 15.68 380 CYS B O 1
ATOM 6114 N N . THR B 1 401 ? 2.580 57.297 37.455 1.00 13.86 381 THR B N 1
ATOM 6115 C CA . THR B 1 401 ? 3.528 58.040 36.631 1.00 13.94 381 THR B CA 1
ATOM 6116 C C . THR B 1 401 ? 4.934 57.807 37.109 1.00 16.01 381 THR B C 1
ATOM 6117 O O . THR B 1 401 ? 5.179 57.523 38.295 1.00 15.33 381 THR B O 1
ATOM 6121 N N . LEU B 1 402 ? 5.863 57.984 36.195 1.00 13.34 382 LEU B N 1
ATOM 6122 C CA . LEU B 1 402 ? 7.263 57.871 36.550 1.00 13.34 382 LEU B CA 1
ATOM 6123 C C . LEU B 1 402 ? 8.075 58.838 35.778 1.00 14.52 382 LEU B C 1
ATOM 6124 O O . LEU B 1 402 ? 7.741 59.161 34.622 1.00 14.06 382 LEU B O 1
ATOM 6129 N N . VAL B 1 403 ? 9.184 59.289 36.393 1.00 12.55 383 VAL B N 1
ATOM 6130 C CA . VAL B 1 403 ? 10.137 60.114 35.705 1.00 12.30 383 VAL B CA 1
ATOM 6131 C C . VAL B 1 403 ? 11.480 59.480 36.027 1.00 15.02 383 VAL B C 1
ATOM 6132 O O . VAL B 1 403 ? 11.789 59.234 37.207 1.00 14.98 383 VAL B O 1
ATOM 6136 N N . PHE B 1 404 ? 12.235 59.154 34.978 1.00 12.01 384 PHE B N 1
ATOM 6137 C CA . PHE B 1 404 ? 13.609 58.682 35.162 1.00 11.94 384 PHE B CA 1
ATOM 6138 C C . PHE B 1 404 ? 14.571 59.682 34.649 1.00 16.75 384 PHE B C 1
ATOM 6139 O O . PHE B 1 404 ? 14.480 60.128 33.500 1.00 15.53 384 PHE B O 1
ATOM 6147 N N . PHE B 1 405 ? 15.523 60.037 35.524 1.00 14.03 385 PHE B N 1
ATOM 6148 C CA . PHE B 1 405 ? 16.703 60.771 35.203 1.00 13.42 385 PHE B CA 1
ATOM 6149 C C . PHE B 1 405 ? 17.827 59.856 35.649 1.00 14.38 385 PHE B C 1
ATOM 6150 O O . PHE B 1 405 ? 17.607 58.917 36.410 1.00 14.26 385 PHE B O 1
ATOM 6158 N N . GLN B 1 406 ? 19.047 60.165 35.205 1.00 14.61 386 GLN B N 1
ATOM 6159 C CA . GLN B 1 406 ? 20.270 59.540 35.701 1.00 13.72 386 GLN B CA 1
ATOM 6160 C C . GLN B 1 406 ? 21.162 60.734 36.009 1.00 16.45 386 GLN B C 1
ATOM 6161 O O . GLN B 1 406 ? 22.165 60.987 35.343 1.00 16.46 386 GLN B O 1
ATOM 6167 N N . LEU B 1 407 ? 20.723 61.515 37.001 1.00 12.69 387 LEU B N 1
ATOM 6168 C CA . LEU B 1 407 ? 21.390 62.747 37.368 1.00 13.34 387 LEU B CA 1
ATOM 6169 C C . LEU B 1 407 ? 21.444 62.864 38.872 1.00 17.63 387 LEU B C 1
ATOM 6170 O O . LEU B 1 407 ? 20.417 62.766 39.530 1.00 16.77 387 LEU B O 1
ATOM 6175 N N . GLU B 1 408 ? 22.646 63.034 39.398 1.00 14.78 388 GLU B N 1
ATOM 6176 C CA . GLU B 1 408 ? 22.873 63.226 40.840 1.00 17.10 388 GLU B CA 1
ATOM 6177 C C . GLU B 1 408 ? 23.366 64.643 41.095 1.00 21.44 388 GLU B C 1
ATOM 6178 O O . GLU B 1 408 ? 23.925 65.265 40.189 1.00 21.39 388 GLU B O 1
ATOM 6184 N N . PRO B 1 409 ? 23.184 65.203 42.307 1.00 18.54 389 PRO B N 1
ATOM 6185 C CA . PRO B 1 409 ? 22.567 64.603 43.502 1.00 17.22 389 PRO B CA 1
ATOM 6186 C C . PRO B 1 409 ? 21.048 64.636 43.450 1.00 18.34 389 PRO B C 1
ATOM 6187 O O . PRO B 1 409 ? 20.449 65.395 42.699 1.00 18.02 389 PRO B O 1
ATOM 6191 N N . TRP B 1 410 ? 20.458 63.821 44.304 1.00 16.58 390 TRP B N 1
ATOM 6192 C CA . TRP B 1 410 ? 19.030 63.759 44.613 1.00 17.45 390 TRP B CA 1
ATOM 6193 C C . TRP B 1 410 ? 18.510 65.156 44.943 1.00 23.04 390 TRP B C 1
ATOM 6194 O O . TRP B 1 410 ? 19.279 66.004 45.410 1.00 24.27 390 TRP B O 1
ATOM 6205 N N . ASN B 1 411 ? 17.202 65.408 44.691 1.00 21.34 391 ASN B N 1
ATOM 6206 C CA . ASN B 1 411 ? 16.557 66.671 45.072 1.00 21.15 391 ASN B CA 1
ATOM 6207 C C . ASN B 1 411 ? 17.033 67.851 44.206 1.00 23.06 391 ASN B C 1
ATOM 6208 O O . ASN B 1 411 ? 17.101 68.993 44.665 1.00 23.50 391 ASN B O 1
ATOM 6213 N N . ASP B 1 412 ? 17.381 67.558 42.960 1.00 19.88 392 ASP B N 1
ATOM 6214 C CA . ASP B 1 412 ? 17.831 68.552 42.007 1.00 19.88 392 ASP B CA 1
ATOM 6215 C C . ASP B 1 412 ? 16.660 69.467 41.629 1.00 23.36 392 ASP B C 1
ATOM 6216 O O . ASP B 1 412 ? 15.622 68.967 41.224 1.00 22.57 392 ASP B O 1
ATOM 6221 N N . PRO B 1 413 ? 16.792 70.804 41.792 1.00 23.01 393 PRO B N 1
ATOM 6222 C CA . PRO B 1 413 ? 15.655 71.720 41.507 1.00 23.20 393 PRO B CA 1
ATOM 6223 C C . PRO B 1 413 ? 15.095 71.644 40.099 1.00 24.10 393 PRO B C 1
ATOM 6224 O O . PRO B 1 413 ? 13.874 71.678 39.933 1.00 23.21 393 PRO B O 1
ATOM 6228 N N . VAL B 1 414 ? 15.973 71.533 39.085 1.00 20.86 394 VAL B N 1
ATOM 6229 C CA . VAL B 1 414 ? 15.545 71.409 37.682 1.00 21.27 394 VAL B CA 1
ATOM 6230 C C . VAL B 1 414 ? 14.729 70.122 37.488 1.00 21.99 394 VAL B C 1
ATOM 6231 O O . VAL B 1 414 ? 13.622 70.174 36.921 1.00 23.42 394 VAL B O 1
ATOM 6235 N N . CYS B 1 415 ? 15.226 68.992 38.018 1.00 18.55 395 CYS B N 1
ATOM 6236 C CA . CYS B 1 415 ? 14.506 67.714 37.895 1.00 17.29 395 CYS B CA 1
ATOM 6237 C C . CYS B 1 415 ? 13.171 67.805 38.621 1.00 20.80 395 CYS B C 1
ATOM 6238 O O . CYS B 1 415 ? 12.165 67.355 38.090 1.00 20.16 395 CYS B O 1
ATOM 6241 N N . ARG B 1 416 ? 13.167 68.391 39.828 1.00 19.32 396 ARG B N 1
ATOM 6242 C CA . ARG B 1 416 ? 11.952 68.522 40.654 1.00 19.47 396 ARG B CA 1
ATOM 6243 C C . ARG B 1 416 ? 10.879 69.310 39.897 1.00 23.70 396 ARG B C 1
ATOM 6244 O O . ARG B 1 416 ? 9.711 68.884 39.843 1.00 23.15 396 ARG B O 1
ATOM 6252 N N . ASP B 1 417 ? 11.269 70.466 39.324 1.00 20.91 397 ASP B N 1
ATOM 6253 C CA . ASP B 1 417 ? 10.366 71.340 38.580 1.00 21.16 397 ASP B CA 1
ATOM 6254 C C . ASP B 1 417 ? 9.827 70.639 37.342 1.00 22.45 397 ASP B C 1
ATOM 6255 O O . ASP B 1 417 ? 8.617 70.674 37.106 1.00 20.79 397 ASP B O 1
ATOM 6260 N N . LEU B 1 418 ? 10.719 69.987 36.571 1.00 16.67 398 LEU B N 1
ATOM 6261 C CA . LEU B 1 418 ? 10.291 69.234 35.369 1.00 16.34 398 LEU B CA 1
ATOM 6262 C C . LEU B 1 418 ? 9.331 68.085 35.719 1.00 17.45 398 LEU B C 1
ATOM 6263 O O . LEU B 1 418 ? 8.339 67.870 35.013 1.00 16.62 398 LEU B O 1
ATOM 6268 N N . THR B 1 419 ? 9.575 67.407 36.848 1.00 15.02 399 THR B N 1
ATOM 6269 C CA . THR B 1 419 ? 8.723 66.292 37.315 1.00 14.70 399 THR B CA 1
ATOM 6270 C C . THR B 1 419 ? 7.332 66.816 37.683 1.00 18.68 399 THR B C 1
ATOM 6271 O O . THR B 1 419 ? 6.351 66.253 37.224 1.00 17.73 399 THR B O 1
ATOM 6275 N N . ARG B 1 420 ? 7.256 67.934 38.446 1.00 18.22 400 ARG B N 1
ATOM 6276 C CA . ARG B 1 420 ? 5.972 68.562 38.804 1.00 18.85 400 ARG B CA 1
ATOM 6277 C C . ARG B 1 420 ? 5.240 68.987 37.530 1.00 19.82 400 ARG B C 1
ATOM 6278 O O . ARG B 1 420 ? 4.037 68.771 37.409 1.00 19.22 400 ARG B O 1
ATOM 6286 N N . THR B 1 421 ? 5.955 69.595 36.591 1.00 16.88 401 THR B N 1
ATOM 6287 C CA . THR B 1 421 ? 5.376 70.057 35.319 1.00 17.65 401 THR B CA 1
ATOM 6288 C C . THR B 1 421 ? 4.786 68.887 34.535 1.00 19.79 401 THR B C 1
ATOM 6289 O O . THR B 1 421 ? 3.639 68.977 34.055 1.00 19.64 401 THR B O 1
ATOM 6293 N N . PHE B 1 422 ? 5.546 67.799 34.431 1.00 16.54 402 PHE B N 1
ATOM 6294 C CA . PHE B 1 422 ? 5.087 66.585 33.752 1.00 15.48 402 PHE B CA 1
ATOM 6295 C C . PHE B 1 422 ? 3.801 66.077 34.404 1.00 16.42 402 PHE B C 1
ATOM 6296 O O . PHE B 1 422 ? 2.798 65.890 33.713 1.00 15.36 402 PHE B O 1
ATOM 6304 N N . GLU B 1 423 ? 3.845 65.792 35.726 1.00 15.71 403 GLU B N 1
ATOM 6305 C CA . GLU B 1 423 ? 2.651 65.258 36.411 1.00 16.24 403 GLU B CA 1
ATOM 6306 C C . GLU B 1 423 ? 1.431 66.147 36.297 1.00 21.57 403 GLU B C 1
ATOM 6307 O O . GLU B 1 423 ? 0.331 65.653 35.987 1.00 19.24 403 GLU B O 1
ATOM 6313 N N . LYS B 1 424 ? 1.606 67.452 36.521 1.00 18.66 404 LYS B N 1
ATOM 6314 C CA . LYS B 1 424 ? 0.482 68.386 36.454 1.00 18.94 404 LYS B CA 1
ATOM 6315 C C . LYS B 1 424 ? -0.136 68.413 35.052 1.00 21.44 404 LYS B C 1
ATOM 6316 O O . LYS B 1 424 ? -1.363 68.390 34.941 1.00 20.62 404 LYS B O 1
ATOM 6322 N N . ALA B 1 425 ? 0.695 68.365 33.997 1.00 18.81 405 ALA B N 1
ATOM 6323 C CA . ALA B 1 425 ? 0.217 68.379 32.598 1.00 17.96 405 ALA B CA 1
ATOM 6324 C C . ALA B 1 425 ? -0.572 67.115 32.273 1.00 21.35 405 ALA B C 1
ATOM 6325 O O . ALA B 1 425 ? -1.635 67.208 31.646 1.00 21.34 405 ALA B O 1
ATOM 6327 N N . ILE B 1 426 ? -0.073 65.939 32.713 1.00 18.05 406 ILE B N 1
ATOM 6328 C CA . ILE B 1 426 ? -0.742 64.664 32.499 1.00 18.38 406 ILE B CA 1
ATOM 6329 C C . ILE B 1 426 ? -2.059 64.630 33.251 1.00 21.70 406 ILE B C 1
ATOM 6330 O O . ILE B 1 426 ? -3.077 64.302 32.643 1.00 19.75 406 ILE B O 1
ATOM 6335 N N . TYR B 1 427 ? -2.065 65.008 34.559 1.00 18.36 407 TYR B N 1
ATOM 6336 C CA . TYR B 1 427 ? -3.350 65.030 35.272 1.00 19.16 407 TYR B CA 1
ATOM 6337 C C . TYR B 1 427 ? -4.370 65.918 34.567 1.00 24.25 407 TYR B C 1
ATOM 6338 O O . TYR B 1 427 ? -5.538 65.542 34.459 1.00 24.39 407 TYR B O 1
ATOM 6347 N N . ALA B 1 428 ? -3.932 67.087 34.074 1.00 20.16 408 ALA B N 1
ATOM 6348 C CA . ALA B 1 428 ? -4.835 68.000 33.395 1.00 21.20 408 ALA B CA 1
ATOM 6349 C C . ALA B 1 428 ? -5.445 67.368 32.141 1.00 25.55 408 ALA B C 1
ATOM 6350 O O . ALA B 1 428 ? -6.658 67.428 31.965 1.00 25.50 408 ALA B O 1
ATOM 6352 N N . GLN B 1 429 ? -4.614 66.760 31.289 1.00 23.48 409 GLN B N 1
ATOM 6353 C CA . GLN B 1 429 ? -5.056 66.119 30.044 1.00 24.20 409 GLN B CA 1
ATOM 6354 C C . GLN B 1 429 ? -5.989 64.941 30.339 1.00 25.37 409 GLN B C 1
ATOM 6355 O O . GLN B 1 429 ? -7.030 64.806 29.706 1.00 24.80 409 GLN B O 1
ATOM 6361 N N . TYR B 1 430 ? -5.602 64.091 31.289 1.00 19.85 410 TYR B N 1
ATOM 6362 C CA . TYR B 1 430 ? -6.375 62.919 31.688 1.00 19.14 410 TYR B CA 1
ATOM 6363 C C . TYR B 1 430 ? -7.769 63.255 32.196 1.00 24.67 410 TYR B C 1
ATOM 6364 O O . TYR B 1 430 ? -8.742 62.619 31.769 1.00 26.49 410 TYR B O 1
ATOM 6373 N N . GLN B 1 431 ? -7.891 64.298 33.035 1.00 20.73 411 GLN B N 1
ATOM 6374 C CA . GLN B 1 431 ? -9.191 64.717 33.575 1.00 22.02 411 GLN B CA 1
ATOM 6375 C C . GLN B 1 431 ? -10.077 65.436 32.562 1.00 25.58 411 GLN B C 1
ATOM 6376 O O . GLN B 1 431 ? -11.311 65.387 32.655 1.00 24.54 411 GLN B O 1
ATOM 6382 N N . GLN B 1 432 ? -9.461 66.071 31.565 1.00 25.80 412 GLN B N 1
ATOM 6383 C CA . GLN B 1 432 ? -10.196 66.827 30.532 1.00 27.77 412 GLN B CA 1
ATOM 6384 C C . GLN B 1 432 ? -10.980 65.867 29.603 1.00 31.75 412 GLN B C 1
ATOM 6385 O O . GLN B 1 432 ? -12.088 66.192 29.178 1.00 33.04 412 GLN B O 1
ATOM 6391 N N . GLY B 1 433 ? -10.414 64.682 29.379 1.00 29.37 413 GLY B N 1
ATOM 6392 C CA . GLY B 1 433 ? -10.967 63.636 28.518 1.00 34.30 413 GLY B CA 1
ATOM 6393 C C . GLY B 1 433 ? -10.561 63.843 27.049 1.00 41.90 413 GLY B C 1
ATOM 6394 O O . GLY B 1 433 ? -10.680 62.879 26.264 1.00 47.79 413 GLY B O 1
#

Solvent-accessible surface area: 33577 Å² total; per-residue (Å²): 207,62,115,85,123,198,131,66,63,10,86,107,2,22,48,38,0,104,130,3,36,139,68,155,78,2,13,1,0,0,0,12,0,59,7,45,84,32,222,24,98,11,42,102,54,12,33,9,47,4,43,112,115,52,164,114,103,112,66,25,73,5,86,55,67,4,1,0,20,0,4,20,0,0,6,1,0,0,1,0,0,0,0,2,0,48,47,128,67,69,10,80,9,64,54,48,4,67,140,23,0,82,62,0,20,84,44,41,1,1,90,10,40,58,162,84,22,84,37,111,84,58,150,44,165,50,108,0,6,0,70,38,0,0,6,5,4,1,0,6,5,7,35,122,43,44,78,43,0,118,81,22,60,90,84,61,78,94,130,50,24,33,13,6,0,19,30,24,17,18,37,59,4,20,22,0,3,1,3,0,6,0,1,26,1,0,20,95,22,40,70,48,73,0,28,81,5,0,58,88,18,0,1,70,50,23,21,8,48,16,3,6,6,28,0,67,129,29,79,25,0,54,78,89,39,0,9,1,1,68,35,52,121,99,83,30,90,21,118,78,40,72,12,94,79,9,134,65,34,50,171,73,7,42,0,0,24,18,0,10,0,2,0,16,9,0,4,87,0,0,11,5,4,20,93,108,60,42,92,8,4,85,44,111,8,4,65,58,0,19,106,61,38,17,133,111,150,15,29,74,47,0,4,109,60,9,42,79,7,56,139,38,22,16,7,4,2,9,34,107,100,11,84,9,0,5,0,2,5,0,0,1,1,32,78,60,16,65,41,138,90,2,1,31,116,26,2,0,3,13,4,0,25,0,7,0,11,0,0,0,0,67,162,21,12,0,0,1,1,1,0,0,6,0,39,70,62,25,6,74,36,2,75,83,14,1,73,55,0,1,66,6,0,0,43,71,66,80,152,109,125,122,84,136,204,169,26,50,65,120,98,7,45,121,80,73,62,60,10,68,58,1,22,0,24,0,86,79,3,30,126,72,115,77,2,12,0,0,0,0,1,0,36,8,44,85,43,217,24,106,11,37,103,54,18,33,9,46,6,28,109,124,52,166,105,104,112,39,30,66,6,83,55,67,4,1,0,19,0,5,20,0,0,7,1,0,0,0,0,0,0,0,2,0,47,48,128,68,69,12,80,10,68,52,45,4,66,142,24,0,82,60,0,20,84,46,41,2,0,71,9,39,65,165,94,22,88,39,118,85,53,155,42,151,52,110,1,6,0,72,40,0,0,5,4,4,1,1,8,6,8,20,112,45,40,75,45,2,119,86,41,84,92,79,67,106,135,82,22,22,58,22,4,0,16,34,11,18,18,37,57,4,20,22,0,3,1,3,0,8,0,0,27,1,0,21,98,23,39,70,49,78,0,27,83,4,0,51,90,18,0,2,70,49,22,46,7,48,14,1,1,5,27,0,67,114,40,19,24,0,54,81,83,42,0,12,1,1,65,36,48,122,99,79,33,113,16,114,74,42,67,11,93,78,7,131,64,33,50,168,72,5,36,0,0,20,18,1,8,0,2,0,17,9,0,3,94,0,0,28,5,2,10,90,56,58,42,92,7,4,93,53,125,8,2,65,56,0,12,98,60,39,17,131,108,149,15,28,72,48,0,4,108,60,12,53,76,8,62,140,35,12,16,9,4,1,3,39,63,111,9,85,9,0,4,0,1,5,0,0,1,0,34,77,58,16,64,42,135,91,6,0,37,96,19,3,0,3,11,4,0,24,0,7,0,11,0,0,0,0,45,135,20,12,0,0,1,1,0,0,0,7,0,38,71,64,29,5,76,36,1,52,81,14,1,53,55,0,2,79,6,0,0,43,72,67,79,152,108

GO terms:
  GO:0016746 acyltransferase activity (F, IDA)
  GO:0017000 antibiotic biosynthetic process (P, IDA)
  GO:0030639 polyketide biosynthetic process (P, IDA)
  GO:0050832 defense response to fungus (P, IDA)
  GO:0140735 lovastatin biosynthetic process (P, IDA)

Secondary structure (DSSP, 8-state):
--TT----HHHHHHHHHHHHHHTTS-SEEEEEEEETTS--EEEEEEEBS-SS--TTS--PBP-TT--EE-GGGHHHHHHHHHHHHHHTTS--TTSBGGGT-HHHHTPPEEEEE-TTS-EEEE---S--BHHHHHHT-SS---TTT-HHHHHHHHHT---TTSSPBSS-TTS----STHHHHHHHHHHHHHTS-HHHHHIIIIIGGGT-SS-BS-GGG-HHHHHH---EEEE-TTT--EEEE--GGGT---SS--TTT--EE-HHHHHHHHHHHHHT-SSSS-HHHHHHHTS----HHHHHHHHHHHHT-TTT-TTTTS-SS--EEE-SSSEEESS-SBTBTSPPTT-EEEEETTTEEEEEETTTTEEEEEE--EESSS-HHHHHHHHHHHHHHHHHHHH-/-TT-----HHHHHHHT-HHHHHHHHHHHHHHTTS-SEEEEEEEETTS--EEEEEEEBS-SS--TTS--PBP-TT--EE-GGGHHHHHHHHHHHHHHTTS--TTSBGGGT-HHHHTPPEEEEE-SSS-EEEE---S--BHHHHHHT-SS---TTT-HHHHHHHHTT---TTSSPBSS-TTS----STHHHHHHHHHHHHHTS-HHHHHIIIIIGGGT--S-BS-GGG-HHHHTTPPPEEEE-TTT--EEEE--GGGT---SS--TTT--EE-HHHHHHHHHHHHHT-SSSS-HHHHHHHTS----HHHHHHHHHHHHT-TTT-TTTTS-SS--EEE-SSSEEESS-SBTBTSPPTT-EEEEETTTEEEEEETTTTEEEEEE--EESSS-HHHHHHHHHHHHHHHHHHHH-

Sequence (809 aa):
HSSGLVADPVVLMETAFRKAVESRQIPGAVIMARDASGRLNYTRCFGARTVRRDENNQLPPLQVDTPCRLASATKLLTTIMALQCMERGLVDLDETVDRLLPDLSAMPVLEGFDDAGNPRLRERRGKITLRHLLTHTSGLSYVFLHPLLREYVAQGHLNRFAPPLVNDPGAEWIYGAGIDWAGKLVERATGLDLEQYLQENICAPLGITDMTFKLQQRPDMLARRADMTHRNSSDGKLRYDDSVYFRADGEECFGGQGVFSSPGSYMKVLHSLLKRRDGLLLQPEETVDLMFQPALEPRLEEQMNQHMDASPHINYGGPMPMMVLRRSFGLGGIIALEDLDGENWRRKGSMTFGGGPNIIWQIDPKAGLCTLVFFQLEPWNDPVCRRDDLTRTFEKAIYAQYQQGSSGLVMGSIIDAAVAADPVVLMETAFRKAVESRQIPGAVIMARDASGRLNYTRCFGARTVRRDENNQLPPLQVDTPCRLASATKLLTTIMALQCMERGLVDLDETVDRLLPDLSAMPVLEGFDDAGNPRLRERRGKITLRHLLTHTSGLSYVFLHPLLREYVAQGHQNRFAPPLVNDPGAEWIYGAGIDWAGKLVERATGLDLEQYLQENICAPLGITDMTFKLQQRPDMLARRADMTHRNSSDGKLRYDDSVYFRADGEECFGGQGVFSSPGSYMKVLHSLLKRRDGLLLQPETVDLMFQPALEPRLEEQMNQHMDASPHINYGGPMPMMVLRRSFGLGGIIALEDLDGENWRRKGSMTFGGGPNIIWQIDPKAGLCTLVFFQLEPWNDPVCRDLTRTFEKAIYAQYQQG

Foldseek 3Di:
DDPPDDVQLQVVLVVLQQVCCVVQLAQWKWKFKAFLVRPGTDIDIYHALEPDADPVRDGHGADQFAKAFQFQLLLLLLLLLLLVCCVVVLFPQPDACCVQPVVLQQFWAFAAADPVGHTDTHHAPDGAGLVLLLFQQQQAEALVPDPRSVSCVVVPPFPQSPDGGNHHGPPERYHGQSSQVSQSSSCSSPVHASFVSCCVQPCPLLVHDFKGLFVVVPVVSLVRHRFFWEQDPVPRGIDTDRDPLSVGSDDHRRSSTRMITGNNSSVSRLNCLLNCVCSRHHVVSSVQQLDQPHDVVRQVRVQVVQLVPLVVNQPQLQPSHFRWGGGRNFIFGQAASPPQQFAGGSKGWGGRQQLWIWIHHNVLRMIMIMDGSYDGYNSPSSSVSVCSNRRSVSVVSVVD/DPPDDDLDLVVCVVVPQLQSNLVSLQQVCCVVQLAQKKWKFKAFLVRPGTDIDIYHALFPDADPVRDGHGADQFAKAFFFQLLLLLLLLLLLVCCVVVLFPQPDACCVQPVVLQQFWAFAAADPVGHTDTHHAPDGAGLVLLLFQQQQAEALVPDPRSVSCVVVPVVPQSPDGGNHHGNPERYHGQSSQVSQSSSCSSPVHASFVSCCVQPCVLLVNDFKGLFVVVPPVNLVRHRFFWEQDPPPRGIDTDRDPLSVGSDDHRRSRGRMITGNNSSVSRLNCLLNCVCSRHHVVSSVQQLDQPHDVVRQVRVQVVQLVPLVVNQPQLQPSHFRWGGGRRFIFGQAASPPQQFAGGSKGWGGRQQLWIWIHHNVLRMIMIMDGSYDGYNDPSSSVSVCSNRRSVSVVSVVD

Radius of gyration: 31.03 Å; Cα contacts (8 Å, |Δi|>4): 1736; chains: 2; bounding box: 54×78×98 Å

Nearest PDB structures (foldseek):
  4lcl-assembly1_A  TM=1.003E+00  e=6.515E-87  Aspergillus terreus
  4lcl-assembly2_B  TM=9.945E-01  e=6.639E-84  Aspergillus terreus
  3hle-assembly1_A  TM=9.856E-01  e=1.301E-77  Aspergillus terreus
  3hlc-assembly1_A  TM=9.844E-01  e=4.153E-76  Aspergillus terreus
  4lcm-assembly3_C  TM=9.707E-01  e=7.539E-73  Aspergillus terreus